Protein AF-0000000079643128 (afdb_homodimer)

Solvent-accessible surface area (backbone atoms only — not comparable to full-atom values): 81045 Å² total; per-residue (Å²): 112,62,60,78,62,48,50,49,50,50,53,48,43,52,49,51,68,73,63,56,48,73,62,35,45,60,62,35,53,89,37,44,66,61,50,49,52,46,50,51,53,48,51,60,51,52,48,28,31,54,37,44,65,66,43,30,83,62,28,54,51,56,37,52,51,49,52,53,48,39,53,51,50,51,51,50,42,51,52,56,49,49,39,51,45,52,39,49,52,51,50,51,52,64,74,59,63,65,79,84,70,49,73,68,50,52,60,54,56,57,55,48,52,52,53,49,39,50,53,50,42,50,52,51,50,49,51,47,51,54,48,54,60,47,47,60,58,56,65,70,50,93,63,49,76,50,91,66,72,58,68,79,49,90,56,83,61,60,59,78,60,60,67,88,76,57,76,75,50,63,68,60,40,52,53,53,50,54,59,67,66,49,80,60,89,38,46,57,54,51,37,50,30,36,30,37,51,69,46,51,43,57,68,58,47,53,19,50,44,65,67,31,68,66,50,48,67,70,23,83,38,72,42,79,42,56,49,42,43,80,86,42,67,66,60,52,51,45,52,53,46,32,60,72,41,84,73,59,83,58,86,86,58,51,65,67,57,47,53,54,50,45,56,67,66,62,75,60,50,32,36,40,36,41,37,48,48,79,62,78,54,56,67,62,51,51,56,54,50,60,67,66,34,45,92,68,61,56,19,84,30,43,32,42,34,27,26,42,27,54,57,39,34,54,66,69,21,91,51,80,60,46,72,58,66,60,42,55,69,69,45,44,49,53,50,25,48,62,40,26,31,60,93,77,52,56,77,79,36,62,68,58,49,57,53,45,52,58,41,48,59,73,37,68,28,26,52,36,42,30,44,44,56,14,49,73,40,40,88,56,83,54,64,68,62,53,50,42,58,53,74,43,58,75,65,78,50,91,72,59,76,88,25,43,66,52,45,42,44,51,62,52,42,58,41,56,65,58,53,42,51,55,52,26,57,57,37,66,52,66,80,80,44,81,41,50,49,60,60,54,37,50,52,36,54,42,69,58,58,62,68,82,53,57,90,96,46,47,64,68,52,50,40,50,49,53,52,50,52,39,41,35,44,49,56,35,41,79,74,47,79,68,85,86,42,36,31,32,34,48,50,61,67,53,42,35,50,17,37,36,35,21,53,50,37,42,46,75,43,44,77,79,60,80,78,75,65,88,62,36,28,34,38,22,42,53,39,64,68,53,80,60,79,62,71,65,61,74,74,48,54,67,33,30,34,43,38,46,44,68,58,46,81,88,38,41,68,51,49,54,53,44,51,51,46,45,54,70,45,24,59,55,26,12,32,44,36,41,45,53,32,78,40,56,61,64,65,58,60,54,28,70,31,45,50,26,16,30,43,34,36,31,46,14,48,52,24,42,61,79,44,88,36,54,43,49,31,44,48,24,26,36,41,34,31,35,53,26,44,21,45,63,82,60,72,46,64,48,62,21,48,48,24,27,35,42,32,42,17,36,59,33,48,63,56,72,67,46,52,83,81,30,32,51,47,23,30,36,44,32,43,37,56,20,55,47,23,36,47,73,45,52,49,57,49,45,32,55,46,26,28,35,42,36,41,29,37,25,43,47,23,38,49,72,66,76,48,60,75,57,30,43,49,26,27,36,42,36,42,30,40,30,40,51,35,43,41,71,35,75,71,82,50,83,70,51,76,72,40,73,35,44,31,31,40,78,46,82,41,67,51,77,50,70,80,52,64,41,46,43,64,54,71,19,17,88,51,60,107,114,60,58,79,62,48,52,48,50,48,53,46,42,50,50,52,64,73,60,54,48,73,64,38,43,61,62,34,55,89,37,42,68,60,50,49,51,46,51,52,52,48,48,47,50,49,33,27,30,56,38,43,65,66,44,30,83,81,30,66,69,56,36,52,50,50,53,53,49,40,52,52,51,52,51,50,41,50,53,55,48,48,42,52,47,51,43,50,50,50,51,50,48,63,73,60,62,59,81,84,66,48,73,66,46,54,58,52,55,55,53,47,55,50,55,51,38,49,52,50,43,49,53,51,50,49,51,47,51,56,49,55,58,48,46,61,58,54,66,69,50,92,64,49,60,54,90,64,76,58,67,78,51,88,57,84,76,74,63,80,60,62,68,87,74,56,76,74,50,63,68,60,39,50,52,54,51,53,59,68,67,49,80,59,90,37,44,56,52,50,36,50,29,35,30,36,52,69,45,53,45,58,70,56,47,52,18,49,46,64,66,32,66,69,48,48,68,72,24,81,38,73,41,79,43,56,50,41,44,80,83,43,68,66,59,52,50,48,52,53,47,33,60,73,42,78,78,62,82,59,87,83,58,51,61,39,56,46,52,55,51,46,54,68,64,61,76,61,51,34,36,40,33,41,36,47,48,80,61,76,55,55,67,61,49,51,56,54,49,62,66,64,34,45,91,68,60,56,20,82,31,42,32,40,34,26,25,44,26,53,58,38,34,52,66,68,20,92,49,80,59,45,70,59,67,60,43,54,69,70,44,44,50,53,51,24,47,60,42,26,33,62,95,76,52,60,77,80,38,62,69,59,50,57,52,46,53,57,41,49,59,71,38,68,30,27,52,36,43,32,44,44,55,14,50,73,39,40,89,55,84,53,64,68,60,53,52,48,58,55,74,42,58,74,66,78,51,90,72,58,78,89,23,42,67,50,45,42,44,51,63,52,43,57,38,56,64,57,53,43,53,56,50,26,57,55,38,66,51,65,81,80,42,81,42,51,48,60,62,52,37,48,51,36,54,41,68,59,58,62,69,82,55,56,89,96,46,47,62,67,56,52,40,50,50,52,51,50,51,38,40,36,45,51,57,33,42,80,74,46,80,67,84,89,40,36,29,31,36,47,50,62,68,54,42,34,49,18,37,36,36,22,53,52,36,42,45,76,41,42,79,80,60,76,77,74,66,88,63,36,27,35,39,23,40,54,38,62,69,52,78,61,75,63,70,64,60,75,72,45,54,65,33,29,34,41,37,45,43,67,56,46,81,87,38,41,69,44,51,53,52,43,51,51,45,46,52,70,45,23,60,56,26,13,33,44,36,41,43,51,32,73,41,56,61,65,65,56,63,54,26,68,29,45,50,26,16,29,42,33,36,31,48,15,50,50,25,42,61,77,44,87,37,53,41,49,30,42,48,25,27,36,41,34,31,35,54,26,41,21,46,63,82,60,71,44,64,48,62,20,50,47,25,30,36,42,32,40,17,36,61,33,48,63,56,72,68,45,52,82,82,29,31,53,47,22,29,36,42,31,42,38,58,20,56,47,23,36,46,72,46,52,47,57,47,45,32,55,44,26,27,34,43,36,41,29,37,25,43,46,23,38,47,72,66,75,47,60,78,58,28,44,47,27,26,36,41,36,41,30,39,30,40,52,35,42,39,70,37,75,71,81,52,80,71,51,74,73,41,73,35,42,33,31,42,78,45,80,41,66,51,76,51,70,81,50,63,44,48,43,63,55,71,18,17,89,52,61,107

pLDDT: mean 86.14, std 10.05, range [38.22, 97.62]

Organism: Gossypium tomentosum (NCBI:txid34277)

Foldseek 3Di:
DAALLLLLLLVLLLVLLVPDDPQLCVLCVVVVVLSVLVNVLSVVLSQQVLQLRVCCVVDVVSVVLSNLSSVLSVLSSLLSVVSVLVSLVVVLCVVDVPPPPPPVVVVVVVVVSVVSNVVSNVSSVVSSVSSVVSVVVVVVDPTDGDDDSQDQDDDDDDLADDPVLDFQCVVVLVVVVVVLPDFFPDQFAAEAEEAAFFQQCLSVSNSNNQPDPVSCVLFVAEAEDEPSGDLDPQVVLVRRLCRQPVDDDCPPPDPVVSLVSSLVRLPGAYEAEYEADDDLDLVSLVVNRVSNGDPDDGHSHHYYYYYLFLSVVVSNHPDRYHYRDAGDLVRLLVLLCVLQEPPPCVVVQVPLSVLLSLLSVLVVRRNLQSNFLSNQNHPPRDVVSSVCSSPDDSLPDDGDCSGDLNRNVSLLSNDDSLLNVLLLVCLLDDAPDKDKLQVSLLVCVLVSSFDDDDPPDDSSVRSVVSVVRCVRSNQKAWDADPPVITIIHGHSSSSSSSCNHNVLAEDEDEPPDQEHHQNHAEYEDEYCPPPADHPRLLPHARHAYYAYPDPDPVPLVRVQVNQVSCLVRHQNHAEYAQALHCYLAHDLSNLSNSSHAYYHHAQNQNHADHHPSLLSNQNHAEYHCHNYAHAADDVSQQSNQNHAEYEDAHQYQAHEARDANTNQNHAYYEYEQNQNHAEYHHPVLNNQNHAEYEYYNNQNHAEYDPSVLNNQNHAYYYYEQNARYALDADDDDPVLQARQHAHAEYYYYNHNPHDDHNCSRVNNHPRYD/DAALLLLLLLVLLLVLLVPDDPQLCVLCVVVVVLSVLVSVLSVVVSQQVLQLRVCCVVDVVSVVLSNLSSVLSLLSSVLSVVSVLVSLVVVLCVVCVDPPPNVVCVVVVVVVSVVNNVVSNVSSVVSSVSSVVSVVVVVVDPTDGDDDLFDQDDDDDDLADDPVLDFQCVVVLVVVVVVLPDFFPDQFAAEAEEAAFFQQCLSVSNSNNQPDPVNCVLFVAEAEDEPSGDLDQQVVLVRRLCRQPPPDDCPPPDPVVSLVSSLVRLPGAYEAEYEADDDLDLVSLVVNRVSNGDPDPGHSHHYYYYYLFLSVVVSNHPDHYHYRDAGDLVRLLVLLCVQQEPPPCVVVQVPLSVLLSLLSVLVVRRNLQSNFLSNQNHPPRDVVSSVCSSPDDPLPDDDDCSGDLNRNVSLLSNDDSLLNVLLLVCLLDDAPDKDKQQVSLQVCVLVSSFDDDDPPDDSVVRSVVSVVRCVRSVQKAWDADPPVITIIHGDSSSSSSSCNHNVLAEDEDEPPDQEHHQNHAEYEDEYCPPPADHPNLLVHQRHAYYAYPPPHPPPLVRVQVNQVSCLVRHQNHAEYAQALHQYQAHDLSNLSNSSHAYYAHAQNQNHADHHPSLLSNLNHAEYHCHNYAHAADDVSQQSNQNHAEDEDAHQYQAHEARDANTNQNHAYYEYEQNQNHAEYHHPVLNNQNYAEYEYYNNQNHAEYDPSVLNNQNHAYYYYEQNARYDLDADDDDPVLQQRQHAHAEYHYYNHNPHDDHNCSRVNNHPRYD

Sequence (1538 aa):
MAETFLFNIAKRVLAKIGNLSVDEVRLAFNVKTDLKKLEDTMISIKAVLLDAERQQHQNEKLRLCMWKLRDIFYDAENVIDDFKCEALRKQDAINHRDNNNLKVRVLGSCCLPLSFSLKMSHKIKDINGRLGELATEWKSFDLRQCSDNRHVFRRETISFVDSSDVIGRDEDKENIISMLMKPSEARNVPVIPIVGIGGLGKTTLAQLVYNDDRVTSLFPLKIWICVSEEFDLSRLLRLIIQSVNKGERCDDSTLDALQARLRSLLTEKFLLVLDDVWNENKAKWVELRNLLRSTDGFSPSKIIVTTRSLNVASIMSSIPPYILKGLPLEDCLTLFTKWAFNDGDERHYSNLIRIGEEIVKKCKGVPLAVRTLGSLLFQKTDESDWIYIRESEIWRLEQHENDILPVLKLSYNHLPSHLQRCLAFLSLYKKDEIYYSDRVIYLWMANGLLEHPRQNQEWEDVGKRYLNELLSRCLIQMEQDYWLYFTFKMHDLVHDLALDVSQKECKTMNSETETVDENVRHLLLCDEKFVEVPRVLGEMKNVKTVIIQDASEASKTIHESLINLCVSNFKYLRALELRDSPLSALPNSIGTLKHLRDLDLAKCEGIRELPRSFYKLRSLQFLNLEGTGLKQLPDSVQRLIELRHLVITIKATHLKEIRAGCWTSLQYLELRYCMELECLPEGMQYLKSLRTLVLGGCVKLVSLPRSLKFLTKLEHLEIVMCHRINLKMEPEEEEDKDLQLSLKTLSLIGLLALGDLPRLLLQGSSTLQMAETFLFNIAKRVLAKIGNLSVDEVRLAFNVKTDLKKLEDTMISIKAVLLDAERQQHQNEKLRLCMWKLRDIFYDAENVIDDFKCEALRKQDAINHRDNNNLKVRVLGSCCLPLSFSLKMSHKIKDINGRLGELATEWKSFDLRQCSDNRHVFRRETISFVDSSDVIGRDEDKENIISMLMKPSEARNVPVIPIVGIGGLGKTTLAQLVYNDDRVTSLFPLKIWICVSEEFDLSRLLRLIIQSVNKGERCDDSTLDALQARLRSLLTEKFLLVLDDVWNENKAKWVELRNLLRSTDGFSPSKIIVTTRSLNVASIMSSIPPYILKGLPLEDCLTLFTKWAFNDGDERHYSNLIRIGEEIVKKCKGVPLAVRTLGSLLFQKTDESDWIYIRESEIWRLEQHENDILPVLKLSYNHLPSHLQRCLAFLSLYKKDEIYYSDRVIYLWMANGLLEHPRQNQEWEDVGKRYLNELLSRCLIQMEQDYWLYFTFKMHDLVHDLALDVSQKECKTMNSETETVDENVRHLLLCDEKFVEVPRVLGEMKNVKTVIIQDASEASKTIHESLINLCVSNFKYLRALELRDSPLSALPNSIGTLKHLRDLDLAKCEGIRELPRSFYKLRSLQFLNLEGTGLKQLPDSVQRLIELRHLVITIKATHLKEIRAGCWTSLQYLELRYCMELECLPEGMQYLKSLRTLVLGGCVKLVSLPRSLKFLTKLEHLEIVMCHRINLKMEPEEEEDKDLQLSLKTLSLIGLLALGDLPRLLLQGSSTLQ

Nearest PDB structures (foldseek):
  7xc2-assembly1_C  TM=7.252E-01  e=1.520E-27  Triticum monococcum
  7xx2-assembly1_I  TM=7.326E-01  e=1.744E-27  Triticum monococcum
  8xuq-assembly1_G  TM=4.736E-01  e=1.949E-30  Solanum lycopersicum
  8bv0-assembly2_C  TM=6.213E-01  e=5.187E-18  Solanum lycopersicum
  8rfh-assembly1_B  TM=4.152E-01  e=2.438E-22  Nicotiana benthamiana

InterPro domains:
  IPR002182 NB-ARC [PF00931] (170-343)
  IPR027417 P-loop containing nucleoside triphosphate hydrolase [G3DSA:3.40.50.300] (152-320)
  IPR027417 P-loop containing nucleoside triphosphate hydrolase [SSF52540] (150-426)
  IPR032675 Leucine-rich repeat domain superfamily [G3DSA:3.80.10.10] (498-740)
  IPR036388 Winged helix-like DNA-binding domain superfamily [G3DSA:1.10.10.10] (412-497)
  IPR038005 Virus X resistance protein-like, coiled-coil domain [cd14798] (13-131)
  IPR041118 Disease resistance, N-terminal [PF18052] (11-96)
  IPR042197 Apoptotic protease-activating factors, helical domain [G3DSA:1.10.8.430] (327-411)
  IPR055414 Disease resistance R13L4/SHOC-2-like, LRR domain [PF23598] (561-670)
  IPR058922 Disease resistance protein, winged helix domain [PF23559] (428-498)

Structure (mmCIF, N/CA/C/O backbone):
data_AF-0000000079643128-model_v1
#
loop_
_entity.id
_entity.type
_entity.pdbx_description
1 polymer 'NB-ARC domain-containing protein'
#
loop_
_atom_site.group_PDB
_atom_site.id
_atom_site.type_symbol
_atom_site.label_atom_id
_atom_site.label_alt_id
_atom_site.label_comp_id
_atom_site.label_asym_id
_atom_site.label_entity_id
_atom_site.label_seq_id
_atom_site.pdbx_PDB_ins_code
_atom_site.Cartn_x
_atom_site.Cartn_y
_atom_site.Cartn_z
_atom_site.occupancy
_atom_site.B_iso_or_equiv
_atom_site.auth_seq_id
_atom_site.auth_comp_id
_atom_site.auth_asym_id
_atom_site.auth_atom_id
_atom_site.pdbx_PDB_model_num
ATOM 1 N N . MET A 1 1 ? -2.598 6.418 -1.698 1 67.44 1 MET A N 1
ATOM 2 C CA . MET A 1 1 ? -2.059 7.016 -2.916 1 67.44 1 MET A CA 1
ATOM 3 C C . MET A 1 1 ? -1.806 8.508 -2.725 1 67.44 1 MET A C 1
ATOM 5 O O . MET A 1 1 ? -2.648 9.219 -2.178 1 67.44 1 MET A O 1
ATOM 9 N N . ALA A 1 2 ? -0.696 8.984 -3.045 1 76.44 2 ALA A N 1
ATOM 10 C CA . ALA A 1 2 ? -0.22 10.352 -2.85 1 76.44 2 ALA A CA 1
ATOM 11 C C . ALA A 1 2 ? -1.132 11.359 -3.549 1 76.44 2 ALA A C 1
ATOM 13 O O . ALA A 1 2 ? -1.577 11.117 -4.676 1 76.44 2 ALA A O 1
ATOM 14 N N . GLU A 1 3 ? -1.569 12.32 -2.783 1 84.12 3 GLU A N 1
ATOM 15 C CA . GLU A 1 3 ? -2.412 13.383 -3.328 1 84.12 3 GLU A CA 1
ATOM 16 C C . GLU A 1 3 ? -1.568 14.531 -3.873 1 84.12 3 GLU A C 1
ATOM 18 O O . GLU A 1 3 ? -0.51 14.844 -3.326 1 84.12 3 GLU A O 1
ATOM 23 N N . THR A 1 4 ? -1.986 15.156 -4.984 1 83.56 4 THR A N 1
ATOM 24 C CA . THR A 1 4 ? -1.247 16.25 -5.609 1 83.56 4 THR A CA 1
ATOM 25 C C . THR A 1 4 ? -1.613 17.594 -4.973 1 83.56 4 THR A C 1
ATOM 27 O O . THR A 1 4 ? -0.838 18.547 -5.039 1 83.56 4 THR A O 1
ATOM 30 N N . PHE A 1 5 ? -2.848 17.766 -4.422 1 86.56 5 PHE A N 1
ATOM 31 C CA . PHE A 1 5 ? -3.355 19 -3.83 1 86.56 5 PHE A CA 1
ATOM 32 C C . PHE A 1 5 ? -3.395 20.125 -4.863 1 86.56 5 PHE A C 1
ATOM 34 O O . PHE A 1 5 ? -3.121 21.281 -4.543 1 86.56 5 PHE A O 1
ATOM 41 N N . LEU A 1 6 ? -3.604 19.797 -6.094 1 88.25 6 LEU A N 1
ATOM 42 C CA . LEU A 1 6 ? -3.461 20.734 -7.207 1 88.25 6 LEU A CA 1
ATOM 43 C C . LEU A 1 6 ? -4.512 21.828 -7.129 1 88.25 6 LEU A C 1
ATOM 45 O O . LEU A 1 6 ? -4.23 22.984 -7.453 1 88.25 6 LEU A O 1
ATOM 49 N N . PHE A 1 7 ? -5.688 21.516 -6.766 1 85.81 7 PHE A N 1
ATOM 50 C CA . PHE A 1 7 ? -6.746 22.516 -6.688 1 85.81 7 PHE A CA 1
ATOM 51 C C . PHE A 1 7 ? -6.379 23.625 -5.699 1 85.81 7 PHE A C 1
ATOM 53 O O . PHE A 1 7 ? -6.508 24.797 -6.008 1 85.81 7 PHE A O 1
ATOM 60 N N . ASN A 1 8 ? -5.98 23.219 -4.59 1 85.88 8 ASN A N 1
ATOM 61 C CA . ASN A 1 8 ? -5.598 24.188 -3.566 1 85.88 8 ASN A CA 1
ATOM 62 C C . ASN A 1 8 ? -4.406 25.031 -4.008 1 85.88 8 ASN A C 1
ATOM 64 O O . ASN A 1 8 ? -4.348 26.234 -3.729 1 85.88 8 ASN A O 1
ATOM 68 N N . ILE A 1 9 ? -3.471 24.453 -4.645 1 89.69 9 ILE A N 1
ATOM 69 C CA . ILE A 1 9 ? -2.291 25.172 -5.117 1 89.69 9 ILE A CA 1
ATOM 70 C C . ILE A 1 9 ? -2.699 26.188 -6.176 1 89.69 9 ILE A C 1
ATOM 72 O O . ILE A 1 9 ? -2.254 27.344 -6.141 1 89.69 9 ILE A O 1
ATOM 76 N N . ALA A 1 10 ? -3.527 25.703 -7.039 1 90.31 10 ALA A N 1
ATOM 77 C CA . ALA A 1 10 ? -4 26.609 -8.078 1 90.31 10 ALA A CA 1
ATOM 78 C C . ALA A 1 10 ? -4.758 27.797 -7.477 1 90.31 10 ALA A C 1
ATOM 80 O O . ALA A 1 10 ? -4.574 28.938 -7.895 1 90.31 10 ALA A O 1
ATOM 81 N N . LYS A 1 11 ? -5.59 27.516 -6.566 1 87.38 11 LYS A N 1
ATOM 82 C CA . LYS A 1 11 ? -6.363 28.547 -5.902 1 87.38 11 LYS A CA 1
ATOM 83 C C . LYS A 1 11 ? -5.445 29.562 -5.223 1 87.38 11 LYS A C 1
ATOM 85 O O . LYS A 1 11 ? -5.688 30.766 -5.289 1 87.38 11 LYS A O 1
ATOM 90 N N . ARG A 1 12 ? -4.395 29.109 -4.684 1 88.88 12 ARG A N 1
ATOM 91 C CA . ARG A 1 12 ? -3.463 29.969 -3.961 1 88.88 12 ARG A CA 1
ATOM 92 C C . ARG A 1 12 ? -2.643 30.812 -4.926 1 88.88 12 ARG A C 1
ATOM 94 O O . ARG A 1 12 ? -2.422 32 -4.684 1 88.88 12 ARG A O 1
ATOM 101 N N . VAL A 1 13 ? -2.205 30.234 -5.961 1 90.5 13 VAL A N 1
ATOM 102 C CA . VAL A 1 13 ? -1.409 30.969 -6.941 1 90.5 13 VAL A CA 1
ATOM 103 C C . VAL A 1 13 ? -2.264 32.031 -7.602 1 90.5 13 VAL A C 1
ATOM 105 O O . VAL A 1 13 ? -1.812 33.188 -7.789 1 90.5 13 VAL A O 1
ATOM 108 N N . LEU A 1 14 ? -3.521 31.719 -7.852 1 89.75 14 LEU A N 1
ATOM 109 C CA . LEU A 1 14 ? -4.426 32.688 -8.469 1 89.75 14 LEU A CA 1
ATOM 110 C C . LEU A 1 14 ? -4.746 33.812 -7.504 1 89.75 14 LEU A C 1
ATOM 112 O O . LEU A 1 14 ? -4.867 34.969 -7.918 1 89.75 14 LEU A O 1
ATOM 116 N N . ALA A 1 15 ? -4.844 33.469 -6.273 1 87.25 15 ALA A N 1
ATOM 117 C CA . ALA A 1 15 ? -5.07 34.5 -5.266 1 87.25 15 ALA A CA 1
ATOM 118 C C . ALA A 1 15 ? -3.867 35.438 -5.164 1 87.25 15 ALA A C 1
ATOM 120 O O . ALA A 1 15 ? -4.027 36.625 -4.977 1 87.25 15 ALA A O 1
ATOM 121 N N . LYS A 1 16 ? -2.66 34.938 -5.293 1 86.94 16 LYS A N 1
ATOM 122 C CA . LYS A 1 16 ? -1.446 35.75 -5.238 1 86.94 16 LYS A CA 1
ATOM 123 C C . LYS A 1 16 ? -1.344 36.656 -6.453 1 86.94 16 LYS A C 1
ATOM 125 O O . LYS A 1 16 ? -0.908 37.812 -6.332 1 86.94 16 LYS A O 1
ATOM 130 N N . ILE A 1 17 ? -1.747 36.094 -7.551 1 85.5 17 ILE A N 1
ATOM 131 C CA . ILE A 1 17 ? -1.697 36.906 -8.781 1 85.5 17 ILE A CA 1
ATOM 132 C C . ILE A 1 17 ? -2.727 38.031 -8.711 1 85.5 17 ILE A C 1
ATOM 134 O O . ILE A 1 17 ? -2.463 39.125 -9.156 1 85.5 17 ILE A O 1
ATOM 138 N N . GLY A 1 18 ? -3.828 37.75 -8.109 1 80.31 18 GLY A N 1
ATOM 139 C CA . GLY A 1 18 ? -4.895 38.75 -8.031 1 80.31 18 GLY A CA 1
ATOM 140 C C . GLY A 1 18 ? -4.645 39.812 -6.977 1 80.31 18 GLY A C 1
ATOM 141 O O . GLY A 1 18 ? -5.191 40.906 -7.062 1 80.31 18 GLY A O 1
ATOM 142 N N . ASN A 1 19 ? -3.766 39.5 -6.02 1 79.62 19 ASN A N 1
ATOM 143 C CA . ASN A 1 19 ? -3.529 40.438 -4.922 1 79.62 19 ASN A CA 1
ATOM 144 C C . ASN A 1 19 ? -2.119 41 -4.973 1 79.62 19 ASN A C 1
ATOM 146 O O . ASN A 1 19 ? -1.453 41.125 -3.941 1 79.62 19 ASN A O 1
ATOM 150 N N . LEU A 1 20 ? -1.683 41.25 -6.18 1 79.81 20 LEU A N 1
ATOM 151 C CA . LEU A 1 20 ? -0.376 41.875 -6.301 1 79.81 20 LEU A CA 1
ATOM 152 C C . LEU A 1 20 ? -0.429 43.344 -5.828 1 79.81 20 LEU A C 1
ATOM 154 O O . LEU A 1 20 ? -1.391 44.031 -6.117 1 79.81 20 LEU A O 1
ATOM 158 N N . SER A 1 21 ? 0.482 43.688 -5.02 1 74.12 21 SER A N 1
ATOM 159 C CA . SER A 1 21 ? 0.579 45.062 -4.57 1 74.12 21 SER A CA 1
ATOM 160 C C . SER A 1 21 ? 0.946 46 -5.727 1 74.12 21 SER A C 1
ATOM 162 O O . SER A 1 21 ? 1.348 45.531 -6.797 1 74.12 21 SER A O 1
ATOM 164 N N . VAL A 1 22 ? 0.775 47.219 -5.508 1 69.62 22 VAL A N 1
ATOM 165 C CA . VAL A 1 22 ? 1.052 48.219 -6.516 1 69.62 22 VAL A CA 1
ATOM 166 C C . VAL A 1 22 ? 2.514 48.156 -6.949 1 69.62 22 VAL A C 1
ATOM 168 O O . VAL A 1 22 ? 2.818 48.25 -8.141 1 69.62 22 VAL A O 1
ATOM 171 N N . ASP A 1 23 ? 3.363 47.906 -6 1 70.12 23 ASP A N 1
ATOM 172 C CA . ASP A 1 23 ? 4.789 47.844 -6.305 1 70.12 23 ASP A CA 1
ATOM 173 C C . ASP A 1 23 ? 5.109 46.594 -7.125 1 70.12 23 ASP A C 1
ATOM 175 O O . ASP A 1 23 ? 5.957 46.625 -8.016 1 70.12 23 ASP A O 1
ATOM 179 N N . GLU A 1 24 ? 4.461 45.625 -6.832 1 74.62 24 GLU A N 1
ATOM 180 C CA . GLU A 1 24 ? 4.668 44.375 -7.562 1 74.62 24 GLU A CA 1
ATOM 181 C C . GLU A 1 24 ? 4.16 44.5 -8.992 1 74.62 24 GLU A C 1
ATOM 183 O O . GLU A 1 24 ? 4.793 43.969 -9.922 1 74.62 24 GLU A O 1
ATOM 188 N N . VAL A 1 25 ? 3.094 45.156 -9.117 1 70.5 25 VAL A N 1
ATOM 189 C CA . VAL A 1 25 ? 2.512 45.344 -10.445 1 70.5 25 VAL A CA 1
ATOM 190 C C . VAL A 1 25 ? 3.455 46.188 -11.305 1 70.5 25 VAL A C 1
ATOM 192 O O . VAL A 1 25 ? 3.605 45.938 -12.5 1 70.5 25 VAL A O 1
ATOM 195 N N . ARG A 1 26 ? 4.004 47.125 -10.664 1 67.69 26 ARG A N 1
ATOM 196 C CA . ARG A 1 26 ? 4.941 47.969 -11.391 1 67.69 26 ARG A CA 1
ATOM 197 C C . ARG A 1 26 ? 6.137 47.156 -11.891 1 67.69 26 ARG A C 1
ATOM 199 O O . ARG A 1 26 ? 6.617 47.375 -13.008 1 67.69 26 ARG A O 1
ATOM 206 N N . LEU A 1 27 ? 6.543 46.344 -11.078 1 73.88 27 LEU A N 1
ATOM 207 C CA . LEU A 1 27 ? 7.664 45.5 -11.461 1 73.88 27 LEU A CA 1
ATOM 208 C C . LEU A 1 27 ? 7.258 44.531 -12.57 1 73.88 27 LEU A C 1
ATOM 210 O O . LEU A 1 27 ? 8.094 44.125 -13.391 1 73.88 27 LEU A O 1
ATOM 214 N N . ALA A 1 28 ? 6.047 44.25 -12.516 1 68.75 28 ALA A N 1
ATOM 215 C CA . ALA A 1 28 ? 5.547 43.25 -13.461 1 68.75 28 ALA A CA 1
ATOM 216 C C . ALA A 1 28 ? 4.98 43.906 -14.711 1 68.75 28 ALA A C 1
ATOM 218 O O . ALA A 1 28 ? 4.383 43.25 -15.555 1 68.75 28 ALA A O 1
ATOM 219 N N . PHE A 1 29 ? 5.207 45.125 -14.82 1 72.19 29 PHE A N 1
ATOM 220 C CA . PHE A 1 29 ? 4.57 45.906 -15.875 1 72.19 29 PHE A CA 1
ATOM 221 C C . PHE A 1 29 ? 4.91 45.344 -17.25 1 72.19 29 PHE A C 1
ATOM 223 O O . PHE A 1 29 ? 4.039 45.219 -18.109 1 72.19 29 PHE A O 1
ATOM 230 N N . ASN A 1 30 ? 6.094 44.938 -17.453 1 73.06 30 ASN A N 1
ATOM 231 C CA . ASN A 1 30 ? 6.527 44.469 -18.766 1 73.06 30 ASN A CA 1
ATOM 232 C C . ASN A 1 30 ? 6 43.062 -19.047 1 73.06 30 ASN A C 1
ATOM 234 O O . ASN A 1 30 ? 6.059 42.594 -20.188 1 73.06 30 ASN A O 1
ATOM 238 N N . VAL A 1 31 ? 5.617 42.5 -17.984 1 80.81 31 VAL A N 1
ATOM 239 C CA . VAL A 1 31 ? 5.188 41.125 -18.156 1 80.81 31 VAL A CA 1
ATOM 240 C C . VAL A 1 31 ? 3.691 41 -17.875 1 80.81 31 VAL A C 1
ATOM 242 O O . VAL A 1 31 ? 3.189 39.906 -17.594 1 80.81 31 VAL A O 1
ATOM 245 N N . LYS A 1 32 ? 2.996 42.031 -17.938 1 82.25 32 LYS A N 1
ATOM 246 C CA . LYS A 1 32 ? 1.584 42.062 -17.562 1 82.25 32 LYS A CA 1
ATOM 247 C C . LYS A 1 32 ? 0.746 41.188 -18.5 1 82.25 32 LYS A C 1
ATOM 249 O O . LYS A 1 32 ? -0.169 40.5 -18.047 1 82.25 32 LYS A O 1
ATOM 254 N N . THR A 1 33 ? 1.049 41.219 -19.688 1 82.94 33 THR A N 1
ATOM 255 C CA . THR A 1 33 ? 0.289 40.438 -20.656 1 82.94 33 THR A CA 1
ATOM 256 C C . THR A 1 33 ? 0.523 38.938 -20.438 1 82.94 33 THR A C 1
ATOM 258 O O . THR A 1 33 ? -0.415 38.156 -20.5 1 82.94 33 THR A O 1
ATOM 261 N N . ASP A 1 34 ? 1.742 38.656 -20.25 1 86.62 34 ASP A N 1
ATOM 262 C CA . ASP A 1 34 ? 2.07 37.25 -20 1 86.62 34 ASP A CA 1
ATOM 263 C C . ASP A 1 34 ? 1.44 36.75 -18.703 1 86.62 34 ASP A C 1
ATOM 265 O O . ASP A 1 34 ? 1.028 35.594 -18.609 1 86.62 34 ASP A O 1
ATOM 269 N N . LEU A 1 35 ? 1.444 37.562 -17.75 1 86.88 35 LEU A N 1
ATOM 270 C CA . LEU A 1 35 ? 0.842 37.219 -16.469 1 86.88 35 LEU A CA 1
ATOM 271 C C . LEU A 1 35 ? -0.667 37.031 -16.609 1 86.88 35 LEU A C 1
ATOM 273 O O . LEU A 1 35 ? -1.256 36.156 -15.953 1 86.88 35 LEU A O 1
ATOM 277 N N . LYS A 1 36 ? -1.241 37.812 -17.391 1 87.38 36 LYS A N 1
ATOM 278 C CA . LYS A 1 36 ? -2.676 37.688 -17.641 1 87.38 36 LYS A CA 1
ATOM 279 C C . LYS A 1 36 ? -2.994 36.375 -18.375 1 87.38 36 LYS A C 1
ATOM 281 O O . LYS A 1 36 ? -3.998 35.719 -18.078 1 87.38 36 LYS A O 1
ATOM 286 N N . LYS A 1 37 ? -2.213 36.094 -19.266 1 88.44 37 LYS A N 1
ATOM 287 C CA . LYS A 1 37 ? -2.377 34.812 -19.969 1 88.44 37 LYS A CA 1
ATOM 288 C C . LYS A 1 37 ? -2.252 33.625 -19.016 1 88.44 37 LYS A C 1
ATOM 290 O O . LYS A 1 37 ? -3.014 32.656 -19.109 1 88.44 37 LYS A O 1
ATOM 295 N N . LEU A 1 38 ? -1.264 33.75 -18.203 1 89.12 38 LEU A N 1
ATOM 296 C CA . LEU A 1 38 ? -1.077 32.719 -17.188 1 89.12 38 LEU A CA 1
ATOM 297 C C . LEU A 1 38 ? -2.303 32.594 -16.297 1 89.12 38 LEU A C 1
ATOM 299 O O . LEU A 1 38 ? -2.781 31.484 -16.016 1 89.12 38 LEU A O 1
ATOM 303 N N . GLU A 1 39 ? -2.803 33.688 -15.867 1 90.19 39 GLU A N 1
ATOM 304 C CA . GLU A 1 39 ? -3.977 33.75 -15 1 90.19 39 GLU A CA 1
ATOM 305 C C . GLU A 1 39 ? -5.191 33.125 -15.68 1 90.19 39 GLU A C 1
ATOM 307 O O . GLU A 1 39 ? -5.898 32.312 -15.078 1 90.19 39 GLU A O 1
ATOM 312 N N . ASP A 1 40 ? -5.367 33.406 -16.891 1 89 40 ASP A N 1
ATOM 313 C CA . ASP A 1 40 ? -6.52 32.906 -17.625 1 89 40 ASP A CA 1
ATOM 314 C C . ASP A 1 40 ? -6.441 31.391 -17.812 1 89 40 ASP A C 1
ATOM 316 O O . ASP A 1 40 ? -7.438 30.688 -17.641 1 89 40 ASP A O 1
ATOM 320 N N . THR A 1 41 ? -5.336 30.984 -18.203 1 89.19 41 THR A N 1
ATOM 321 C CA . THR A 1 41 ? -5.156 29.547 -18.391 1 89.19 41 THR A CA 1
ATOM 322 C C . THR A 1 41 ? -5.344 28.797 -17.078 1 89.19 41 THR A C 1
ATOM 324 O O . THR A 1 41 ? -5.934 27.719 -17.062 1 89.19 41 THR A O 1
ATOM 327 N N . MET A 1 42 ? -4.828 29.312 -16.047 1 89.69 42 MET A N 1
ATOM 328 C CA . MET A 1 42 ? -4.934 28.656 -14.734 1 89.69 42 MET A CA 1
ATOM 329 C C . MET A 1 42 ? -6.383 28.609 -14.266 1 89.69 42 MET A C 1
ATOM 331 O O . MET A 1 42 ? -6.805 27.656 -13.625 1 89.69 42 MET A O 1
ATOM 335 N N . ILE A 1 43 ? -7.117 29.641 -14.602 1 88.62 43 ILE A N 1
ATOM 336 C CA . ILE A 1 43 ? -8.523 29.672 -14.219 1 88.62 43 ILE A CA 1
ATOM 337 C C . ILE A 1 43 ? -9.289 28.594 -14.961 1 88.62 43 ILE A C 1
ATOM 339 O O . ILE A 1 43 ? -10.141 27.906 -14.383 1 88.62 43 ILE A O 1
ATOM 343 N N . SER A 1 44 ? -8.914 28.422 -16.141 1 86.31 44 SER A N 1
ATOM 344 C CA . SER A 1 44 ? -9.562 27.391 -16.938 1 86.31 44 SER A CA 1
ATOM 345 C C . SER A 1 44 ? -9.242 26 -16.422 1 86.31 44 SER A C 1
ATOM 347 O O . SER A 1 44 ? -10.117 25.125 -16.375 1 86.31 44 SER A O 1
ATOM 349 N N . ILE A 1 45 ? -8.094 25.812 -16.031 1 87.44 45 ILE A N 1
ATOM 350 C CA . ILE A 1 45 ? -7.676 24.516 -15.523 1 87.44 45 ILE A CA 1
ATOM 351 C C . ILE A 1 45 ? -8.305 24.266 -14.148 1 87.44 45 ILE A C 1
ATOM 353 O O . ILE A 1 45 ? -8.727 23.156 -13.844 1 87.44 45 ILE A O 1
ATOM 357 N N . LYS A 1 46 ? -8.328 25.297 -13.32 1 87.06 46 LYS A N 1
ATOM 358 C CA . LYS A 1 46 ? -8.859 25.188 -11.961 1 87.06 46 LYS A CA 1
ATOM 359 C C . LYS A 1 46 ? -10.328 24.797 -11.977 1 87.06 46 LYS A C 1
ATOM 361 O O . LYS A 1 46 ? -10.789 24.078 -11.086 1 87.06 46 LYS A O 1
ATOM 366 N N . ALA A 1 47 ? -10.992 25.078 -12.953 1 84.81 47 ALA A N 1
ATOM 367 C CA . ALA A 1 47 ? -12.43 24.844 -13.039 1 84.81 47 ALA A CA 1
ATOM 368 C C . ALA A 1 47 ? -12.727 23.344 -13.039 1 84.81 47 ALA A C 1
ATOM 370 O O . ALA A 1 47 ? -13.766 22.922 -12.531 1 84.81 47 ALA A O 1
ATOM 371 N N . VAL A 1 48 ? -11.805 22.531 -13.5 1 88.19 48 VAL A N 1
ATOM 372 C CA . VAL A 1 48 ? -12.094 21.109 -13.633 1 88.19 48 VAL A CA 1
ATOM 373 C C . VAL A 1 48 ? -11.164 20.312 -12.742 1 88.19 48 VAL A C 1
ATOM 375 O O . VAL A 1 48 ? -11.125 19.078 -12.82 1 88.19 48 VAL A O 1
ATOM 378 N N . LEU A 1 49 ? -10.469 20.938 -11.836 1 87.75 49 LEU A N 1
ATOM 379 C CA . LEU A 1 49 ? -9.438 20.25 -11.062 1 87.75 49 LEU A CA 1
ATOM 380 C C . LEU A 1 49 ? -10.07 19.359 -10 1 87.75 49 LEU A C 1
ATOM 382 O O . LEU A 1 49 ? -9.508 18.312 -9.656 1 87.75 49 LEU A O 1
ATOM 386 N N . LEU A 1 50 ? -11.195 19.734 -9.516 1 85.25 50 LEU A N 1
ATOM 387 C CA . LEU A 1 50 ? -11.836 18.906 -8.484 1 85.25 50 LEU A CA 1
ATOM 388 C C . LEU A 1 50 ? -12.258 17.562 -9.055 1 85.25 50 LEU A C 1
ATOM 390 O O . LEU A 1 50 ? -12.102 16.531 -8.398 1 85.25 50 LEU A O 1
ATOM 394 N N . ASP A 1 51 ? -12.719 17.594 -10.172 1 84.75 51 ASP A N 1
ATOM 395 C CA . ASP A 1 51 ? -13.094 16.359 -10.844 1 84.75 51 ASP A CA 1
ATOM 396 C C . ASP A 1 51 ? -11.859 15.523 -11.188 1 84.75 51 ASP A C 1
ATOM 398 O O . ASP A 1 51 ? -11.891 14.297 -11.109 1 84.75 51 ASP A O 1
ATOM 402 N N . ALA A 1 52 ? -10.875 16.203 -11.594 1 86.81 52 ALA A N 1
ATOM 403 C CA . ALA A 1 52 ? -9.625 15.516 -11.914 1 86.81 52 ALA A CA 1
ATOM 404 C C . ALA A 1 52 ? -9.062 14.812 -10.688 1 86.81 52 ALA A C 1
ATOM 406 O O . ALA A 1 52 ? -8.523 13.703 -10.797 1 86.81 52 ALA A O 1
ATOM 407 N N . GLU A 1 53 ? -9.156 15.438 -9.547 1 85.56 53 GLU A N 1
ATOM 408 C CA . GLU A 1 53 ? -8.641 14.852 -8.312 1 85.56 53 GLU A CA 1
ATOM 409 C C . GLU A 1 53 ? -9.438 13.617 -7.91 1 85.56 53 GLU A C 1
ATOM 411 O O . GLU A 1 53 ? -8.898 12.695 -7.297 1 85.56 53 GLU A O 1
ATOM 416 N N . ARG A 1 54 ? -10.625 13.578 -8.289 1 78.06 54 ARG A N 1
ATOM 417 C CA . ARG A 1 54 ? -11.445 12.406 -8 1 78.06 54 ARG A CA 1
ATOM 418 C C . ARG A 1 54 ? -11.117 11.258 -8.945 1 78.06 54 ARG A C 1
ATOM 420 O O . ARG A 1 54 ? -11.07 10.094 -8.531 1 78.06 54 ARG A O 1
ATOM 427 N N . GLN A 1 55 ? -10.789 11.602 -10.109 1 79.31 55 GLN A N 1
ATOM 428 C CA . GLN A 1 55 ? -10.586 10.594 -11.141 1 79.31 55 GLN A CA 1
ATOM 429 C C . GLN A 1 55 ? -9.133 10.133 -11.188 1 79.31 55 GLN A C 1
ATOM 431 O O . GLN A 1 55 ? -8.82 9.094 -11.773 1 79.31 55 GLN A O 1
ATOM 436 N N . GLN A 1 56 ? -8.32 10.836 -10.516 1 79.62 56 GLN A N 1
ATOM 437 C CA . GLN A 1 56 ? -6.891 10.555 -10.609 1 79.62 56 GLN A CA 1
ATOM 438 C C . GLN A 1 56 ? -6.57 9.156 -10.102 1 79.62 56 GLN A C 1
ATOM 440 O O . GLN A 1 56 ? -5.586 8.547 -10.523 1 79.62 56 GLN A O 1
ATOM 445 N N . HIS A 1 57 ? -7.355 8.633 -9.266 1 72.81 57 HIS A N 1
ATOM 446 C CA . HIS A 1 57 ? -7.07 7.332 -8.672 1 72.81 57 HIS A CA 1
ATOM 447 C C . HIS A 1 57 ? -7.371 6.203 -9.656 1 72.81 57 HIS A C 1
ATOM 449 O O . HIS A 1 57 ? -6.828 5.102 -9.523 1 72.81 57 HIS A O 1
ATOM 455 N N . GLN A 1 58 ? -8.156 6.488 -10.703 1 71.62 58 GLN A N 1
ATOM 456 C CA . GLN A 1 58 ? -8.539 5.469 -11.672 1 71.62 58 GLN A CA 1
ATOM 457 C C . GLN A 1 58 ? -7.824 5.684 -13 1 71.62 58 GLN A C 1
ATOM 459 O O . GLN A 1 58 ? -7.805 4.793 -13.852 1 71.62 58 GLN A O 1
ATOM 464 N N . ASN A 1 59 ? -7.242 6.895 -13.109 1 75.94 59 ASN A N 1
ATOM 465 C CA . ASN A 1 59 ? -6.59 7.258 -14.359 1 75.94 59 ASN A CA 1
ATOM 466 C C . ASN A 1 59 ? -5.137 7.66 -14.141 1 75.94 59 ASN A C 1
ATOM 468 O O . ASN A 1 59 ? -4.852 8.797 -13.75 1 75.94 59 ASN A O 1
ATOM 472 N N . GLU A 1 60 ? -4.234 6.84 -14.547 1 76.38 60 GLU A N 1
ATOM 473 C CA . GLU A 1 60 ? -2.814 7.09 -14.312 1 76.38 60 GLU A CA 1
ATOM 474 C C . GLU A 1 60 ? -2.297 8.211 -15.211 1 76.38 60 GLU A C 1
ATOM 476 O O . GLU A 1 60 ? -1.401 8.969 -14.82 1 76.38 60 GLU A O 1
ATOM 481 N N . LYS A 1 61 ? -2.818 8.273 -16.438 1 77.5 61 LYS A N 1
ATOM 482 C CA . LYS A 1 61 ? -2.414 9.359 -17.328 1 77.5 61 LYS A CA 1
ATOM 483 C C . LYS A 1 61 ? -2.785 10.719 -16.75 1 77.5 61 LYS A C 1
ATOM 485 O O . LYS A 1 61 ? -1.997 11.664 -16.812 1 77.5 61 LYS A O 1
ATOM 490 N N . LEU A 1 62 ? -3.988 10.719 -16.312 1 84.5 62 LEU A N 1
ATOM 491 C CA . LEU A 1 62 ? -4.434 11.945 -15.664 1 84.5 62 LEU A CA 1
ATOM 492 C C . LEU A 1 62 ? -3.564 12.266 -14.453 1 84.5 62 LEU A C 1
ATOM 494 O O . LEU A 1 62 ? -3.219 13.43 -14.227 1 84.5 62 LEU A O 1
ATOM 498 N N . ARG A 1 63 ? -3.203 11.281 -13.773 1 85.25 63 ARG A N 1
ATOM 499 C CA . ARG A 1 63 ? -2.375 11.469 -12.586 1 85.25 63 ARG A CA 1
ATOM 500 C C . ARG A 1 63 ? -1.014 12.047 -12.953 1 85.25 63 ARG A C 1
ATOM 502 O O . ARG A 1 63 ? -0.517 12.953 -12.273 1 85.25 63 ARG A O 1
ATOM 509 N N . LEU A 1 64 ? -0.437 11.633 -13.945 1 81.69 64 LEU A N 1
ATOM 510 C CA . LEU A 1 64 ? 0.853 12.148 -14.383 1 81.69 64 LEU A CA 1
ATOM 511 C C . LEU A 1 64 ? 0.734 13.609 -14.82 1 81.69 64 LEU A C 1
ATOM 513 O O . LEU A 1 64 ? 1.607 14.422 -14.516 1 81.69 64 LEU A O 1
ATOM 517 N N . CYS A 1 65 ? -0.3 13.812 -15.531 1 86.38 65 CYS A N 1
ATOM 518 C CA . CYS A 1 65 ? -0.529 15.18 -15.969 1 86.38 65 CYS A CA 1
ATOM 519 C C . CYS A 1 65 ? -0.709 16.109 -14.773 1 86.38 65 CYS A C 1
ATOM 521 O O . CYS A 1 65 ? -0.224 17.25 -14.781 1 86.38 65 CYS A O 1
ATOM 523 N N . MET A 1 66 ? -1.377 15.656 -13.812 1 90.56 66 MET A N 1
ATOM 524 C CA . MET A 1 66 ? -1.627 16.453 -12.617 1 90.56 66 MET A CA 1
ATOM 525 C C . MET A 1 66 ? -0.328 16.75 -11.875 1 90.56 66 MET A C 1
ATOM 527 O O . MET A 1 66 ? -0.126 17.844 -11.367 1 90.56 66 MET A O 1
ATOM 531 N N . TRP A 1 67 ? 0.559 15.805 -11.844 1 87.94 67 TRP A N 1
ATOM 532 C CA . TRP A 1 67 ? 1.84 16.016 -11.18 1 87.94 67 TRP A CA 1
ATOM 533 C C . TRP A 1 67 ? 2.693 17.031 -11.953 1 87.94 67 TRP A C 1
ATOM 535 O O . TRP A 1 67 ? 3.408 17.828 -11.352 1 87.94 67 TRP A O 1
ATOM 545 N N . LYS A 1 68 ? 2.633 16.969 -13.227 1 87.56 68 LYS A N 1
ATOM 546 C CA . LYS A 1 68 ? 3.346 17.938 -14.039 1 87.56 68 LYS A CA 1
ATOM 547 C C . LYS A 1 68 ? 2.781 19.344 -13.828 1 87.56 68 LYS A C 1
ATOM 549 O O . LYS A 1 68 ? 3.535 20.312 -13.719 1 87.56 68 LYS A O 1
ATOM 554 N N . LEU A 1 69 ? 1.467 19.391 -13.797 1 90.75 69 LEU A N 1
ATOM 555 C CA . LEU A 1 69 ? 0.816 20.672 -13.547 1 90.75 69 LEU A CA 1
ATOM 556 C C . LEU A 1 69 ? 1.201 21.219 -12.18 1 90.75 69 LEU A C 1
ATOM 558 O O . LEU A 1 69 ? 1.367 22.438 -12.023 1 90.75 69 LEU A O 1
ATOM 562 N N . ARG A 1 70 ? 1.282 20.391 -11.25 1 91.69 70 ARG A N 1
ATOM 563 C CA . ARG A 1 70 ? 1.668 20.797 -9.898 1 91.69 70 ARG A CA 1
ATOM 564 C C . ARG A 1 70 ? 3.037 21.469 -9.898 1 91.69 70 ARG A C 1
ATOM 566 O O . ARG A 1 70 ? 3.225 22.516 -9.273 1 91.69 70 ARG A O 1
ATOM 573 N N . ASP A 1 71 ? 3.971 20.875 -10.609 1 90.06 71 ASP A N 1
ATOM 574 C CA . ASP A 1 71 ? 5.312 21.438 -10.695 1 90.06 71 ASP A CA 1
ATOM 575 C C . ASP A 1 71 ? 5.277 22.812 -11.367 1 90.06 71 ASP A C 1
ATOM 577 O O . ASP A 1 71 ? 5.973 23.734 -10.938 1 90.06 71 ASP A O 1
ATOM 581 N N . ILE A 1 72 ? 4.5 22.938 -12.352 1 91.94 72 ILE A N 1
ATOM 582 C CA . ILE A 1 72 ? 4.379 24.188 -13.07 1 91.94 72 ILE A CA 1
ATOM 583 C C . ILE A 1 72 ? 3.777 25.25 -12.156 1 91.94 72 ILE A C 1
ATOM 585 O O . ILE A 1 72 ? 4.23 26.406 -12.148 1 91.94 72 ILE A O 1
ATOM 589 N N . PHE A 1 73 ? 2.779 24.906 -11.453 1 92.75 73 PHE A N 1
ATOM 590 C CA . PHE A 1 73 ? 2.121 25.875 -10.57 1 92.75 73 PHE A CA 1
ATOM 591 C C . PHE A 1 73 ? 3.051 26.297 -9.438 1 92.75 73 PHE A C 1
ATOM 593 O O . PHE A 1 73 ? 3.018 27.453 -9 1 92.75 73 PHE A O 1
ATOM 600 N N . TYR A 1 74 ? 3.859 25.375 -8.953 1 91.94 74 TYR A N 1
ATOM 601 C CA . TYR A 1 74 ? 4.844 25.75 -7.949 1 91.94 74 TYR A CA 1
ATOM 602 C C . TYR A 1 74 ? 5.879 26.703 -8.531 1 91.94 74 TYR A C 1
ATOM 604 O O . TYR A 1 74 ? 6.32 27.641 -7.852 1 91.94 74 TYR A O 1
ATOM 612 N N . ASP A 1 75 ? 6.254 26.469 -9.727 1 92.06 75 ASP A N 1
ATOM 613 C CA . ASP A 1 75 ? 7.176 27.391 -10.383 1 92.06 75 ASP A CA 1
ATOM 614 C C . ASP A 1 75 ? 6.543 28.766 -10.539 1 92.06 75 ASP A C 1
ATOM 616 O O . ASP A 1 75 ? 7.215 29.797 -10.359 1 92.06 75 ASP A O 1
ATOM 620 N N . ALA A 1 76 ? 5.32 28.75 -10.883 1 91.5 76 ALA A N 1
ATOM 621 C CA . ALA A 1 76 ? 4.602 30.016 -10.992 1 91.5 76 ALA A CA 1
ATOM 622 C C . ALA A 1 76 ? 4.555 30.734 -9.641 1 91.5 76 ALA A C 1
ATOM 624 O O . ALA A 1 76 ? 4.727 31.953 -9.578 1 91.5 76 ALA A O 1
ATOM 625 N N . GLU A 1 77 ? 4.277 30.031 -8.625 1 91.94 77 GLU A N 1
ATOM 626 C CA . GLU A 1 77 ? 4.258 30.609 -7.281 1 91.94 77 GLU A CA 1
ATOM 627 C C . GLU A 1 77 ? 5.605 31.219 -6.93 1 91.94 77 GLU A C 1
ATOM 629 O O . GLU A 1 77 ? 5.664 32.312 -6.344 1 91.94 77 GLU A O 1
ATOM 634 N N . ASN A 1 78 ? 6.66 30.531 -7.27 1 90.94 78 ASN A N 1
ATOM 635 C CA . ASN A 1 78 ? 8 31.031 -6.992 1 90.94 78 ASN A CA 1
ATOM 636 C C . ASN A 1 78 ? 8.273 32.344 -7.73 1 90.94 78 ASN A C 1
ATOM 638 O O . ASN A 1 78 ? 8.891 33.25 -7.176 1 90.94 78 ASN A O 1
ATOM 642 N N . VAL A 1 79 ? 7.832 32.438 -8.898 1 89.88 79 VAL A N 1
ATOM 643 C CA . VAL A 1 79 ? 8.039 33.625 -9.695 1 89.88 79 VAL A CA 1
ATOM 644 C C . VAL A 1 79 ? 7.281 34.812 -9.078 1 89.88 79 VAL A C 1
ATOM 646 O O . VAL A 1 79 ? 7.805 35.906 -8.984 1 89.88 79 VAL A O 1
ATOM 649 N N . ILE A 1 80 ? 6.09 34.562 -8.695 1 89.12 80 ILE A N 1
ATOM 650 C CA . ILE A 1 80 ? 5.289 35.594 -8.07 1 89.12 80 ILE A CA 1
ATOM 651 C C . ILE A 1 80 ? 5.938 36.031 -6.758 1 89.12 80 ILE A C 1
ATOM 653 O O . ILE A 1 80 ? 5.965 37.219 -6.438 1 89.12 80 ILE A O 1
ATOM 657 N N . ASP A 1 81 ? 6.434 35.125 -6.039 1 90.81 81 ASP A N 1
ATOM 658 C CA . ASP A 1 81 ? 7.105 35.438 -4.781 1 90.81 81 ASP A CA 1
ATOM 659 C C . ASP A 1 81 ? 8.398 36.219 -5.027 1 90.81 81 ASP A C 1
ATOM 661 O O . ASP A 1 81 ? 8.828 37 -4.191 1 90.81 81 ASP A O 1
ATOM 665 N N . ASP A 1 82 ? 9.008 35.938 -6.168 1 90 82 ASP A N 1
ATOM 666 C CA . ASP A 1 82 ? 10.195 36.719 -6.531 1 90 82 ASP A CA 1
ATOM 667 C C . ASP A 1 82 ? 9.875 38.188 -6.695 1 90 82 ASP A C 1
ATOM 669 O O . ASP A 1 82 ? 10.688 39.062 -6.363 1 90 82 ASP A O 1
ATOM 673 N N . PHE A 1 83 ? 8.703 38.531 -7.191 1 87.94 83 PHE A N 1
ATOM 674 C CA . PHE A 1 83 ? 8.273 39.906 -7.312 1 87.94 83 PHE A CA 1
ATOM 675 C C . PHE A 1 83 ? 8.125 40.562 -5.938 1 87.94 83 PHE A C 1
ATOM 677 O O . PHE A 1 83 ? 8.523 41.688 -5.738 1 87.94 83 PHE A O 1
ATOM 684 N N . LYS A 1 84 ? 7.551 39.781 -5.09 1 88.56 84 LYS A N 1
ATOM 685 C CA . LYS A 1 84 ? 7.371 40.281 -3.738 1 88.56 84 LYS A CA 1
ATOM 686 C C . LYS A 1 84 ? 8.711 40.531 -3.064 1 88.56 84 LYS A C 1
ATOM 688 O O . LYS A 1 84 ? 8.883 41.562 -2.381 1 88.56 84 LYS A O 1
ATOM 693 N N . CYS A 1 85 ? 9.633 39.594 -3.252 1 89.12 85 CYS A N 1
ATOM 694 C CA . CYS A 1 85 ? 10.953 39.781 -2.66 1 89.12 85 CYS A CA 1
ATOM 695 C C . CYS A 1 85 ? 11.648 41 -3.217 1 89.12 85 CYS A C 1
ATOM 697 O O . CYS A 1 85 ? 12.281 41.75 -2.473 1 89.12 85 CYS A O 1
ATOM 699 N N . GLU A 1 86 ? 11.492 41.219 -4.461 1 87.31 86 GLU A N 1
ATOM 700 C CA . GLU A 1 86 ? 12.117 42.375 -5.086 1 87.31 86 GLU A CA 1
ATOM 701 C C . GLU A 1 86 ? 11.445 43.688 -4.641 1 87.31 86 GLU A C 1
ATOM 703 O O . GLU A 1 86 ? 12.117 44.688 -4.48 1 87.31 86 GLU A O 1
ATOM 708 N N . ALA A 1 87 ? 10.195 43.625 -4.457 1 85.88 87 ALA A N 1
ATOM 709 C CA . ALA A 1 87 ? 9.484 44.781 -3.953 1 85.88 87 ALA A CA 1
ATOM 710 C C . ALA A 1 87 ? 9.938 45.156 -2.541 1 85.88 87 ALA A C 1
ATOM 712 O O . ALA A 1 87 ? 10.086 46.312 -2.207 1 85.88 87 ALA A O 1
ATOM 713 N N . LEU A 1 88 ? 10.117 44.156 -1.758 1 87 88 LEU A N 1
ATOM 714 C CA . LEU A 1 88 ? 10.586 44.375 -0.393 1 87 88 LEU A CA 1
ATOM 715 C C . LEU A 1 88 ? 12.008 44.938 -0.384 1 87 88 LEU A C 1
ATOM 717 O O . LEU A 1 88 ? 12.352 45.781 0.455 1 87 88 LEU A O 1
ATOM 721 N N . ARG A 1 89 ? 12.758 44.438 -1.254 1 86.25 89 ARG A N 1
ATOM 722 C CA . ARG A 1 89 ? 14.125 44.938 -1.357 1 86.25 89 ARG A CA 1
ATOM 723 C C . ARG A 1 89 ? 14.148 46.406 -1.721 1 86.25 89 ARG A C 1
ATOM 725 O O . ARG A 1 89 ? 14.914 47.188 -1.151 1 86.25 89 ARG A O 1
ATOM 732 N N . LYS A 1 90 ? 13.305 46.812 -2.598 1 83.62 90 LYS A N 1
ATOM 733 C CA . LYS A 1 90 ? 13.219 48.219 -3.008 1 83.62 90 LYS A CA 1
ATOM 734 C C . LYS A 1 90 ? 12.695 49.094 -1.871 1 83.62 90 LYS A C 1
ATOM 736 O O . LYS A 1 90 ? 13.18 50.219 -1.673 1 83.62 90 LYS A O 1
ATOM 741 N N . GLN A 1 91 ? 11.75 48.562 -1.238 1 82.75 91 GLN A N 1
ATOM 742 C CA . GLN A 1 91 ? 11.219 49.312 -0.106 1 82.75 91 GLN A CA 1
ATOM 743 C C . GLN A 1 91 ? 12.273 49.5 0.979 1 82.75 91 GLN A C 1
ATOM 745 O O . GLN A 1 91 ? 12.367 50.562 1.586 1 82.75 91 GLN A O 1
ATOM 750 N N . ASP A 1 92 ? 13 48.469 1.271 1 83.56 92 ASP A N 1
ATOM 751 C CA . ASP A 1 92 ? 14.07 48.562 2.264 1 83.56 92 ASP A CA 1
ATOM 752 C C . ASP A 1 92 ? 15.133 49.562 1.85 1 83.56 92 ASP A C 1
ATOM 754 O O . ASP A 1 92 ? 15.656 50.312 2.689 1 83.56 92 ASP A O 1
ATOM 758 N N . ALA A 1 93 ? 15.422 49.594 0.593 1 80 93 ALA A N 1
ATOM 759 C CA . ALA A 1 93 ? 16.406 50.531 0.079 1 80 93 ALA A CA 1
ATOM 760 C C . ALA A 1 93 ? 15.922 51.969 0.213 1 80 93 ALA A C 1
ATOM 762 O O . ALA A 1 93 ? 16.719 52.875 0.47 1 80 93 ALA A O 1
ATOM 763 N N . ILE A 1 94 ? 14.68 52.188 0.085 1 77.88 94 ILE A N 1
ATOM 764 C CA . ILE A 1 94 ? 14.094 53.5 0.183 1 77.88 94 ILE A CA 1
ATOM 765 C C . ILE A 1 94 ? 14.07 53.969 1.643 1 77.88 94 ILE A C 1
ATOM 767 O O . ILE A 1 94 ? 14.383 55.125 1.947 1 77.88 94 ILE A O 1
ATOM 771 N N . ASN A 1 95 ? 13.742 53.062 2.498 1 76.62 95 ASN A N 1
ATOM 772 C CA . ASN A 1 95 ? 13.609 53.375 3.912 1 76.62 95 ASN A CA 1
ATOM 773 C C . ASN A 1 95 ? 14.969 53.656 4.559 1 76.62 95 ASN A C 1
ATOM 775 O O . ASN A 1 95 ? 15.07 54.406 5.531 1 76.62 95 ASN A O 1
ATOM 779 N N . HIS A 1 96 ? 15.938 53 4.152 1 73.5 96 HIS A N 1
ATOM 780 C CA . HIS A 1 96 ? 17.234 53.125 4.797 1 73.5 96 HIS A CA 1
ATOM 781 C C . HIS A 1 96 ? 18.281 53.688 3.824 1 73.5 96 HIS A C 1
ATOM 783 O O . HIS A 1 96 ? 19.375 53.125 3.703 1 73.5 96 HIS A O 1
ATOM 789 N N . ARG A 1 97 ? 17.953 54.938 3.219 1 59.69 97 ARG A N 1
ATOM 790 C CA . ARG A 1 97 ? 18.859 55.625 2.303 1 59.69 97 ARG A CA 1
ATOM 791 C C . ARG A 1 97 ? 20.172 56 2.996 1 59.69 97 ARG A C 1
ATOM 793 O O . ARG A 1 97 ? 20.172 56.688 4.02 1 59.69 97 ARG A O 1
ATOM 800 N N . ASP A 1 98 ? 21.031 55.188 3.16 1 50.59 98 ASP A N 1
ATOM 801 C CA . ASP A 1 98 ? 22.359 55.656 3.523 1 50.59 98 ASP A CA 1
ATOM 802 C C . ASP A 1 98 ? 22.781 56.812 2.613 1 50.59 98 ASP A C 1
ATOM 804 O O . ASP A 1 98 ? 22.641 56.75 1.393 1 50.59 98 ASP A O 1
ATOM 808 N N . ASN A 1 99 ? 22.984 58.094 3.098 1 42.03 99 ASN A N 1
ATOM 809 C CA . ASN A 1 99 ? 23.359 59.375 2.496 1 42.03 99 ASN A CA 1
ATOM 810 C C . ASN A 1 99 ? 24.453 59.188 1.438 1 42.03 99 ASN A C 1
ATOM 812 O O . ASN A 1 99 ? 24.547 59.969 0.5 1 42.03 99 ASN A O 1
ATOM 816 N N . ASN A 1 100 ? 25.656 58.656 1.745 1 41.31 100 ASN A N 1
ATOM 817 C CA . ASN A 1 100 ? 26.828 58.906 0.907 1 41.31 100 ASN A CA 1
ATOM 818 C C . ASN A 1 100 ? 26.672 58.281 -0.473 1 41.31 100 ASN A C 1
ATOM 820 O O . ASN A 1 100 ? 27.266 58.75 -1.446 1 41.31 100 ASN A O 1
ATOM 824 N N . ASN A 1 101 ? 26.406 57 -0.704 1 41.62 101 ASN A N 1
ATOM 825 C CA . ASN A 1 101 ? 26.562 56.344 -2.006 1 41.62 101 ASN A CA 1
ATOM 826 C C . ASN A 1 101 ? 25.297 56.5 -2.846 1 41.62 101 ASN A C 1
ATOM 828 O O . ASN A 1 101 ? 24.656 55.5 -3.172 1 41.62 101 ASN A O 1
ATOM 832 N N . LEU A 1 102 ? 24.578 57.438 -2.83 1 40.03 102 LEU A N 1
ATOM 833 C CA . LEU A 1 102 ? 23.359 57.75 -3.564 1 40.03 102 LEU A CA 1
ATOM 834 C C . LEU A 1 102 ? 23.594 57.656 -5.07 1 40.03 102 LEU A C 1
ATOM 836 O O . LEU A 1 102 ? 22.656 57.375 -5.828 1 40.03 102 LEU A O 1
ATOM 840 N N . LYS A 1 103 ? 24.625 58.406 -5.551 1 40.19 103 LYS A N 1
ATOM 841 C CA . LYS A 1 103 ? 24.766 58.688 -6.977 1 40.19 103 LYS A CA 1
ATOM 842 C C . LYS A 1 103 ? 24.844 57.406 -7.797 1 40.19 103 LYS A C 1
ATOM 844 O O . LYS A 1 103 ? 24.25 57.312 -8.875 1 40.19 103 LYS A O 1
ATOM 849 N N . VAL A 1 104 ? 25.812 56.625 -7.559 1 41.06 104 VAL A N 1
ATOM 850 C CA . VAL A 1 104 ? 26.109 55.469 -8.422 1 41.06 104 VAL A CA 1
ATOM 851 C C . VAL A 1 104 ? 25.031 54.406 -8.25 1 41.06 104 VAL A C 1
ATOM 853 O O . VAL A 1 104 ? 24.812 53.594 -9.148 1 41.06 104 VAL A O 1
ATOM 856 N N . ARG A 1 105 ? 24.406 54.344 -7.102 1 42.5 105 ARG A N 1
ATOM 857 C CA . ARG A 1 105 ? 23.5 53.219 -6.781 1 42.5 105 ARG A CA 1
ATOM 858 C C . ARG A 1 105 ? 22.125 53.469 -7.383 1 42.5 105 ARG A C 1
ATOM 860 O O . ARG A 1 105 ? 21.328 52.531 -7.512 1 42.5 105 ARG A O 1
ATOM 867 N N . VAL A 1 106 ? 21.719 54.656 -7.625 1 40.03 106 VAL A N 1
ATOM 868 C CA . VAL A 1 106 ? 20.5 54.938 -8.367 1 40.03 106 VAL A CA 1
ATOM 869 C C . VAL A 1 106 ? 20.625 54.438 -9.797 1 40.03 106 VAL A C 1
ATOM 871 O O . VAL A 1 106 ? 19.672 53.875 -10.359 1 40.03 106 VAL A O 1
ATOM 874 N N . LEU A 1 107 ? 21.719 54.812 -10.461 1 39 107 LEU A N 1
ATOM 875 C CA . LEU A 1 107 ? 21.859 54.344 -11.844 1 39 107 LEU A CA 1
ATOM 876 C C . LEU A 1 107 ? 21.859 52.844 -11.922 1 39 107 LEU A C 1
ATOM 878 O O . LEU A 1 107 ? 21.297 52.25 -12.867 1 39 107 LEU A O 1
ATOM 882 N N . GLY A 1 108 ? 22.672 52.188 -11.125 1 39.84 108 GLY A N 1
ATOM 883 C CA . GLY A 1 108 ? 22.703 50.719 -11.125 1 39.84 108 GLY A CA 1
ATOM 884 C C . GLY A 1 108 ? 21.406 50.094 -10.68 1 39.84 108 GLY A C 1
ATOM 885 O O . GLY A 1 108 ? 21.172 48.906 -10.883 1 39.84 108 GLY A O 1
ATOM 886 N N . SER A 1 109 ? 20.719 50.688 -9.773 1 42.88 109 SER A N 1
ATOM 887 C CA . SER A 1 109 ? 19.391 50.25 -9.367 1 42.88 109 SER A CA 1
ATOM 888 C C . SER A 1 109 ? 18.406 50.281 -10.539 1 42.88 109 SER A C 1
ATOM 890 O O . SER A 1 109 ? 17.312 49.719 -10.461 1 42.88 109 SER A O 1
ATOM 892 N N . CYS A 1 110 ? 18.562 51.156 -11.453 1 39.44 110 CYS A N 1
ATOM 893 C CA . CYS A 1 110 ? 17.688 51.219 -12.625 1 39.44 110 CYS A CA 1
ATOM 894 C C . CYS A 1 110 ? 17.906 50 -13.516 1 39.44 110 CYS A C 1
ATOM 896 O O . CYS A 1 110 ? 17.047 49.688 -14.344 1 39.44 110 CYS A O 1
ATOM 898 N N . CYS A 1 111 ? 19.172 49.688 -13.773 1 42.97 111 CYS A N 1
ATOM 899 C CA . CYS A 1 111 ? 19.484 48.625 -14.711 1 42.97 111 CYS A CA 1
ATOM 900 C C . CYS A 1 111 ? 19.047 47.25 -14.156 1 42.97 111 CYS A C 1
ATOM 902 O O . CYS A 1 111 ? 18.984 46.281 -14.891 1 42.97 111 CYS A O 1
ATOM 904 N N . LEU A 1 112 ? 19.078 47.062 -12.852 1 51.34 112 LEU A N 1
ATOM 905 C CA . LEU A 1 112 ? 18.734 45.844 -12.125 1 51.34 112 LEU A CA 1
ATOM 906 C C . LEU A 1 112 ? 17.281 45.469 -12.359 1 51.34 112 LEU A C 1
ATOM 908 O O . LEU A 1 112 ? 16.953 44.281 -12.531 1 51.34 112 LEU A O 1
ATOM 912 N N . PRO A 1 113 ? 16.422 46.594 -12.477 1 59.06 113 PRO A N 1
ATOM 913 C CA . PRO A 1 113 ? 15.016 46.25 -12.734 1 59.06 113 PRO A CA 1
ATOM 914 C C . PRO A 1 113 ? 14.797 45.625 -14.117 1 59.06 113 PRO A C 1
ATOM 916 O O . PRO A 1 113 ? 13.969 44.719 -14.266 1 59.06 113 PRO A O 1
ATOM 919 N N . LEU A 1 114 ? 15.734 46.062 -15.039 1 62.56 114 LEU A N 1
ATOM 920 C CA . LEU A 1 114 ? 15.516 45.531 -16.375 1 62.56 114 LEU A CA 1
ATOM 921 C C . LEU A 1 114 ? 15.969 44.094 -16.453 1 62.56 114 LEU A C 1
ATOM 923 O O . LEU A 1 114 ? 15.312 43.25 -17.094 1 62.56 114 LEU A O 1
ATOM 927 N N . SER A 1 115 ? 17.156 43.844 -15.727 1 77.56 115 SER A N 1
ATOM 928 C CA . SER A 1 115 ? 17.625 42.469 -15.727 1 77.56 115 SER A CA 1
ATOM 929 C C . SER A 1 115 ? 16.625 41.562 -15.016 1 77.56 115 SER A C 1
ATOM 931 O O . SER A 1 115 ? 16.375 40.438 -15.469 1 77.56 115 SER A O 1
ATOM 933 N N . PHE A 1 116 ? 16.094 42.125 -13.938 1 82.44 116 PHE A N 1
ATOM 934 C CA . PHE A 1 116 ? 15.086 41.375 -13.211 1 82.44 116 PHE A CA 1
ATOM 935 C C . PHE A 1 116 ? 13.844 41.156 -14.07 1 82.44 116 PHE A C 1
ATOM 937 O O . PHE A 1 116 ? 13.305 40.062 -14.125 1 82.44 116 PHE A O 1
ATOM 944 N N . SER A 1 117 ? 13.523 42.25 -14.758 1 78.62 117 SER A N 1
ATOM 945 C CA . SER A 1 117 ? 12.32 42.156 -15.594 1 78.62 117 SER A CA 1
ATOM 946 C C . SER A 1 117 ? 12.516 41.188 -16.75 1 78.62 117 SER A C 1
ATOM 948 O O . SER A 1 117 ? 11.594 40.438 -17.094 1 78.62 117 SER A O 1
ATOM 950 N N . LEU A 1 118 ? 13.688 41.156 -17.266 1 79.06 118 LEU A N 1
ATOM 951 C CA . LEU A 1 118 ? 13.961 40.25 -18.375 1 79.06 118 LEU A CA 1
ATOM 952 C C . LEU A 1 118 ? 13.992 38.812 -17.906 1 79.06 118 LEU A C 1
ATOM 954 O O . LEU A 1 118 ? 13.469 37.906 -18.578 1 79.06 118 LEU A O 1
ATOM 958 N N . LYS A 1 119 ? 14.625 38.656 -16.781 1 83.5 119 LYS A N 1
ATOM 959 C CA . LYS A 1 119 ? 14.695 37.312 -16.219 1 83.5 119 LYS A CA 1
ATOM 960 C C . LYS A 1 119 ? 13.297 36.781 -15.906 1 83.5 119 LYS A C 1
ATOM 962 O O . LYS A 1 119 ? 12.992 35.625 -16.188 1 83.5 119 LYS A O 1
ATOM 967 N N . MET A 1 120 ? 12.523 37.594 -15.297 1 86.44 120 MET A N 1
ATOM 968 C CA . MET A 1 120 ? 11.172 37.188 -14.93 1 86.44 120 MET A CA 1
ATOM 969 C C . MET A 1 120 ? 10.312 36.969 -16.172 1 86.44 120 MET A C 1
ATOM 971 O O . MET A 1 120 ? 9.477 36.062 -16.203 1 86.44 120 MET A O 1
ATOM 975 N N . SER A 1 121 ? 10.562 37.781 -17.188 1 84.69 121 SER A N 1
ATOM 976 C CA . SER A 1 121 ? 9.828 37.625 -18.438 1 84.69 121 SER A CA 1
ATOM 977 C C . SER A 1 121 ? 10.133 36.281 -19.062 1 84.69 121 SER A C 1
ATOM 979 O O . SER A 1 121 ? 9.227 35.594 -19.562 1 84.69 121 SER A O 1
ATOM 981 N N . HIS A 1 122 ? 11.32 35.938 -18.984 1 87.38 122 HIS A N 1
ATOM 982 C CA . HIS A 1 122 ? 11.703 34.625 -19.531 1 87.38 122 HIS A CA 1
ATOM 983 C C . HIS A 1 122 ? 11.094 33.5 -18.734 1 87.38 122 HIS A C 1
ATOM 985 O O . HIS A 1 122 ? 10.641 32.5 -19.312 1 87.38 122 HIS A O 1
ATOM 991 N N . LYS A 1 123 ? 11.117 33.625 -17.469 1 89.25 123 LYS A N 1
ATOM 992 C CA . LYS A 1 123 ? 10.562 32.562 -16.609 1 89.25 123 LYS A CA 1
ATOM 993 C C . LYS A 1 123 ? 9.062 32.406 -16.844 1 89.25 123 LYS A C 1
ATOM 995 O O . LYS A 1 123 ? 8.57 31.266 -16.922 1 89.25 123 LYS A O 1
ATOM 1000 N N . ILE A 1 124 ? 8.359 33.438 -16.969 1 89.56 124 ILE A N 1
ATOM 1001 C CA . ILE A 1 124 ? 6.91 33.406 -17.156 1 89.56 124 ILE A CA 1
ATOM 1002 C C . ILE A 1 124 ? 6.586 32.812 -18.531 1 89.56 124 ILE A C 1
ATOM 1004 O O . ILE A 1 124 ? 5.633 32.062 -18.688 1 89.56 124 ILE A O 1
ATOM 1008 N N . LYS A 1 125 ? 7.371 33.188 -19.516 1 88.88 125 LYS A N 1
ATOM 1009 C CA . LYS A 1 125 ? 7.156 32.656 -20.859 1 88.88 125 LYS A CA 1
ATOM 1010 C C . LYS A 1 125 ? 7.414 31.141 -20.891 1 88.88 125 LYS A C 1
ATOM 1012 O O . LYS A 1 125 ? 6.707 30.406 -21.594 1 88.88 125 LYS A O 1
ATOM 1017 N N . ASP A 1 126 ? 8.391 30.844 -20.172 1 90.5 126 ASP A N 1
ATOM 1018 C CA . ASP A 1 126 ? 8.672 29.422 -20.078 1 90.5 126 ASP A CA 1
ATOM 1019 C C . ASP A 1 126 ? 7.512 28.672 -19.438 1 90.5 126 ASP A C 1
ATOM 1021 O O . ASP A 1 126 ? 7.125 27.594 -19.891 1 90.5 126 ASP A O 1
ATOM 1025 N N . ILE A 1 127 ? 7.016 29.141 -18.375 1 92.25 127 ILE A N 1
ATOM 1026 C CA . ILE A 1 127 ? 5.887 28.547 -17.672 1 92.25 127 ILE A CA 1
ATOM 1027 C C . ILE A 1 127 ? 4.68 28.484 -18.609 1 92.25 127 ILE A C 1
ATOM 1029 O O . ILE A 1 127 ? 4.008 27.453 -18.688 1 92.25 127 ILE A O 1
ATOM 1033 N N . ASN A 1 128 ? 4.449 29.562 -19.328 1 91 128 ASN A N 1
ATOM 1034 C CA . ASN A 1 128 ? 3.328 29.594 -20.266 1 91 128 ASN A CA 1
ATOM 1035 C C . ASN A 1 128 ? 3.508 28.594 -21.391 1 91 128 ASN A C 1
ATOM 1037 O O . ASN A 1 128 ? 2.535 27.984 -21.859 1 91 128 ASN A O 1
ATOM 1041 N N . GLY A 1 129 ? 4.684 28.469 -21.812 1 89.69 129 GLY A N 1
ATOM 1042 C CA . GLY A 1 129 ? 4.969 27.469 -22.844 1 89.69 129 GLY A CA 1
ATOM 1043 C C . GLY A 1 129 ? 4.691 26.062 -22.375 1 89.69 129 GLY A C 1
ATOM 1044 O O . GLY A 1 129 ? 4.066 25.281 -23.094 1 89.69 129 GLY A O 1
ATOM 1045 N N . ARG A 1 130 ? 5.152 25.719 -21.234 1 89.94 130 ARG A N 1
ATOM 1046 C CA . ARG A 1 130 ? 4.918 24.391 -20.672 1 89.94 130 ARG A CA 1
ATOM 1047 C C . ARG A 1 130 ? 3.428 24.141 -20.453 1 89.94 130 ARG A C 1
ATOM 1049 O O . ARG A 1 130 ? 2.93 23.047 -20.688 1 89.94 130 ARG A O 1
ATOM 1056 N N . LEU A 1 131 ? 2.75 25.141 -19.922 1 90.19 131 LEU A N 1
ATOM 1057 C CA . LEU A 1 131 ? 1.314 25.047 -19.688 1 90.19 131 LEU A CA 1
ATOM 1058 C C . LEU A 1 131 ? 0.555 24.859 -21 1 90.19 131 LEU A C 1
ATOM 1060 O O . LEU A 1 131 ? -0.455 24.156 -21.031 1 90.19 131 LEU A O 1
ATOM 1064 N N . GLY A 1 132 ? 1.004 25.484 -22.031 1 85.38 132 GLY A N 1
ATOM 1065 C CA . GLY A 1 132 ? 0.389 25.328 -23.328 1 85.38 132 GLY A CA 1
ATOM 1066 C C . GLY A 1 132 ? 0.494 23.922 -23.891 1 85.38 132 GLY A C 1
ATOM 1067 O O . GLY A 1 132 ? -0.473 23.391 -24.438 1 85.38 132 GLY A O 1
ATOM 1068 N N . GLU A 1 133 ? 1.578 23.312 -23.656 1 84.25 133 GLU A N 1
ATOM 1069 C CA . GLU A 1 133 ? 1.79 21.938 -24.094 1 84.25 133 GLU A CA 1
ATOM 1070 C C . GLU A 1 133 ? 0.895 20.969 -23.328 1 84.25 133 GLU A C 1
ATOM 1072 O O . GLU A 1 133 ? 0.349 20.031 -23.906 1 84.25 133 GLU A O 1
ATOM 1077 N N . LEU A 1 134 ? 0.798 21.188 -22.078 1 86.19 134 LEU A N 1
ATOM 1078 C CA . LEU A 1 134 ? 0.007 20.281 -21.25 1 86.19 134 LEU A CA 1
ATOM 1079 C C . LEU A 1 134 ? -1.484 20.531 -21.438 1 86.19 134 LEU A C 1
ATOM 1081 O O . LEU A 1 134 ? -2.305 19.641 -21.219 1 86.19 134 LEU A O 1
ATOM 1085 N N . ALA A 1 135 ? -1.802 21.766 -21.797 1 81.06 135 ALA A N 1
ATOM 1086 C CA . ALA A 1 135 ? -3.203 22.125 -21.969 1 81.06 135 ALA A CA 1
ATOM 1087 C C . ALA A 1 135 ? -3.855 21.312 -23.078 1 81.06 135 ALA A C 1
ATOM 1089 O O . ALA A 1 135 ? -5.035 20.969 -23 1 81.06 135 ALA A O 1
ATOM 1090 N N . THR A 1 136 ? -3.127 20.922 -24.031 1 78.31 136 THR A N 1
ATOM 1091 C CA . THR A 1 136 ? -3.656 20.109 -25.109 1 78.31 136 THR A CA 1
ATOM 1092 C C . THR A 1 136 ? -3.992 18.703 -24.609 1 78.31 136 THR A C 1
ATOM 1094 O O . THR A 1 136 ? -5.039 18.156 -24.969 1 78.31 136 THR A O 1
ATOM 1097 N N . GLU A 1 137 ? -3.146 18.266 -23.844 1 78.81 137 GLU A N 1
ATOM 1098 C CA . GLU A 1 137 ? -3.404 16.953 -23.266 1 78.81 137 GLU A CA 1
ATOM 1099 C C . GLU A 1 137 ? -4.551 17.016 -22.266 1 78.81 137 GLU A C 1
ATOM 1101 O O . GLU A 1 137 ? -5.352 16.078 -22.172 1 78.81 137 GLU A O 1
ATOM 1106 N N . TRP A 1 138 ? -4.609 18.062 -21.578 1 84 138 TRP A N 1
ATOM 1107 C CA . TRP A 1 138 ? -5.609 18.266 -20.531 1 84 138 TRP A CA 1
ATOM 1108 C C . TRP A 1 138 ? -7.016 18.297 -21.109 1 84 138 TRP A C 1
ATOM 1110 O O . TRP A 1 138 ? -7.957 17.797 -20.5 1 84 138 TRP A O 1
ATOM 1120 N N . LYS A 1 139 ? -7.141 18.719 -22.297 1 80.25 139 LYS A N 1
ATOM 1121 C CA . LYS A 1 139 ? -8.438 18.828 -22.953 1 80.25 139 LYS A CA 1
ATOM 1122 C C . LYS A 1 139 ? -8.93 17.453 -23.422 1 80.25 139 LYS A C 1
ATOM 1124 O O . LYS A 1 139 ? -10.133 17.25 -23.625 1 80.25 139 LYS A O 1
ATOM 1129 N N . SER A 1 140 ? -7.996 16.562 -23.484 1 78.19 140 SER A N 1
ATOM 1130 C CA . SER A 1 140 ? -8.367 15.227 -23.938 1 78.19 140 SER A CA 1
ATOM 1131 C C . SER A 1 140 ? -9.078 14.445 -22.844 1 78.19 140 SER A C 1
ATOM 1133 O O . SER A 1 140 ? -9.75 13.453 -23.109 1 78.19 140 SER A O 1
ATOM 1135 N N . PHE A 1 141 ? -8.906 15.031 -21.625 1 84.19 141 PHE A N 1
ATOM 1136 C CA . PHE A 1 141 ? -9.57 14.336 -20.531 1 84.19 141 PHE A CA 1
ATOM 1137 C C . PHE A 1 141 ? -11.016 14.805 -20.391 1 84.19 141 PHE A C 1
ATOM 1139 O O . PHE A 1 141 ? -11.328 15.969 -20.656 1 84.19 141 PHE A O 1
ATOM 1146 N N . ASP A 1 142 ? -11.992 13.938 -20.375 1 81.19 142 ASP A N 1
ATOM 1147 C CA . ASP A 1 142 ? -13.398 14.273 -20.203 1 81.19 142 ASP A CA 1
ATOM 1148 C C . ASP A 1 142 ? -13.695 14.648 -18.75 1 81.19 142 ASP A C 1
ATOM 1150 O O . ASP A 1 142 ? -14.375 13.898 -18.047 1 81.19 142 ASP A O 1
ATOM 1154 N N . LEU A 1 143 ? -13.188 15.867 -18.375 1 86.06 143 LEU A N 1
ATOM 1155 C CA . LEU A 1 143 ? -13.375 16.297 -17 1 86.06 143 LEU A CA 1
ATOM 1156 C C . LEU A 1 143 ? -14.57 17.25 -16.875 1 86.06 143 LEU A C 1
ATOM 1158 O O . LEU A 1 143 ? -14.82 18.047 -17.781 1 86.06 143 LEU A O 1
ATOM 1162 N N . ARG A 1 144 ? -15.336 17.062 -15.891 1 81.62 144 ARG A N 1
ATOM 1163 C CA . ARG A 1 144 ? -16.516 17.891 -15.625 1 81.62 144 ARG A CA 1
ATOM 1164 C C . ARG A 1 144 ? -16.234 18.938 -14.555 1 81.62 144 ARG A C 1
ATOM 1166 O O . ARG A 1 144 ? -15.312 18.781 -13.758 1 81.62 144 ARG A O 1
ATOM 1173 N N . GLN A 1 145 ? -17 20 -14.625 1 79 145 GLN A N 1
ATOM 1174 C CA . GLN A 1 145 ? -16.891 21.016 -13.594 1 79 145 GLN A CA 1
ATOM 1175 C C . GLN A 1 145 ? -17.703 20.641 -12.359 1 79 145 GLN A C 1
ATOM 1177 O O . GLN A 1 145 ? -18.859 20.219 -12.477 1 79 145 GLN A O 1
ATOM 1182 N N . CYS A 1 146 ? -16.969 20.453 -11.227 1 72.12 146 CYS A N 1
ATOM 1183 C CA . CYS A 1 146 ? -17.641 20.125 -9.969 1 72.12 146 CYS A CA 1
ATOM 1184 C C . CYS A 1 146 ? -17.422 21.234 -8.945 1 72.12 146 CYS A C 1
ATOM 1186 O O . CYS A 1 146 ? -16.391 21.906 -8.938 1 72.12 146 CYS A O 1
ATOM 1188 N N . SER A 1 147 ? -18.453 21.609 -8.289 1 64.56 147 SER A N 1
ATOM 1189 C CA . SER A 1 147 ? -18.344 22.688 -7.312 1 64.56 147 SER A CA 1
ATOM 1190 C C . SER A 1 147 ? -17.844 22.172 -5.965 1 64.56 147 SER A C 1
ATOM 1192 O O . SER A 1 147 ? -17.25 22.906 -5.188 1 64.56 147 SER A O 1
ATOM 1194 N N . ASP A 1 148 ? -18.359 20.938 -5.668 1 63.59 148 ASP A N 1
ATOM 1195 C CA . ASP A 1 148 ? -18.047 20.516 -4.309 1 63.59 148 ASP A CA 1
ATOM 1196 C C . ASP A 1 148 ? -17.141 19.281 -4.324 1 63.59 148 ASP A C 1
ATOM 1198 O O . ASP A 1 148 ? -17.359 18.359 -5.121 1 63.59 148 ASP A O 1
ATOM 1202 N N . ASN A 1 149 ? -16.062 19.453 -3.582 1 61.38 149 ASN A N 1
ATOM 1203 C CA . ASN A 1 149 ? -15.062 18.391 -3.586 1 61.38 149 ASN A CA 1
ATOM 1204 C C . ASN A 1 149 ? -15.477 17.234 -2.668 1 61.38 149 ASN A C 1
ATOM 1206 O O . ASN A 1 149 ? -14.812 16.203 -2.635 1 61.38 149 ASN A O 1
ATOM 1210 N N . ARG A 1 150 ? -16.594 17.453 -1.875 1 63.59 150 ARG A N 1
ATOM 1211 C CA . ARG A 1 150 ? -16.875 16.391 -0.915 1 63.59 150 ARG A CA 1
ATOM 1212 C C . ARG A 1 150 ? -17.469 15.164 -1.606 1 63.59 150 ARG A C 1
ATOM 1214 O O . ARG A 1 150 ? -18.375 15.305 -2.443 1 63.59 150 ARG A O 1
ATOM 1221 N N . HIS A 1 151 ? -16.719 13.992 -1.57 1 62.25 151 HIS A N 1
ATOM 1222 C CA . HIS A 1 151 ? -17.094 12.734 -2.199 1 62.25 151 HIS A CA 1
ATOM 1223 C C . HIS A 1 151 ? -18.109 11.977 -1.349 1 62.25 151 HIS A C 1
ATOM 1225 O O . HIS A 1 151 ? -17.922 11.812 -0.142 1 62.25 151 HIS A O 1
ATOM 1231 N N . VAL A 1 152 ? -19.312 11.781 -1.999 1 61.56 152 VAL A N 1
ATOM 1232 C CA . VAL A 1 152 ? -20.375 11.023 -1.33 1 61.56 152 VAL A CA 1
ATOM 1233 C C . VAL A 1 152 ? -20.094 9.531 -1.441 1 61.56 152 VAL A C 1
ATOM 1235 O O . VAL A 1 152 ? -19.734 9.039 -2.516 1 61.56 152 VAL A O 1
ATOM 1238 N N . PHE A 1 153 ? -19.766 8.984 -0.334 1 65.38 153 PHE A N 1
ATOM 1239 C CA . PHE A 1 153 ? -19.562 7.539 -0.306 1 65.38 153 PHE A CA 1
ATOM 1240 C C . PHE A 1 153 ? -20.844 6.824 0.113 1 65.38 153 PHE A C 1
ATOM 1242 O O . PHE A 1 153 ? -21.547 7.273 1.023 1 65.38 153 PHE A O 1
ATOM 1249 N N . ARG A 1 154 ? -21.172 5.898 -0.717 1 69.75 154 ARG A N 1
ATOM 1250 C CA . ARG A 1 154 ? -22.359 5.129 -0.374 1 69.75 154 ARG A CA 1
ATOM 1251 C C . ARG A 1 154 ? -22.016 3.916 0.478 1 69.75 154 ARG A C 1
ATOM 1253 O O . ARG A 1 154 ? -21.328 3.006 0.013 1 69.75 154 ARG A O 1
ATOM 1260 N N . ARG A 1 155 ? -22.219 4.035 1.7 1 78.88 155 ARG A N 1
ATOM 1261 C CA . ARG A 1 155 ? -22.047 2.922 2.625 1 78.88 155 ARG A CA 1
ATOM 1262 C C . ARG A 1 155 ? -23.391 2.469 3.201 1 78.88 155 ARG A C 1
ATOM 1264 O O . ARG A 1 155 ? -24.281 3.287 3.432 1 78.88 155 ARG A O 1
ATOM 1271 N N . GLU A 1 156 ? -23.594 1.192 3.252 1 85.5 156 GLU A N 1
ATOM 1272 C CA . GLU A 1 156 ? -24.781 0.648 3.891 1 85.5 156 GLU A CA 1
ATOM 1273 C C . GLU A 1 156 ? -24.422 -0.212 5.098 1 85.5 156 GLU A C 1
ATOM 1275 O O . GLU A 1 156 ? -23.422 -0.937 5.07 1 85.5 156 GLU A O 1
ATOM 1280 N N . THR A 1 157 ? -25.094 0.034 6.164 1 88.31 157 THR A N 1
ATOM 1281 C CA . THR A 1 157 ? -24.875 -0.749 7.375 1 88.31 157 THR A CA 1
ATOM 1282 C C . THR A 1 157 ? -26.125 -1.541 7.746 1 88.31 157 THR A C 1
ATOM 1284 O O . THR A 1 157 ? -27.203 -1.291 7.211 1 88.31 157 THR A O 1
ATOM 1287 N N . ILE A 1 158 ? -25.938 -2.527 8.602 1 89.38 158 ILE A N 1
ATOM 1288 C CA . ILE A 1 158 ? -27.031 -3.375 9.062 1 89.38 158 ILE A CA 1
ATOM 1289 C C . ILE A 1 158 ? -27.234 -3.193 10.57 1 89.38 158 ILE A C 1
ATOM 1291 O O . ILE A 1 158 ? -26.281 -2.859 11.289 1 89.38 158 ILE A O 1
ATOM 1295 N N . SER A 1 159 ? -28.438 -3.391 11.016 1 90.62 159 SER A N 1
ATOM 1296 C CA . SER A 1 159 ? -28.766 -3.205 12.422 1 90.62 159 SER A CA 1
ATOM 1297 C C . SER A 1 159 ? -28.375 -4.426 13.25 1 90.62 159 SER A C 1
ATOM 1299 O O . SER A 1 159 ? -28.125 -4.312 14.453 1 90.62 159 SER A O 1
ATOM 1301 N N . PHE A 1 160 ? -28.234 -5.484 12.609 1 87.94 160 PHE A N 1
ATOM 1302 C CA . PHE A 1 160 ? -28.047 -6.734 13.336 1 87.94 160 PHE A CA 1
ATOM 1303 C C . PHE A 1 160 ? -26.578 -6.949 13.695 1 87.94 160 PHE A C 1
ATOM 1305 O O . PHE A 1 160 ? -25.688 -6.645 12.891 1 87.94 160 PHE A O 1
ATOM 1312 N N . VAL A 1 161 ? -26.328 -7.348 14.93 1 88 161 VAL A N 1
ATOM 1313 C CA . VAL A 1 161 ? -25.016 -7.766 15.375 1 88 161 VAL A CA 1
ATOM 1314 C C . VAL A 1 161 ? -25.141 -8.82 16.469 1 88 161 VAL A C 1
ATOM 1316 O O . VAL A 1 161 ? -26.062 -8.758 17.297 1 88 161 VAL A O 1
ATOM 1319 N N . ASP A 1 162 ? -24.391 -9.812 16.344 1 84.69 162 ASP A N 1
ATOM 1320 C CA . ASP A 1 162 ? -24.344 -10.789 17.422 1 84.69 162 ASP A CA 1
ATOM 1321 C C . ASP A 1 162 ? -23.469 -10.297 18.578 1 84.69 162 ASP A C 1
ATOM 1323 O O . ASP A 1 162 ? -22.281 -10 18.391 1 84.69 162 ASP A O 1
ATOM 1327 N N . SER A 1 163 ? -24.031 -10.266 19.688 1 83.06 163 SER A N 1
ATOM 1328 C CA . SER A 1 163 ? -23.344 -9.711 20.859 1 83.06 163 SER A CA 1
ATOM 1329 C C . SER A 1 163 ? -22.062 -10.477 21.156 1 83.06 163 SER A C 1
ATOM 1331 O O . SER A 1 163 ? -21.109 -9.898 21.688 1 83.06 163 SER A O 1
ATOM 1333 N N . SER A 1 164 ? -21.984 -11.742 20.781 1 81.88 164 SER A N 1
ATOM 1334 C CA . SER A 1 164 ? -20.812 -12.555 21.078 1 81.88 164 SER A CA 1
ATOM 1335 C C . SER A 1 164 ? -19.641 -12.156 20.188 1 81.88 164 SER A C 1
ATOM 1337 O O . SER A 1 164 ? -18.484 -12.461 20.516 1 81.88 164 SER A O 1
ATOM 1339 N N . ASP A 1 165 ? -20 -11.438 19.172 1 85.12 165 ASP A N 1
ATOM 1340 C CA . ASP A 1 165 ? -18.938 -11.07 18.234 1 85.12 165 ASP A CA 1
ATOM 1341 C C . ASP A 1 165 ? -18.328 -9.727 18.609 1 85.12 165 ASP A C 1
ATOM 1343 O O . ASP A 1 165 ? -17.297 -9.336 18.047 1 85.12 165 ASP A O 1
ATOM 1347 N N . VAL A 1 166 ? -18.984 -9.07 19.484 1 91.62 166 VAL A N 1
ATOM 1348 C CA . VAL A 1 166 ? -18.5 -7.758 19.875 1 91.62 166 VAL A CA 1
ATOM 1349 C C . VAL A 1 166 ? -17.672 -7.871 21.156 1 91.62 166 VAL A C 1
ATOM 1351 O O . VAL A 1 166 ? -18.141 -8.398 22.172 1 91.62 166 VAL A O 1
ATOM 1354 N N . ILE A 1 167 ? -16.5 -7.41 21.078 1 92.69 167 ILE A N 1
ATOM 1355 C CA . ILE A 1 167 ? -15.586 -7.555 22.203 1 92.69 167 ILE A CA 1
ATOM 1356 C C . ILE A 1 167 ? -15.289 -6.188 22.812 1 92.69 167 ILE A C 1
ATOM 1358 O O . ILE A 1 167 ? -14.961 -5.238 22.094 1 92.69 167 ILE A O 1
ATOM 1362 N N . GLY A 1 168 ? -15.367 -6.027 24.125 1 91.88 168 GLY A N 1
ATOM 1363 C CA . GLY A 1 168 ? -14.82 -4.922 24.891 1 91.88 168 GLY A CA 1
ATOM 1364 C C . GLY A 1 168 ? -15.742 -3.715 24.938 1 91.88 168 GLY A C 1
ATOM 1365 O O . GLY A 1 168 ? -15.289 -2.596 25.203 1 91.88 168 GLY A O 1
ATOM 1366 N N . ARG A 1 169 ? -17.016 -3.783 24.609 1 94.5 169 ARG A N 1
ATOM 1367 C CA . ARG A 1 169 ? -17.875 -2.605 24.562 1 94.5 169 ARG A CA 1
ATOM 1368 C C . ARG A 1 169 ? -19.016 -2.721 25.578 1 94.5 169 ARG A C 1
ATOM 1370 O O . ARG A 1 169 ? -20.016 -1.997 25.469 1 94.5 169 ARG A O 1
ATOM 1377 N N . ASP A 1 170 ? -18.859 -3.5 26.594 1 94.19 170 ASP A N 1
ATOM 1378 C CA . ASP A 1 170 ? -19.938 -3.732 27.547 1 94.19 170 ASP A CA 1
ATOM 1379 C C . ASP A 1 170 ? -20.188 -2.492 28.406 1 94.19 170 ASP A C 1
ATOM 1381 O O . ASP A 1 170 ? -21.344 -2.115 28.641 1 94.19 170 ASP A O 1
ATOM 1385 N N . GLU A 1 171 ? -19.125 -1.899 28.812 1 94.81 171 GLU A N 1
ATOM 1386 C CA . GLU A 1 171 ? -19.281 -0.689 29.609 1 94.81 171 GLU A CA 1
ATOM 1387 C C . GLU A 1 171 ? -19.922 0.434 28.797 1 94.81 171 GLU A C 1
ATOM 1389 O O . GLU A 1 171 ? -20.766 1.169 29.297 1 94.81 171 GLU A O 1
ATOM 1394 N N . ASP A 1 172 ? -19.484 0.614 27.641 1 96.25 172 ASP A N 1
ATOM 1395 C CA . ASP A 1 172 ? -20.047 1.625 26.75 1 96.25 172 ASP A CA 1
ATOM 1396 C C . ASP A 1 172 ? -21.531 1.369 26.5 1 96.25 172 ASP A C 1
ATOM 1398 O O . ASP A 1 172 ? -22.328 2.307 26.484 1 96.25 172 ASP A O 1
ATOM 1402 N N . LYS A 1 173 ? -21.828 0.132 26.328 1 96.56 173 LYS A N 1
ATOM 1403 C CA . LYS A 1 173 ? -23.219 -0.26 26.125 1 96.56 173 LYS A CA 1
ATOM 1404 C C . LYS A 1 173 ? -24.094 0.135 27.328 1 96.56 173 LYS A C 1
ATOM 1406 O O . LYS A 1 173 ? -25.172 0.698 27.156 1 96.56 173 LYS A O 1
ATOM 1411 N N . GLU A 1 174 ? -23.578 -0.101 28.484 1 96.56 174 GLU A N 1
ATOM 1412 C CA . GLU A 1 174 ? -24.328 0.213 29.688 1 96.56 174 GLU A CA 1
ATOM 1413 C C . GLU A 1 174 ? -24.531 1.719 29.844 1 96.56 174 GLU A C 1
ATOM 1415 O O . GLU A 1 174 ? -25.594 2.166 30.281 1 96.56 174 GLU A O 1
ATOM 1420 N N . ASN A 1 175 ? -23.609 2.484 29.438 1 96.25 175 ASN A N 1
ATOM 1421 C CA . ASN A 1 175 ? -23.703 3.938 29.531 1 96.25 175 ASN A CA 1
ATOM 1422 C C . ASN A 1 175 ? -24.766 4.484 28.562 1 96.25 175 ASN A C 1
ATOM 1424 O O . ASN A 1 175 ? -25.547 5.355 28.938 1 96.25 175 ASN A O 1
ATOM 1428 N N . ILE A 1 176 ? -24.781 3.988 27.375 1 96.88 176 ILE A N 1
ATOM 1429 C CA . ILE A 1 176 ? -25.734 4.469 26.391 1 96.88 176 ILE A CA 1
ATOM 1430 C C . ILE A 1 176 ? -27.156 4.039 26.797 1 96.88 176 ILE A C 1
ATOM 1432 O O . ILE A 1 176 ? -28.109 4.809 26.656 1 96.88 176 ILE A O 1
ATOM 1436 N N . ILE A 1 177 ? -27.266 2.789 27.328 1 96.5 177 ILE A N 1
ATOM 1437 C CA . ILE A 1 177 ? -28.578 2.295 27.75 1 96.5 177 ILE A CA 1
ATOM 1438 C C . ILE A 1 177 ? -29.094 3.139 28.906 1 96.5 177 ILE A C 1
ATOM 1440 O O . ILE A 1 177 ? -30.281 3.463 28.984 1 96.5 177 ILE A O 1
ATOM 1444 N N . SER A 1 178 ? -28.156 3.48 29.766 1 95.38 178 SER A N 1
ATOM 1445 C CA . SER A 1 178 ? -28.531 4.344 30.875 1 95.38 178 SER A CA 1
ATOM 1446 C C . SER A 1 178 ? -29.031 5.691 30.375 1 95.38 178 SER A C 1
ATOM 1448 O O . SER A 1 178 ? -29.984 6.254 30.938 1 95.38 178 SER A O 1
ATOM 1450 N N . MET A 1 179 ? -28.453 6.207 29.375 1 94.62 179 MET A N 1
ATOM 1451 C CA . MET A 1 179 ? -28.891 7.477 28.781 1 94.62 179 MET A CA 1
ATOM 1452 C C . MET A 1 179 ? -30.25 7.332 28.109 1 94.62 179 MET A C 1
ATOM 1454 O O . MET A 1 179 ? -31.062 8.258 28.156 1 94.62 179 MET A O 1
ATOM 1458 N N . LEU A 1 180 ? -30.484 6.184 27.531 1 94.5 180 LEU A N 1
ATOM 1459 C CA . LEU A 1 180 ? -31.75 5.922 26.844 1 94.5 180 LEU A CA 1
ATOM 1460 C C . LEU A 1 180 ? -32.875 5.793 27.859 1 94.5 180 LEU A C 1
ATOM 1462 O O . LEU A 1 180 ? -34.031 6.113 27.547 1 94.5 180 LEU A O 1
ATOM 1466 N N . MET A 1 181 ? -32.531 5.367 29.047 1 93 181 MET A N 1
ATOM 1467 C CA . MET A 1 181 ? -33.562 5.105 30.062 1 93 181 MET A CA 1
ATOM 1468 C C . MET A 1 181 ? -33.938 6.387 30.812 1 93 181 MET A C 1
ATOM 1470 O O . MET A 1 181 ? -34.969 6.449 31.453 1 93 181 MET A O 1
ATOM 1474 N N . LYS A 1 182 ? -33.156 7.375 30.609 1 90.25 182 LYS A N 1
ATOM 1475 C CA . LYS A 1 182 ? -33.469 8.641 31.266 1 90.25 182 LYS A CA 1
ATOM 1476 C C . LYS A 1 182 ? -34.688 9.297 30.641 1 90.25 182 LYS A C 1
ATOM 1478 O O . LYS A 1 182 ? -34.812 9.359 29.406 1 90.25 182 LYS A O 1
ATOM 1483 N N . PRO A 1 183 ? -35.594 9.703 31.453 1 87.12 183 PRO A N 1
ATOM 1484 C CA . PRO A 1 183 ? -36.812 10.336 30.906 1 87.12 183 PRO A CA 1
ATOM 1485 C C . PRO A 1 183 ? -36.5 11.656 30.203 1 87.12 183 PRO A C 1
ATOM 1487 O O . PRO A 1 183 ? -35.594 12.375 30.578 1 87.12 183 PRO A O 1
ATOM 1490 N N . SER A 1 184 ? -37.312 11.859 29.172 1 83.75 184 SER A N 1
ATOM 1491 C CA . SER A 1 184 ? -37.125 13.078 28.375 1 83.75 184 SER A CA 1
ATOM 1492 C C . SER A 1 184 ? -37.781 14.273 29.062 1 83.75 184 SER A C 1
ATOM 1494 O O . SER A 1 184 ? -38.844 14.148 29.703 1 83.75 184 SER A O 1
ATOM 1496 N N . GLU A 1 185 ? -37.094 15.383 29.078 1 78.81 185 GLU A N 1
ATOM 1497 C CA . GLU A 1 185 ? -37.594 16.594 29.703 1 78.81 185 GLU A CA 1
ATOM 1498 C C . GLU A 1 185 ? -37.938 17.656 28.656 1 78.81 185 GLU A C 1
ATOM 1500 O O . GLU A 1 185 ? -38.156 18.828 29 1 78.81 185 GLU A O 1
ATOM 1505 N N . ALA A 1 186 ? -37.969 17.266 27.469 1 79.88 186 ALA A N 1
ATOM 1506 C CA . ALA A 1 186 ? -38.188 18.234 26.406 1 79.88 186 ALA A CA 1
ATOM 1507 C C . ALA A 1 186 ? -39.188 17.703 25.375 1 79.88 186 ALA A C 1
ATOM 1509 O O . ALA A 1 186 ? -39.5 16.516 25.359 1 79.88 186 ALA A O 1
ATOM 1510 N N . ARG A 1 187 ? -39.75 18.609 24.594 1 81.94 187 ARG A N 1
ATOM 1511 C CA . ARG A 1 187 ? -40.719 18.266 23.531 1 81.94 187 ARG A CA 1
ATOM 1512 C C . ARG A 1 187 ? -40 17.609 22.359 1 81.94 187 ARG A C 1
ATOM 1514 O O . ARG A 1 187 ? -40.562 16.75 21.672 1 81.94 187 ARG A O 1
ATOM 1521 N N . ASN A 1 188 ? -38.812 18.125 22.203 1 87.81 188 ASN A N 1
ATOM 1522 C CA . ASN A 1 188 ? -38.031 17.547 21.125 1 87.81 188 ASN A CA 1
ATOM 1523 C C . ASN A 1 188 ? -37.469 16.172 21.516 1 87.81 188 ASN A C 1
ATOM 1525 O O . ASN A 1 188 ? -37.188 15.93 22.672 1 87.81 188 ASN A O 1
ATOM 1529 N N . VAL A 1 189 ? -37.438 15.297 20.562 1 92 189 VAL A N 1
ATOM 1530 C CA . VAL A 1 189 ? -36.875 13.977 20.812 1 92 189 VAL A CA 1
ATOM 1531 C C . VAL A 1 189 ? -35.375 14.102 21.188 1 92 189 VAL A C 1
ATOM 1533 O O . VAL A 1 189 ? -34.594 14.703 20.453 1 92 189 VAL A O 1
ATOM 1536 N N . PRO A 1 190 ? -35.031 13.609 22.344 1 93.12 190 PRO A N 1
ATOM 1537 C CA . PRO A 1 190 ? -33.625 13.672 22.719 1 93.12 190 PRO A CA 1
ATOM 1538 C C . PRO A 1 190 ? -32.719 12.859 21.797 1 93.12 190 PRO A C 1
ATOM 1540 O O . PRO A 1 190 ? -33.094 11.766 21.359 1 93.12 190 PRO A O 1
ATOM 1543 N N . VAL A 1 191 ? -31.594 13.422 21.484 1 95.56 191 VAL A N 1
ATOM 1544 C CA . VAL A 1 191 ? -30.609 12.781 20.609 1 95.56 191 VAL A CA 1
ATOM 1545 C C . VAL A 1 191 ? -29.359 12.422 21.406 1 95.56 191 VAL A C 1
ATOM 1547 O O . VAL A 1 191 ? -28.812 13.258 22.125 1 95.56 191 VAL A O 1
ATOM 1550 N N . ILE A 1 192 ? -28.922 11.25 21.375 1 96.69 192 ILE A N 1
ATOM 1551 C CA . ILE A 1 192 ? -27.703 10.781 22 1 96.69 192 ILE A CA 1
ATOM 1552 C C . ILE A 1 192 ? -26.625 10.578 20.938 1 96.69 192 ILE A C 1
ATOM 1554 O O . ILE A 1 192 ? -26.578 9.539 20.266 1 96.69 192 ILE A O 1
ATOM 1558 N N . PRO A 1 193 ? -25.672 11.5 20.828 1 97.31 193 PRO A N 1
ATOM 1559 C CA . PRO A 1 193 ? -24.625 11.367 19.812 1 97.31 193 PRO A CA 1
ATOM 1560 C C . PRO A 1 193 ? -23.438 10.539 20.297 1 97.31 193 PRO A C 1
ATOM 1562 O O . PRO A 1 193 ? -22.969 10.711 21.438 1 97.31 193 PRO A O 1
ATOM 1565 N N . ILE A 1 194 ? -23.031 9.617 19.562 1 97 194 ILE A N 1
ATOM 1566 C CA . ILE A 1 194 ? -21.797 8.859 19.75 1 97 194 ILE A CA 1
ATOM 1567 C C . ILE A 1 194 ? -20.734 9.352 18.766 1 97 194 ILE A C 1
ATOM 1569 O O . ILE A 1 194 ? -20.938 9.266 17.547 1 97 194 ILE A O 1
ATOM 1573 N N . VAL A 1 195 ? -19.625 9.828 19.312 1 96.06 195 VAL A N 1
ATOM 1574 C CA . VAL A 1 195 ? -18.656 10.477 18.438 1 96.06 195 VAL A CA 1
ATOM 1575 C C . VAL A 1 195 ? -17.297 9.781 18.578 1 96.06 195 VAL A C 1
ATOM 1577 O O . VAL A 1 195 ? -16.969 9.266 19.656 1 96.06 195 VAL A O 1
ATOM 1580 N N . GLY A 1 196 ? -16.547 9.758 17.516 1 92.44 196 GLY A N 1
ATOM 1581 C CA . GLY A 1 196 ? -15.195 9.211 17.484 1 92.44 196 GLY A CA 1
ATOM 1582 C C . GLY A 1 196 ? -14.641 9.094 16.078 1 92.44 196 GLY A C 1
ATOM 1583 O O . GLY A 1 196 ? -15.367 9.281 15.094 1 92.44 196 GLY A O 1
ATOM 1584 N N . ILE A 1 197 ? -13.359 8.719 15.953 1 91.38 197 ILE A N 1
ATOM 1585 C CA . ILE A 1 197 ? -12.727 8.555 14.648 1 91.38 197 ILE A CA 1
ATOM 1586 C C . ILE A 1 197 ? -13.281 7.316 13.953 1 91.38 197 ILE A C 1
ATOM 1588 O O . ILE A 1 197 ? -13.938 6.484 14.586 1 91.38 197 ILE A O 1
ATOM 1592 N N . GLY A 1 198 ? -13.031 7.27 12.695 1 88.94 198 GLY A N 1
ATOM 1593 C CA . GLY A 1 198 ? -13.477 6.105 11.945 1 88.94 198 GLY A CA 1
ATOM 1594 C C . GLY A 1 198 ? -12.797 4.824 12.375 1 88.94 198 GLY A C 1
ATOM 1595 O O . GLY A 1 198 ? -11.586 4.809 12.617 1 88.94 198 GLY A O 1
ATOM 1596 N N . GLY A 1 199 ? -13.602 3.781 12.555 1 90.94 199 GLY A N 1
ATOM 1597 C CA . GLY A 1 199 ? -13.062 2.467 12.859 1 90.94 199 GLY A CA 1
ATOM 1598 C C . GLY A 1 199 ? -13.078 2.15 14.344 1 90.94 199 GLY A C 1
ATOM 1599 O O . GLY A 1 199 ? -12.781 1.023 14.75 1 90.94 199 GLY A O 1
ATOM 1600 N N . LEU A 1 200 ? -13.5 3.1 15.141 1 93.69 200 LEU A N 1
ATOM 1601 C CA . LEU A 1 200 ? -13.484 2.922 16.578 1 93.69 200 LEU A CA 1
ATOM 1602 C C . LEU A 1 200 ? -14.609 1.997 17.031 1 93.69 200 LEU A C 1
ATOM 1604 O O . LEU A 1 200 ? -14.609 1.512 18.172 1 93.69 200 LEU A O 1
ATOM 1608 N N . GLY A 1 201 ? -15.602 1.776 16.172 1 93.62 201 GLY A N 1
ATOM 1609 C CA . GLY A 1 201 ? -16.703 0.879 16.516 1 93.62 201 GLY A CA 1
ATOM 1610 C C . GLY A 1 201 ? -17.953 1.608 16.938 1 93.62 201 GLY A C 1
ATOM 1611 O O . GLY A 1 201 ? -18.703 1.113 17.781 1 93.62 201 GLY A O 1
ATOM 1612 N N . LYS A 1 202 ? -18.125 2.834 16.516 1 94.69 202 LYS A N 1
ATOM 1613 C CA . LYS A 1 202 ? -19.344 3.58 16.844 1 94.69 202 LYS A CA 1
ATOM 1614 C C . LYS A 1 202 ? -20.578 2.85 16.344 1 94.69 202 LYS A C 1
ATOM 1616 O O . LYS A 1 202 ? -21.562 2.699 17.094 1 94.69 202 LYS A O 1
ATOM 1621 N N . THR A 1 203 ? -20.547 2.412 15.055 1 93.19 203 THR A N 1
ATOM 1622 C CA . THR A 1 203 ? -21.656 1.673 14.469 1 93.19 203 THR A CA 1
ATOM 1623 C C . THR A 1 203 ? -21.906 0.376 15.234 1 93.19 203 THR A C 1
ATOM 1625 O O . THR A 1 203 ? -23.047 0.029 15.523 1 93.19 203 THR A O 1
ATOM 1628 N N . THR A 1 204 ? -20.844 -0.281 15.602 1 94.56 204 THR A N 1
ATOM 1629 C CA . THR A 1 204 ? -20.953 -1.542 16.328 1 94.56 204 THR A CA 1
ATOM 1630 C C . THR A 1 204 ? -21.594 -1.323 17.703 1 94.56 204 THR A C 1
ATOM 1632 O O . THR A 1 204 ? -22.406 -2.135 18.156 1 94.56 204 THR A O 1
ATOM 1635 N N . LEU A 1 205 ? -21.188 -0.265 18.328 1 95.56 205 LEU A N 1
ATOM 1636 C CA . LEU A 1 205 ? -21.766 0.048 19.641 1 95.56 205 LEU A CA 1
ATOM 1637 C C . LEU A 1 205 ? -23.266 0.318 19.516 1 95.56 205 LEU A C 1
ATOM 1639 O O . LEU A 1 205 ? -24.047 -0.165 20.328 1 95.56 205 LEU A O 1
ATOM 1643 N N . ALA A 1 206 ? -23.641 1.099 18.562 1 96.31 206 ALA A N 1
ATOM 1644 C CA . ALA A 1 206 ? -25.047 1.382 18.328 1 96.31 206 ALA A CA 1
ATOM 1645 C C . ALA A 1 206 ? -25.828 0.099 18.047 1 96.31 206 ALA A C 1
ATOM 1647 O O . ALA A 1 206 ? -26.969 -0.057 18.484 1 96.31 206 ALA A O 1
ATOM 1648 N N . GLN A 1 207 ? -25.219 -0.827 17.297 1 95 207 GLN A N 1
ATOM 1649 C CA . GLN A 1 207 ? -25.844 -2.115 17 1 95 207 GLN A CA 1
ATOM 1650 C C . GLN A 1 207 ? -26.047 -2.93 18.281 1 95 207 GLN A C 1
ATOM 1652 O O . GLN A 1 207 ? -27.094 -3.559 18.469 1 95 207 GLN A O 1
ATOM 1657 N N . LEU A 1 208 ? -25.062 -2.928 19.078 1 95.5 208 LEU A N 1
ATOM 1658 C CA . LEU A 1 208 ? -25.109 -3.67 20.344 1 95.5 208 LEU A CA 1
ATOM 1659 C C . LEU A 1 208 ? -26.266 -3.176 21.219 1 95.5 208 LEU A C 1
ATOM 1661 O O . LEU A 1 208 ? -26.969 -3.979 21.828 1 95.5 208 LEU A O 1
ATOM 1665 N N . VAL A 1 209 ? -26.406 -1.885 21.266 1 96.06 209 VAL A N 1
ATOM 1666 C CA . VAL A 1 209 ? -27.469 -1.271 22.062 1 96.06 209 VAL A CA 1
ATOM 1667 C C . VAL A 1 209 ? -28.828 -1.572 21.422 1 96.06 209 VAL A C 1
ATOM 1669 O O . VAL A 1 209 ? -29.781 -1.914 22.109 1 96.06 209 VAL A O 1
ATOM 1672 N N . TYR A 1 210 ? -28.875 -1.467 20.125 1 95.69 210 TYR A N 1
ATOM 1673 C CA . TYR A 1 210 ? -30.094 -1.67 19.344 1 95.69 210 TYR A CA 1
ATOM 1674 C C . TYR A 1 210 ? -30.656 -3.068 19.562 1 95.69 210 TYR A C 1
ATOM 1676 O O . TYR A 1 210 ? -31.875 -3.262 19.562 1 95.69 210 TYR A O 1
ATOM 1684 N N . ASN A 1 211 ? -29.797 -4.066 19.781 1 92.88 211 ASN A N 1
ATOM 1685 C CA . ASN A 1 211 ? -30.203 -5.461 19.891 1 92.88 211 ASN A CA 1
ATOM 1686 C C . ASN A 1 211 ? -30.297 -5.926 21.328 1 92.88 211 ASN A C 1
ATOM 1688 O O . ASN A 1 211 ? -30.531 -7.105 21.609 1 92.88 211 ASN A O 1
ATOM 1692 N N . ASP A 1 212 ? -30.094 -5.07 22.203 1 94.25 212 ASP A N 1
ATOM 1693 C CA . ASP A 1 212 ? -30.188 -5.406 23.625 1 94.25 212 ASP A CA 1
ATOM 1694 C C . ASP A 1 212 ? -31.656 -5.645 24.016 1 94.25 212 ASP A C 1
ATOM 1696 O O . ASP A 1 212 ? -32.531 -4.922 23.578 1 94.25 212 ASP A O 1
ATOM 1700 N N . ASP A 1 213 ? -31.906 -6.562 24.891 1 93.31 213 ASP A N 1
ATOM 1701 C CA . ASP A 1 213 ? -33.25 -6.961 25.297 1 93.31 213 ASP A CA 1
ATOM 1702 C C . ASP A 1 213 ? -33.969 -5.828 26.031 1 93.31 213 ASP A C 1
ATOM 1704 O O . ASP A 1 213 ? -35.188 -5.648 25.891 1 93.31 213 ASP A O 1
ATOM 1708 N N . ARG A 1 214 ? -33.469 -5.125 26.781 1 93.94 214 ARG A N 1
ATOM 1709 C CA . ARG A 1 214 ? -34.062 -4.023 27.531 1 93.94 214 ARG A CA 1
ATOM 1710 C C . ARG A 1 214 ? -34.531 -2.928 26.594 1 93.94 214 ARG A C 1
ATOM 1712 O O . ARG A 1 214 ? -35.625 -2.354 26.812 1 93.94 214 ARG A O 1
ATOM 1719 N N . VAL A 1 215 ? -33.625 -2.637 25.641 1 94.81 215 VAL A N 1
ATOM 1720 C CA . VAL A 1 215 ? -33.969 -1.609 24.656 1 94.81 215 VAL A CA 1
ATOM 1721 C C . VAL A 1 215 ? -35.156 -2.082 23.812 1 94.81 215 VAL A C 1
ATOM 1723 O O . VAL A 1 215 ? -36.062 -1.3 23.5 1 94.81 215 VAL A O 1
ATOM 1726 N N . THR A 1 216 ? -35.188 -3.367 23.516 1 93.38 216 THR A N 1
ATOM 1727 C CA . THR A 1 216 ? -36.281 -3.926 22.734 1 93.38 216 THR A CA 1
ATOM 1728 C C . THR A 1 216 ? -37.594 -3.857 23.516 1 93.38 216 THR A C 1
ATOM 1730 O O . THR A 1 216 ? -38.656 -3.66 22.922 1 93.38 216 THR A O 1
ATOM 1733 N N . SER A 1 217 ? -37.438 -4.016 24.734 1 93.44 217 SER A N 1
ATOM 1734 C CA . SER A 1 217 ? -38.625 -3.943 25.578 1 93.44 217 SER A CA 1
ATOM 1735 C C . SER A 1 217 ? -39.094 -2.5 25.766 1 93.44 217 SER A C 1
ATOM 1737 O O . SER A 1 217 ? -40.281 -2.223 25.828 1 93.44 217 SER A O 1
ATOM 1739 N N . LEU A 1 218 ? -38.219 -1.623 25.828 1 92.81 218 LEU A N 1
ATOM 1740 C CA . LEU A 1 218 ? -38.5 -0.217 26.094 1 92.81 218 LEU A CA 1
ATOM 1741 C C . LEU A 1 218 ? -39.094 0.458 24.859 1 92.81 218 LEU A C 1
ATOM 1743 O O . LEU A 1 218 ? -39.938 1.364 24.984 1 92.81 218 LEU A O 1
ATOM 1747 N N . PHE A 1 219 ? -38.656 0.057 23.734 1 94.69 219 PHE A N 1
ATOM 1748 C CA . PHE A 1 219 ? -39.094 0.673 22.484 1 94.69 219 PHE A CA 1
ATOM 1749 C C . PHE A 1 219 ? -39.75 -0.359 21.562 1 94.69 219 PHE A C 1
ATOM 1751 O O . PHE A 1 219 ? -39.031 -1.075 20.844 1 94.69 219 PHE A O 1
ATOM 1758 N N . PRO A 1 220 ? -40.969 -0.316 21.438 1 91.19 220 PRO A N 1
ATOM 1759 C CA . PRO A 1 220 ? -41.656 -1.302 20.594 1 91.19 220 PRO A CA 1
ATOM 1760 C C . PRO A 1 220 ? -41.312 -1.15 19.109 1 91.19 220 PRO A C 1
ATOM 1762 O O . PRO A 1 220 ? -41.312 -2.139 18.375 1 91.19 220 PRO A O 1
ATOM 1765 N N . LEU A 1 221 ? -41.062 0.097 18.734 1 92.62 221 LEU A N 1
ATOM 1766 C CA . LEU A 1 221 ? -40.688 0.353 17.359 1 92.62 221 LEU A CA 1
ATOM 1767 C C . LEU A 1 221 ? -39.219 0.776 17.266 1 92.62 221 LEU A C 1
ATOM 1769 O O . LEU A 1 221 ? -38.812 1.763 17.891 1 92.62 221 LEU A O 1
ATOM 1773 N N . LYS A 1 222 ? -38.469 -0.004 16.578 1 94.06 222 LYS A N 1
ATOM 1774 C CA . LYS A 1 222 ? -37.031 0.302 16.375 1 94.06 222 LYS A CA 1
ATOM 1775 C C . LYS A 1 222 ? -36.75 0.496 14.891 1 94.06 222 LYS A C 1
ATOM 1777 O O . LYS A 1 222 ? -37.156 -0.319 14.055 1 94.06 222 LYS A O 1
ATOM 1782 N N . ILE A 1 223 ? -36.062 1.606 14.57 1 93.94 223 ILE A N 1
ATOM 1783 C CA . ILE A 1 223 ? -35.781 1.979 13.188 1 93.94 223 ILE A CA 1
ATOM 1784 C C . ILE A 1 223 ? -34.281 2.199 13.023 1 93.94 223 ILE A C 1
ATOM 1786 O O . ILE A 1 223 ? -33.656 2.912 13.812 1 93.94 223 ILE A O 1
ATOM 1790 N N . TRP A 1 224 ? -33.594 1.608 12 1 94.06 224 TRP A N 1
ATOM 1791 C CA . TRP A 1 224 ? -32.188 1.769 11.703 1 94.06 224 TRP A CA 1
ATOM 1792 C C . TRP A 1 224 ? -31.984 2.365 10.312 1 94.06 224 TRP A C 1
ATOM 1794 O O . TRP A 1 224 ? -32.375 1.774 9.312 1 94.06 224 TRP A O 1
ATOM 1804 N N . ILE A 1 225 ? -31.359 3.525 10.273 1 92.19 225 ILE A N 1
ATOM 1805 C CA . ILE A 1 225 ? -31.109 4.188 8.992 1 92.19 225 ILE A CA 1
ATOM 1806 C C . ILE A 1 225 ? -29.625 4.508 8.859 1 92.19 225 ILE A C 1
ATOM 1808 O O . ILE A 1 225 ? -29.031 5.109 9.758 1 92.19 225 ILE A O 1
ATOM 1812 N N . CYS A 1 226 ? -29.016 4.07 7.77 1 91.5 226 CYS A N 1
ATOM 1813 C CA . CYS A 1 226 ? -27.672 4.508 7.422 1 91.5 226 CYS A CA 1
ATOM 1814 C C . CYS A 1 226 ? -27.719 5.762 6.555 1 91.5 226 CYS A C 1
ATOM 1816 O O . CYS A 1 226 ? -28.109 5.707 5.391 1 91.5 226 CYS A O 1
ATOM 1818 N N . VAL A 1 227 ? -27.312 6.844 7.039 1 88.38 227 VAL A N 1
ATOM 1819 C CA . VAL A 1 227 ? -27.422 8.117 6.344 1 88.38 227 VAL A CA 1
ATOM 1820 C C . VAL A 1 227 ? -26.266 8.273 5.355 1 88.38 227 VAL A C 1
ATOM 1822 O O . VAL A 1 227 ? -26.484 8.461 4.156 1 88.38 227 VAL A O 1
ATOM 1825 N N . SER A 1 228 ? -24.953 7.914 5.645 1 74.5 228 SER A N 1
ATOM 1826 C CA . SER A 1 228 ? -23.641 7.934 5 1 74.5 228 SER A CA 1
ATOM 1827 C C . SER A 1 228 ? -23.656 8.805 3.748 1 74.5 228 SER A C 1
ATOM 1829 O O . SER A 1 228 ? -22.609 9.102 3.178 1 74.5 228 SER A O 1
ATOM 1831 N N . GLU A 1 229 ? -24.797 9.281 3.221 1 70.75 229 GLU A N 1
ATOM 1832 C CA . GLU A 1 229 ? -24.906 10.117 2.025 1 70.75 229 GLU A CA 1
ATOM 1833 C C . GLU A 1 229 ? -25.422 11.508 2.363 1 70.75 229 GLU A C 1
ATOM 1835 O O . GLU A 1 229 ? -25.344 11.945 3.514 1 70.75 229 GLU A O 1
ATOM 1840 N N . GLU A 1 230 ? -25.922 12.086 1.315 1 75.75 230 GLU A N 1
ATOM 1841 C CA . GLU A 1 230 ? -26.5 13.422 1.44 1 75.75 230 GLU A CA 1
ATOM 1842 C C . GLU A 1 230 ? -27.688 13.422 2.387 1 75.75 230 GLU A C 1
ATOM 1844 O O . GLU A 1 230 ? -28.516 12.492 2.367 1 75.75 230 GLU A O 1
ATOM 1849 N N . PHE A 1 231 ? -27.578 14.289 3.363 1 86.75 231 PHE A N 1
ATOM 1850 C CA . PHE A 1 231 ? -28.672 14.484 4.312 1 86.75 231 PHE A CA 1
ATOM 1851 C C . PHE A 1 231 ? -29.875 15.141 3.637 1 86.75 231 PHE A C 1
ATOM 1853 O O . PHE A 1 231 ? -30.094 16.344 3.793 1 86.75 231 PHE A O 1
ATOM 1860 N N . ASP A 1 232 ? -30.562 14.344 2.869 1 87.56 232 ASP A N 1
ATOM 1861 C CA . ASP A 1 232 ? -31.75 14.797 2.145 1 87.56 232 ASP A CA 1
ATOM 1862 C C . ASP A 1 232 ? -33.031 14.359 2.861 1 87.56 232 ASP A C 1
ATOM 1864 O O . ASP A 1 232 ? -33.219 13.18 3.154 1 87.56 232 ASP A O 1
ATOM 1868 N N . LEU A 1 233 ? -33.875 15.289 3.029 1 90.06 233 LEU A N 1
ATOM 1869 C CA . LEU A 1 233 ? -35.062 15.055 3.828 1 90.06 233 LEU A CA 1
ATOM 1870 C C . LEU A 1 233 ? -35.969 14.023 3.16 1 90.06 233 LEU A C 1
ATOM 1872 O O . LEU A 1 233 ? -36.438 13.102 3.818 1 90.06 233 LEU A O 1
ATOM 1876 N N . SER A 1 234 ? -36.219 14.18 1.871 1 88.5 234 SER A N 1
ATOM 1877 C CA . SER A 1 234 ? -37.094 13.258 1.164 1 88.5 234 SER A CA 1
ATOM 1878 C C . SER A 1 234 ? -36.562 11.828 1.221 1 88.5 234 SER A C 1
ATOM 1880 O O . SER A 1 234 ? -37.312 10.883 1.429 1 88.5 234 SER A O 1
ATOM 1882 N N . ARG A 1 235 ? -35.344 11.734 1.07 1 88.38 235 ARG A N 1
ATOM 1883 C CA . ARG A 1 235 ? -34.688 10.43 1.099 1 88.38 235 ARG A CA 1
ATOM 1884 C C . ARG A 1 235 ? -34.812 9.797 2.482 1 88.38 235 ARG A C 1
ATOM 1886 O O . ARG A 1 235 ? -35.125 8.609 2.609 1 88.38 235 ARG A O 1
ATOM 1893 N N . LEU A 1 236 ? -34.531 10.57 3.506 1 91.06 236 LEU A N 1
ATOM 1894 C CA . LEU A 1 236 ? -34.531 10.055 4.871 1 91.06 236 LEU A CA 1
ATOM 1895 C C . LEU A 1 236 ? -35.938 9.641 5.277 1 91.06 236 LEU A C 1
ATOM 1897 O O . LEU A 1 236 ? -36.125 8.617 5.938 1 91.06 236 LEU A O 1
ATOM 1901 N N . LEU A 1 237 ? -36.969 10.422 4.824 1 91.75 237 LEU A N 1
ATOM 1902 C CA . LEU A 1 237 ? -38.344 10.07 5.133 1 91.75 237 LEU A CA 1
ATOM 1903 C C . LEU A 1 237 ? -38.719 8.758 4.473 1 91.75 237 LEU A C 1
ATOM 1905 O O . LEU A 1 237 ? -39.375 7.914 5.09 1 91.75 237 LEU A O 1
ATOM 1909 N N . ARG A 1 238 ? -38.344 8.602 3.287 1 89.25 238 ARG A N 1
ATOM 1910 C CA . ARG A 1 238 ? -38.625 7.355 2.576 1 89.25 238 ARG A CA 1
ATOM 1911 C C . ARG A 1 238 ? -38 6.164 3.297 1 89.25 238 ARG A C 1
ATOM 1913 O O . ARG A 1 238 ? -38.625 5.117 3.443 1 89.25 238 ARG A O 1
ATOM 1920 N N . LEU A 1 239 ? -36.781 6.336 3.73 1 88.31 239 LEU A N 1
ATOM 1921 C CA . LEU A 1 239 ? -36.062 5.25 4.398 1 88.31 239 LEU A CA 1
ATOM 1922 C C . LEU A 1 239 ? -36.719 4.895 5.723 1 88.31 239 LEU A C 1
ATOM 1924 O O . LEU A 1 239 ? -36.844 3.715 6.066 1 88.31 239 LEU A O 1
ATOM 1928 N N . ILE A 1 240 ? -37.156 5.918 6.445 1 91.12 240 ILE A N 1
ATOM 1929 C CA . ILE A 1 240 ? -37.781 5.691 7.734 1 91.12 240 ILE A CA 1
ATOM 1930 C C . ILE A 1 240 ? -39.125 4.969 7.531 1 91.12 240 ILE A C 1
ATOM 1932 O O . ILE A 1 240 ? -39.406 3.994 8.227 1 91.12 240 ILE A O 1
ATOM 1936 N N . ILE A 1 241 ? -39.844 5.395 6.555 1 89.56 241 ILE A N 1
ATOM 1937 C CA . ILE A 1 241 ? -41.156 4.812 6.285 1 89.56 241 ILE A CA 1
ATOM 1938 C C . ILE A 1 241 ? -41 3.365 5.824 1 89.56 241 ILE A C 1
ATOM 1940 O O . ILE A 1 241 ? -41.75 2.48 6.27 1 89.56 241 ILE A O 1
ATOM 1944 N N . GLN A 1 242 ? -40.031 3.143 5.004 1 85.88 242 GLN A N 1
ATOM 1945 C CA . GLN A 1 242 ? -39.781 1.801 4.484 1 85.88 242 GLN A CA 1
ATOM 1946 C C . GLN A 1 242 ? -39.281 0.865 5.586 1 85.88 242 GLN A C 1
ATOM 1948 O O . GLN A 1 242 ? -39.531 -0.345 5.527 1 85.88 242 GLN A O 1
ATOM 1953 N N . SER A 1 243 ? -38.594 1.389 6.535 1 87.25 243 SER A N 1
ATOM 1954 C CA . SER A 1 243 ? -38.094 0.577 7.641 1 87.25 243 SER A CA 1
ATOM 1955 C C . SER A 1 243 ? -39.219 0.141 8.562 1 87.25 243 SER A C 1
ATOM 1957 O O . SER A 1 243 ? -39.156 -0.911 9.195 1 87.25 243 SER A O 1
ATOM 1959 N N . VAL A 1 244 ? -40.219 0.984 8.672 1 85.88 244 VAL A N 1
ATOM 1960 C CA . VAL A 1 244 ? -41.344 0.681 9.539 1 85.88 244 VAL A CA 1
ATOM 1961 C C . VAL A 1 244 ? -42.312 -0.271 8.82 1 85.88 244 VAL A C 1
ATOM 1963 O O . VAL A 1 244 ? -42.719 -1.292 9.383 1 85.88 244 VAL A O 1
ATOM 1966 N N . ASN A 1 245 ? -42.594 0.101 7.625 1 80.94 245 ASN A N 1
ATOM 1967 C CA . ASN A 1 245 ? -43.469 -0.743 6.816 1 80.94 245 ASN A CA 1
ATOM 1968 C C . ASN A 1 245 ? -42.719 -1.389 5.66 1 80.94 245 ASN A C 1
ATOM 1970 O O . ASN A 1 245 ? -42.594 -0.795 4.59 1 80.94 245 ASN A O 1
ATOM 1974 N N . LYS A 1 246 ? -42.25 -2.713 5.914 1 70.12 246 LYS A N 1
ATOM 1975 C CA . LYS A 1 246 ? -41.375 -3.477 5.039 1 70.12 246 LYS A CA 1
ATOM 1976 C C . LYS A 1 246 ? -42.062 -3.865 3.744 1 70.12 246 LYS A C 1
ATOM 1978 O O . LYS A 1 246 ? -43.125 -4.52 3.771 1 70.12 246 LYS A O 1
ATOM 1983 N N . GLY A 1 247 ? -42.375 -2.83 2.807 1 62.94 247 GLY A N 1
ATOM 1984 C CA . GLY A 1 247 ? -43 -3.143 1.522 1 62.94 247 GLY A CA 1
ATOM 1985 C C . GLY A 1 247 ? -43.625 -1.942 0.859 1 62.94 247 GLY A C 1
ATOM 1986 O O . GLY A 1 247 ? -44.094 -2.031 -0.28 1 62.94 247 GLY A O 1
ATOM 1987 N N . GLU A 1 248 ? -43.5 -1.048 1.679 1 72.5 248 GLU A N 1
ATOM 1988 C CA . GLU A 1 248 ? -44.156 0.123 1.112 1 72.5 248 GLU A CA 1
ATOM 1989 C C . GLU A 1 248 ? -43.281 0.805 0.069 1 72.5 248 GLU A C 1
ATOM 1991 O O . GLU A 1 248 ? -42.094 1.011 0.295 1 72.5 248 GLU A O 1
ATOM 1996 N N . ARG A 1 249 ? -43.781 0.955 -1.13 1 71.19 249 ARG A N 1
ATOM 1997 C CA . ARG A 1 249 ? -43.062 1.627 -2.213 1 71.19 249 ARG A CA 1
ATOM 1998 C C . ARG A 1 249 ? -43.344 3.121 -2.223 1 71.19 249 ARG A C 1
ATOM 2000 O O . ARG A 1 249 ? -44.5 3.525 -2.363 1 71.19 249 ARG A O 1
ATOM 2007 N N . CYS A 1 250 ? -42.375 3.928 -1.758 1 71.69 250 CYS A N 1
ATOM 2008 C CA . CYS A 1 250 ? -42.562 5.371 -1.669 1 71.69 250 CYS A CA 1
ATOM 2009 C C . CYS A 1 250 ? -41.812 6.094 -2.775 1 71.69 250 CYS A C 1
ATOM 2011 O O . CYS A 1 250 ? -41.531 7.297 -2.676 1 71.69 250 CYS A O 1
ATOM 2013 N N . ASP A 1 251 ? -41.375 5.551 -3.822 1 70.25 251 ASP A N 1
ATOM 2014 C CA . ASP A 1 251 ? -40.469 6.141 -4.781 1 70.25 251 ASP A CA 1
ATOM 2015 C C . ASP A 1 251 ? -41.062 7.379 -5.438 1 70.25 251 ASP A C 1
ATOM 2017 O O . ASP A 1 251 ? -40.375 8.375 -5.66 1 70.25 251 ASP A O 1
ATOM 2021 N N . ASP A 1 252 ? -42.375 7.371 -5.594 1 74.06 252 ASP A N 1
ATOM 2022 C CA . ASP A 1 252 ? -42.938 8.484 -6.367 1 74.06 252 ASP A CA 1
ATOM 2023 C C . ASP A 1 252 ? -43.812 9.375 -5.492 1 74.06 252 ASP A C 1
ATOM 2025 O O . ASP A 1 252 ? -44.594 10.18 -6.004 1 74.06 252 ASP A O 1
ATOM 2029 N N . SER A 1 253 ? -43.5 9.398 -4.242 1 83.12 253 SER A N 1
ATOM 2030 C CA . SER A 1 253 ? -44.375 10.195 -3.365 1 83.12 253 SER A CA 1
ATOM 2031 C C . SER A 1 253 ? -43.781 11.594 -3.158 1 83.12 253 SER A C 1
ATOM 2033 O O . SER A 1 253 ? -42.562 11.781 -3.182 1 83.12 253 SER A O 1
ATOM 2035 N N . THR A 1 254 ? -44.625 12.539 -3.088 1 86.19 254 THR A N 1
ATOM 2036 C CA . THR A 1 254 ? -44.219 13.906 -2.809 1 86.19 254 THR A CA 1
ATOM 2037 C C . THR A 1 254 ? -43.812 14.055 -1.352 1 86.19 254 THR A C 1
ATOM 2039 O O . THR A 1 254 ? -44.125 13.211 -0.516 1 86.19 254 THR A O 1
ATOM 2042 N N . LEU A 1 255 ? -43.156 15.117 -1.048 1 90.06 255 LEU A N 1
ATOM 2043 C CA . LEU A 1 255 ? -42.656 15.359 0.299 1 90.06 255 LEU A CA 1
ATOM 2044 C C . LEU A 1 255 ? -43.812 15.492 1.293 1 90.06 255 LEU A C 1
ATOM 2046 O O . LEU A 1 255 ? -43.688 15.031 2.434 1 90.06 255 LEU A O 1
ATOM 2050 N N . ASP A 1 256 ? -44.875 16.062 0.807 1 89.62 256 ASP A N 1
ATOM 2051 C CA . ASP A 1 256 ? -46 16.25 1.688 1 89.62 256 ASP A CA 1
ATOM 2052 C C . ASP A 1 256 ? -46.719 14.914 1.981 1 89.62 256 ASP A C 1
ATOM 2054 O O . ASP A 1 256 ? -47.188 14.688 3.094 1 89.62 256 ASP A O 1
ATOM 2058 N N . ALA A 1 257 ? -46.781 14.125 1.052 1 90 257 ALA A N 1
ATOM 2059 C CA . ALA A 1 257 ? -47.344 12.797 1.257 1 90 257 ALA A CA 1
ATOM 2060 C C . ALA A 1 257 ? -46.469 11.961 2.197 1 90 257 ALA A C 1
ATOM 2062 O O . ALA A 1 257 ? -47 11.211 3.025 1 90 257 ALA A O 1
ATOM 2063 N N . LEU A 1 258 ? -45.25 12.18 2.09 1 91.06 258 LEU A N 1
ATOM 2064 C CA . LEU A 1 258 ? -44.312 11.43 2.924 1 91.06 258 LEU A CA 1
ATOM 2065 C C . LEU A 1 258 ? -44.438 11.852 4.383 1 91.06 258 LEU A C 1
ATOM 2067 O O . LEU A 1 258 ? -44.438 11.008 5.281 1 91.06 258 LEU A O 1
ATOM 2071 N N . GLN A 1 259 ? -44.469 13.148 4.594 1 89.62 259 GLN A N 1
ATOM 2072 C CA . GLN A 1 259 ? -44.562 13.625 5.973 1 89.62 259 GLN A CA 1
ATOM 2073 C C . GLN A 1 259 ? -45.875 13.188 6.613 1 89.62 259 GLN A C 1
ATOM 2075 O O . GLN A 1 259 ? -45.906 12.82 7.789 1 89.62 259 GLN A O 1
ATOM 2080 N N . ALA A 1 260 ? -46.969 13.164 5.828 1 88.88 260 ALA A N 1
ATOM 2081 C CA . ALA A 1 260 ? -48.25 12.727 6.355 1 88.88 260 ALA A CA 1
ATOM 2082 C C . ALA A 1 260 ? -48.219 11.25 6.73 1 88.88 260 ALA A C 1
ATOM 2084 O O . ALA A 1 260 ? -48.75 10.859 7.773 1 88.88 260 ALA A O 1
ATOM 2085 N N . ARG A 1 261 ? -47.656 10.602 5.898 1 89.69 261 ARG A N 1
ATOM 2086 C CA . ARG A 1 261 ? -47.531 9.164 6.141 1 89.69 261 ARG A CA 1
ATOM 2087 C C . ARG A 1 261 ? -46.656 8.883 7.363 1 89.69 261 ARG A C 1
ATOM 2089 O O . ARG A 1 261 ? -46.969 8.008 8.164 1 89.69 261 ARG A O 1
ATOM 2096 N N . LEU A 1 262 ? -45.562 9.562 7.508 1 90.06 262 LEU A N 1
ATOM 2097 C CA . LEU A 1 262 ? -44.656 9.391 8.633 1 90.06 262 LEU A CA 1
ATOM 2098 C C . LEU A 1 262 ? -45.375 9.695 9.953 1 90.06 262 LEU A C 1
ATOM 2100 O O . LEU A 1 262 ? -45.219 8.945 10.922 1 90.06 262 LEU A O 1
ATOM 2104 N N . ARG A 1 263 ? -46.125 10.688 9.938 1 86.56 263 ARG A N 1
ATOM 2105 C CA . ARG A 1 263 ? -46.812 11.102 11.156 1 86.56 263 ARG A CA 1
ATOM 2106 C C . ARG A 1 263 ? -47.875 10.086 11.562 1 86.56 263 ARG A C 1
ATOM 2108 O O . ARG A 1 263 ? -48.125 9.883 12.758 1 86.56 263 ARG A O 1
ATOM 2115 N N . SER A 1 264 ? -48.375 9.492 10.562 1 85.5 264 SER A N 1
ATOM 2116 C CA . SER A 1 264 ? -49.375 8.484 10.852 1 85.5 264 SER A CA 1
ATOM 2117 C C . SER A 1 264 ? -48.75 7.207 11.398 1 85.5 264 SER A C 1
ATOM 2119 O O . SER A 1 264 ? -49.406 6.473 12.156 1 85.5 264 SER A O 1
ATOM 2121 N N . LEU A 1 265 ? -47.562 7.004 11.094 1 86.19 265 LEU A N 1
ATOM 2122 C CA . LEU A 1 265 ? -46.906 5.762 11.469 1 86.19 265 LEU A CA 1
ATOM 2123 C C . LEU A 1 265 ? -46.25 5.895 12.844 1 86.19 265 LEU A C 1
ATOM 2125 O O . LEU A 1 265 ? -46.125 4.91 13.57 1 86.19 265 LEU A O 1
ATOM 2129 N N . LEU A 1 266 ? -45.844 7.102 13.18 1 84.06 266 LEU A N 1
ATOM 2130 C CA . LEU A 1 266 ? -45.062 7.293 14.406 1 84.06 266 LEU A CA 1
ATOM 2131 C C . LEU A 1 266 ? -45.969 7.637 15.578 1 84.06 266 LEU A C 1
ATOM 2133 O O . LEU A 1 266 ? -45.812 8.695 16.203 1 84.06 266 LEU A O 1
ATOM 2137 N N . THR A 1 267 ? -46.906 6.836 15.797 1 78.75 267 THR A N 1
ATOM 2138 C CA . THR A 1 267 ? -47.812 7.051 16.922 1 78.75 267 THR A CA 1
ATOM 2139 C C . THR A 1 267 ? -47.312 6.34 18.172 1 78.75 267 THR A C 1
ATOM 2141 O O . THR A 1 267 ? -47.688 6.707 19.281 1 78.75 267 THR A O 1
ATOM 2144 N N . GLU A 1 268 ? -46.375 5.391 18 1 83.5 268 GLU A N 1
ATOM 2145 C CA . GLU A 1 268 ? -45.844 4.629 19.125 1 83.5 268 GLU A CA 1
ATOM 2146 C C . GLU A 1 268 ? -44.438 5.078 19.484 1 83.5 268 GLU A C 1
ATOM 2148 O O . GLU A 1 268 ? -43.781 5.801 18.719 1 83.5 268 GLU A O 1
ATOM 2153 N N . LYS A 1 269 ? -44.094 4.715 20.703 1 90.12 269 LYS A N 1
ATOM 2154 C CA . LYS A 1 269 ? -42.719 4.953 21.172 1 90.12 269 LYS A CA 1
ATOM 2155 C C . LYS A 1 269 ? -41.719 4.254 20.281 1 90.12 269 LYS A C 1
ATOM 2157 O O . LYS A 1 269 ? -41.844 3.061 20 1 90.12 269 LYS A O 1
ATOM 2162 N N . PHE A 1 270 ? -40.719 5.129 19.797 1 93.31 270 PHE A N 1
ATOM 2163 C CA . PHE A 1 270 ? -39.781 4.523 18.859 1 93.31 270 PHE A CA 1
ATOM 2164 C C . PHE A 1 270 ? -38.344 4.887 19.203 1 93.31 270 PHE A C 1
ATOM 2166 O O . PHE A 1 270 ? -38.094 5.848 19.938 1 93.31 270 PHE A O 1
ATOM 2173 N N . LEU A 1 271 ? -37.406 4.07 18.781 1 96 271 LEU A N 1
ATOM 2174 C CA . LEU A 1 271 ? -35.969 4.336 18.766 1 96 271 LEU A CA 1
ATOM 2175 C C . LEU A 1 271 ? -35.438 4.461 17.344 1 96 271 LEU A C 1
ATOM 2177 O O . LEU A 1 271 ? -35.562 3.527 16.547 1 96 271 LEU A O 1
ATOM 2181 N N . LEU A 1 272 ? -34.969 5.641 17.016 1 96.06 272 LEU A N 1
ATOM 2182 C CA . LEU A 1 272 ? -34.406 5.891 15.695 1 96.06 272 LEU A CA 1
ATOM 2183 C C . LEU A 1 272 ? -32.906 5.996 15.75 1 96.06 272 LEU A C 1
ATOM 2185 O O . LEU A 1 272 ? -32.344 6.793 16.516 1 96.06 272 LEU A O 1
ATOM 2189 N N . VAL A 1 273 ? -32.219 5.145 15.023 1 96.62 273 VAL A N 1
ATOM 2190 C CA . VAL A 1 273 ? -30.781 5.215 14.93 1 96.62 273 VAL A CA 1
ATOM 2191 C C . VAL A 1 273 ? -30.375 5.801 13.578 1 96.62 273 VAL A C 1
ATOM 2193 O O . VAL A 1 273 ? -30.734 5.262 12.531 1 96.62 273 VAL A O 1
ATOM 2196 N N . LEU A 1 274 ? -29.766 6.895 13.609 1 95.81 274 LEU A N 1
ATOM 2197 C CA . LEU A 1 274 ? -29.156 7.492 12.43 1 95.81 274 LEU A CA 1
ATOM 2198 C C . LEU A 1 274 ? -27.641 7.234 12.414 1 95.81 274 LEU A C 1
ATOM 2200 O O . LEU A 1 274 ? -26.891 7.918 13.102 1 95.81 274 LEU A O 1
ATOM 2204 N N . ASP A 1 275 ? -27.219 6.34 11.578 1 93.94 275 ASP A N 1
ATOM 2205 C CA . ASP A 1 275 ? -25.828 5.887 11.57 1 93.94 275 ASP A CA 1
ATOM 2206 C C . ASP A 1 275 ? -25 6.688 10.578 1 93.94 275 ASP A C 1
ATOM 2208 O O . ASP A 1 275 ? -25.438 6.918 9.445 1 93.94 275 ASP A O 1
ATOM 2212 N N . ASP A 1 276 ? -23.812 7.176 10.977 1 91.62 276 ASP A N 1
ATOM 2213 C CA . ASP A 1 276 ? -22.766 7.793 10.148 1 91.62 276 ASP A CA 1
ATOM 2214 C C . ASP A 1 276 ? -23.25 9.117 9.555 1 91.62 276 ASP A C 1
ATOM 2216 O O . ASP A 1 276 ? -23.219 9.305 8.344 1 91.62 276 ASP A O 1
ATOM 2220 N N . VAL A 1 277 ? -23.688 10.031 10.344 1 92.81 277 VAL A N 1
ATOM 2221 C CA . VAL A 1 277 ? -24.219 11.32 9.922 1 92.81 277 VAL A CA 1
ATOM 2222 C C . VAL A 1 277 ? -23.078 12.312 9.719 1 92.81 277 VAL A C 1
ATOM 2224 O O . VAL A 1 277 ? -22.203 12.438 10.57 1 92.81 277 VAL A O 1
ATOM 2227 N N . TRP A 1 278 ? -23.125 13.086 8.609 1 88.44 278 TRP A N 1
ATOM 2228 C CA . TRP A 1 278 ? -22.078 14.047 8.281 1 88.44 278 TRP A CA 1
ATOM 2229 C C . TRP A 1 278 ? -22.672 15.445 8.094 1 88.44 278 TRP A C 1
ATOM 2231 O O . TRP A 1 278 ? -21.938 16.406 7.812 1 88.44 278 TRP A O 1
ATOM 2241 N N . ASN A 1 279 ? -23.938 15.609 8.336 1 88.56 279 ASN A N 1
ATOM 2242 C CA . ASN A 1 279 ? -24.625 16.875 8.039 1 88.56 279 ASN A CA 1
ATOM 2243 C C . ASN A 1 279 ? -24.266 17.953 9.055 1 88.56 279 ASN A C 1
ATOM 2245 O O . ASN A 1 279 ? -24.5 17.781 10.25 1 88.56 279 ASN A O 1
ATOM 2249 N N . GLU A 1 280 ? -23.812 19.109 8.516 1 88.38 280 GLU A N 1
ATOM 2250 C CA . GLU A 1 280 ? -23.484 20.234 9.391 1 88.38 280 GLU A CA 1
ATOM 2251 C C . GLU A 1 280 ? -24.5 21.359 9.227 1 88.38 280 GLU A C 1
ATOM 2253 O O . GLU A 1 280 ? -24.328 22.438 9.82 1 88.38 280 GLU A O 1
ATOM 2258 N N . ASN A 1 281 ? -25.469 21.109 8.453 1 88.56 281 ASN A N 1
ATOM 2259 C CA . ASN A 1 281 ? -26.531 22.094 8.266 1 88.56 281 ASN A CA 1
ATOM 2260 C C . ASN A 1 281 ? -27.609 21.969 9.336 1 88.56 281 ASN A C 1
ATOM 2262 O O . ASN A 1 281 ? -28.438 21.062 9.289 1 88.56 281 ASN A O 1
ATOM 2266 N N . LYS A 1 282 ? -27.656 22.969 10.141 1 92.56 282 LYS A N 1
ATOM 2267 C CA . LYS A 1 282 ? -28.594 22.953 11.258 1 92.56 282 LYS A CA 1
ATOM 2268 C C . LYS A 1 282 ? -30.031 23.031 10.766 1 92.56 282 LYS A C 1
ATOM 2270 O O . LYS A 1 282 ? -30.922 22.375 11.312 1 92.56 282 LYS A O 1
ATOM 2275 N N . ALA A 1 283 ? -30.25 23.734 9.711 1 91.69 283 ALA A N 1
ATOM 2276 C CA . ALA A 1 283 ? -31.594 23.906 9.18 1 91.69 283 ALA A CA 1
ATOM 2277 C C . ALA A 1 283 ? -32.188 22.578 8.711 1 91.69 283 ALA A C 1
ATOM 2279 O O . ALA A 1 283 ? -33.344 22.297 8.961 1 91.69 283 ALA A O 1
ATOM 2280 N N . LYS A 1 284 ? -31.422 21.844 8.062 1 91.5 284 LYS A N 1
ATOM 2281 C CA . LYS A 1 284 ? -31.891 20.547 7.574 1 91.5 284 LYS A CA 1
ATOM 2282 C C . LYS A 1 284 ? -32.219 19.609 8.734 1 91.5 284 LYS A C 1
ATOM 2284 O O . LYS A 1 284 ? -33.219 18.875 8.672 1 91.5 284 LYS A O 1
ATOM 2289 N N . TRP A 1 285 ? -31.422 19.641 9.742 1 93.62 285 TRP A N 1
ATOM 2290 C CA . TRP A 1 285 ? -31.688 18.812 10.914 1 93.62 285 TRP A CA 1
ATOM 2291 C C . TRP A 1 285 ? -32.969 19.25 11.617 1 93.62 285 TRP A C 1
ATOM 2293 O O . TRP A 1 285 ? -33.781 18.406 12.008 1 93.62 285 TRP A O 1
ATOM 2303 N N . VAL A 1 286 ? -33.125 20.547 11.734 1 92.81 286 VAL A N 1
ATOM 2304 C CA . VAL A 1 286 ? -34.312 21.062 12.43 1 92.81 286 VAL A CA 1
ATOM 2305 C C . VAL A 1 286 ? -35.594 20.672 11.68 1 92.81 286 VAL A C 1
ATOM 2307 O O . VAL A 1 286 ? -36.594 20.391 12.297 1 92.81 286 VAL A O 1
ATOM 2310 N N . GLU A 1 287 ? -35.5 20.656 10.383 1 91.88 287 GLU A N 1
ATOM 2311 C CA . GLU A 1 287 ? -36.656 20.234 9.578 1 91.88 287 GLU A CA 1
ATOM 2312 C C . GLU A 1 287 ? -37.031 18.781 9.891 1 91.88 287 GLU A C 1
ATOM 2314 O O . GLU A 1 287 ? -38.219 18.469 10.07 1 91.88 287 GLU A O 1
ATOM 2319 N N . LEU A 1 288 ? -36.094 17.922 9.922 1 93.38 288 LEU A N 1
ATOM 2320 C CA . LEU A 1 288 ? -36.344 16.531 10.227 1 93.38 288 LEU A CA 1
ATOM 2321 C C . LEU A 1 288 ? -36.812 16.359 11.672 1 93.38 288 LEU A C 1
ATOM 2323 O O . LEU A 1 288 ? -37.75 15.617 11.953 1 93.38 288 LEU A O 1
ATOM 2327 N N . ARG A 1 289 ? -36.156 17.062 12.57 1 91.69 289 ARG A N 1
ATOM 2328 C CA . ARG A 1 289 ? -36.469 16.984 13.992 1 91.69 289 ARG A CA 1
ATOM 2329 C C . ARG A 1 289 ? -37.906 17.375 14.273 1 91.69 289 ARG A C 1
ATOM 2331 O O . ARG A 1 289 ? -38.594 16.734 15.078 1 91.69 289 ARG A O 1
ATOM 2338 N N . ASN A 1 290 ? -38.375 18.344 13.57 1 89.81 290 ASN A N 1
ATOM 2339 C CA . ASN A 1 290 ? -39.75 18.828 13.773 1 89.81 290 ASN A CA 1
ATOM 2340 C C . ASN A 1 290 ? -40.781 17.812 13.32 1 89.81 290 ASN A C 1
ATOM 2342 O O . ASN A 1 290 ? -41.875 17.75 13.875 1 89.81 290 ASN A O 1
ATOM 2346 N N . LEU A 1 291 ? -40.438 17.094 12.383 1 89.62 291 LEU A N 1
ATOM 2347 C CA . LEU A 1 291 ? -41.375 16.078 11.883 1 89.62 291 LEU A CA 1
ATOM 2348 C C . LEU A 1 291 ? -41.438 14.891 12.836 1 89.62 291 LEU A C 1
ATOM 2350 O O . LEU A 1 291 ? -42.406 14.141 12.828 1 89.62 291 LEU A O 1
ATOM 2354 N N . LEU A 1 292 ? -40.406 14.727 13.656 1 90.38 292 LEU A N 1
ATOM 2355 C CA . LEU A 1 292 ? -40.344 13.594 14.562 1 90.38 292 LEU A CA 1
ATOM 2356 C C . LEU A 1 292 ? -40.875 13.961 15.938 1 90.38 292 LEU A C 1
ATOM 2358 O O . LEU A 1 292 ? -41.031 13.102 16.812 1 90.38 292 LEU A O 1
ATOM 2362 N N . ARG A 1 293 ? -41.188 15.18 16.062 1 85.62 293 ARG A N 1
ATOM 2363 C CA . ARG A 1 293 ? -41.625 15.688 17.344 1 85.62 293 ARG A CA 1
ATOM 2364 C C . ARG A 1 293 ? -43 15.117 17.703 1 85.62 293 ARG A C 1
ATOM 2366 O O . ARG A 1 293 ? -43.812 14.844 16.828 1 85.62 293 ARG A O 1
ATOM 2373 N N . SER A 1 294 ? -43.031 14.875 19.031 1 78 294 SER A N 1
ATOM 2374 C CA . SER A 1 294 ? -44.312 14.383 19.5 1 78 294 SER A CA 1
ATOM 2375 C C . SER A 1 294 ? -45.375 15.484 19.516 1 78 294 SER A C 1
ATOM 2377 O O . SER A 1 294 ? -45.062 16.656 19.766 1 78 294 SER A O 1
ATOM 2379 N N . THR A 1 295 ? -46.562 15.164 19.125 1 69.31 295 THR A N 1
ATOM 2380 C CA . THR A 1 295 ? -47.688 16.109 19.125 1 69.31 295 THR A CA 1
ATOM 2381 C C . THR A 1 295 ? -48.125 16.422 20.547 1 69.31 295 THR A C 1
ATOM 2383 O O . THR A 1 295 ? -48.625 17.516 20.828 1 69.31 295 THR A O 1
ATOM 2386 N N . ASP A 1 296 ? -47.969 15.398 21.312 1 69.06 296 ASP A N 1
ATOM 2387 C CA . ASP A 1 296 ? -48.5 15.594 22.641 1 69.06 296 ASP A CA 1
ATOM 2388 C C . ASP A 1 296 ? -47.406 15.453 23.703 1 69.06 296 ASP A C 1
ATOM 2390 O O . ASP A 1 296 ? -46.875 14.367 23.906 1 69.06 296 ASP A O 1
ATOM 2394 N N . GLY A 1 297 ? -46.969 16.438 24.422 1 71 297 GLY A N 1
ATOM 2395 C CA . GLY A 1 297 ? -46.156 16.406 25.609 1 71 297 GLY A CA 1
ATOM 2396 C C . GLY A 1 297 ? -44.688 16.031 25.344 1 71 297 GLY A C 1
ATOM 2397 O O . GLY A 1 297 ? -44.156 16.391 24.297 1 71 297 GLY A O 1
ATOM 2398 N N . PHE A 1 298 ? -44.094 15.398 26.406 1 77.06 298 PHE A N 1
ATOM 2399 C CA . PHE A 1 298 ? -42.719 14.953 26.344 1 77.06 298 PHE A CA 1
ATOM 2400 C C . PHE A 1 298 ? -42.594 13.727 25.453 1 77.06 298 PHE A C 1
ATOM 2402 O O . PHE A 1 298 ? -43.438 12.844 25.469 1 77.06 298 PHE A O 1
ATOM 2409 N N . SER A 1 299 ? -41.625 13.766 24.672 1 82.75 299 SER A N 1
ATOM 2410 C CA . SER A 1 299 ? -41.469 12.664 23.734 1 82.75 299 SER A CA 1
ATOM 2411 C C . SER A 1 299 ? -40.875 11.438 24.422 1 82.75 299 SER A C 1
ATOM 2413 O O . SER A 1 299 ? -39.844 11.523 25.078 1 82.75 299 SER A O 1
ATOM 2415 N N . PRO A 1 300 ? -41.5 10.344 24.422 1 85.5 300 PRO A N 1
ATOM 2416 C CA . PRO A 1 300 ? -40.969 9.102 24.969 1 85.5 300 PRO A CA 1
ATOM 2417 C C . PRO A 1 300 ? -39.969 8.438 24.031 1 85.5 300 PRO A C 1
ATOM 2419 O O . PRO A 1 300 ? -39.281 7.473 24.422 1 85.5 300 PRO A O 1
ATOM 2422 N N . SER A 1 301 ? -39.812 9.008 22.844 1 92.69 301 SER A N 1
ATOM 2423 C CA . SER A 1 301 ? -38.906 8.422 21.844 1 92.69 301 SER A CA 1
ATOM 2424 C C . SER A 1 301 ? -37.5 8.969 21.969 1 92.69 301 SER A C 1
ATOM 2426 O O . SER A 1 301 ? -37.25 9.945 22.688 1 92.69 301 SER A O 1
ATOM 2428 N N . LYS A 1 302 ? -36.531 8.234 21.5 1 95.06 302 LYS A N 1
ATOM 2429 C CA . LYS A 1 302 ? -35.125 8.617 21.531 1 95.06 302 LYS A CA 1
ATOM 2430 C C . LYS A 1 302 ? -34.469 8.422 20.172 1 95.06 302 LYS A C 1
ATOM 2432 O O . LYS A 1 302 ? -34.938 7.625 19.359 1 95.06 302 LYS A O 1
ATOM 2437 N N . ILE A 1 303 ? -33.375 9.18 19.906 1 95.94 303 ILE A N 1
ATOM 2438 C CA . ILE A 1 303 ? -32.594 9.047 18.688 1 95.94 303 ILE A CA 1
ATOM 2439 C C . ILE A 1 303 ? -31.109 8.82 19.031 1 95.94 303 ILE A C 1
ATOM 2441 O O . ILE A 1 303 ? -30.562 9.5 19.906 1 95.94 303 ILE A O 1
ATOM 2445 N N . ILE A 1 304 ? -30.5 7.871 18.469 1 97.12 304 ILE A N 1
ATOM 2446 C CA . ILE A 1 304 ? -29.062 7.664 18.562 1 97.12 304 ILE A CA 1
ATOM 2447 C C . ILE A 1 304 ? -28.391 8.086 17.266 1 97.12 304 ILE A C 1
ATOM 2449 O O . ILE A 1 304 ? -28.844 7.707 16.172 1 97.12 304 ILE A O 1
ATOM 2453 N N . VAL A 1 305 ? -27.391 8.875 17.391 1 97.06 305 VAL A N 1
ATOM 2454 C CA . VAL A 1 305 ? -26.672 9.336 16.219 1 97.06 305 VAL A CA 1
ATOM 2455 C C . VAL A 1 305 ? -25.203 8.945 16.328 1 97.06 305 VAL A C 1
ATOM 2457 O O . VAL A 1 305 ? -24.594 9.109 17.391 1 97.06 305 VAL A O 1
ATOM 2460 N N . THR A 1 306 ? -24.625 8.297 15.289 1 96.19 306 THR A N 1
ATOM 2461 C CA . THR A 1 306 ? -23.188 8.047 15.227 1 96.19 306 THR A CA 1
ATOM 2462 C C . THR A 1 306 ? -22.531 8.984 14.219 1 96.19 306 THR A C 1
ATOM 2464 O O . THR A 1 306 ? -23.031 9.156 13.102 1 96.19 306 THR A O 1
ATOM 2467 N N . THR A 1 307 ? -21.5 9.641 14.594 1 94.38 307 THR A N 1
ATOM 2468 C CA . THR A 1 307 ? -20.828 10.594 13.719 1 94.38 307 THR A CA 1
ATOM 2469 C C . THR A 1 307 ? -19.344 10.68 14.047 1 94.38 307 THR A C 1
ATOM 2471 O O . THR A 1 307 ? -18.906 10.211 15.102 1 94.38 307 THR A O 1
ATOM 2474 N N . ARG A 1 308 ? -18.594 11.242 13.148 1 91.75 308 ARG A N 1
ATOM 2475 C CA . ARG A 1 308 ? -17.156 11.422 13.312 1 91.75 308 ARG A CA 1
ATOM 2476 C C . ARG A 1 308 ? -16.828 12.867 13.695 1 91.75 308 ARG A C 1
ATOM 2478 O O . ARG A 1 308 ? -15.664 13.203 13.906 1 91.75 308 ARG A O 1
ATOM 2485 N N . SER A 1 309 ? -17.875 13.656 13.867 1 92.19 309 SER A N 1
ATOM 2486 C CA . SER A 1 309 ? -17.656 15.086 14.062 1 92.19 309 SER A CA 1
ATOM 2487 C C . SER A 1 309 ? -18.328 15.586 15.328 1 92.19 309 SER A C 1
ATOM 2489 O O . SER A 1 309 ? -19.531 15.336 15.539 1 92.19 309 SER A O 1
ATOM 2491 N N . LEU A 1 310 ? -17.594 16.359 16.094 1 93.06 310 LEU A N 1
ATOM 2492 C CA . LEU A 1 310 ? -18.156 16.984 17.297 1 93.06 310 LEU A CA 1
ATOM 2493 C C . LEU A 1 310 ? -19.125 18.094 16.922 1 93.06 310 LEU A C 1
ATOM 2495 O O . LEU A 1 310 ? -20.109 18.328 17.625 1 93.06 310 LEU A O 1
ATOM 2499 N N . ASN A 1 311 ? -18.828 18.688 15.828 1 91.69 311 ASN A N 1
ATOM 2500 C CA . ASN A 1 311 ? -19.703 19.75 15.344 1 91.69 311 ASN A CA 1
ATOM 2501 C C . ASN A 1 311 ? -21.094 19.219 14.992 1 91.69 311 ASN A C 1
ATOM 2503 O O . ASN A 1 311 ? -22.109 19.828 15.328 1 91.69 311 ASN A O 1
ATOM 2507 N N . VAL A 1 312 ? -21.094 18.078 14.328 1 93.06 312 VAL A N 1
ATOM 2508 C CA . VAL A 1 312 ? -22.359 17.453 13.969 1 93.06 312 VAL A CA 1
ATOM 2509 C C . VAL A 1 312 ? -23.109 17.062 15.234 1 93.06 312 VAL A C 1
ATOM 2511 O O . VAL A 1 312 ? -24.328 17.266 15.328 1 93.06 312 VAL A O 1
ATOM 2514 N N . ALA A 1 313 ? -22.422 16.562 16.188 1 95.25 313 ALA A N 1
ATOM 2515 C CA . ALA A 1 313 ? -23.031 16.172 17.469 1 95.25 313 ALA A CA 1
ATOM 2516 C C . ALA A 1 313 ? -23.641 17.375 18.172 1 95.25 313 ALA A C 1
ATOM 2518 O O . ALA A 1 313 ? -24.75 17.281 18.703 1 95.25 313 ALA A O 1
ATOM 2519 N N . SER A 1 314 ? -22.938 18.484 18.094 1 93.69 314 SER A N 1
ATOM 2520 C CA . SER A 1 314 ? -23.406 19.688 18.766 1 93.69 314 SER A CA 1
ATOM 2521 C C . SER A 1 314 ? -24.625 20.281 18.062 1 93.69 314 SER A C 1
ATOM 2523 O O . SER A 1 314 ? -25.5 20.844 18.703 1 93.69 314 SER A O 1
ATOM 2525 N N . ILE A 1 315 ? -24.656 20.141 16.828 1 93.88 315 ILE A N 1
ATOM 2526 C CA . ILE A 1 315 ? -25.766 20.656 16.047 1 93.88 315 ILE A CA 1
ATOM 2527 C C . ILE A 1 315 ? -27.016 19.812 16.312 1 93.88 315 ILE A C 1
ATOM 2529 O O . ILE A 1 315 ? -28.125 20.359 16.438 1 93.88 315 ILE A O 1
ATOM 2533 N N . MET A 1 316 ? -26.875 18.578 16.484 1 94.5 316 MET A N 1
ATOM 2534 C CA . MET A 1 316 ? -28.016 17.688 16.547 1 94.5 316 MET A CA 1
ATOM 2535 C C . MET A 1 316 ? -28.5 17.484 17.984 1 94.5 316 MET A C 1
ATOM 2537 O O . MET A 1 316 ? -29.625 17.047 18.203 1 94.5 316 MET A O 1
ATOM 2541 N N . SER A 1 317 ? -27.625 17.781 18.922 1 92.94 317 SER A N 1
ATOM 2542 C CA . SER A 1 317 ? -28.031 17.438 20.281 1 92.94 317 SER A CA 1
ATOM 2543 C C . SER A 1 317 ? -27.609 18.531 21.266 1 92.94 317 SER A C 1
ATOM 2545 O O . SER A 1 317 ? -26.625 19.234 21.031 1 92.94 317 SER A O 1
ATOM 2547 N N . SER A 1 318 ? -28.328 18.609 22.297 1 87.81 318 SER A N 1
ATOM 2548 C CA . SER A 1 318 ? -27.969 19.484 23.422 1 87.81 318 SER A CA 1
ATOM 2549 C C . SER A 1 318 ? -27.25 18.703 24.516 1 87.81 318 SER A C 1
ATOM 2551 O O . SER A 1 318 ? -26.625 19.297 25.406 1 87.81 318 SER A O 1
ATOM 2553 N N . ILE A 1 319 ? -27.328 17.391 24.406 1 89.19 319 ILE A N 1
ATOM 2554 C CA . ILE A 1 319 ? -26.625 16.516 25.328 1 89.19 319 ILE A CA 1
ATOM 2555 C C . ILE A 1 319 ? -25.172 16.391 24.906 1 89.19 319 ILE A C 1
ATOM 2557 O O . ILE A 1 319 ? -24.859 16.312 23.719 1 89.19 319 ILE A O 1
ATOM 2561 N N . PRO A 1 320 ? -24.281 16.438 25.906 1 92.19 320 PRO A N 1
ATOM 2562 C CA . PRO A 1 320 ? -22.875 16.234 25.547 1 92.19 320 PRO A CA 1
ATOM 2563 C C . PRO A 1 320 ? -22.641 14.898 24.828 1 92.19 320 PRO A C 1
ATOM 2565 O O . PRO A 1 320 ? -23.219 13.883 25.219 1 92.19 320 PRO A O 1
ATOM 2568 N N . PRO A 1 321 ? -21.922 15.008 23.844 1 95.31 321 PRO A N 1
ATOM 2569 C CA . PRO A 1 321 ? -21.688 13.789 23.062 1 95.31 321 PRO A CA 1
ATOM 2570 C C . PRO A 1 321 ? -20.922 12.727 23.844 1 95.31 321 PRO A C 1
ATOM 2572 O O . PRO A 1 321 ? -20.125 13.055 24.719 1 95.31 321 PRO A O 1
ATOM 2575 N N . TYR A 1 322 ? -21.281 11.547 23.641 1 96.25 322 TYR A N 1
ATOM 2576 C CA . TYR A 1 322 ? -20.516 10.422 24.156 1 96.25 322 TYR A CA 1
ATOM 2577 C C . TYR A 1 322 ? -19.266 10.164 23.312 1 96.25 322 TYR A C 1
ATOM 2579 O O . TYR A 1 322 ? -19.359 9.555 22.234 1 96.25 322 TYR A O 1
ATOM 2587 N N . ILE A 1 323 ? -18.109 10.555 23.781 1 94.69 323 ILE A N 1
ATOM 2588 C CA . ILE A 1 323 ? -16.875 10.391 23.031 1 94.69 323 ILE A CA 1
ATOM 2589 C C . ILE A 1 323 ? -16.344 8.969 23.234 1 94.69 323 ILE A C 1
ATOM 2591 O O . ILE A 1 323 ? -15.898 8.617 24.328 1 94.69 323 ILE A O 1
ATOM 2595 N N . LEU A 1 324 ? -16.406 8.211 22.188 1 95.31 324 LEU A N 1
ATOM 2596 C CA . LEU A 1 324 ? -15.984 6.812 22.266 1 95.31 324 LEU A CA 1
ATOM 2597 C C . LEU A 1 324 ? -14.461 6.703 22.297 1 95.31 324 LEU A C 1
ATOM 2599 O O . LEU A 1 324 ? -13.773 7.289 21.453 1 95.31 324 LEU A O 1
ATOM 2603 N N . LYS A 1 325 ? -13.945 5.98 23.234 1 92.75 325 LYS A N 1
ATOM 2604 C CA . LYS A 1 325 ? -12.508 5.781 23.375 1 92.75 325 LYS A CA 1
ATOM 2605 C C . LYS A 1 325 ? -12.078 4.441 22.781 1 92.75 325 LYS A C 1
ATOM 2607 O O . LYS A 1 325 ? -12.922 3.621 22.406 1 92.75 325 LYS A O 1
ATOM 2612 N N . GLY A 1 326 ? -10.781 4.262 22.609 1 93.44 326 GLY A N 1
ATOM 2613 C CA . GLY A 1 326 ? -10.25 3.012 22.078 1 93.44 326 GLY A CA 1
ATOM 2614 C C . GLY A 1 326 ? -10.43 1.845 23.031 1 93.44 326 GLY A C 1
ATOM 2615 O O . GLY A 1 326 ? -10.695 2.041 24.219 1 93.44 326 GLY A O 1
ATOM 2616 N N . LEU A 1 327 ? -10.352 0.643 22.453 1 95.62 327 LEU A N 1
ATOM 2617 C CA . LEU A 1 327 ? -10.461 -0.571 23.266 1 95.62 327 LEU A CA 1
ATOM 2618 C C . LEU A 1 327 ? -9.203 -0.772 24.109 1 95.62 327 LEU A C 1
ATOM 2620 O O . LEU A 1 327 ? -8.102 -0.411 23.688 1 95.62 327 LEU A O 1
ATOM 2624 N N . PRO A 1 328 ? -9.406 -1.259 25.312 1 94.94 328 PRO A N 1
ATOM 2625 C CA . PRO A 1 328 ? -8.227 -1.623 26.094 1 94.94 328 PRO A CA 1
ATOM 2626 C C . PRO A 1 328 ? -7.359 -2.68 25.406 1 94.94 328 PRO A C 1
ATOM 2628 O O . PRO A 1 328 ? -7.848 -3.412 24.547 1 94.94 328 PRO A O 1
ATOM 2631 N N . LEU A 1 329 ? -6.129 -2.812 25.797 1 94.94 329 LEU A N 1
ATOM 2632 C CA . LEU A 1 329 ? -5.148 -3.674 25.141 1 94.94 329 LEU A CA 1
ATOM 2633 C C . LEU A 1 329 ? -5.559 -5.137 25.234 1 94.94 329 LEU A C 1
ATOM 2635 O O . LEU A 1 329 ? -5.398 -5.898 24.281 1 94.94 329 LEU A O 1
ATOM 2639 N N . GLU A 1 330 ? -6.098 -5.516 26.328 1 94.81 330 GLU A N 1
ATOM 2640 C CA . GLU A 1 330 ? -6.488 -6.906 26.531 1 94.81 330 GLU A CA 1
ATOM 2641 C C . GLU A 1 330 ? -7.605 -7.309 25.578 1 94.81 330 GLU A C 1
ATOM 2643 O O . GLU A 1 330 ? -7.59 -8.406 25.016 1 94.81 330 GLU A O 1
ATOM 2648 N N . ASP A 1 331 ? -8.523 -6.406 25.438 1 95.81 331 ASP A N 1
ATOM 2649 C CA . ASP A 1 331 ? -9.625 -6.676 24.516 1 95.81 331 ASP A CA 1
ATOM 2650 C C . ASP A 1 331 ? -9.156 -6.668 23.062 1 95.81 331 ASP A C 1
ATOM 2652 O O . ASP A 1 331 ? -9.648 -7.434 22.234 1 95.81 331 ASP A O 1
ATOM 2656 N N . CYS A 1 332 ? -8.211 -5.789 22.766 1 96.25 332 CYS A N 1
ATOM 2657 C CA . CYS A 1 332 ? -7.656 -5.75 21.422 1 96.25 332 CYS A CA 1
ATOM 2658 C C . CYS A 1 332 ? -6.934 -7.055 21.094 1 96.25 332 CYS A C 1
ATOM 2660 O O . CYS A 1 332 ? -7.004 -7.535 19.953 1 96.25 332 CYS A O 1
ATOM 2662 N N . LEU A 1 333 ? -6.254 -7.625 22.109 1 95.5 333 LEU A N 1
ATOM 2663 C CA . LEU A 1 333 ? -5.547 -8.883 21.906 1 95.5 333 LEU A CA 1
ATOM 2664 C C . LEU A 1 333 ? -6.527 -10.023 21.641 1 95.5 333 LEU A C 1
ATOM 2666 O O . LEU A 1 333 ? -6.281 -10.875 20.797 1 95.5 333 LEU A O 1
ATOM 2670 N N . THR A 1 334 ? -7.613 -10.008 22.391 1 94.62 334 THR A N 1
ATOM 2671 C CA . THR A 1 334 ? -8.648 -11.016 22.188 1 94.62 334 THR A CA 1
ATOM 2672 C C . THR A 1 334 ? -9.25 -10.906 20.797 1 94.62 334 THR A C 1
ATOM 2674 O O . THR A 1 334 ? -9.453 -11.914 20.109 1 94.62 334 THR A O 1
ATOM 2677 N N . LEU A 1 335 ? -9.516 -9.711 20.422 1 94.75 335 LEU A N 1
ATOM 2678 C CA . LEU A 1 335 ? -10.062 -9.477 19.094 1 94.75 335 LEU A CA 1
ATOM 2679 C C . LEU A 1 335 ? -9.078 -9.914 18.016 1 94.75 335 LEU A C 1
ATOM 2681 O O . LEU A 1 335 ? -9.477 -10.516 17.016 1 94.75 335 LEU A O 1
ATOM 2685 N N . PHE A 1 336 ? -7.805 -9.617 18.25 1 95.25 336 PHE A N 1
ATOM 2686 C CA . PHE A 1 336 ? -6.754 -9.969 17.297 1 95.25 336 PHE A CA 1
ATOM 2687 C C . PHE A 1 336 ? -6.656 -11.477 17.125 1 95.25 336 PHE A C 1
ATOM 2689 O O . PHE A 1 336 ? -6.578 -11.977 16 1 95.25 336 PHE A O 1
ATOM 2696 N N . THR A 1 337 ? -6.68 -12.156 18.188 1 94.12 337 THR A N 1
ATOM 2697 C CA . THR A 1 337 ? -6.566 -13.609 18.156 1 94.12 337 THR A CA 1
ATOM 2698 C C . THR A 1 337 ? -7.77 -14.234 17.438 1 94.12 337 THR A C 1
ATOM 2700 O O . THR A 1 337 ? -7.629 -15.227 16.719 1 94.12 337 THR A O 1
ATOM 2703 N N . LYS A 1 338 ? -8.891 -13.664 17.625 1 91.31 338 LYS A N 1
ATOM 2704 C CA . LYS A 1 338 ? -10.109 -14.156 17 1 91.31 338 LYS A CA 1
ATOM 2705 C C . LYS A 1 338 ? -10.031 -14.055 15.484 1 91.31 338 LYS A C 1
ATOM 2707 O O . LYS A 1 338 ? -10.57 -14.906 14.766 1 91.31 338 LYS A O 1
ATOM 2712 N N . TRP A 1 339 ? -9.359 -13.062 15.008 1 91.81 339 TRP A N 1
ATOM 2713 C CA . TRP A 1 339 ? -9.32 -12.82 13.57 1 91.81 339 TRP A CA 1
ATOM 2714 C C . TRP A 1 339 ? -8.078 -13.445 12.945 1 91.81 339 TRP A C 1
ATOM 2716 O O . TRP A 1 339 ? -8.07 -13.766 11.75 1 91.81 339 TRP A O 1
ATOM 2726 N N . ALA A 1 340 ? -6.984 -13.625 13.703 1 91.88 340 ALA A N 1
ATOM 2727 C CA . ALA A 1 340 ? -5.723 -14.141 13.164 1 91.88 340 ALA A CA 1
ATOM 2728 C C . ALA A 1 340 ? -5.703 -15.664 13.18 1 91.88 340 ALA A C 1
ATOM 2730 O O . ALA A 1 340 ? -4.98 -16.281 12.391 1 91.88 340 ALA A O 1
ATOM 2731 N N . PHE A 1 341 ? -6.531 -16.297 14.094 1 90.19 341 PHE A N 1
ATOM 2732 C CA . PHE A 1 341 ? -6.496 -17.75 14.234 1 90.19 341 PHE A CA 1
ATOM 2733 C C . PHE A 1 341 ? -7.902 -18.328 14.18 1 90.19 341 PHE A C 1
ATOM 2735 O O . PHE A 1 341 ? -8.891 -17.609 14.344 1 90.19 341 PHE A O 1
ATOM 2742 N N . ASN A 1 342 ? -7.918 -19.625 13.781 1 85.31 342 ASN A N 1
ATOM 2743 C CA . ASN A 1 342 ? -9.156 -20.359 14.031 1 85.31 342 ASN A CA 1
ATOM 2744 C C . ASN A 1 342 ? -9.375 -20.609 15.523 1 85.31 342 ASN A C 1
ATOM 2746 O O . ASN A 1 342 ? -8.422 -20.562 16.312 1 85.31 342 ASN A O 1
ATOM 2750 N N . ASP A 1 343 ? -10.586 -20.797 15.82 1 79.81 343 ASP A N 1
ATOM 2751 C CA . ASP A 1 343 ? -10.914 -20.953 17.234 1 79.81 343 ASP A CA 1
ATOM 2752 C C . ASP A 1 343 ? -10.047 -22.016 17.891 1 79.81 343 ASP A C 1
ATOM 2754 O O . ASP A 1 343 ? -10.039 -23.172 17.469 1 79.81 343 ASP A O 1
ATOM 2758 N N . GLY A 1 344 ? -9.148 -21.562 18.875 1 78.12 344 GLY A N 1
ATOM 2759 C CA . GLY A 1 344 ? -8.383 -22.484 19.672 1 78.12 344 GLY A CA 1
ATOM 2760 C C . GLY A 1 344 ? -6.98 -22.734 19.141 1 78.12 344 GLY A C 1
ATOM 2761 O O . GLY A 1 344 ? -6.125 -23.266 19.859 1 78.12 344 GLY A O 1
ATOM 2762 N N . ASP A 1 345 ? -6.664 -22.344 17.953 1 83.25 345 ASP A N 1
ATOM 2763 C CA . ASP A 1 345 ? -5.375 -22.625 17.344 1 83.25 345 ASP A CA 1
ATOM 2764 C C . ASP A 1 345 ? -4.277 -21.734 17.906 1 83.25 345 ASP A C 1
ATOM 2766 O O . ASP A 1 345 ? -3.088 -22.031 17.75 1 83.25 345 ASP A O 1
ATOM 2770 N N . GLU A 1 346 ? -4.629 -20.641 18.547 1 85.94 346 GLU A N 1
ATOM 2771 C CA . GLU A 1 346 ? -3.648 -19.703 19.062 1 85.94 346 GLU A CA 1
ATOM 2772 C C . GLU A 1 346 ? -2.752 -20.359 20.109 1 85.94 346 GLU A C 1
ATOM 2774 O O . GLU A 1 346 ? -1.604 -19.938 20.297 1 85.94 346 GLU A O 1
ATOM 2779 N N . ARG A 1 347 ? -3.229 -21.422 20.719 1 85.44 347 ARG A N 1
ATOM 2780 C CA . ARG A 1 347 ? -2.486 -22.078 21.781 1 85.44 347 ARG A CA 1
ATOM 2781 C C . ARG A 1 347 ? -1.256 -22.797 21.234 1 85.44 347 ARG A C 1
ATOM 2783 O O . ARG A 1 347 ? -0.266 -22.984 21.953 1 85.44 347 ARG A O 1
ATOM 2790 N N . HIS A 1 348 ? -1.311 -23.078 19.953 1 86.69 348 HIS A N 1
ATOM 2791 C CA . HIS A 1 348 ? -0.225 -23.828 19.344 1 86.69 348 HIS A CA 1
ATOM 2792 C C . HIS A 1 348 ? 0.888 -22.891 18.859 1 86.69 348 HIS A C 1
ATOM 2794 O O . HIS A 1 348 ? 1.968 -23.359 18.484 1 86.69 348 HIS A O 1
ATOM 2800 N N . TYR A 1 349 ? 0.671 -21.625 18.938 1 88.25 349 TYR A N 1
ATOM 2801 C CA . TYR A 1 349 ? 1.641 -20.688 18.359 1 88.25 349 TYR A CA 1
ATOM 2802 C C . TYR A 1 349 ? 1.968 -19.578 19.359 1 88.25 349 TYR A C 1
ATOM 2804 O O . TYR A 1 349 ? 1.687 -18.406 19.094 1 88.25 349 TYR A O 1
ATOM 2812 N N . SER A 1 350 ? 2.623 -19.891 20.391 1 86.75 350 SER A N 1
ATOM 2813 C CA . SER A 1 350 ? 2.938 -18.938 21.453 1 86.75 350 SER A CA 1
ATOM 2814 C C . SER A 1 350 ? 3.861 -17.828 20.938 1 86.75 350 SER A C 1
ATOM 2816 O O . SER A 1 350 ? 3.736 -16.672 21.344 1 86.75 350 SER A O 1
ATOM 2818 N N . ASN A 1 351 ? 4.762 -18.172 20.031 1 85.69 351 ASN A N 1
ATOM 2819 C CA . ASN A 1 351 ? 5.676 -17.172 19.484 1 85.69 351 ASN A CA 1
ATOM 2820 C C . ASN A 1 351 ? 4.945 -16.156 18.625 1 85.69 351 ASN A C 1
ATOM 2822 O O . ASN A 1 351 ? 5.266 -14.961 18.656 1 85.69 351 ASN A O 1
ATOM 2826 N N . LEU A 1 352 ? 4.066 -16.641 17.859 1 90.5 352 LEU A N 1
ATOM 2827 C CA . LEU A 1 352 ? 3.297 -15.734 17.016 1 90.5 352 LEU A CA 1
ATOM 2828 C C . LEU A 1 352 ? 2.451 -14.789 17.844 1 90.5 352 LEU A C 1
ATOM 2830 O O . LEU A 1 352 ? 2.273 -13.625 17.484 1 90.5 352 LEU A O 1
ATOM 2834 N N . ILE A 1 353 ? 2.035 -15.227 19.031 1 92.06 353 ILE A N 1
ATOM 2835 C CA . ILE A 1 353 ? 1.213 -14.406 19.906 1 92.06 353 ILE A CA 1
ATOM 2836 C C . ILE A 1 353 ? 2.057 -13.273 20.5 1 92.06 353 ILE A C 1
ATOM 2838 O O . ILE A 1 353 ? 1.57 -12.156 20.672 1 92.06 353 ILE A O 1
ATOM 2842 N N . ARG A 1 354 ? 3.207 -13.57 20.781 1 90.88 354 ARG A N 1
ATOM 2843 C CA . ARG A 1 354 ? 4.102 -12.531 21.297 1 90.88 354 ARG A CA 1
ATOM 2844 C C . ARG A 1 354 ? 4.305 -11.43 20.266 1 90.88 354 ARG A C 1
ATOM 2846 O O . ARG A 1 354 ? 4.246 -10.242 20.609 1 90.88 354 ARG A O 1
ATOM 2853 N N . ILE A 1 355 ? 4.531 -11.836 19.062 1 92.38 355 ILE A N 1
ATOM 2854 C CA . ILE A 1 355 ? 4.668 -10.852 18 1 92.38 355 ILE A CA 1
ATOM 2855 C C . ILE A 1 355 ? 3.344 -10.117 17.797 1 92.38 355 ILE A C 1
ATOM 2857 O O . ILE A 1 355 ? 3.33 -8.906 17.547 1 92.38 355 ILE A O 1
ATOM 2861 N N . GLY A 1 356 ? 2.277 -10.898 17.984 1 94.31 356 GLY A N 1
ATOM 2862 C CA . GLY A 1 356 ? 0.952 -10.32 17.859 1 94.31 356 GLY A CA 1
ATOM 2863 C C . GLY A 1 356 ? 0.681 -9.211 18.859 1 94.31 356 GLY A C 1
ATOM 2864 O O . GLY A 1 356 ? 0.001 -8.234 18.547 1 94.31 356 GLY A O 1
ATOM 2865 N N . GLU A 1 357 ? 1.236 -9.312 19.984 1 94.75 357 GLU A N 1
ATOM 2866 C CA . GLU A 1 357 ? 1.064 -8.289 21 1 94.75 357 GLU A CA 1
ATOM 2867 C C . GLU A 1 357 ? 1.688 -6.965 20.562 1 94.75 357 GLU A C 1
ATOM 2869 O O . GLU A 1 357 ? 1.122 -5.898 20.812 1 94.75 357 GLU A O 1
ATOM 2874 N N . GLU A 1 358 ? 2.734 -7.07 19.922 1 93.5 358 GLU A N 1
ATOM 2875 C CA . GLU A 1 358 ? 3.387 -5.863 19.422 1 93.5 358 GLU A CA 1
ATOM 2876 C C . GLU A 1 358 ? 2.607 -5.254 18.266 1 93.5 358 GLU A C 1
ATOM 2878 O O . GLU A 1 358 ? 2.549 -4.031 18.125 1 93.5 358 GLU A O 1
ATOM 2883 N N . ILE A 1 359 ? 2.072 -6.082 17.484 1 94.38 359 ILE A N 1
ATOM 2884 C CA . ILE A 1 359 ? 1.278 -5.621 16.359 1 94.38 359 ILE A CA 1
ATOM 2885 C C . ILE A 1 359 ? 0.042 -4.879 16.859 1 94.38 359 ILE A C 1
ATOM 2887 O O . ILE A 1 359 ? -0.322 -3.832 16.312 1 94.38 359 ILE A O 1
ATOM 2891 N N . VAL A 1 360 ? -0.541 -5.41 17.906 1 95.5 360 VAL A N 1
ATOM 2892 C CA . VAL A 1 360 ? -1.768 -4.84 18.453 1 95.5 360 VAL A CA 1
ATOM 2893 C C . VAL A 1 360 ? -1.473 -3.471 19.062 1 95.5 360 VAL A C 1
ATOM 2895 O O . VAL A 1 360 ? -2.305 -2.562 19 1 95.5 360 VAL A O 1
ATOM 2898 N N . LYS A 1 361 ? -0.34 -3.275 19.562 1 92.88 361 LYS A N 1
ATOM 2899 C CA . LYS A 1 361 ? 0.037 -1.987 20.141 1 92.88 361 LYS A CA 1
ATOM 2900 C C . LYS A 1 361 ? 0.086 -0.899 19.078 1 92.88 361 LYS A C 1
ATOM 2902 O O . LYS A 1 361 ? -0.24 0.259 19.344 1 92.88 361 LYS A O 1
ATOM 2907 N N . LYS A 1 362 ? 0.382 -1.267 17.922 1 90.25 362 LYS A N 1
ATOM 2908 C CA . LYS A 1 362 ? 0.443 -0.32 16.812 1 90.25 362 LYS A CA 1
ATOM 2909 C C . LYS A 1 362 ? -0.949 0.185 16.438 1 90.25 362 LYS A C 1
ATOM 2911 O O . LYS A 1 362 ? -1.089 1.25 15.836 1 90.25 362 LYS A O 1
ATOM 2916 N N . CYS A 1 363 ? -1.96 -0.542 16.797 1 93 363 CYS A N 1
ATOM 2917 C CA . CYS A 1 363 ? -3.324 -0.194 16.422 1 93 363 CYS A CA 1
ATOM 2918 C C . CYS A 1 363 ? -3.912 0.833 17.375 1 93 363 CYS A C 1
ATOM 2920 O O . CYS A 1 363 ? -4.926 1.467 17.078 1 93 363 CYS A O 1
ATOM 2922 N N . LYS A 1 364 ? -3.301 1.122 18.516 1 91.06 364 LYS A N 1
ATOM 2923 C CA . LYS A 1 364 ? -3.66 2.127 19.516 1 91.06 364 LYS A CA 1
ATOM 2924 C C . LYS A 1 364 ? -5.137 2.025 19.891 1 91.06 364 LYS A C 1
ATOM 2926 O O . LYS A 1 364 ? -5.844 3.035 19.922 1 91.06 364 LYS A O 1
ATOM 2931 N N . GLY A 1 365 ? -5.668 0.842 19.953 1 93.25 365 GLY A N 1
ATOM 2932 C CA . GLY A 1 365 ? -6.98 0.585 20.531 1 93.25 365 GLY A CA 1
ATOM 2933 C C . GLY A 1 365 ? -8.102 0.692 19.516 1 93.25 365 GLY A C 1
ATOM 2934 O O . GLY A 1 365 ? -9.281 0.685 19.875 1 93.25 365 GLY A O 1
ATOM 2935 N N . VAL A 1 366 ? -7.871 0.808 18.281 1 94.44 366 VAL A N 1
ATOM 2936 C CA . VAL A 1 366 ? -8.906 0.912 17.25 1 94.44 366 VAL A CA 1
ATOM 2937 C C . VAL A 1 366 ? -9.273 -0.482 16.75 1 94.44 366 VAL A C 1
ATOM 2939 O O . VAL A 1 366 ? -8.469 -1.148 16.094 1 94.44 366 VAL A O 1
ATOM 2942 N N . PRO A 1 367 ? -10.461 -0.934 16.938 1 94.25 367 PRO A N 1
ATOM 2943 C CA . PRO A 1 367 ? -10.875 -2.305 16.609 1 94.25 367 PRO A CA 1
ATOM 2944 C C . PRO A 1 367 ? -10.75 -2.625 15.125 1 94.25 367 PRO A C 1
ATOM 2946 O O . PRO A 1 367 ? -10.328 -3.723 14.758 1 94.25 367 PRO A O 1
ATOM 2949 N N . LEU A 1 368 ? -11.172 -1.732 14.281 1 91.5 368 LEU A N 1
ATOM 2950 C CA . LEU A 1 368 ? -11.117 -1.995 12.844 1 91.5 368 LEU A CA 1
ATOM 2951 C C . LEU A 1 368 ? -9.68 -2.24 12.391 1 91.5 368 LEU A C 1
ATOM 2953 O O . LEU A 1 368 ? -9.43 -3.064 11.508 1 91.5 368 LEU A O 1
ATOM 2957 N N . ALA A 1 369 ? -8.719 -1.499 12.977 1 94.06 369 ALA A N 1
ATOM 2958 C CA . ALA A 1 369 ? -7.312 -1.717 12.656 1 94.06 369 ALA A CA 1
ATOM 2959 C C . ALA A 1 369 ? -6.859 -3.107 13.094 1 94.06 369 ALA A C 1
ATOM 2961 O O . ALA A 1 369 ? -6.148 -3.797 12.359 1 94.06 369 ALA A O 1
ATOM 2962 N N . VAL A 1 370 ? -7.297 -3.48 14.297 1 94.5 370 VAL A N 1
ATOM 2963 C CA . VAL A 1 370 ? -6.953 -4.793 14.836 1 94.5 370 VAL A CA 1
ATOM 2964 C C . VAL A 1 370 ? -7.516 -5.887 13.938 1 94.5 370 VAL A C 1
ATOM 2966 O O . VAL A 1 370 ? -6.812 -6.848 13.602 1 94.5 370 VAL A O 1
ATOM 2969 N N . ARG A 1 371 ? -8.734 -5.734 13.57 1 92.88 371 ARG A N 1
ATOM 2970 C CA . ARG A 1 371 ? -9.383 -6.695 12.688 1 92.88 371 ARG A CA 1
ATOM 2971 C C . ARG A 1 371 ? -8.664 -6.781 11.344 1 92.88 371 ARG A C 1
ATOM 2973 O O . ARG A 1 371 ? -8.5 -7.867 10.789 1 92.88 371 ARG A O 1
ATOM 2980 N N . THR A 1 372 ? -8.312 -5.676 10.766 1 92.25 372 THR A N 1
ATOM 2981 C CA . THR A 1 372 ? -7.641 -5.625 9.469 1 92.25 372 THR A CA 1
ATOM 2982 C C . THR A 1 372 ? -6.309 -6.367 9.523 1 92.25 372 THR A C 1
ATOM 2984 O O . THR A 1 372 ? -6.031 -7.215 8.672 1 92.25 372 THR A O 1
ATOM 2987 N N . LEU A 1 373 ? -5.492 -6.094 10.531 1 92.44 373 LEU A N 1
ATOM 2988 C CA . LEU A 1 373 ? -4.18 -6.723 10.641 1 92.44 373 LEU A CA 1
ATOM 2989 C C . LEU A 1 373 ? -4.316 -8.203 10.992 1 92.44 373 LEU A C 1
ATOM 2991 O O . LEU A 1 373 ? -3.543 -9.031 10.508 1 92.44 373 LEU A O 1
ATOM 2995 N N . GLY A 1 374 ? -5.27 -8.508 11.883 1 92.25 374 GLY A N 1
ATOM 2996 C CA . GLY A 1 374 ? -5.531 -9.906 12.18 1 92.25 374 GLY A CA 1
ATOM 2997 C C . GLY A 1 374 ? -5.953 -10.703 10.961 1 92.25 374 GLY A C 1
ATOM 2998 O O . GLY A 1 374 ? -5.508 -11.836 10.766 1 92.25 374 GLY A O 1
ATOM 2999 N N . SER A 1 375 ? -6.75 -10.102 10.109 1 90.56 375 SER A N 1
ATOM 3000 C CA . SER A 1 375 ? -7.23 -10.766 8.906 1 90.56 375 SER A CA 1
ATOM 3001 C C . SER A 1 375 ? -6.098 -11 7.914 1 90.56 375 SER A C 1
ATOM 3003 O O . SER A 1 375 ? -6.109 -11.992 7.176 1 90.56 375 SER A O 1
ATOM 3005 N N . LEU A 1 376 ? -5.168 -10.148 7.816 1 87.94 376 LEU A N 1
ATOM 3006 C CA . LEU A 1 376 ? -4.027 -10.289 6.922 1 87.94 376 LEU A CA 1
ATOM 3007 C C . LEU A 1 376 ? -3.16 -11.477 7.332 1 87.94 376 LEU A C 1
ATOM 3009 O O . LEU A 1 376 ? -2.504 -12.094 6.488 1 87.94 376 LEU A O 1
ATOM 3013 N N . LEU A 1 377 ? -3.129 -11.75 8.633 1 89.94 377 LEU A N 1
ATOM 3014 C CA . LEU A 1 377 ? -2.252 -12.789 9.156 1 89.94 377 LEU A CA 1
ATOM 3015 C C . LEU A 1 377 ? -3.008 -14.109 9.312 1 89.94 377 LEU A C 1
ATOM 3017 O O . LEU A 1 377 ? -2.449 -15.094 9.797 1 89.94 377 LEU A O 1
ATOM 3021 N N . PHE A 1 378 ? -4.23 -14.125 8.875 1 89.94 378 PHE A N 1
ATOM 3022 C CA . PHE A 1 378 ? -5.043 -15.32 9.055 1 89.94 378 PHE A CA 1
ATOM 3023 C C . PHE A 1 378 ? -4.434 -16.5 8.312 1 89.94 378 PHE A C 1
ATOM 3025 O O . PHE A 1 378 ? -4.102 -16.406 7.133 1 89.94 378 PHE A O 1
ATOM 3032 N N . GLN A 1 379 ? -4.211 -17.609 8.961 1 79.69 379 GLN A N 1
ATOM 3033 C CA . GLN A 1 379 ? -3.711 -18.891 8.477 1 79.69 379 GLN A CA 1
ATOM 3034 C C . GLN A 1 379 ? -2.266 -18.766 7.996 1 79.69 379 GLN A C 1
ATOM 3036 O O . GLN A 1 379 ? -1.831 -19.531 7.125 1 79.69 379 GLN A O 1
ATOM 3041 N N . LYS A 1 380 ? -1.622 -17.703 8.305 1 83.88 380 LYS A N 1
ATOM 3042 C CA . LYS A 1 380 ? -0.183 -17.578 8.086 1 83.88 380 LYS A CA 1
ATOM 3043 C C . LYS A 1 380 ? 0.593 -17.938 9.352 1 83.88 380 LYS A C 1
ATOM 3045 O O . LYS A 1 380 ? 0.552 -17.203 10.336 1 83.88 380 LYS A O 1
ATOM 3050 N N . THR A 1 381 ? 1.21 -18.984 9.266 1 82.81 381 THR A N 1
ATOM 3051 C CA . THR A 1 381 ? 1.855 -19.453 10.484 1 82.81 381 THR A CA 1
ATOM 3052 C C . THR A 1 381 ? 3.363 -19.234 10.422 1 82.81 381 THR A C 1
ATOM 3054 O O . THR A 1 381 ? 4.082 -19.516 11.375 1 82.81 381 THR A O 1
ATOM 3057 N N . ASP A 1 382 ? 3.832 -18.656 9.305 1 78.5 382 ASP A N 1
ATOM 3058 C CA . ASP A 1 382 ? 5.254 -18.359 9.195 1 78.5 382 ASP A CA 1
ATOM 3059 C C . ASP A 1 382 ? 5.605 -17.078 9.961 1 78.5 382 ASP A C 1
ATOM 3061 O O . ASP A 1 382 ? 4.953 -16.047 9.789 1 78.5 382 ASP A O 1
ATOM 3065 N N . GLU A 1 383 ? 6.574 -17.156 10.695 1 81.81 383 GLU A N 1
ATOM 3066 C CA . GLU A 1 383 ? 6.992 -16.047 11.539 1 81.81 383 GLU A CA 1
ATOM 3067 C C . GLU A 1 383 ? 7.414 -14.844 10.695 1 81.81 383 GLU A C 1
ATOM 3069 O O . GLU A 1 383 ? 7.273 -13.695 11.125 1 81.81 383 GLU A O 1
ATOM 3074 N N . SER A 1 384 ? 7.953 -15.07 9.531 1 77.94 384 SER A N 1
ATOM 3075 C CA . SER A 1 384 ? 8.43 -13.984 8.688 1 77.94 384 SER A CA 1
ATOM 3076 C C . SER A 1 384 ? 7.281 -13.07 8.266 1 77.94 384 SER A C 1
ATOM 3078 O O . SER A 1 384 ? 7.457 -11.852 8.164 1 77.94 384 SER A O 1
ATOM 3080 N N . ASP A 1 385 ? 6.148 -13.68 8.102 1 83.94 385 ASP A N 1
ATOM 3081 C CA . ASP A 1 385 ? 4.988 -12.875 7.73 1 83.94 385 ASP A CA 1
ATOM 3082 C C . ASP A 1 385 ? 4.562 -11.961 8.883 1 83.94 385 ASP A C 1
ATOM 3084 O O . ASP A 1 385 ? 4.141 -10.828 8.656 1 83.94 385 ASP A O 1
ATOM 3088 N N . TRP A 1 386 ? 4.688 -12.484 10.07 1 88.38 386 TRP A N 1
ATOM 3089 C CA . TRP A 1 386 ? 4.281 -11.727 11.242 1 88.38 386 TRP A CA 1
ATOM 3090 C C . TRP A 1 386 ? 5.266 -10.602 11.531 1 88.38 386 TRP A C 1
ATOM 3092 O O . TRP A 1 386 ? 4.863 -9.492 11.891 1 88.38 386 TRP A O 1
ATOM 3102 N N . ILE A 1 387 ? 6.52 -10.922 11.297 1 85.38 387 ILE A N 1
ATOM 3103 C CA . ILE A 1 387 ? 7.547 -9.906 11.5 1 85.38 387 ILE A CA 1
ATOM 3104 C C . ILE A 1 387 ? 7.398 -8.805 10.453 1 85.38 387 ILE A C 1
ATOM 3106 O O . ILE A 1 387 ? 7.582 -7.621 10.758 1 85.38 387 ILE A O 1
ATOM 3110 N N . TYR A 1 388 ? 7.043 -9.195 9.352 1 85.25 388 TYR A N 1
ATOM 3111 C CA . TYR A 1 388 ? 6.816 -8.227 8.289 1 85.25 388 TYR A CA 1
ATOM 3112 C C . TYR A 1 388 ? 5.715 -7.246 8.672 1 85.25 388 TYR A C 1
ATOM 3114 O O . TYR A 1 388 ? 5.871 -6.035 8.5 1 85.25 388 TYR A O 1
ATOM 3122 N N . ILE A 1 389 ? 4.609 -7.75 9.164 1 87.94 389 ILE A N 1
ATOM 3123 C CA . ILE A 1 389 ? 3.482 -6.898 9.531 1 87.94 389 ILE A CA 1
ATOM 3124 C C . ILE A 1 389 ? 3.859 -6.031 10.727 1 87.94 389 ILE A C 1
ATOM 3126 O O . ILE A 1 389 ? 3.459 -4.867 10.812 1 87.94 389 ILE A O 1
ATOM 3130 N N . ARG A 1 390 ? 4.59 -6.605 11.625 1 90.19 390 ARG A N 1
ATOM 3131 C CA . ARG A 1 390 ? 5.02 -5.859 12.805 1 90.19 390 ARG A CA 1
ATOM 3132 C C . ARG A 1 390 ? 5.895 -4.676 12.422 1 90.19 390 ARG A C 1
ATOM 3134 O O . ARG A 1 390 ? 5.742 -3.578 12.961 1 90.19 390 ARG A O 1
ATOM 3141 N N . GLU A 1 391 ? 6.75 -4.848 11.445 1 85.69 391 GLU A N 1
ATOM 3142 C CA . GLU A 1 391 ? 7.734 -3.83 11.094 1 85.69 391 GLU A CA 1
ATOM 3143 C C . GLU A 1 391 ? 7.195 -2.893 10.016 1 85.69 391 GLU A C 1
ATOM 3145 O O . GLU A 1 391 ? 7.727 -1.797 9.82 1 85.69 391 GLU A O 1
ATOM 3150 N N . SER A 1 392 ? 6.188 -3.293 9.391 1 84 392 SER A N 1
ATOM 3151 C CA . SER A 1 392 ? 5.621 -2.457 8.336 1 84 392 SER A CA 1
ATOM 3152 C C . SER A 1 392 ? 4.652 -1.428 8.906 1 84 392 SER A C 1
ATOM 3154 O O . SER A 1 392 ? 3.961 -1.699 9.891 1 84 392 SER A O 1
ATOM 3156 N N . GLU A 1 393 ? 4.727 -0.254 8.266 1 85.69 393 GLU A N 1
ATOM 3157 C CA . GLU A 1 393 ? 3.707 0.73 8.609 1 85.69 393 GLU A CA 1
ATOM 3158 C C . GLU A 1 393 ? 2.35 0.35 8.023 1 85.69 393 GLU A C 1
ATOM 3160 O O . GLU A 1 393 ? 2.273 -0.193 6.922 1 85.69 393 GLU A O 1
ATOM 3165 N N . ILE A 1 394 ? 1.277 0.642 8.688 1 84.31 394 ILE A N 1
ATOM 3166 C CA . ILE A 1 394 ? -0.068 0.205 8.336 1 84.31 394 ILE A CA 1
ATOM 3167 C C . ILE A 1 394 ? -0.462 0.788 6.98 1 84.31 394 ILE A C 1
ATOM 3169 O O . ILE A 1 394 ? -1.136 0.128 6.188 1 84.31 394 ILE A O 1
ATOM 3173 N N . TRP A 1 395 ? 0.019 1.976 6.746 1 82.81 395 TRP A N 1
ATOM 3174 C CA . TRP A 1 395 ? -0.397 2.633 5.512 1 82.81 395 TRP A CA 1
ATOM 3175 C C . TRP A 1 395 ? 0.294 2.008 4.305 1 82.81 395 TRP A C 1
ATOM 3177 O O . TRP A 1 395 ? -0.134 2.207 3.164 1 82.81 395 TRP A O 1
ATOM 3187 N N . ARG A 1 396 ? 1.338 1.193 4.457 1 82.56 396 ARG A N 1
ATOM 3188 C CA . ARG A 1 396 ? 2.055 0.54 3.369 1 82.56 396 ARG A CA 1
ATOM 3189 C C . ARG A 1 396 ? 1.456 -0.828 3.061 1 82.56 396 ARG A C 1
ATOM 3191 O O . ARG A 1 396 ? 1.775 -1.436 2.037 1 82.56 396 ARG A O 1
ATOM 3198 N N . LEU A 1 397 ? 0.585 -1.28 3.922 1 83.56 397 LEU A N 1
ATOM 3199 C CA . LEU A 1 397 ? -0.012 -2.602 3.766 1 83.56 397 LEU A CA 1
ATOM 3200 C C . LEU A 1 397 ? -1.175 -2.559 2.779 1 83.56 397 LEU A C 1
ATOM 3202 O O . LEU A 1 397 ? -1.854 -1.536 2.656 1 83.56 397 LEU A O 1
ATOM 3206 N N . GLU A 1 398 ? -1.302 -3.605 2.006 1 81.81 398 GLU A N 1
ATOM 3207 C CA . GLU A 1 398 ? -2.441 -3.711 1.1 1 81.81 398 GLU A CA 1
ATOM 3208 C C . GLU A 1 398 ? -3.752 -3.818 1.872 1 81.81 398 GLU A C 1
ATOM 3210 O O . GLU A 1 398 ? -3.869 -4.621 2.799 1 81.81 398 GLU A O 1
ATOM 3215 N N . GLN A 1 399 ? -4.691 -2.973 1.551 1 82.88 399 GLN A N 1
ATOM 3216 C CA . GLN A 1 399 ? -5.961 -2.951 2.268 1 82.88 399 GLN A CA 1
ATOM 3217 C C . GLN A 1 399 ? -7.141 -2.934 1.297 1 82.88 399 GLN A C 1
ATOM 3219 O O . GLN A 1 399 ? -7.035 -2.385 0.197 1 82.88 399 GLN A O 1
ATOM 3224 N N . HIS A 1 400 ? -8.219 -3.58 1.729 1 81.5 400 HIS A N 1
ATOM 3225 C CA . HIS A 1 400 ? -9.477 -3.57 0.988 1 81.5 400 HIS A CA 1
ATOM 3226 C C . HIS A 1 400 ? -10.336 -2.373 1.38 1 81.5 400 HIS A C 1
ATOM 3228 O O . HIS A 1 400 ? -9.945 -1.57 2.229 1 81.5 400 HIS A O 1
ATOM 3234 N N . GLU A 1 401 ? -11.461 -2.186 0.789 1 77.81 401 GLU A N 1
ATOM 3235 C CA . GLU A 1 401 ? -12.336 -1.027 0.945 1 77.81 401 GLU A CA 1
ATOM 3236 C C . GLU A 1 401 ? -12.82 -0.892 2.385 1 77.81 401 GLU A C 1
ATOM 3238 O O . GLU A 1 401 ? -12.953 0.221 2.898 1 77.81 401 GLU A O 1
ATOM 3243 N N . ASN A 1 402 ? -13.039 -1.888 3.08 1 81.88 402 ASN A N 1
ATOM 3244 C CA . ASN A 1 402 ? -13.586 -1.8 4.43 1 81.88 402 ASN A CA 1
ATOM 3245 C C . ASN A 1 402 ? -12.5 -1.999 5.488 1 81.88 402 ASN A C 1
ATOM 3247 O O . ASN A 1 402 ? -12.805 -2.295 6.645 1 81.88 402 ASN A O 1
ATOM 3251 N N . ASP A 1 403 ? -11.281 -1.776 5.09 1 89.31 403 ASP A N 1
ATOM 3252 C CA . ASP A 1 403 ? -10.172 -1.828 6.039 1 89.31 403 ASP A CA 1
ATOM 3253 C C . ASP A 1 403 ? -9.922 -0.459 6.668 1 89.31 403 ASP A C 1
ATOM 3255 O O . ASP A 1 403 ? -10.648 0.498 6.391 1 89.31 403 ASP A O 1
ATOM 3259 N N . ILE A 1 404 ? -9.039 -0.358 7.508 1 91 404 ILE A N 1
ATOM 3260 C CA . ILE A 1 404 ? -8.906 0.791 8.398 1 91 404 ILE A CA 1
ATOM 3261 C C . ILE A 1 404 ? -8.539 2.031 7.59 1 91 404 ILE A C 1
ATOM 3263 O O . ILE A 1 404 ? -9.156 3.088 7.746 1 91 404 ILE A O 1
ATOM 3267 N N . LEU A 1 405 ? -7.594 2.008 6.68 1 90.06 405 LEU A N 1
ATOM 3268 C CA . LEU A 1 405 ? -7.113 3.207 6.004 1 90.06 405 LEU A CA 1
ATOM 3269 C C . LEU A 1 405 ? -8.188 3.781 5.086 1 90.06 405 LEU A C 1
ATOM 3271 O O . LEU A 1 405 ? -8.445 4.988 5.102 1 90.06 405 LEU A O 1
ATOM 3275 N N . PRO A 1 406 ? -8.867 2.941 4.32 1 86.81 406 PRO A N 1
ATOM 3276 C CA . PRO A 1 406 ? -9.953 3.492 3.506 1 86.81 406 PRO A CA 1
ATOM 3277 C C . PRO A 1 406 ? -11.07 4.098 4.348 1 86.81 406 PRO A C 1
ATOM 3279 O O . PRO A 1 406 ? -11.695 5.082 3.941 1 86.81 406 PRO A O 1
ATOM 3282 N N . VAL A 1 407 ? -11.352 3.531 5.441 1 87.44 407 VAL A N 1
ATOM 3283 C CA . VAL A 1 407 ? -12.391 4.051 6.324 1 87.44 407 VAL A CA 1
ATOM 3284 C C . VAL A 1 407 ? -11.953 5.402 6.895 1 87.44 407 VAL A C 1
ATOM 3286 O O . VAL A 1 407 ? -12.766 6.328 6.996 1 87.44 407 VAL A O 1
ATOM 3289 N N . LEU A 1 408 ? -10.711 5.543 7.266 1 88.75 408 LEU A N 1
ATOM 3290 C CA . LEU A 1 408 ? -10.188 6.812 7.758 1 88.75 408 LEU A CA 1
ATOM 3291 C C . LEU A 1 408 ? -10.148 7.852 6.641 1 88.75 408 LEU A C 1
ATOM 3293 O O . LEU A 1 408 ? -10.328 9.047 6.887 1 88.75 408 LEU A O 1
ATOM 3297 N N . LYS A 1 409 ? -9.891 7.379 5.461 1 88.88 409 LYS A N 1
ATOM 3298 C CA . LYS A 1 409 ? -9.766 8.273 4.312 1 88.88 409 LYS A CA 1
ATOM 3299 C C . LYS A 1 409 ? -11.102 8.945 4 1 88.88 409 LYS A C 1
ATOM 3301 O O . LYS A 1 409 ? -11.133 10.008 3.375 1 88.88 409 LYS A O 1
ATOM 3306 N N . LEU A 1 410 ? -12.219 8.375 4.469 1 85.75 410 LEU A N 1
ATOM 3307 C CA . LEU A 1 410 ? -13.523 9.008 4.285 1 85.75 410 LEU A CA 1
ATOM 3308 C C . LEU A 1 410 ? -13.578 10.359 4.988 1 85.75 410 LEU A C 1
ATOM 3310 O O . LEU A 1 410 ? -14.133 11.32 4.453 1 85.75 410 LEU A O 1
ATOM 3314 N N . SER A 1 411 ? -13.086 10.406 6.184 1 87.25 411 SER A N 1
ATOM 3315 C CA . SER A 1 411 ? -13.047 11.672 6.922 1 87.25 411 SER A CA 1
ATOM 3316 C C . SER A 1 411 ? -12.156 12.688 6.227 1 87.25 411 SER A C 1
ATOM 3318 O O . SER A 1 411 ? -12.469 13.883 6.215 1 87.25 411 SER A O 1
ATOM 3320 N N . TYR A 1 412 ? -11.078 12.266 5.617 1 89.94 412 TYR A N 1
ATOM 3321 C CA . TYR A 1 412 ? -10.172 13.133 4.871 1 89.94 412 TYR A CA 1
ATOM 3322 C C . TYR A 1 412 ? -10.852 13.688 3.625 1 89.94 412 TYR A C 1
ATOM 3324 O O . TYR A 1 412 ? -10.734 14.875 3.32 1 89.94 412 TYR A O 1
ATOM 3332 N N . ASN A 1 413 ? -11.555 12.852 2.973 1 84.88 413 ASN A N 1
ATOM 3333 C CA . ASN A 1 413 ? -12.211 13.258 1.737 1 84.88 413 ASN A CA 1
ATOM 3334 C C . ASN A 1 413 ? -13.336 14.25 2.006 1 84.88 413 ASN A C 1
ATOM 3336 O O . ASN A 1 413 ? -13.719 15.016 1.116 1 84.88 413 ASN A O 1
ATOM 3340 N N . HIS A 1 414 ? -13.797 14.258 3.207 1 85 414 HIS A N 1
ATOM 3341 C CA . HIS A 1 414 ? -14.883 15.164 3.559 1 85 414 HIS A CA 1
ATOM 3342 C C . HIS A 1 414 ? -14.352 16.531 3.986 1 85 414 HIS A C 1
ATOM 3344 O O . HIS A 1 414 ? -15.117 17.484 4.125 1 85 414 HIS A O 1
ATOM 3350 N N . LEU A 1 415 ? -13.023 16.625 4.086 1 88.25 415 LEU A N 1
ATOM 3351 C CA . LEU A 1 415 ? -12.422 17.906 4.41 1 88.25 415 LEU A CA 1
ATOM 3352 C C . LEU A 1 415 ? -12.398 18.828 3.191 1 88.25 415 LEU A C 1
ATOM 3354 O O . LEU A 1 415 ? -12.242 18.359 2.062 1 88.25 415 LEU A O 1
ATOM 3358 N N . PRO A 1 416 ? -12.602 20.078 3.518 1 87.06 416 PRO A N 1
ATOM 3359 C CA . PRO A 1 416 ? -12.352 21.016 2.41 1 87.06 416 PRO A CA 1
ATOM 3360 C C . PRO A 1 416 ? -10.922 20.938 1.894 1 87.06 416 PRO A C 1
ATOM 3362 O O . PRO A 1 416 ? -10.016 20.531 2.625 1 87.06 416 PRO A O 1
ATOM 3365 N N . SER A 1 417 ? -10.68 21.375 0.693 1 86.75 417 SER A N 1
ATOM 3366 C CA . SER A 1 417 ? -9.398 21.219 0.012 1 86.75 417 SER A CA 1
ATOM 3367 C C . SER A 1 417 ? -8.273 21.891 0.791 1 86.75 417 SER A C 1
ATOM 3369 O O . SER A 1 417 ? -7.156 21.359 0.854 1 86.75 417 SER A O 1
ATOM 3371 N N . HIS A 1 418 ? -8.555 23.016 1.424 1 89.12 418 HIS A N 1
ATOM 3372 C CA . HIS A 1 418 ? -7.504 23.734 2.143 1 89.12 418 HIS A CA 1
ATOM 3373 C C . HIS A 1 418 ? -7.09 22.984 3.406 1 89.12 418 HIS A C 1
ATOM 3375 O O . HIS A 1 418 ? -5.918 23 3.785 1 89.12 418 HIS A O 1
ATOM 3381 N N . LEU A 1 419 ? -8.016 22.312 3.998 1 92.31 419 LEU A N 1
ATOM 3382 C CA . LEU A 1 419 ? -7.707 21.594 5.227 1 92.31 419 LEU A CA 1
ATOM 3383 C C . LEU A 1 419 ? -7.035 20.25 4.91 1 92.31 419 LEU A C 1
ATOM 3385 O O . LEU A 1 419 ? -6.285 19.719 5.734 1 92.31 419 LEU A O 1
ATOM 3389 N N . GLN A 1 420 ? -7.316 19.734 3.703 1 91.12 420 GLN A N 1
ATOM 3390 C CA . GLN A 1 420 ? -6.672 18.484 3.299 1 91.12 420 GLN A CA 1
ATOM 3391 C C . GLN A 1 420 ? -5.156 18.656 3.234 1 91.12 420 GLN A C 1
ATOM 3393 O O . GLN A 1 420 ? -4.414 17.797 3.727 1 91.12 420 GLN A O 1
ATOM 3398 N N . ARG A 1 421 ? -4.777 19.703 2.721 1 92.44 421 ARG A N 1
ATOM 3399 C CA . ARG A 1 421 ? -3.35 19.969 2.578 1 92.44 421 ARG A CA 1
ATOM 3400 C C . ARG A 1 421 ? -2.703 20.219 3.934 1 92.44 421 ARG A C 1
ATOM 3402 O O . ARG A 1 421 ? -1.571 19.797 4.18 1 92.44 421 ARG A O 1
ATOM 3409 N N . CYS A 1 422 ? -3.396 20.953 4.758 1 95.19 422 CYS A N 1
ATOM 3410 C CA . CYS A 1 422 ? -2.869 21.25 6.086 1 95.19 422 CYS A CA 1
ATOM 3411 C C . CYS A 1 422 ? -2.697 19.969 6.898 1 95.19 422 CYS A C 1
ATOM 3413 O O . CYS A 1 422 ? -1.699 19.812 7.605 1 95.19 422 CYS A O 1
ATOM 3415 N N . LEU A 1 423 ? -3.699 19.094 6.781 1 95 423 LEU A N 1
ATOM 3416 C CA . LEU A 1 423 ? -3.594 17.828 7.488 1 95 423 LEU A CA 1
ATOM 3417 C C . LEU A 1 423 ? -2.424 17 6.957 1 95 423 LEU A C 1
ATOM 3419 O O . LEU A 1 423 ? -1.698 16.375 7.73 1 95 423 LEU A O 1
ATOM 3423 N N . ALA A 1 424 ? -2.287 16.984 5.641 1 94.25 424 ALA A N 1
ATOM 3424 C CA . ALA A 1 424 ? -1.186 16.25 5.02 1 94.25 424 ALA A CA 1
ATOM 3425 C C . ALA A 1 424 ? 0.163 16.781 5.496 1 94.25 424 ALA A C 1
ATOM 3427 O O . ALA A 1 424 ? 1.105 16.016 5.695 1 94.25 424 ALA A O 1
ATOM 3428 N N . PHE A 1 425 ? 0.21 18.062 5.711 1 95.19 425 PHE A N 1
ATOM 3429 C CA . PHE A 1 425 ? 1.44 18.719 6.133 1 95.19 425 PHE A CA 1
ATOM 3430 C C . PHE A 1 425 ? 1.854 18.25 7.523 1 95.19 425 PHE A C 1
ATOM 3432 O O . PHE A 1 425 ? 3.043 18.234 7.848 1 95.19 425 PHE A O 1
ATOM 3439 N N . LEU A 1 426 ? 0.928 17.875 8.328 1 94.88 426 LEU A N 1
ATOM 3440 C CA . LEU A 1 426 ? 1.212 17.469 9.695 1 94.88 426 LEU A CA 1
ATOM 3441 C C . LEU A 1 426 ? 1.928 16.109 9.719 1 94.88 426 LEU A C 1
ATOM 3443 O O . LEU A 1 426 ? 2.418 15.688 10.766 1 94.88 426 LEU A O 1
ATOM 3447 N N . SER A 1 427 ? 2.057 15.469 8.586 1 93.06 427 SER A N 1
ATOM 3448 C CA . SER A 1 427 ? 2.781 14.211 8.508 1 93.06 427 SER A CA 1
ATOM 3449 C C . SER A 1 427 ? 4.262 14.398 8.82 1 93.06 427 SER A C 1
ATOM 3451 O O . SER A 1 427 ? 4.969 13.43 9.117 1 93.06 427 SER A O 1
ATOM 3453 N N . LEU A 1 428 ? 4.738 15.594 8.75 1 91.94 428 LEU A N 1
ATOM 3454 C CA . LEU A 1 428 ? 6.145 15.898 8.984 1 91.94 428 LEU A CA 1
ATOM 3455 C C . LEU A 1 428 ? 6.504 15.703 10.453 1 91.94 428 LEU A C 1
ATOM 3457 O O . LEU A 1 428 ? 7.68 15.547 10.789 1 91.94 428 LEU A O 1
ATOM 3461 N N . TYR A 1 429 ? 5.59 15.625 11.258 1 86.94 429 TYR A N 1
ATOM 3462 C CA . TYR A 1 429 ? 5.875 15.445 12.68 1 86.94 429 TYR A CA 1
ATOM 3463 C C . TYR A 1 429 ? 5.93 13.969 13.047 1 86.94 429 TYR A C 1
ATOM 3465 O O . TYR A 1 429 ? 5.332 13.133 12.367 1 86.94 429 TYR A O 1
ATOM 3473 N N . LYS A 1 430 ? 6.629 13.68 14.023 1 86.44 430 LYS A N 1
ATOM 3474 C CA . LYS A 1 430 ? 6.785 12.289 14.461 1 86.44 430 LYS A CA 1
ATOM 3475 C C . LYS A 1 430 ? 5.488 11.758 15.062 1 86.44 430 LYS A C 1
ATOM 3477 O O . LYS A 1 430 ? 4.664 12.523 15.562 1 86.44 430 LYS A O 1
ATOM 3482 N N . LYS A 1 431 ? 5.453 10.492 15.023 1 85.5 431 LYS A N 1
ATOM 3483 C CA . LYS A 1 431 ? 4.285 9.828 15.586 1 85.5 431 LYS A CA 1
ATOM 3484 C C . LYS A 1 431 ? 4.262 9.945 17.109 1 85.5 431 LYS A C 1
ATOM 3486 O O . LYS A 1 431 ? 5.301 9.852 17.766 1 85.5 431 LYS A O 1
ATOM 3491 N N . ASP A 1 432 ? 3.168 10.266 17.719 1 80.94 432 ASP A N 1
ATOM 3492 C CA . ASP A 1 432 ? 2.9 10.305 19.156 1 80.94 432 ASP A CA 1
ATOM 3493 C C . ASP A 1 432 ? 3.635 11.461 19.812 1 80.94 432 ASP A C 1
ATOM 3495 O O . ASP A 1 432 ? 3.967 11.398 21 1 80.94 432 ASP A O 1
ATOM 3499 N N . GLU A 1 433 ? 3.957 12.43 19.078 1 86.75 433 GLU A N 1
ATOM 3500 C CA . GLU A 1 433 ? 4.562 13.625 19.641 1 86.75 433 GLU A CA 1
ATOM 3501 C C . GLU A 1 433 ? 3.525 14.734 19.828 1 86.75 433 GLU A C 1
ATOM 3503 O O . GLU A 1 433 ? 2.502 14.758 19.141 1 86.75 433 GLU A O 1
ATOM 3508 N N . ILE A 1 434 ? 3.877 15.57 20.75 1 92.06 434 ILE A N 1
ATOM 3509 C CA . ILE A 1 434 ? 3.014 16.719 21.016 1 92.06 434 ILE A CA 1
ATOM 3510 C C . ILE A 1 434 ? 3.393 17.875 20.109 1 92.06 434 ILE A C 1
ATOM 3512 O O . ILE A 1 434 ? 4.574 18.203 19.969 1 92.06 434 ILE A O 1
ATOM 3516 N N . TYR A 1 435 ? 2.402 18.453 19.547 1 92.56 435 TYR A N 1
ATOM 3517 C CA . TYR A 1 435 ? 2.584 19.594 18.656 1 92.56 435 TYR A CA 1
ATOM 3518 C C . TYR A 1 435 ? 2.094 20.875 19.297 1 92.56 435 TYR A C 1
ATOM 3520 O O . TYR A 1 435 ? 1.162 20.859 20.094 1 92.56 435 TYR A O 1
ATOM 3528 N N . TYR A 1 436 ? 2.703 21.938 18.922 1 93.75 436 TYR A N 1
ATOM 3529 C CA . TYR A 1 436 ? 2.273 23.266 19.375 1 93.75 436 TYR A CA 1
ATOM 3530 C C . TYR A 1 436 ? 1.483 23.969 18.281 1 93.75 436 TYR A C 1
ATOM 3532 O O . TYR A 1 436 ? 1.958 24.109 17.156 1 93.75 436 TYR A O 1
ATOM 3540 N N . SER A 1 437 ? 0.317 24.406 18.641 1 95.75 437 SER A N 1
ATOM 3541 C CA . SER A 1 437 ? -0.594 24.984 17.656 1 95.75 437 SER A CA 1
ATOM 3542 C C . SER A 1 437 ? 0.022 26.219 16.969 1 95.75 437 SER A C 1
ATOM 3544 O O . SER A 1 437 ? -0.121 26.391 15.766 1 95.75 437 SER A O 1
ATOM 3546 N N . ASP A 1 438 ? 0.685 27.078 17.688 1 94.12 438 ASP A N 1
ATOM 3547 C CA . ASP A 1 438 ? 1.26 28.297 17.125 1 94.12 438 ASP A CA 1
ATOM 3548 C C . ASP A 1 438 ? 2.359 27.969 16.125 1 94.12 438 ASP A C 1
ATOM 3550 O O . ASP A 1 438 ? 2.414 28.562 15.039 1 94.12 438 ASP A O 1
ATOM 3554 N N . ARG A 1 439 ? 3.197 27 16.438 1 93.44 439 ARG A N 1
ATOM 3555 C CA . ARG A 1 439 ? 4.281 26.625 15.547 1 93.44 439 ARG A CA 1
ATOM 3556 C C . ARG A 1 439 ? 3.732 26.078 14.227 1 93.44 439 ARG A C 1
ATOM 3558 O O . ARG A 1 439 ? 4.293 26.344 13.164 1 93.44 439 ARG A O 1
ATOM 3565 N N . VAL A 1 440 ? 2.734 25.25 14.352 1 95.75 440 VAL A N 1
ATOM 3566 C CA . VAL A 1 440 ? 2.135 24.656 13.164 1 95.75 440 VAL A CA 1
ATOM 3567 C C . VAL A 1 440 ? 1.545 25.766 12.281 1 95.75 440 VAL A C 1
ATOM 3569 O O . VAL A 1 440 ? 1.678 25.719 11.062 1 95.75 440 VAL A O 1
ATOM 3572 N N . ILE A 1 441 ? 0.916 26.766 12.906 1 96.31 441 ILE A N 1
ATOM 3573 C CA . ILE A 1 441 ? 0.304 27.859 12.156 1 96.31 441 ILE A CA 1
ATOM 3574 C C . ILE A 1 441 ? 1.386 28.672 11.445 1 96.31 441 ILE A C 1
ATOM 3576 O O . ILE A 1 441 ? 1.2 29.094 10.297 1 96.31 441 ILE A O 1
ATOM 3580 N N . TYR A 1 442 ? 2.514 28.875 12.125 1 96.06 442 TYR A N 1
ATOM 3581 C CA . TYR A 1 442 ? 3.615 29.594 11.5 1 96.06 442 TYR A CA 1
ATOM 3582 C C . TYR A 1 442 ? 4.109 28.875 10.258 1 96.06 442 TYR A C 1
ATOM 3584 O O . TYR A 1 442 ? 4.375 29.5 9.227 1 96.06 442 TYR A O 1
ATOM 3592 N N . LEU A 1 443 ? 4.199 27.609 10.375 1 95.88 443 LEU A N 1
ATOM 3593 C CA . LEU A 1 443 ? 4.668 26.812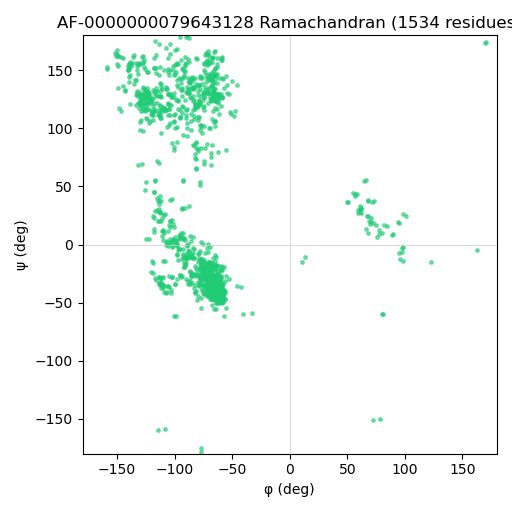 9.242 1 95.88 443 LEU A CA 1
ATOM 3594 C C . LEU A 1 443 ? 3.664 26.859 8.094 1 95.88 443 LEU A C 1
ATOM 3596 O O . LEU A 1 443 ? 4.055 26.938 6.926 1 95.88 443 LEU A O 1
ATOM 3600 N N . TRP A 1 444 ? 2.377 26.797 8.484 1 96.44 444 TRP A N 1
ATOM 3601 C CA . TRP A 1 444 ? 1.349 26.906 7.457 1 96.44 444 TRP A CA 1
ATOM 3602 C C . TRP A 1 444 ? 1.412 28.25 6.758 1 96.44 444 TRP A C 1
ATOM 3604 O O . TRP A 1 444 ? 1.258 28.344 5.539 1 96.44 444 TRP A O 1
ATOM 3614 N N . MET A 1 445 ? 1.646 29.297 7.512 1 95.19 445 MET A N 1
ATOM 3615 C CA . MET A 1 445 ? 1.743 30.641 6.965 1 95.19 445 MET A CA 1
ATOM 3616 C C . MET A 1 445 ? 2.969 30.781 6.07 1 95.19 445 MET A C 1
ATOM 3618 O O . MET A 1 445 ? 2.883 31.344 4.98 1 95.19 445 MET A O 1
ATOM 3622 N N . ALA A 1 446 ? 4.023 30.234 6.547 1 95.56 446 ALA A N 1
ATOM 3623 C CA . ALA A 1 446 ? 5.273 30.328 5.797 1 95.56 446 ALA A CA 1
ATOM 3624 C C . ALA A 1 446 ? 5.152 29.656 4.438 1 95.56 446 ALA A C 1
ATOM 3626 O O . ALA A 1 446 ? 5.73 30.109 3.451 1 95.56 446 ALA A O 1
ATOM 3627 N N . ASN A 1 447 ? 4.391 28.578 4.383 1 94.38 447 ASN A N 1
ATOM 3628 C CA . ASN A 1 447 ? 4.258 27.828 3.141 1 94.38 447 ASN A CA 1
ATOM 3629 C C . ASN A 1 447 ? 3.02 28.25 2.357 1 94.38 447 ASN A C 1
ATOM 3631 O O . ASN A 1 447 ? 2.682 27.641 1.342 1 94.38 447 ASN A O 1
ATOM 3635 N N . GLY A 1 448 ? 2.371 29.234 2.824 1 90.62 448 GLY A N 1
ATOM 3636 C CA . GLY A 1 448 ? 1.24 29.797 2.098 1 90.62 448 GLY A CA 1
ATOM 3637 C C . GLY A 1 448 ? 0.052 28.859 2.035 1 90.62 448 GLY A C 1
ATOM 3638 O O . GLY A 1 448 ? -0.614 28.75 1.002 1 90.62 448 GLY A O 1
ATOM 3639 N N . LEU A 1 449 ? -0.248 28.141 3.031 1 93.12 449 LEU A N 1
ATOM 3640 C CA . LEU A 1 449 ? -1.332 27.156 3.02 1 93.12 449 LEU A CA 1
ATOM 3641 C C . LEU A 1 449 ? -2.643 27.797 3.473 1 93.12 449 LEU A C 1
ATOM 3643 O O . LEU A 1 449 ? -3.715 27.219 3.281 1 93.12 449 LEU A O 1
ATOM 3647 N N . LEU A 1 450 ? -2.539 29.031 4.023 1 93.44 450 LEU A N 1
ATOM 3648 C CA . LEU A 1 450 ? -3.732 29.672 4.57 1 93.44 450 LEU A CA 1
ATOM 3649 C C . LEU A 1 450 ? -4.398 30.562 3.525 1 93.44 450 LEU A C 1
ATOM 3651 O O . LEU A 1 450 ? -3.717 31.188 2.715 1 93.44 450 LEU A O 1
ATOM 3655 N N . GLU A 1 451 ? -5.672 30.562 3.578 1 89.25 451 GLU A N 1
ATOM 3656 C CA . GLU A 1 451 ? -6.434 31.453 2.713 1 89.25 451 GLU A CA 1
ATOM 3657 C C . GLU A 1 451 ? -6.301 32.906 3.172 1 89.25 451 GLU A C 1
ATOM 3659 O O . GLU A 1 451 ? -5.98 33.156 4.336 1 89.25 451 GLU A O 1
ATOM 3664 N N . HIS A 1 452 ? -6.52 33.719 2.279 1 87.19 452 HIS A N 1
ATOM 3665 C CA . HIS A 1 452 ? -6.449 35.156 2.604 1 87.19 452 HIS A CA 1
ATOM 3666 C C . HIS A 1 452 ? -7.48 35.531 3.664 1 87.19 452 HIS A C 1
ATOM 3668 O O . HIS A 1 452 ? -8.641 35.094 3.578 1 87.19 452 HIS A O 1
ATOM 3674 N N . PRO A 1 453 ? -6.973 36.188 4.621 1 88.38 453 PRO A N 1
ATOM 3675 C CA . PRO A 1 453 ? -7.887 36.562 5.703 1 88.38 453 PRO A CA 1
ATOM 3676 C C . PRO A 1 453 ? -8.992 37.5 5.246 1 88.38 453 PRO A C 1
ATOM 3678 O O . PRO A 1 453 ? -8.758 38.344 4.371 1 88.38 453 PRO A O 1
ATOM 3681 N N . ARG A 1 454 ? -10.148 37.375 5.828 1 85.69 454 ARG A N 1
ATOM 3682 C CA . ARG A 1 454 ? -11.266 38.281 5.598 1 85.69 454 ARG A CA 1
ATOM 3683 C C . ARG A 1 454 ? -11.07 39.594 6.363 1 85.69 454 ARG A C 1
ATOM 3685 O O . ARG A 1 454 ? -10.023 39.812 6.988 1 85.69 454 ARG A O 1
ATOM 3692 N N . GLN A 1 455 ? -12.078 40.375 6.273 1 85.5 455 GLN A N 1
ATOM 3693 C CA . GLN A 1 455 ? -11.984 41.688 6.914 1 85.5 455 GLN A CA 1
ATOM 3694 C C . GLN A 1 455 ? -11.844 41.531 8.43 1 85.5 455 GLN A C 1
ATOM 3696 O O . GLN A 1 455 ? -12.578 40.781 9.055 1 85.5 455 GLN A O 1
ATOM 3701 N N . ASN A 1 456 ? -10.906 42.125 9.078 1 82.88 456 ASN A N 1
ATOM 3702 C CA . ASN A 1 456 ? -10.656 42.188 10.516 1 82.88 456 ASN A CA 1
ATOM 3703 C C . ASN A 1 456 ? -10.031 40.906 11.031 1 82.88 456 ASN A C 1
ATOM 3705 O O . ASN A 1 456 ? -10.18 40.562 12.211 1 82.88 456 ASN A O 1
ATOM 3709 N N . GLN A 1 457 ? -9.609 40.125 10.125 1 89 457 GLN A N 1
ATOM 3710 C CA . GLN A 1 457 ? -8.914 38.906 10.523 1 89 457 GLN A CA 1
ATOM 3711 C C . GLN A 1 457 ? -7.461 38.906 10.062 1 89 457 GLN A C 1
ATOM 3713 O O . GLN A 1 457 ? -7.137 39.531 9.047 1 89 457 GLN A O 1
ATOM 3718 N N . GLU A 1 458 ? -6.672 38.281 10.875 1 90.75 458 GLU A N 1
ATOM 3719 C CA . GLU A 1 458 ? -5.273 38.094 10.5 1 90.75 458 GLU A CA 1
ATOM 3720 C C . GLU A 1 458 ? -5 36.656 10.125 1 90.75 458 GLU A C 1
ATOM 3722 O O . GLU A 1 458 ? -5.852 35.781 10.328 1 90.75 458 GLU A O 1
ATOM 3727 N N . TRP A 1 459 ? -3.883 36.438 9.578 1 91.06 459 TRP A N 1
ATOM 3728 C CA . TRP A 1 459 ? -3.504 35.094 9.133 1 91.06 459 TRP A CA 1
ATOM 3729 C C . TRP A 1 459 ? -3.527 34.094 10.305 1 91.06 459 TRP A C 1
ATOM 3731 O O . TRP A 1 459 ? -3.916 32.938 10.133 1 91.06 459 TRP A O 1
ATOM 3741 N N . GLU A 1 460 ? -3.145 34.562 11.469 1 91.94 460 GLU A N 1
ATOM 3742 C CA . GLU A 1 460 ? -3.111 33.719 12.664 1 91.94 460 GLU A CA 1
ATOM 3743 C C . GLU A 1 460 ? -4.512 33.25 13.047 1 91.94 460 GLU A C 1
ATOM 3745 O O . GLU A 1 460 ? -4.688 32.125 13.516 1 91.94 460 GLU A O 1
ATOM 3750 N N . ASP A 1 461 ? -5.473 34.094 12.789 1 92.75 461 ASP A N 1
ATOM 3751 C CA . ASP A 1 461 ? -6.855 33.719 13.086 1 92.75 461 ASP A CA 1
ATOM 3752 C C . ASP A 1 461 ? -7.348 32.625 12.141 1 92.75 461 ASP A C 1
ATOM 3754 O O . ASP A 1 461 ? -8.086 31.734 12.555 1 92.75 461 ASP A O 1
ATOM 3758 N N . VAL A 1 462 ? -6.945 32.781 10.93 1 94.88 462 VAL A N 1
ATOM 3759 C CA . VAL A 1 462 ? -7.32 31.766 9.953 1 94.88 462 VAL A CA 1
ATOM 3760 C C . VAL A 1 462 ? -6.688 30.422 10.32 1 94.88 462 VAL A C 1
ATOM 3762 O O . VAL A 1 462 ? -7.332 29.375 10.234 1 94.88 462 VAL A O 1
ATOM 3765 N N . GLY A 1 463 ? -5.441 30.484 10.719 1 95.88 463 GLY A N 1
ATOM 3766 C CA . GLY A 1 463 ? -4.777 29.281 11.164 1 95.88 463 GLY A CA 1
ATOM 3767 C C . GLY A 1 463 ? -5.465 28.625 12.344 1 95.88 463 GLY A C 1
ATOM 3768 O O . GLY A 1 463 ? -5.602 27.391 12.391 1 95.88 463 GLY A O 1
ATOM 3769 N N . LYS A 1 464 ? -5.898 29.438 13.281 1 94.31 464 LYS A N 1
ATOM 3770 C CA . LYS A 1 464 ? -6.602 28.922 14.453 1 94.31 464 LYS A CA 1
ATOM 3771 C C . LYS A 1 464 ? -7.934 28.297 14.062 1 94.31 464 LYS A C 1
ATOM 3773 O O . LYS A 1 464 ? -8.32 27.266 14.609 1 94.31 464 LYS A O 1
ATOM 3778 N N . ARG A 1 465 ? -8.555 28.922 13.18 1 93.81 465 ARG A N 1
ATOM 3779 C CA . ARG A 1 465 ? -9.812 28.375 12.688 1 93.81 465 ARG A CA 1
ATOM 3780 C C . ARG A 1 465 ? -9.602 27 12.039 1 93.81 465 ARG A C 1
ATOM 3782 O O . ARG A 1 465 ? -10.398 26.078 12.234 1 93.81 465 ARG A O 1
ATOM 3789 N N . TYR A 1 466 ? -8.578 26.891 11.203 1 95.81 466 TYR A N 1
ATOM 3790 C CA . TYR A 1 466 ? -8.266 25.625 10.555 1 95.81 466 TYR A CA 1
ATOM 3791 C C . TYR A 1 466 ? -8.008 24.531 11.578 1 95.81 466 TYR A C 1
ATOM 3793 O O . TYR A 1 466 ? -8.516 23.422 11.445 1 95.81 466 TYR A O 1
ATOM 3801 N N . LEU A 1 467 ? -7.254 24.859 12.633 1 95.81 467 LEU A N 1
ATOM 3802 C CA . LEU A 1 467 ? -6.938 23.891 13.664 1 95.81 467 LEU A CA 1
ATOM 3803 C C . LEU A 1 467 ? -8.188 23.484 14.438 1 95.81 467 LEU A C 1
ATOM 3805 O O . LEU A 1 467 ? -8.367 22.312 14.773 1 95.81 467 LEU A O 1
ATOM 3809 N N . ASN A 1 468 ? -9.023 24.453 14.688 1 93 468 ASN A N 1
ATOM 3810 C CA . ASN A 1 468 ? -10.266 24.172 15.398 1 93 468 ASN A CA 1
ATOM 3811 C C . ASN A 1 468 ? -11.18 23.266 14.578 1 93 468 ASN A C 1
ATOM 3813 O O . ASN A 1 468 ? -11.898 22.422 15.125 1 93 468 ASN A O 1
ATOM 3817 N N . GLU A 1 469 ? -11.164 23.469 13.336 1 93.62 469 GLU A N 1
ATOM 3818 C CA . GLU A 1 469 ? -11.953 22.609 12.469 1 93.62 469 GLU A CA 1
ATOM 3819 C C . GLU A 1 469 ? -11.422 21.172 12.484 1 93.62 469 GLU A C 1
ATOM 3821 O O . GLU A 1 469 ? -12.203 20.219 12.492 1 93.62 469 GLU A O 1
ATOM 3826 N N . LEU A 1 470 ? -10.156 20.984 12.461 1 94.25 470 LEU A N 1
ATOM 3827 C CA . LEU A 1 470 ? -9.562 19.656 12.531 1 94.25 470 LEU A CA 1
ATOM 3828 C C . LEU A 1 470 ? -9.859 19 13.875 1 94.25 470 LEU A C 1
ATOM 3830 O O . LEU A 1 470 ? -10.055 17.797 13.953 1 94.25 470 LEU A O 1
ATOM 3834 N N . LEU A 1 471 ? -9.898 19.875 14.906 1 92.31 471 LEU A N 1
ATOM 3835 C CA . LEU A 1 471 ? -10.234 19.391 16.25 1 92.31 471 LEU A CA 1
ATOM 3836 C C . LEU A 1 471 ? -11.68 18.922 16.297 1 92.31 471 LEU A C 1
ATOM 3838 O O . LEU A 1 471 ? -11.969 17.859 16.859 1 92.31 471 LEU A O 1
ATOM 3842 N N . SER A 1 472 ? -12.523 19.672 15.695 1 89.75 472 SER A N 1
ATOM 3843 C CA . SER A 1 472 ? -13.945 19.359 15.711 1 89.75 472 SER A CA 1
ATOM 3844 C C . SER A 1 472 ? -14.234 18.062 14.969 1 89.75 472 SER A C 1
ATOM 3846 O O . SER A 1 472 ? -15.195 17.359 15.281 1 89.75 472 SER A O 1
ATOM 3848 N N . ARG A 1 473 ? -13.422 17.719 14.039 1 90.19 473 ARG A N 1
ATOM 3849 C CA . ARG A 1 473 ? -13.625 16.516 13.242 1 90.19 473 ARG A CA 1
ATOM 3850 C C . ARG A 1 473 ? -12.836 15.336 13.812 1 90.19 473 ARG A C 1
ATOM 3852 O O . ARG A 1 473 ? -12.758 14.273 13.195 1 90.19 473 ARG A O 1
ATOM 3859 N N . CYS A 1 474 ? -12.227 15.492 14.922 1 89.75 474 CYS A N 1
ATOM 3860 C CA . CYS A 1 474 ? -11.555 14.461 15.703 1 89.75 474 CYS A CA 1
ATOM 3861 C C . CYS A 1 474 ? -10.312 13.953 14.984 1 89.75 474 CYS A C 1
ATOM 3863 O O . CYS A 1 474 ? -9.945 12.781 15.125 1 89.75 474 CYS A O 1
ATOM 3865 N N . LEU A 1 475 ? -9.758 14.742 14.133 1 92.88 475 LEU A N 1
ATOM 3866 C CA . LEU A 1 475 ? -8.539 14.328 13.445 1 92.88 475 LEU A CA 1
ATOM 3867 C C . LEU A 1 475 ? -7.309 14.641 14.297 1 92.88 475 LEU A C 1
ATOM 3869 O O . LEU A 1 475 ? -6.25 14.039 14.102 1 92.88 475 LEU A O 1
ATOM 3873 N N . ILE A 1 476 ? -7.508 15.648 15.125 1 93.38 476 ILE A N 1
ATOM 3874 C CA . ILE A 1 476 ? -6.5 15.953 16.141 1 93.38 476 ILE A CA 1
ATOM 3875 C C . ILE A 1 476 ? -7.148 16 17.516 1 93.38 476 ILE A C 1
ATOM 3877 O O . ILE A 1 476 ? -8.367 16.125 17.625 1 93.38 476 ILE A O 1
ATOM 3881 N N . GLN A 1 477 ? -6.336 15.828 18.531 1 90.38 477 GLN A N 1
ATOM 3882 C CA . GLN A 1 477 ? -6.824 15.836 19.906 1 90.38 477 GLN A CA 1
ATOM 3883 C C . GLN A 1 477 ? -6.059 16.844 20.766 1 90.38 477 GLN A C 1
ATOM 3885 O O . GLN A 1 477 ? -4.828 16.828 20.812 1 90.38 477 GLN A O 1
ATOM 3890 N N . MET A 1 478 ? -6.777 17.672 21.391 1 91.75 478 MET A N 1
ATOM 3891 C CA . MET A 1 478 ? -6.168 18.672 22.25 1 91.75 478 MET A CA 1
ATOM 3892 C C . MET A 1 478 ? -5.645 18.062 23.547 1 91.75 478 MET A C 1
ATOM 3894 O O . MET A 1 478 ? -6.297 17.203 24.141 1 91.75 478 MET A O 1
ATOM 3898 N N . GLU A 1 479 ? -4.48 18.359 23.938 1 91.81 479 GLU A N 1
ATOM 3899 C CA . GLU A 1 479 ? -3.885 17.875 25.188 1 91.81 479 GLU A CA 1
ATOM 3900 C C . GLU A 1 479 ? -3.98 18.906 26.297 1 91.81 479 GLU A C 1
ATOM 3902 O O . GLU A 1 479 ? -4.609 18.656 27.328 1 91.81 479 GLU A O 1
ATOM 3907 N N . GLN A 1 480 ? -3.289 20.078 25.984 1 91.56 480 GLN A N 1
ATOM 3908 C CA . GLN A 1 480 ? -3.287 21.172 26.953 1 91.56 480 GLN A CA 1
ATOM 3909 C C . GLN A 1 480 ? -3.578 22.5 26.281 1 91.56 480 GLN A C 1
ATOM 3911 O O . GLN A 1 480 ? -3.102 22.766 25.172 1 91.56 480 GLN A O 1
ATOM 3916 N N . ASP A 1 481 ? -4.371 23.312 27.031 1 90.62 481 ASP A N 1
ATOM 3917 C CA . ASP A 1 481 ? -4.719 24.641 26.547 1 90.62 481 ASP A CA 1
ATOM 3918 C C . ASP A 1 481 ? -4.012 25.719 27.359 1 90.62 481 ASP A C 1
ATOM 3920 O O . ASP A 1 481 ? -4.215 25.828 28.578 1 90.62 481 ASP A O 1
ATOM 3924 N N . TYR A 1 482 ? -3.162 26.516 26.734 1 82.69 482 TYR A N 1
ATOM 3925 C CA . TYR A 1 482 ? -2.416 27.578 27.391 1 82.69 482 TYR A CA 1
ATOM 3926 C C . TYR A 1 482 ? -3.014 28.938 27.062 1 82.69 482 TYR A C 1
ATOM 3928 O O . TYR A 1 482 ? -2.344 29.969 27.188 1 82.69 482 TYR A O 1
ATOM 3936 N N . TRP A 1 483 ? -4.176 29 26.547 1 78.88 483 TRP A N 1
ATOM 3937 C CA . TRP A 1 483 ? -4.941 30.203 26.234 1 78.88 483 TRP A CA 1
ATOM 3938 C C . TRP A 1 483 ? -4.477 30.812 24.906 1 78.88 483 TRP A C 1
ATOM 3940 O O . TRP A 1 483 ? -5.266 30.953 23.969 1 78.88 483 TRP A O 1
ATOM 3950 N N . LEU A 1 484 ? -3.115 31.188 24.875 1 85.5 484 LEU A N 1
ATOM 3951 C CA . LEU A 1 484 ? -2.613 31.781 23.641 1 85.5 484 LEU A CA 1
ATOM 3952 C C . LEU A 1 484 ? -2.381 30.703 22.578 1 85.5 484 LEU A C 1
ATOM 3954 O O . LEU A 1 484 ? -2.465 30.984 21.391 1 85.5 484 LEU A O 1
ATOM 3958 N N . TYR A 1 485 ? -2.061 29.594 22.984 1 90.5 485 TYR A N 1
ATOM 3959 C CA . TYR A 1 485 ? -1.859 28.438 22.125 1 90.5 485 TYR A CA 1
ATOM 3960 C C . TYR A 1 485 ? -2.217 27.141 22.859 1 90.5 485 TYR A C 1
ATOM 3962 O O . TYR A 1 485 ? -2.496 27.156 24.047 1 90.5 485 TYR A O 1
ATOM 3970 N N . PHE A 1 486 ? -2.424 26.094 22.141 1 94 486 PHE A N 1
ATOM 3971 C CA . PHE A 1 486 ? -2.695 24.812 22.75 1 94 486 PHE A CA 1
ATOM 3972 C C . PHE A 1 486 ? -1.816 23.719 22.141 1 94 486 PHE A C 1
ATOM 3974 O O . PHE A 1 486 ? -1.215 23.922 21.078 1 94 486 PHE A O 1
ATOM 3981 N N . THR A 1 487 ? -1.617 22.719 22.859 1 95.44 487 THR A N 1
ATOM 3982 C CA . THR A 1 487 ? -0.89 21.562 22.344 1 95.44 487 THR A CA 1
ATOM 3983 C C . THR A 1 487 ? -1.855 20.469 21.938 1 95.44 487 THR A C 1
ATOM 3985 O O . THR A 1 487 ? -2.967 20.375 22.453 1 95.44 487 THR A O 1
ATOM 3988 N N . PHE A 1 488 ? -1.522 19.75 20.938 1 94.81 488 PHE A N 1
ATOM 3989 C CA . PHE A 1 488 ? -2.406 18.688 20.469 1 94.81 488 PHE A CA 1
ATOM 3990 C C . PHE A 1 488 ? -1.602 17.5 19.953 1 94.81 488 PHE A C 1
ATOM 3992 O O . PHE A 1 488 ? -0.385 17.594 19.781 1 94.81 488 PHE A O 1
ATOM 3999 N N . LYS A 1 489 ? -2.271 16.406 19.891 1 93.25 489 LYS A N 1
ATOM 4000 C CA . LYS A 1 489 ? -1.699 15.164 19.375 1 93.25 489 LYS A CA 1
ATOM 4001 C C . LYS A 1 489 ? -2.562 14.586 18.266 1 93.25 489 LYS A C 1
ATOM 4003 O O . LYS A 1 489 ? -3.752 14.898 18.172 1 93.25 489 LYS A O 1
ATOM 4008 N N . MET A 1 490 ? -1.935 13.891 17.391 1 92.5 490 MET A N 1
ATOM 4009 C CA . MET A 1 490 ? -2.635 13.164 16.344 1 92.5 490 MET A CA 1
ATOM 4010 C C . MET A 1 490 ? -2.625 11.664 16.625 1 92.5 490 MET A C 1
ATOM 4012 O O . MET A 1 490 ? -1.603 11.109 17.031 1 92.5 490 MET A O 1
ATOM 4016 N N . HIS A 1 491 ? -3.787 11.078 16.469 1 90.06 491 HIS A N 1
ATOM 4017 C CA . HIS A 1 491 ? -3.832 9.625 16.594 1 90.06 491 HIS A CA 1
ATOM 4018 C C . HIS A 1 491 ? -2.898 8.953 15.594 1 90.06 491 HIS A C 1
ATOM 4020 O O . HIS A 1 491 ? -2.789 9.398 14.445 1 90.06 491 HIS A O 1
ATOM 4026 N N . ASP A 1 492 ? -2.24 7.887 15.945 1 90.12 492 ASP A N 1
ATOM 4027 C CA . ASP A 1 492 ? -1.232 7.227 15.117 1 90.12 492 ASP A CA 1
ATOM 4028 C C . ASP A 1 492 ? -1.809 6.832 13.758 1 90.12 492 ASP A C 1
ATOM 4030 O O . ASP A 1 492 ? -1.137 6.961 12.734 1 90.12 492 ASP A O 1
ATOM 4034 N N . LEU A 1 493 ? -2.982 6.371 13.781 1 91.31 493 LEU A N 1
ATOM 4035 C CA . LEU A 1 493 ? -3.59 5.922 12.531 1 91.31 493 LEU A CA 1
ATOM 4036 C C . LEU A 1 493 ? -3.916 7.105 11.633 1 91.31 493 LEU A C 1
ATOM 4038 O O . LEU A 1 493 ? -3.877 6.984 10.406 1 91.31 493 LEU A O 1
ATOM 4042 N N . VAL A 1 494 ? -4.316 8.188 12.219 1 93.38 494 VAL A N 1
ATOM 4043 C CA . VAL A 1 494 ? -4.543 9.406 11.438 1 93.38 494 VAL A CA 1
ATOM 4044 C C . VAL A 1 494 ? -3.221 9.906 10.867 1 93.38 494 VAL A C 1
ATOM 4046 O O . VAL A 1 494 ? -3.176 10.414 9.742 1 93.38 494 VAL A O 1
ATOM 4049 N N . HIS A 1 495 ? -2.23 9.766 11.688 1 93.75 495 HIS A N 1
ATOM 4050 C CA . HIS A 1 495 ? -0.897 10.109 11.203 1 93.75 495 HIS A CA 1
ATOM 4051 C C . HIS A 1 495 ? -0.506 9.242 10.008 1 93.75 495 HIS A C 1
ATOM 4053 O O . HIS A 1 495 ? 0.083 9.742 9.047 1 93.75 495 HIS A O 1
ATOM 4059 N N . ASP A 1 496 ? -0.778 7.98 10.094 1 91.81 496 ASP A N 1
ATOM 4060 C CA . ASP A 1 496 ? -0.526 7.082 8.977 1 91.81 496 ASP A CA 1
ATOM 4061 C C . ASP A 1 496 ? -1.282 7.539 7.727 1 91.81 496 ASP A C 1
ATOM 4063 O O . ASP A 1 496 ? -0.766 7.441 6.613 1 91.81 496 ASP A O 1
ATOM 4067 N N . LEU A 1 497 ? -2.484 7.941 7.93 1 93.12 497 LEU A N 1
ATOM 4068 C CA . LEU A 1 497 ? -3.268 8.477 6.82 1 93.12 497 LEU A CA 1
ATOM 4069 C C . LEU A 1 497 ? -2.59 9.703 6.215 1 93.12 497 LEU A C 1
ATOM 4071 O O . LEU A 1 497 ? -2.516 9.828 4.988 1 93.12 497 LEU A O 1
ATOM 4075 N N . ALA A 1 498 ? -2.162 10.562 7.043 1 94.25 498 ALA A N 1
ATOM 4076 C CA . ALA A 1 498 ? -1.469 11.758 6.574 1 94.25 498 ALA A CA 1
ATOM 4077 C C . ALA A 1 498 ? -0.21 11.391 5.793 1 94.25 498 ALA A C 1
ATOM 4079 O O . ALA A 1 498 ? 0.109 12.031 4.785 1 94.25 498 ALA A O 1
ATOM 4080 N N . LEU A 1 499 ? 0.482 10.414 6.262 1 93.06 499 LEU A N 1
ATOM 4081 C CA . LEU A 1 499 ? 1.672 9.938 5.566 1 93.06 499 LEU A CA 1
ATOM 4082 C C . LEU A 1 499 ? 1.308 9.352 4.203 1 93.06 499 LEU A C 1
ATOM 4084 O O . LEU A 1 499 ? 2.023 9.57 3.223 1 93.06 499 LEU A O 1
ATOM 4088 N N . ASP A 1 500 ? 0.27 8.617 4.16 1 92.12 500 ASP A N 1
ATOM 4089 C CA . ASP A 1 500 ? -0.184 7.996 2.92 1 92.12 500 ASP A CA 1
ATOM 4090 C C . ASP A 1 500 ? -0.494 9.047 1.856 1 92.12 500 ASP A C 1
ATOM 4092 O O . ASP A 1 500 ? -0.091 8.906 0.7 1 92.12 500 ASP A O 1
ATOM 4096 N N . VAL A 1 501 ? -1.188 10.094 2.254 1 91.75 501 VAL A N 1
ATOM 4097 C CA . VAL A 1 501 ? -1.651 11.102 1.31 1 91.75 501 VAL A CA 1
ATOM 4098 C C . VAL A 1 501 ? -0.493 12.023 0.923 1 91.75 501 VAL A C 1
ATOM 4100 O O . VAL A 1 501 ? -0.46 12.555 -0.188 1 91.75 501 VAL A O 1
ATOM 4103 N N . SER A 1 502 ? 0.506 12.25 1.799 1 92.25 502 SER A N 1
ATOM 4104 C CA . SER A 1 502 ? 1.567 13.219 1.57 1 92.25 502 SER A CA 1
ATOM 4105 C C . SER A 1 502 ? 2.854 12.539 1.113 1 92.25 502 SER A C 1
ATOM 4107 O O . SER A 1 502 ? 3.889 13.195 0.97 1 92.25 502 SER A O 1
ATOM 4109 N N . GLN A 1 503 ? 2.949 11.312 0.875 1 82.25 503 GLN A N 1
ATOM 4110 C CA . GLN A 1 503 ? 4.172 10.531 0.736 1 82.25 503 GLN A CA 1
ATOM 4111 C C . GLN A 1 503 ? 5.043 11.07 -0.393 1 82.25 503 GLN A C 1
ATOM 4113 O O . GLN A 1 503 ? 6.27 10.945 -0.349 1 82.25 503 GLN A O 1
ATOM 4118 N N . LYS A 1 504 ? 4.559 11.766 -1.332 1 85.5 504 LYS A N 1
ATOM 4119 C CA . LYS A 1 504 ? 5.387 12.281 -2.418 1 85.5 504 LYS A CA 1
ATOM 4120 C C . LYS A 1 504 ? 5.789 13.734 -2.158 1 85.5 504 LYS A C 1
ATOM 4122 O O . LYS A 1 504 ? 6.652 14.273 -2.855 1 85.5 504 LYS A O 1
ATOM 4127 N N . GLU A 1 505 ? 5.238 14.344 -1.182 1 91.06 505 GLU A N 1
ATOM 4128 C CA . GLU A 1 505 ? 5.539 15.742 -0.905 1 91.06 505 GLU A CA 1
ATOM 4129 C C . GLU A 1 505 ? 6.352 15.891 0.379 1 91.06 505 GLU A C 1
ATOM 4131 O O . GLU A 1 505 ? 7.191 16.781 0.487 1 91.06 505 GLU A O 1
ATOM 4136 N N . CYS A 1 506 ? 6.035 15.109 1.297 1 92.38 506 CYS A N 1
ATOM 4137 C CA . CYS A 1 506 ? 6.715 15.141 2.586 1 92.38 506 CYS A CA 1
ATOM 4138 C C . CYS A 1 506 ? 7.535 13.875 2.805 1 92.38 506 CYS A C 1
ATOM 4140 O O . CYS A 1 506 ? 7.117 12.781 2.416 1 92.38 506 CYS A O 1
ATOM 4142 N N . LYS A 1 507 ? 8.75 14.047 3.367 1 90.75 507 LYS A N 1
ATOM 4143 C CA . LYS A 1 507 ? 9.586 12.875 3.627 1 90.75 507 LYS A CA 1
ATOM 4144 C C . LYS A 1 507 ? 10.367 13.039 4.93 1 90.75 507 LYS A C 1
ATOM 4146 O O . LYS A 1 507 ? 10.852 14.133 5.238 1 90.75 507 LYS A O 1
ATOM 4151 N N . THR A 1 508 ? 10.328 12.07 5.652 1 87.5 508 THR A N 1
ATOM 4152 C CA . THR A 1 508 ? 11.195 11.969 6.82 1 87.5 508 THR A CA 1
ATOM 4153 C C . THR A 1 508 ? 12.477 11.219 6.48 1 87.5 508 THR A C 1
ATOM 4155 O O . THR A 1 508 ? 12.43 10.07 6.031 1 87.5 508 THR A O 1
ATOM 4158 N N . MET A 1 509 ? 13.578 11.766 6.594 1 83.19 509 MET A N 1
ATOM 4159 C CA . MET A 1 509 ? 14.852 11.172 6.203 1 83.19 509 MET A CA 1
ATOM 4160 C C . MET A 1 509 ? 15.594 10.625 7.422 1 83.19 509 MET A C 1
ATOM 4162 O O . MET A 1 509 ? 15.648 11.281 8.461 1 83.19 509 MET A O 1
ATOM 4166 N N . ASN A 1 510 ? 15.891 9.461 7.203 1 77.44 510 ASN A N 1
ATOM 4167 C CA . ASN A 1 510 ? 16.766 8.812 8.172 1 77.44 510 ASN A CA 1
ATOM 4168 C C . ASN A 1 510 ? 18.094 8.398 7.539 1 77.44 510 ASN A C 1
ATOM 4170 O O . ASN A 1 510 ? 18.328 8.633 6.352 1 77.44 510 ASN A O 1
ATOM 4174 N N . SER A 1 511 ? 19.031 7.891 8.273 1 70.94 511 SER A N 1
ATOM 4175 C CA . SER A 1 511 ? 20.344 7.5 7.789 1 70.94 511 SER A CA 1
ATOM 4176 C C . SER A 1 511 ? 20.25 6.395 6.746 1 70.94 511 SER A C 1
ATOM 4178 O O . SER A 1 511 ? 21.141 6.258 5.895 1 70.94 511 SER A O 1
ATOM 4180 N N . GLU A 1 512 ? 19.156 5.742 6.727 1 69.5 512 GLU A N 1
ATOM 4181 C CA . GLU A 1 512 ? 19.016 4.594 5.84 1 69.5 512 GLU A CA 1
ATOM 4182 C C . GLU A 1 512 ? 18.281 4.973 4.559 1 69.5 512 GLU A C 1
ATOM 4184 O O . GLU A 1 512 ? 18.141 4.148 3.648 1 69.5 512 GLU A O 1
ATOM 4189 N N . THR A 1 513 ? 17.922 6.234 4.457 1 74.31 513 THR A N 1
ATOM 4190 C CA . THR A 1 513 ? 17.172 6.633 3.275 1 74.31 513 THR A CA 1
ATOM 4191 C C . THR A 1 513 ? 18.094 6.723 2.057 1 74.31 513 THR A C 1
ATOM 4193 O O . THR A 1 513 ? 19.062 7.484 2.053 1 74.31 513 THR A O 1
ATOM 4196 N N . GLU A 1 514 ? 17.797 5.91 1.087 1 69.06 514 GLU A N 1
ATOM 4197 C CA . GLU A 1 514 ? 18.688 5.832 -0.074 1 69.06 514 GLU A CA 1
ATOM 4198 C C . GLU A 1 514 ? 18.156 6.688 -1.223 1 69.06 514 GLU A C 1
ATOM 4200 O O . GLU A 1 514 ? 18.938 7.184 -2.039 1 69.06 514 GLU A O 1
ATOM 4205 N N . THR A 1 515 ? 16.844 6.84 -1.3 1 73.31 515 THR A N 1
ATOM 4206 C CA . THR A 1 515 ? 16.281 7.582 -2.432 1 73.31 515 THR A CA 1
ATOM 4207 C C . THR A 1 515 ? 15.141 8.484 -1.98 1 73.31 515 THR A C 1
ATOM 4209 O O . THR A 1 515 ? 14.453 8.188 -1.004 1 73.31 515 THR A O 1
ATOM 4212 N N . VAL A 1 516 ? 15.148 9.648 -2.566 1 78.62 516 VAL A N 1
ATOM 4213 C CA . VAL A 1 516 ? 14.07 10.594 -2.293 1 78.62 516 VAL A CA 1
ATOM 4214 C C . VAL A 1 516 ? 13.398 11 -3.602 1 78.62 516 VAL A C 1
ATOM 4216 O O . VAL A 1 516 ? 14.07 11.172 -4.625 1 78.62 516 VAL A O 1
ATOM 4219 N N . ASP A 1 517 ? 12.141 11 -3.566 1 79.38 517 ASP A N 1
ATOM 4220 C CA . ASP A 1 517 ? 11.367 11.422 -4.727 1 79.38 517 ASP A CA 1
ATOM 4221 C C . ASP A 1 517 ? 11.664 12.875 -5.09 1 79.38 517 ASP A C 1
ATOM 4223 O O . ASP A 1 517 ? 11.859 13.711 -4.207 1 79.38 517 ASP A O 1
ATOM 4227 N N . GLU A 1 518 ? 11.688 13.164 -6.297 1 77.62 518 GLU A N 1
ATOM 4228 C CA . GLU A 1 518 ? 12.023 14.5 -6.781 1 77.62 518 GLU A CA 1
ATOM 4229 C C . GLU A 1 518 ? 10.93 15.508 -6.41 1 77.62 518 GLU A C 1
ATOM 4231 O O . GLU A 1 518 ? 11.18 16.719 -6.363 1 77.62 518 GLU A O 1
ATOM 4236 N N . ASN A 1 519 ? 9.766 15.016 -6.035 1 84.88 519 ASN A N 1
ATOM 4237 C CA . ASN A 1 519 ? 8.641 15.898 -5.762 1 84.88 519 ASN A CA 1
ATOM 4238 C C . ASN A 1 519 ? 8.578 16.297 -4.289 1 84.88 519 ASN A C 1
ATOM 4240 O O . ASN A 1 519 ? 7.734 17.094 -3.893 1 84.88 519 ASN A O 1
ATOM 4244 N N . VAL A 1 520 ? 9.57 15.891 -3.57 1 90.19 520 VAL A N 1
ATOM 4245 C CA . VAL A 1 520 ? 9.562 16.188 -2.141 1 90.19 520 VAL A CA 1
ATOM 4246 C C . VAL A 1 520 ? 9.883 17.656 -1.914 1 90.19 520 VAL A C 1
ATOM 4248 O O . VAL A 1 520 ? 10.836 18.188 -2.496 1 90.19 520 VAL A O 1
ATOM 4251 N N . ARG A 1 521 ? 9.07 18.312 -1.126 1 93.5 521 ARG A N 1
ATOM 4252 C CA . ARG A 1 521 ? 9.258 19.734 -0.858 1 93.5 521 ARG A CA 1
ATOM 4253 C C . ARG A 1 521 ? 9.508 19.984 0.625 1 93.5 521 ARG A C 1
ATOM 4255 O O . ARG A 1 521 ? 10.039 21.031 1.003 1 93.5 521 ARG A O 1
ATOM 4262 N N . HIS A 1 522 ? 9.07 19.125 1.463 1 95.06 522 HIS A N 1
ATOM 4263 C CA . HIS A 1 522 ? 9.188 19.281 2.906 1 95.06 522 HIS A CA 1
ATOM 4264 C C . HIS A 1 522 ? 9.953 18.125 3.535 1 95.06 522 HIS A C 1
ATOM 4266 O O . HIS A 1 522 ? 9.602 16.953 3.32 1 95.06 522 HIS A O 1
ATOM 4272 N N . LEU A 1 523 ? 10.992 18.438 4.309 1 92.5 523 LEU A N 1
ATOM 4273 C CA . LEU A 1 523 ? 11.883 17.422 4.832 1 92.5 523 LEU A CA 1
ATOM 4274 C C . LEU A 1 523 ? 11.984 17.5 6.352 1 92.5 523 LEU A C 1
ATOM 4276 O O . LEU A 1 523 ? 12.023 18.609 6.914 1 92.5 523 LEU A O 1
ATOM 4280 N N . LEU A 1 524 ? 11.812 16.438 6.945 1 90.94 524 LEU A N 1
ATOM 4281 C CA . LEU A 1 524 ? 12.141 16.297 8.359 1 90.94 524 LEU A CA 1
ATOM 4282 C C . LEU A 1 524 ? 13.391 15.438 8.547 1 90.94 524 LEU A C 1
ATOM 4284 O O . LEU A 1 524 ? 13.438 14.297 8.07 1 90.94 524 LEU A O 1
ATOM 4288 N N . LEU A 1 525 ? 14.422 15.914 9.031 1 84.31 525 LEU A N 1
ATOM 4289 C CA . LEU A 1 525 ? 15.648 15.18 9.289 1 84.31 525 LEU A CA 1
ATOM 4290 C C . LEU A 1 525 ? 15.727 14.742 10.75 1 84.31 525 LEU A C 1
ATOM 4292 O O . LEU A 1 525 ? 15.773 15.578 11.648 1 84.31 525 LEU A O 1
ATOM 4296 N N . CYS A 1 526 ? 15.375 13.391 10.883 1 70.19 526 CYS A N 1
ATOM 4297 C CA . CYS A 1 526 ? 15.281 12.867 12.242 1 70.19 526 CYS A CA 1
ATOM 4298 C C . CYS A 1 526 ? 16.344 11.805 12.492 1 70.19 526 CYS A C 1
ATOM 4300 O O . CYS A 1 526 ? 16.219 10.672 12.023 1 70.19 526 CYS A O 1
ATOM 4302 N N . ASP A 1 527 ? 17.594 11.984 12.625 1 65.75 527 ASP A N 1
ATOM 4303 C CA . ASP A 1 527 ? 18.406 10.812 12.938 1 65.75 527 ASP A CA 1
ATOM 4304 C C . ASP A 1 527 ? 19.609 11.195 13.789 1 65.75 527 ASP A C 1
ATOM 4306 O O . ASP A 1 527 ? 20.391 12.078 13.422 1 65.75 527 ASP A O 1
ATOM 4310 N N . GLU A 1 528 ? 19.516 10.625 14.875 1 62.09 528 GLU A N 1
ATOM 4311 C CA . GLU A 1 528 ? 20.656 10.758 15.773 1 62.09 528 GLU A CA 1
ATOM 4312 C C . GLU A 1 528 ? 21.922 10.203 15.141 1 62.09 528 GLU A C 1
ATOM 4314 O O . GLU A 1 528 ? 23.031 10.633 15.469 1 62.09 528 GLU A O 1
ATOM 4319 N N . LYS A 1 529 ? 21.688 9.352 14.078 1 63.16 529 LYS A N 1
ATOM 4320 C CA . LYS A 1 529 ? 22.844 8.602 13.594 1 63.16 529 LYS A CA 1
ATOM 4321 C C . LYS A 1 529 ? 23.375 9.195 12.297 1 63.16 529 LYS A C 1
ATOM 4323 O O . LYS A 1 529 ? 24.125 8.539 11.562 1 63.16 529 LYS A O 1
ATOM 4328 N N . PHE A 1 530 ? 23.016 10.414 12.078 1 65.25 530 PHE A N 1
ATOM 4329 C CA . PHE A 1 530 ? 23.562 10.984 10.852 1 65.25 530 PHE A CA 1
ATOM 4330 C C . PHE A 1 530 ? 25.078 11.125 10.945 1 65.25 530 PHE A C 1
ATOM 4332 O O . PHE A 1 530 ? 25.578 11.859 11.789 1 65.25 530 PHE A O 1
ATOM 4339 N N . VAL A 1 531 ? 25.734 10.227 10.25 1 61.66 531 VAL A N 1
ATOM 4340 C CA . VAL A 1 531 ? 27.188 10.305 10.227 1 61.66 531 VAL A CA 1
ATOM 4341 C C . VAL A 1 531 ? 27.641 11.219 9.094 1 61.66 531 VAL A C 1
ATOM 4343 O O . VAL A 1 531 ? 28.688 11.867 9.188 1 61.66 531 VAL A O 1
ATOM 4346 N N . GLU A 1 532 ? 26.953 11.211 8.055 1 70.19 532 GLU A N 1
ATOM 4347 C CA . GLU A 1 532 ? 27.281 12.047 6.906 1 70.19 532 GLU A CA 1
ATOM 4348 C C . GLU A 1 532 ? 26.031 12.633 6.266 1 70.19 532 GLU A C 1
ATOM 4350 O O . GLU A 1 532 ? 24.922 12.125 6.477 1 70.19 532 GLU A O 1
ATOM 4355 N N . VAL A 1 533 ? 26.312 13.836 5.699 1 75.75 533 VAL A N 1
ATOM 4356 C CA . VAL A 1 533 ? 25.219 14.453 4.961 1 75.75 533 VAL A CA 1
ATOM 4357 C C . VAL A 1 533 ? 24.781 13.523 3.826 1 75.75 533 VAL A C 1
ATOM 4359 O O . VAL A 1 533 ? 25.594 13.094 3.016 1 75.75 533 VAL A O 1
ATOM 4362 N N . PRO A 1 534 ? 23.594 13.125 3.883 1 74.12 534 PRO A N 1
ATOM 4363 C CA . PRO A 1 534 ? 23.125 12.258 2.801 1 74.12 534 PRO A CA 1
ATOM 4364 C C . PRO A 1 534 ? 23.328 12.883 1.419 1 74.12 534 PRO A C 1
ATOM 4366 O O . PRO A 1 534 ? 22.953 14.031 1.196 1 74.12 534 PRO A O 1
ATOM 4369 N N . ARG A 1 535 ? 23.875 12.211 0.525 1 74.25 535 ARG A N 1
ATOM 4370 C CA . ARG A 1 535 ? 24.188 12.68 -0.82 1 74.25 535 ARG A CA 1
ATOM 4371 C C . ARG A 1 535 ? 22.922 13.023 -1.594 1 74.25 535 ARG A C 1
ATOM 4373 O O . ARG A 1 535 ? 22.953 13.859 -2.504 1 74.25 535 ARG A O 1
ATOM 4380 N N . VAL A 1 536 ? 21.875 12.5 -1.168 1 77.88 536 VAL A N 1
ATOM 4381 C CA . VAL A 1 536 ? 20.609 12.672 -1.875 1 77.88 536 VAL A CA 1
ATOM 4382 C C . VAL A 1 536 ? 20.125 14.117 -1.744 1 77.88 536 VAL A C 1
ATOM 4384 O O . VAL A 1 536 ? 19.453 14.633 -2.629 1 77.88 536 VAL A O 1
ATOM 4387 N N . LEU A 1 537 ? 20.531 14.781 -0.694 1 80.88 537 LEU A N 1
ATOM 4388 C CA . LEU A 1 537 ? 20.109 16.156 -0.438 1 80.88 537 LEU A CA 1
ATOM 4389 C C . LEU A 1 537 ? 20.719 17.109 -1.456 1 80.88 537 LEU A C 1
ATOM 4391 O O . LEU A 1 537 ? 20.141 18.156 -1.747 1 80.88 537 LEU A O 1
ATOM 4395 N N . GLY A 1 538 ? 21.812 16.672 -1.935 1 77.19 538 GLY A N 1
ATOM 4396 C CA . GLY A 1 538 ? 22.484 17.531 -2.896 1 77.19 538 GLY A CA 1
ATOM 4397 C C . GLY A 1 538 ? 21.766 17.609 -4.227 1 77.19 538 GLY A C 1
ATOM 4398 O O . GLY A 1 538 ? 21.922 18.594 -4.957 1 77.19 538 GLY A O 1
ATOM 4399 N N . GLU A 1 539 ? 20.922 16.688 -4.449 1 77 539 GLU A N 1
ATOM 4400 C CA . GLU A 1 539 ? 20.25 16.641 -5.742 1 77 539 GLU A CA 1
ATOM 4401 C C . GLU A 1 539 ? 18.875 17.297 -5.684 1 77 539 GLU A C 1
ATOM 4403 O O . GLU A 1 539 ? 18.281 17.578 -6.719 1 77 539 GLU A O 1
ATOM 4408 N N . MET A 1 540 ? 18.516 17.672 -4.512 1 84.31 540 MET A N 1
ATOM 4409 C CA . MET A 1 540 ? 17.188 18.266 -4.363 1 84.31 540 MET A CA 1
ATOM 4410 C C . MET A 1 540 ? 17.234 19.781 -4.547 1 84.31 540 MET A C 1
ATOM 4412 O O . MET A 1 540 ? 18.109 20.438 -3.996 1 84.31 540 MET A O 1
ATOM 4416 N N . LYS A 1 541 ? 16.375 20.312 -5.344 1 81.81 541 LYS A N 1
ATOM 4417 C CA . LYS A 1 541 ? 16.453 21.75 -5.582 1 81.81 541 LYS A CA 1
ATOM 4418 C C . LYS A 1 541 ? 15.172 22.453 -5.16 1 81.81 541 LYS A C 1
ATOM 4420 O O . LYS A 1 541 ? 15.164 23.656 -4.914 1 81.81 541 LYS A O 1
ATOM 4425 N N . ASN A 1 542 ? 14.125 21.734 -4.941 1 88.75 542 ASN A N 1
ATOM 4426 C CA . ASN A 1 542 ? 12.836 22.391 -4.742 1 88.75 542 ASN A CA 1
ATOM 4427 C C . ASN A 1 542 ? 12.312 22.172 -3.324 1 88.75 542 ASN A C 1
ATOM 4429 O O . ASN A 1 542 ? 11.102 22.062 -3.115 1 88.75 542 ASN A O 1
ATOM 4433 N N . VAL A 1 543 ? 13.258 22.188 -2.357 1 93.75 543 VAL A N 1
ATOM 4434 C CA . VAL A 1 543 ? 12.852 21.984 -0.972 1 93.75 543 VAL A CA 1
ATOM 4435 C C . VAL A 1 543 ? 12.383 23.312 -0.367 1 93.75 543 VAL A C 1
ATOM 4437 O O . VAL A 1 543 ? 13.023 24.344 -0.564 1 93.75 543 VAL A O 1
ATOM 4440 N N . LYS A 1 544 ? 11.266 23.344 0.338 1 95.62 544 LYS A N 1
ATOM 4441 C CA . LYS A 1 544 ? 10.688 24.562 0.886 1 95.62 544 LYS A CA 1
ATOM 4442 C C . LYS A 1 544 ? 10.742 24.562 2.41 1 95.62 544 LYS A C 1
ATOM 4444 O O . LYS A 1 544 ? 10.719 25.625 3.039 1 95.62 544 LYS A O 1
ATOM 4449 N N . THR A 1 545 ? 10.703 23.422 2.998 1 96.25 545 THR A N 1
ATOM 4450 C CA . THR A 1 545 ? 10.719 23.312 4.453 1 96.25 545 THR A CA 1
ATOM 4451 C C . THR A 1 545 ? 11.75 22.297 4.91 1 96.25 545 THR A C 1
ATOM 4453 O O . THR A 1 545 ? 11.859 21.219 4.328 1 96.25 545 THR A O 1
ATOM 4456 N N . VAL A 1 546 ? 12.578 22.672 5.875 1 93.75 546 VAL A N 1
ATOM 4457 C CA . VAL A 1 546 ? 13.508 21.75 6.508 1 93.75 546 VAL A CA 1
ATOM 4458 C C . VAL A 1 546 ? 13.375 21.828 8.023 1 93.75 546 VAL A C 1
ATOM 4460 O O . VAL A 1 546 ? 13.5 22.906 8.609 1 93.75 546 VAL A O 1
ATOM 4463 N N . ILE A 1 547 ? 13.031 20.781 8.609 1 91.88 547 ILE A N 1
ATOM 4464 C CA . ILE A 1 547 ? 12.93 20.703 10.062 1 91.88 547 ILE A CA 1
ATOM 4465 C C . ILE A 1 547 ? 13.977 19.719 10.594 1 91.88 547 ILE A C 1
ATOM 4467 O O . ILE A 1 547 ? 14.031 18.562 10.164 1 91.88 547 ILE A O 1
ATOM 4471 N N . ILE A 1 548 ? 14.82 20.125 11.414 1 86.81 548 ILE A N 1
ATOM 4472 C CA . ILE A 1 548 ? 15.836 19.266 12.016 1 86.81 548 ILE A CA 1
ATOM 4473 C C . ILE A 1 548 ? 15.484 19 13.477 1 86.81 548 ILE A C 1
ATOM 4475 O O . ILE A 1 548 ? 15.305 19.938 14.258 1 86.81 548 ILE A O 1
ATOM 4479 N N . GLN A 1 549 ? 15.219 17.672 13.734 1 77.12 549 GLN A N 1
ATOM 4480 C CA . GLN A 1 549 ? 14.875 17.297 15.102 1 77.12 549 GLN A CA 1
ATOM 4481 C C . GLN A 1 549 ? 15.906 16.328 15.68 1 77.12 549 GLN A C 1
ATOM 4483 O O . GLN A 1 549 ? 16.453 15.5 14.953 1 77.12 549 GLN A O 1
ATOM 4488 N N . ASP A 1 550 ? 16.172 16.234 16.984 1 65.19 550 ASP A N 1
ATOM 4489 C CA . ASP A 1 550 ? 16.969 15.305 17.781 1 65.19 550 ASP A CA 1
ATOM 4490 C C . ASP A 1 550 ? 18.422 15.25 17.297 1 65.19 550 ASP A C 1
ATOM 4492 O O . ASP A 1 550 ? 18.953 14.172 17.062 1 65.19 550 ASP A O 1
ATOM 4496 N N . ALA A 1 551 ? 18.953 16.344 17 1 60.66 551 ALA A N 1
ATOM 4497 C CA . ALA A 1 551 ? 20.359 16.344 16.594 1 60.66 551 ALA A CA 1
ATOM 4498 C C . ALA A 1 551 ? 21.266 16.016 17.781 1 60.66 551 ALA A C 1
ATOM 4500 O O . ALA A 1 551 ? 21.141 16.594 18.859 1 60.66 551 ALA A O 1
ATOM 4501 N N . SER A 1 552 ? 21.703 14.719 17.812 1 58.44 552 SER A N 1
ATOM 4502 C CA . SER A 1 552 ? 22.641 14.352 18.875 1 58.44 552 SER A CA 1
ATOM 4503 C C . SER A 1 552 ? 23.797 15.336 18.953 1 58.44 552 SER A C 1
ATOM 4505 O O . SER A 1 552 ? 24.156 15.961 17.969 1 58.44 552 SER A O 1
ATOM 4507 N N . GLU A 1 553 ? 24.219 15.664 20.203 1 55.78 553 GLU A N 1
ATOM 4508 C CA . GLU A 1 553 ? 25.344 16.531 20.562 1 55.78 553 GLU A CA 1
ATOM 4509 C C . GLU A 1 553 ? 26.578 16.203 19.734 1 55.78 553 GLU A C 1
ATOM 4511 O O . GLU A 1 553 ? 27.391 17.078 19.422 1 55.78 553 GLU A O 1
ATOM 4516 N N . ALA A 1 554 ? 26.703 14.883 19.469 1 52.53 554 ALA A N 1
ATOM 4517 C CA . ALA A 1 554 ? 28 14.438 18.938 1 52.53 554 ALA A CA 1
ATOM 4518 C C . ALA A 1 554 ? 28.203 14.922 17.5 1 52.53 554 ALA A C 1
ATOM 4520 O O . ALA A 1 554 ? 29.312 14.867 16.984 1 52.53 554 ALA A O 1
ATOM 4521 N N . SER A 1 555 ? 27.219 15.695 16.891 1 61.09 555 SER A N 1
ATOM 4522 C CA . SER A 1 555 ? 27.391 15.797 15.438 1 61.09 555 SER A CA 1
ATOM 4523 C C . SER A 1 555 ? 27.422 17.25 14.992 1 61.09 555 SER A C 1
ATOM 4525 O O . SER A 1 555 ? 26.828 17.609 13.969 1 61.09 555 SER A O 1
ATOM 4527 N N . LYS A 1 556 ? 28.234 18.047 15.734 1 63.66 556 LYS A N 1
ATOM 4528 C CA . LYS A 1 556 ? 28.281 19.469 15.406 1 63.66 556 LYS A CA 1
ATOM 4529 C C . LYS A 1 556 ? 28.656 19.688 13.945 1 63.66 556 LYS A C 1
ATOM 4531 O O . LYS A 1 556 ? 28.031 20.484 13.242 1 63.66 556 LYS A O 1
ATOM 4536 N N . THR A 1 557 ? 29.672 18.969 13.578 1 62.12 557 THR A N 1
ATOM 4537 C CA . THR A 1 557 ? 30.203 19.172 12.234 1 62.12 557 THR A CA 1
ATOM 4538 C C . THR A 1 557 ? 29.172 18.781 11.188 1 62.12 557 THR A C 1
ATOM 4540 O O . THR A 1 557 ? 29.047 19.438 10.148 1 62.12 557 THR A O 1
ATOM 4543 N N . ILE A 1 558 ? 28.453 17.938 11.555 1 66.5 558 ILE A N 1
ATOM 4544 C CA . ILE A 1 558 ? 27.484 17.453 10.57 1 66.5 558 ILE A CA 1
ATOM 4545 C C . ILE A 1 558 ? 26.328 18.453 10.453 1 66.5 558 ILE A C 1
ATOM 4547 O O . ILE A 1 558 ? 25.844 18.719 9.352 1 66.5 558 ILE A O 1
ATOM 4551 N N . HIS A 1 559 ? 26.188 19.156 11.516 1 74.19 559 HIS A N 1
ATOM 4552 C CA . HIS A 1 559 ? 25.078 20.109 11.508 1 74.19 559 HIS A CA 1
ATOM 4553 C C . HIS A 1 559 ? 25.453 21.359 10.719 1 74.19 559 HIS A C 1
ATOM 4555 O O . HIS A 1 559 ? 24.625 21.891 9.969 1 74.19 559 HIS A O 1
ATOM 4561 N N . GLU A 1 560 ? 26.688 21.688 10.844 1 79.12 560 GLU A N 1
ATOM 4562 C CA . GLU A 1 560 ? 27.125 22.875 10.109 1 79.12 560 GLU A CA 1
ATOM 4563 C C . GLU A 1 560 ? 27.172 22.609 8.609 1 79.12 560 GLU A C 1
ATOM 4565 O O . GLU A 1 560 ? 26.781 23.469 7.809 1 79.12 560 GLU A O 1
ATOM 4570 N N . SER A 1 561 ? 27.562 21.438 8.352 1 81.88 561 SER A N 1
ATOM 4571 C CA . SER A 1 561 ? 27.625 21.062 6.941 1 81.88 561 SER A CA 1
ATOM 4572 C C . SER A 1 561 ? 26.219 20.938 6.352 1 81.88 561 SER A C 1
ATOM 4574 O O . SER A 1 561 ? 26 21.266 5.188 1 81.88 561 SER A O 1
ATOM 4576 N N . LEU A 1 562 ? 25.391 20.531 7.133 1 82.69 562 LEU A N 1
ATOM 4577 C CA . LEU A 1 562 ? 24.016 20.359 6.691 1 82.69 562 LEU A CA 1
ATOM 4578 C C . LEU A 1 562 ? 23.359 21.703 6.438 1 82.69 562 LEU A C 1
ATOM 4580 O O . LEU A 1 562 ? 22.656 21.891 5.434 1 82.69 562 LEU A O 1
ATOM 4584 N N . ILE A 1 563 ? 23.609 22.625 7.281 1 86 563 ILE A N 1
ATOM 4585 C CA . ILE A 1 563 ? 23 23.953 7.152 1 86 563 ILE A CA 1
ATOM 4586 C C . ILE A 1 563 ? 23.594 24.672 5.949 1 86 563 ILE A C 1
ATOM 4588 O O . ILE A 1 563 ? 22.875 25.359 5.207 1 86 563 ILE A O 1
ATOM 4592 N N . ASN A 1 564 ? 24.859 24.422 5.758 1 86.19 564 ASN A N 1
ATOM 4593 C CA . ASN A 1 564 ? 25.5 25.031 4.598 1 86.19 564 ASN A CA 1
ATOM 4594 C C . ASN A 1 564 ? 24.938 24.484 3.291 1 86.19 564 ASN A C 1
ATOM 4596 O O . ASN A 1 564 ? 24.75 25.219 2.326 1 86.19 564 ASN A O 1
ATOM 4600 N N . LEU A 1 565 ? 24.703 23.266 3.383 1 86.25 565 LEU A N 1
ATOM 4601 C CA . LEU A 1 565 ? 24.125 22.641 2.201 1 86.25 565 LEU A CA 1
ATOM 4602 C C . LEU A 1 565 ? 22.719 23.156 1.95 1 86.25 565 LEU A C 1
ATOM 4604 O O . LEU A 1 565 ? 22.344 23.422 0.807 1 86.25 565 LEU A O 1
ATOM 4608 N N . CYS A 1 566 ? 21.969 23.328 2.961 1 85.75 566 CYS A N 1
ATOM 4609 C CA . CYS A 1 566 ? 20.594 23.797 2.834 1 85.75 566 CYS A CA 1
ATOM 4610 C C . CYS A 1 566 ? 20.562 25.219 2.27 1 85.75 566 CYS A C 1
ATOM 4612 O O . CYS A 1 566 ? 19.766 25.516 1.376 1 85.75 566 CYS A O 1
ATOM 4614 N N . VAL A 1 567 ? 21.484 25.984 2.748 1 88.81 567 VAL A N 1
ATOM 4615 C CA . VAL A 1 567 ? 21.516 27.391 2.363 1 88.81 567 VAL A CA 1
ATOM 4616 C C . VAL A 1 567 ? 22 27.516 0.918 1 88.81 567 VAL A C 1
ATOM 4618 O O . VAL A 1 567 ? 21.484 28.359 0.167 1 88.81 567 VAL A O 1
ATOM 4621 N N . SER A 1 568 ? 22.812 26.578 0.564 1 87.5 568 SER A N 1
ATOM 4622 C CA . SER A 1 568 ? 23.391 26.688 -0.771 1 87.5 568 SER A CA 1
ATOM 4623 C C . SER A 1 568 ? 22.484 26.062 -1.821 1 87.5 568 SER A C 1
ATOM 4625 O O . SER A 1 568 ? 22.375 26.562 -2.939 1 87.5 568 SER A O 1
ATOM 4627 N N . ASN A 1 569 ? 21.797 25.094 -1.451 1 88.69 569 ASN A N 1
ATOM 4628 C CA . ASN A 1 569 ? 21.109 24.297 -2.447 1 88.69 569 ASN A CA 1
ATOM 4629 C C . ASN A 1 569 ? 19.625 24.641 -2.52 1 88.69 569 ASN A C 1
ATOM 4631 O O . ASN A 1 569 ? 18.984 24.469 -3.562 1 88.69 569 ASN A O 1
ATOM 4635 N N . PHE A 1 570 ? 19.109 25.078 -1.464 1 92.88 570 PHE A N 1
ATOM 4636 C CA . PHE A 1 570 ? 17.656 25.266 -1.43 1 92.88 570 PHE A CA 1
ATOM 4637 C C . PHE A 1 570 ? 17.297 26.734 -1.599 1 92.88 570 PHE A C 1
ATOM 4639 O O . PHE A 1 570 ? 16.938 27.406 -0.632 1 92.88 570 PHE A O 1
ATOM 4646 N N . LYS A 1 571 ? 17.172 27.141 -2.754 1 90.12 571 LYS A N 1
ATOM 4647 C CA . LYS A 1 571 ? 16.969 28.547 -3.086 1 90.12 571 LYS A CA 1
ATOM 4648 C C . LYS A 1 571 ? 15.57 29 -2.695 1 90.12 571 LYS A C 1
ATOM 4650 O O . LYS A 1 571 ? 15.352 30.188 -2.426 1 90.12 571 LYS A O 1
ATOM 4655 N N . TYR A 1 572 ? 14.664 28.125 -2.637 1 93.06 572 TYR A N 1
ATOM 4656 C CA . TYR A 1 572 ? 13.273 28.5 -2.395 1 93.06 572 TYR A CA 1
ATOM 4657 C C . TYR A 1 572 ? 12.828 28.078 -0.998 1 93.06 572 TYR A C 1
ATOM 4659 O O . TYR A 1 572 ? 11.641 27.891 -0.749 1 93.06 572 TYR A O 1
ATOM 4667 N N . LEU A 1 573 ? 13.773 27.953 -0.08 1 95.31 573 LEU A N 1
ATOM 4668 C CA . LEU A 1 573 ? 13.469 27.562 1.295 1 95.31 573 LEU A CA 1
ATOM 4669 C C . LEU A 1 573 ? 12.602 28.609 1.976 1 95.31 573 LEU A C 1
ATOM 4671 O O . LEU A 1 573 ? 12.898 29.812 1.925 1 95.31 573 LEU A O 1
ATOM 4675 N N . ARG A 1 574 ? 11.516 28.203 2.592 1 96.88 574 ARG A N 1
ATOM 4676 C CA . ARG A 1 574 ? 10.57 29.109 3.25 1 96.88 574 ARG A CA 1
ATOM 4677 C C . ARG A 1 574 ? 10.641 28.953 4.766 1 96.88 574 ARG A C 1
ATOM 4679 O O . ARG A 1 574 ? 10.359 29.906 5.5 1 96.88 574 ARG A O 1
ATOM 4686 N N . ALA A 1 575 ? 10.852 27.797 5.195 1 97.06 575 ALA A N 1
ATOM 4687 C CA . ALA A 1 575 ? 10.906 27.547 6.633 1 97.06 575 ALA A CA 1
ATOM 4688 C C . ALA A 1 575 ? 12.125 26.703 6.996 1 97.06 575 ALA A C 1
ATOM 4690 O O . ALA A 1 575 ? 12.43 25.719 6.32 1 97.06 575 ALA A O 1
ATOM 4691 N N . LEU A 1 576 ? 12.867 27.141 7.961 1 95.5 576 LEU A N 1
ATOM 4692 C CA . LEU A 1 576 ? 14.047 26.453 8.469 1 95.5 576 LEU A CA 1
ATOM 4693 C C . LEU A 1 576 ? 14 26.344 9.992 1 95.5 576 LEU A C 1
ATOM 4695 O O . LEU A 1 576 ? 14.219 27.344 10.695 1 95.5 576 LEU A O 1
ATOM 4699 N N . GLU A 1 577 ? 13.734 25.25 10.508 1 93.25 577 GLU A N 1
ATOM 4700 C CA . GLU A 1 577 ? 13.656 25.016 11.945 1 93.25 577 GLU A CA 1
ATOM 4701 C C . GLU A 1 577 ? 14.883 24.281 12.453 1 93.25 577 GLU A C 1
ATOM 4703 O O . GLU A 1 577 ? 15.055 23.094 12.172 1 93.25 577 GLU A O 1
ATOM 4708 N N . LEU A 1 578 ? 15.695 24.969 13.242 1 90.75 578 LEU A N 1
ATOM 4709 C CA . LEU A 1 578 ? 16.938 24.406 13.773 1 90.75 578 LEU A CA 1
ATOM 4710 C C . LEU A 1 578 ? 16.906 24.344 15.297 1 90.75 578 LEU A C 1
ATOM 4712 O O . LEU A 1 578 ? 17.859 24.75 15.961 1 90.75 578 LEU A O 1
ATOM 4716 N N . ARG A 1 579 ? 15.898 23.922 15.859 1 86.62 579 ARG A N 1
ATOM 4717 C CA . ARG A 1 579 ? 15.727 23.922 17.312 1 86.62 579 ARG A CA 1
ATOM 4718 C C . ARG A 1 579 ? 16.719 22.969 17.969 1 86.62 579 ARG A C 1
ATOM 4720 O O . ARG A 1 579 ? 16.938 21.859 17.484 1 86.62 579 ARG A O 1
ATOM 4727 N N . ASP A 1 580 ? 17.281 23.375 19.062 1 83.19 580 ASP A N 1
ATOM 4728 C CA . ASP A 1 580 ? 18.141 22.562 19.922 1 83.19 580 ASP A CA 1
ATOM 4729 C C . ASP A 1 580 ? 19.359 22.062 19.156 1 83.19 580 ASP A C 1
ATOM 4731 O O . ASP A 1 580 ? 19.844 20.953 19.406 1 83.19 580 ASP A O 1
ATOM 4735 N N . SER A 1 581 ? 19.766 22.797 18.141 1 83 581 SER A N 1
ATOM 4736 C CA . SER A 1 581 ? 20.938 22.422 17.359 1 83 581 SER A CA 1
ATOM 4737 C C . SER A 1 581 ? 22.219 22.953 17.984 1 83 581 SER A C 1
ATOM 4739 O O . SER A 1 581 ? 22.234 24.062 18.547 1 83 581 SER A O 1
ATOM 4741 N N . PRO A 1 582 ? 23.297 22.094 17.969 1 82.75 582 PRO A N 1
ATOM 4742 C CA . PRO A 1 582 ? 24.562 22.562 18.531 1 82.75 582 PRO A CA 1
ATOM 4743 C C . PRO A 1 582 ? 25.312 23.5 17.594 1 82.75 582 PRO A C 1
ATOM 4745 O O . PRO A 1 582 ? 26.5 23.312 17.328 1 82.75 582 PRO A O 1
ATOM 4748 N N . LEU A 1 583 ? 24.625 24.531 17.109 1 84.56 583 LEU A N 1
ATOM 4749 C CA . LEU A 1 583 ? 25.219 25.5 16.188 1 84.56 583 LEU A CA 1
ATOM 4750 C C . LEU A 1 583 ? 25.922 26.609 16.953 1 84.56 583 LEU A C 1
ATOM 4752 O O . LEU A 1 583 ? 25.422 27.094 17.984 1 84.56 583 LEU A O 1
ATOM 4756 N N . SER A 1 584 ? 27.141 26.922 16.5 1 84.62 584 SER A N 1
ATOM 4757 C CA . SER A 1 584 ? 27.875 28.031 17.125 1 84.62 584 SER A CA 1
ATOM 4758 C C . SER A 1 584 ? 27.641 29.344 16.359 1 84.62 584 SER A C 1
ATOM 4760 O O . SER A 1 584 ? 27.781 30.422 16.938 1 84.62 584 SER A O 1
ATOM 4762 N N . ALA A 1 585 ? 27.359 29.188 15.102 1 88 585 ALA A N 1
ATOM 4763 C CA . ALA A 1 585 ? 27.094 30.375 14.289 1 88 585 ALA A CA 1
ATOM 4764 C C . ALA A 1 585 ? 26.297 30.016 13.047 1 88 585 ALA A C 1
ATOM 4766 O O . ALA A 1 585 ? 26.328 28.875 12.578 1 88 585 ALA A O 1
ATOM 4767 N N . LEU A 1 586 ? 25.562 30.953 12.555 1 90.38 586 LEU A N 1
ATOM 4768 C CA . LEU A 1 586 ? 24.891 30.812 11.266 1 90.38 586 LEU A CA 1
ATOM 4769 C C . LEU A 1 586 ? 25.812 31.234 10.133 1 90.38 586 LEU A C 1
ATOM 4771 O O . LEU A 1 586 ? 26.594 32.188 10.273 1 90.38 586 LEU A O 1
ATOM 4775 N N . PRO A 1 587 ? 25.688 30.484 9.07 1 89.69 587 PRO A N 1
ATOM 4776 C CA . PRO A 1 587 ? 26.516 30.891 7.934 1 89.69 587 PRO A CA 1
ATOM 4777 C C . PRO A 1 587 ? 26.125 32.25 7.383 1 89.69 587 PRO A C 1
ATOM 4779 O O . PRO A 1 587 ? 24.938 32.594 7.363 1 89.69 587 PRO A O 1
ATOM 4782 N N . ASN A 1 588 ? 27.062 33.031 6.926 1 89.25 588 ASN A N 1
ATOM 4783 C CA . ASN A 1 588 ? 26.812 34.375 6.379 1 89.25 588 ASN A CA 1
ATOM 4784 C C . ASN A 1 588 ? 25.984 34.312 5.098 1 89.25 588 ASN A C 1
ATOM 4786 O O . ASN A 1 588 ? 25.328 35.281 4.715 1 89.25 588 ASN A O 1
ATOM 4790 N N . SER A 1 589 ? 26.016 33.156 4.508 1 91 589 SER A N 1
ATOM 4791 C CA . SER A 1 589 ? 25.281 32.969 3.262 1 91 589 SER A CA 1
ATOM 4792 C C . SER A 1 589 ? 23.781 32.812 3.52 1 91 589 SER A C 1
ATOM 4794 O O . SER A 1 589 ? 22.984 32.719 2.58 1 91 589 SER A O 1
ATOM 4796 N N . ILE A 1 590 ? 23.328 32.906 4.746 1 91.88 590 ILE A N 1
ATOM 4797 C CA . ILE A 1 590 ? 21.922 32.75 5.082 1 91.88 590 ILE A CA 1
ATOM 4798 C C . ILE A 1 590 ? 21.109 33.844 4.43 1 91.88 590 ILE A C 1
ATOM 4800 O O . ILE A 1 590 ? 19.922 33.688 4.137 1 91.88 590 ILE A O 1
ATOM 4804 N N . GLY A 1 591 ? 21.734 35 4.191 1 91.25 591 GLY A N 1
ATOM 4805 C CA . GLY A 1 591 ? 21.094 36.156 3.594 1 91.25 591 GLY A CA 1
ATOM 4806 C C . GLY A 1 591 ? 20.641 35.906 2.164 1 91.25 591 GLY A C 1
ATOM 4807 O O . GLY A 1 591 ? 19.828 36.656 1.625 1 91.25 591 GLY A O 1
ATOM 4808 N N . THR A 1 592 ? 21.125 34.812 1.563 1 91.75 592 THR A N 1
ATOM 4809 C CA . THR A 1 592 ? 20.766 34.5 0.182 1 91.75 592 THR A CA 1
ATOM 4810 C C . THR A 1 592 ? 19.375 33.875 0.104 1 91.75 592 THR A C 1
ATOM 4812 O O . THR A 1 592 ? 18.797 33.812 -0.975 1 91.75 592 THR A O 1
ATOM 4815 N N . LEU A 1 593 ? 18.906 33.5 1.258 1 94.12 593 LEU A N 1
ATOM 4816 C CA . LEU A 1 593 ? 17.578 32.875 1.291 1 94.12 593 LEU A CA 1
ATOM 4817 C C . LEU A 1 593 ? 16.484 33.938 1.285 1 94.12 593 LEU A C 1
ATOM 4819 O O . LEU A 1 593 ? 15.82 34.156 2.301 1 94.12 593 LEU A O 1
ATOM 4823 N N . LYS A 1 594 ? 16.219 34.469 0.196 1 92 594 LYS A N 1
ATOM 4824 C CA . LYS A 1 594 ? 15.305 35.625 0.069 1 92 594 LYS A CA 1
ATOM 4825 C C . LYS A 1 594 ? 13.867 35.219 0.344 1 92 594 LYS A C 1
ATOM 4827 O O . LYS A 1 594 ? 13.023 36.031 0.678 1 92 594 LYS A O 1
ATOM 4832 N N . HIS A 1 595 ? 13.562 33.875 0.254 1 94.81 595 HIS A N 1
ATOM 4833 C CA . HIS A 1 595 ? 12.188 33.406 0.405 1 94.81 595 HIS A CA 1
ATOM 4834 C C . HIS A 1 595 ? 11.922 32.938 1.824 1 94.81 595 HIS A C 1
ATOM 4836 O O . HIS A 1 595 ? 10.797 32.531 2.148 1 94.81 595 HIS A O 1
ATOM 4842 N N . LEU A 1 596 ? 12.938 32.938 2.707 1 96.38 596 LEU A N 1
ATOM 4843 C CA . LEU A 1 596 ? 12.805 32.406 4.059 1 96.38 596 LEU A CA 1
ATOM 4844 C C . LEU A 1 596 ? 11.82 33.219 4.871 1 96.38 596 LEU A C 1
ATOM 4846 O O . LEU A 1 596 ? 11.969 34.438 4.992 1 96.38 596 LEU A O 1
ATOM 4850 N N . ARG A 1 597 ? 10.844 32.656 5.391 1 97.38 597 ARG A N 1
ATOM 4851 C CA . ARG A 1 597 ? 9.797 33.344 6.137 1 97.38 597 ARG A CA 1
ATOM 4852 C C . ARG A 1 597 ? 9.781 32.906 7.598 1 97.38 597 ARG A C 1
ATOM 4854 O O . ARG A 1 597 ? 9.312 33.656 8.469 1 97.38 597 ARG A O 1
ATOM 4861 N N . ASP A 1 598 ? 10.148 31.734 7.836 1 97.56 598 ASP A N 1
ATOM 4862 C CA . ASP A 1 598 ? 10.172 31.188 9.195 1 97.56 598 ASP A CA 1
ATOM 4863 C C . ASP A 1 598 ? 11.562 30.672 9.555 1 97.56 598 ASP A C 1
ATOM 4865 O O . ASP A 1 598 ? 12.125 29.828 8.859 1 97.56 598 ASP A O 1
ATOM 4869 N N . LEU A 1 599 ? 12.195 31.203 10.594 1 96.56 599 LEU A N 1
ATOM 4870 C CA . LEU A 1 599 ? 13.492 30.766 11.109 1 96.56 599 LEU A CA 1
ATOM 4871 C C . LEU A 1 599 ? 13.422 30.516 12.617 1 96.56 599 LEU A C 1
ATOM 4873 O O . LEU A 1 599 ? 13.164 31.438 13.391 1 96.56 599 LEU A O 1
ATOM 4877 N N . ASP A 1 600 ? 13.586 29.359 13.016 1 95.38 600 ASP A N 1
ATOM 4878 C CA . ASP A 1 600 ? 13.508 28.984 14.422 1 95.38 600 ASP A CA 1
ATOM 4879 C C . ASP A 1 600 ? 14.875 28.547 14.953 1 95.38 600 ASP A C 1
ATOM 4881 O O . ASP A 1 600 ? 15.398 27.5 14.539 1 95.38 600 ASP A O 1
ATOM 4885 N N . LEU A 1 601 ? 15.453 29.281 15.828 1 93.88 601 LEU A N 1
ATOM 4886 C CA . LEU A 1 601 ? 16.75 29 16.422 1 93.88 601 LEU A CA 1
ATOM 4887 C C . LEU A 1 601 ? 16.609 28.781 17.922 1 93.88 601 LEU A C 1
ATOM 4889 O O . LEU A 1 601 ? 17.547 29.047 18.688 1 93.88 601 LEU A O 1
ATOM 4893 N N . ALA A 1 602 ? 15.477 28.312 18.359 1 92.56 602 ALA A N 1
ATOM 4894 C CA . ALA A 1 602 ? 15.211 28.141 19.781 1 92.56 602 ALA A CA 1
ATOM 4895 C C . ALA A 1 602 ? 16.219 27.188 20.422 1 92.56 602 ALA A C 1
ATOM 4897 O O . ALA A 1 602 ? 16.516 26.125 19.859 1 92.56 602 ALA A O 1
ATOM 4898 N N . LYS A 1 603 ? 16.828 27.578 21.516 1 89.31 603 LYS A N 1
ATOM 4899 C CA . LYS A 1 603 ? 17.719 26.797 22.359 1 89.31 603 LYS A CA 1
ATOM 4900 C C . LYS A 1 603 ? 19.047 26.516 21.656 1 89.31 603 LYS A C 1
ATOM 4902 O O . LYS A 1 603 ? 19.688 25.5 21.906 1 89.31 603 LYS A O 1
ATOM 4907 N N . CYS A 1 604 ? 19.344 27.297 20.594 1 89.62 604 CYS A N 1
ATOM 4908 C CA . CYS A 1 604 ? 20.688 27.281 20.047 1 89.62 604 CYS A CA 1
ATOM 4909 C C . CYS A 1 604 ? 21.625 28.141 20.891 1 89.62 604 CYS A C 1
ATOM 4911 O O . CYS A 1 604 ? 22 29.234 20.484 1 89.62 604 CYS A O 1
ATOM 4913 N N . GLU A 1 605 ? 22.094 27.656 21.891 1 89 605 GLU A N 1
ATOM 4914 C CA . GLU A 1 605 ? 22.828 28.391 22.922 1 89 605 GLU A CA 1
ATOM 4915 C C . GLU A 1 605 ? 24.188 28.844 22.406 1 89 605 GLU A C 1
ATOM 4917 O O . GLU A 1 605 ? 24.766 29.812 22.922 1 89 605 GLU A O 1
ATOM 4922 N N . GLY A 1 606 ? 24.641 28.172 21.438 1 88 606 GLY A N 1
ATOM 4923 C CA . GLY A 1 606 ? 25.984 28.484 20.938 1 88 606 GLY A CA 1
ATOM 4924 C C . GLY A 1 606 ? 26.016 29.734 20.094 1 88 606 GLY A C 1
ATOM 4925 O O . GLY A 1 606 ? 27.094 30.297 19.875 1 88 606 GLY A O 1
ATOM 4926 N N . ILE A 1 607 ? 24.906 30.266 19.672 1 92 607 ILE A N 1
ATOM 4927 C CA . ILE A 1 607 ? 24.859 31.438 18.797 1 92 607 ILE A CA 1
ATOM 4928 C C . ILE A 1 607 ? 25.016 32.688 19.641 1 92 607 ILE A C 1
ATOM 4930 O O . ILE A 1 607 ? 24.156 33 20.453 1 92 607 ILE A O 1
ATOM 4934 N N . ARG A 1 608 ? 26 33.469 19.391 1 92.75 608 ARG A N 1
ATOM 4935 C CA . ARG A 1 608 ? 26.266 34.688 20.172 1 92.75 608 ARG A CA 1
ATOM 4936 C C . ARG A 1 608 ? 26 35.938 19.375 1 92.75 608 ARG A C 1
ATOM 4938 O O . ARG A 1 608 ? 25.734 37 19.938 1 92.75 608 ARG A O 1
ATOM 4945 N N . GLU A 1 609 ? 26.172 35.75 18.078 1 92.81 609 GLU A N 1
ATOM 4946 C CA . GLU A 1 609 ? 25.906 36.875 17.172 1 92.81 609 GLU A CA 1
ATOM 4947 C C . GLU A 1 609 ? 25.203 36.406 15.906 1 92.81 609 GLU A C 1
ATOM 4949 O O . GLU A 1 609 ? 25.359 35.25 15.492 1 92.81 609 GLU A O 1
ATOM 4954 N N . LEU A 1 610 ? 24.438 37.281 15.328 1 93.38 610 LEU A N 1
ATOM 4955 C CA . LEU A 1 610 ? 23.828 37 14.039 1 93.38 610 LEU A CA 1
ATOM 4956 C C . LEU A 1 610 ? 24.703 37.5 12.898 1 93.38 610 LEU A C 1
ATOM 4958 O O . LEU A 1 610 ? 25.438 38.5 13.062 1 93.38 610 LEU A O 1
ATOM 4962 N N . PRO A 1 611 ? 24.625 36.812 11.797 1 91.88 611 PRO A N 1
ATOM 4963 C CA . PRO A 1 611 ? 25.469 37.219 10.68 1 91.88 611 PRO A CA 1
ATOM 4964 C C . PRO A 1 611 ? 25.141 38.625 10.156 1 91.88 611 PRO A C 1
ATOM 4966 O O . PRO A 1 611 ? 24.016 39.125 10.359 1 91.88 611 PRO A O 1
ATOM 4969 N N . ARG A 1 612 ? 26.062 39.281 9.43 1 88.56 612 ARG A N 1
ATOM 4970 C CA . ARG A 1 612 ? 25.922 40.625 8.906 1 88.56 612 ARG A CA 1
ATOM 4971 C C . ARG A 1 612 ? 24.891 40.688 7.789 1 88.56 612 ARG A C 1
ATOM 4973 O O . ARG A 1 612 ? 24.25 41.719 7.566 1 88.56 612 ARG A O 1
ATOM 4980 N N . SER A 1 613 ? 24.719 39.594 7.168 1 91 613 SER A N 1
ATOM 4981 C CA . SER A 1 613 ? 23.812 39.562 6.035 1 91 613 SER A CA 1
ATOM 4982 C C . SER A 1 613 ? 22.375 39.312 6.496 1 91 613 SER A C 1
ATOM 4984 O O . SER A 1 613 ? 21.469 39.156 5.672 1 91 613 SER A O 1
ATOM 4986 N N . PHE A 1 614 ? 22.109 39.312 7.805 1 93 614 PHE A N 1
ATOM 4987 C CA . PHE A 1 614 ? 20.812 38.938 8.359 1 93 614 PHE A CA 1
ATOM 4988 C C . PHE A 1 614 ? 19.719 39.906 7.898 1 93 614 PHE A C 1
ATOM 4990 O O . PHE A 1 614 ? 18.562 39.5 7.773 1 93 614 PHE A O 1
ATOM 4997 N N . TYR A 1 615 ? 20.078 41.156 7.582 1 89.19 615 TYR A N 1
ATOM 4998 C CA . TYR A 1 615 ? 19.125 42.156 7.176 1 89.19 615 TYR A CA 1
ATOM 4999 C C . TYR A 1 615 ? 18.547 41.844 5.801 1 89.19 615 TYR A C 1
ATOM 5001 O O . TYR A 1 615 ? 17.5 42.375 5.422 1 89.19 615 TYR A O 1
ATOM 5009 N N . LYS A 1 616 ? 19.188 40.969 5.105 1 91.44 616 LYS A N 1
ATOM 5010 C CA . LYS A 1 616 ? 18.75 40.594 3.758 1 91.44 616 LYS A CA 1
ATOM 5011 C C . LYS A 1 616 ? 17.547 39.656 3.797 1 91.44 616 LYS A C 1
ATOM 5013 O O . LYS A 1 616 ? 16.906 39.438 2.775 1 91.44 616 LYS A O 1
ATOM 5018 N N . LEU A 1 617 ? 17.25 39.125 5.008 1 94 617 LEU A N 1
ATOM 5019 C CA . LEU A 1 617 ? 16.094 38.25 5.141 1 94 617 LEU A CA 1
ATOM 5020 C C . LEU A 1 617 ? 14.805 39.062 5.277 1 94 617 LEU A C 1
ATOM 5022 O O . LEU A 1 617 ? 14.094 38.969 6.277 1 94 617 LEU A O 1
ATOM 5026 N N . ARG A 1 618 ? 14.469 39.75 4.289 1 92.12 618 ARG A N 1
ATOM 5027 C CA . ARG A 1 618 ? 13.406 40.75 4.324 1 92.12 618 ARG A CA 1
ATOM 5028 C C . ARG A 1 618 ? 12.031 40.094 4.328 1 92.12 618 ARG A C 1
ATOM 5030 O O . ARG A 1 618 ? 11.039 40.719 4.742 1 92.12 618 ARG A O 1
ATOM 5037 N N . SER A 1 619 ? 11.961 38.812 3.891 1 93.88 619 SER A N 1
ATOM 5038 C CA . SER A 1 619 ? 10.688 38.125 3.818 1 93.88 619 SER A CA 1
ATOM 5039 C C . SER A 1 619 ? 10.367 37.406 5.133 1 93.88 619 SER A C 1
ATOM 5041 O O . SER A 1 619 ? 9.297 36.812 5.285 1 93.88 619 SER A O 1
ATOM 5043 N N . LEU A 1 620 ? 11.25 37.469 6.129 1 96.12 620 LEU A N 1
ATOM 5044 C CA . LEU A 1 620 ? 11.094 36.75 7.391 1 96.12 620 LEU A CA 1
ATOM 5045 C C . LEU A 1 620 ? 9.875 37.25 8.156 1 96.12 620 LEU A C 1
ATOM 5047 O O . LEU A 1 620 ? 9.711 38.469 8.352 1 96.12 620 LEU A O 1
ATOM 5051 N N . GLN A 1 621 ? 9.055 36.406 8.539 1 96.38 621 GLN A N 1
ATOM 5052 C CA . GLN A 1 621 ? 7.84 36.719 9.281 1 96.38 621 GLN A CA 1
ATOM 5053 C C . GLN A 1 621 ? 7.926 36.25 10.719 1 96.38 621 GLN A C 1
ATOM 5055 O O . GLN A 1 621 ? 7.363 36.875 11.625 1 96.38 621 GLN A O 1
ATOM 5060 N N . PHE A 1 622 ? 8.578 35.156 10.914 1 97.44 622 PHE A N 1
ATOM 5061 C CA . PHE A 1 622 ? 8.695 34.531 12.242 1 97.44 622 PHE A CA 1
ATOM 5062 C C . PHE A 1 622 ? 10.156 34.312 12.602 1 97.44 622 PHE A C 1
ATOM 5064 O O . PHE A 1 622 ? 10.883 33.625 11.859 1 97.44 622 PHE A O 1
ATOM 5071 N N . LEU A 1 623 ? 10.602 34.844 13.664 1 97.06 623 LEU A N 1
ATOM 5072 C CA . LEU A 1 623 ? 11.961 34.656 14.172 1 97.06 623 LEU A CA 1
ATOM 5073 C C . LEU A 1 623 ? 11.945 34.281 15.641 1 97.06 623 LEU A C 1
ATOM 5075 O O . LEU A 1 623 ? 11.43 35.031 16.484 1 97.06 623 LEU A O 1
ATOM 5079 N N . ASN A 1 624 ? 12.414 33.156 15.938 1 96.69 624 ASN A N 1
ATOM 5080 C CA . ASN A 1 624 ? 12.469 32.656 17.312 1 96.69 624 ASN A CA 1
ATOM 5081 C C . ASN A 1 624 ? 13.906 32.531 17.812 1 96.69 624 ASN A C 1
ATOM 5083 O O . ASN A 1 624 ? 14.68 31.703 17.328 1 96.69 624 ASN A O 1
ATOM 5087 N N . LEU A 1 625 ? 14.281 33.375 18.703 1 95.94 625 LEU A N 1
ATOM 5088 C CA . LEU A 1 625 ? 15.617 33.375 19.281 1 95.94 625 LEU A CA 1
ATOM 5089 C C . LEU A 1 625 ? 15.578 33 20.75 1 95.94 625 LEU A C 1
ATOM 5091 O O . LEU A 1 625 ? 16.406 33.469 21.547 1 95.94 625 LEU A O 1
ATOM 5095 N N . GLU A 1 626 ? 14.625 32.25 21.125 1 94.38 626 GLU A N 1
ATOM 5096 C CA . GLU A 1 626 ? 14.453 31.859 22.516 1 94.38 626 GLU A CA 1
ATOM 5097 C C . GLU A 1 626 ? 15.641 31.031 23 1 94.38 626 GLU A C 1
ATOM 5099 O O . GLU A 1 626 ? 16 30.031 22.359 1 94.38 626 GLU A O 1
ATOM 5104 N N . GLY A 1 627 ? 16.203 31.406 24.031 1 91.56 627 GLY A N 1
ATOM 5105 C CA . GLY A 1 627 ? 17.266 30.625 24.656 1 91.56 627 GLY A CA 1
ATOM 5106 C C . GLY A 1 627 ? 18.594 30.719 23.938 1 91.56 627 GLY A C 1
ATOM 5107 O O . GLY A 1 627 ? 19.484 29.906 24.156 1 91.56 627 GLY A O 1
ATOM 5108 N N . THR A 1 628 ? 18.734 31.547 22.938 1 92.75 628 THR A N 1
ATOM 5109 C CA . THR A 1 628 ? 20.016 31.734 22.266 1 92.75 628 THR A CA 1
ATOM 5110 C C . THR A 1 628 ? 20.984 32.5 23.172 1 92.75 628 THR A C 1
ATOM 5112 O O . THR A 1 628 ? 20.578 33.062 24.203 1 92.75 628 THR A O 1
ATOM 5115 N N . GLY A 1 629 ? 22.312 32.469 22.859 1 90.31 629 GLY A N 1
ATOM 5116 C CA . GLY A 1 629 ? 23.328 33.156 23.641 1 90.31 629 GLY A CA 1
ATOM 5117 C C . GLY A 1 629 ? 23.641 34.531 23.109 1 90.31 629 GLY A C 1
ATOM 5118 O O . GLY A 1 629 ? 24.75 35.062 23.297 1 90.31 629 GLY A O 1
ATOM 5119 N N . LEU A 1 630 ? 22.672 35.156 22.516 1 93.5 630 LEU A N 1
ATOM 5120 C CA . LEU A 1 630 ? 22.891 36.438 21.875 1 93.5 630 LEU A CA 1
ATOM 5121 C C . LEU A 1 630 ? 23.25 37.5 22.906 1 93.5 630 LEU A C 1
ATOM 5123 O O . LEU A 1 630 ? 22.578 37.656 23.922 1 93.5 630 LEU A O 1
ATOM 5127 N N . LYS A 1 631 ? 24.25 38.312 22.641 1 91.44 631 LYS A N 1
ATOM 5128 C CA . LYS A 1 631 ? 24.672 39.406 23.516 1 91.44 631 LYS A CA 1
ATOM 5129 C C . LYS A 1 631 ? 23.734 40.594 23.391 1 91.44 631 LYS A C 1
ATOM 5131 O O . LYS A 1 631 ? 23.328 41.188 24.391 1 91.44 631 LYS A O 1
ATOM 5136 N N . GLN A 1 632 ? 23.438 40.906 22.203 1 90.56 632 GLN A N 1
ATOM 5137 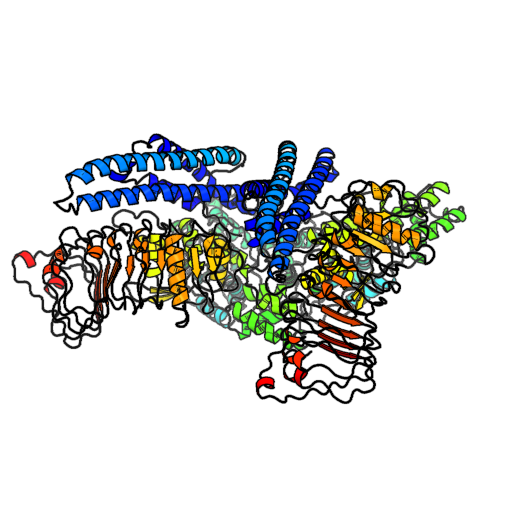C CA . GLN A 1 632 ? 22.562 42.031 21.859 1 90.56 632 GLN A CA 1
ATOM 5138 C C . GLN A 1 632 ? 21.812 41.75 20.562 1 90.56 632 GLN A C 1
ATOM 5140 O O . GLN A 1 632 ? 22.219 40.906 19.766 1 90.56 632 GLN A O 1
ATOM 5145 N N . LEU A 1 633 ? 20.703 42.375 20.422 1 91.06 633 LEU A N 1
ATOM 5146 C CA . LEU A 1 633 ? 19.969 42.281 19.156 1 91.06 633 LEU A CA 1
ATOM 5147 C C . LEU A 1 633 ? 20.516 43.25 18.141 1 91.06 633 LEU A C 1
ATOM 5149 O O . LEU A 1 633 ? 20.516 44.469 18.359 1 91.06 633 LEU A O 1
ATOM 5153 N N . PRO A 1 634 ? 20.984 42.75 17.109 1 88.69 634 PRO A N 1
ATOM 5154 C CA . PRO A 1 634 ? 21.578 43.656 16.109 1 88.69 634 PRO A CA 1
ATOM 5155 C C . PRO A 1 634 ? 20.547 44.562 15.438 1 88.69 634 PRO A C 1
ATOM 5157 O O . PRO A 1 634 ? 19.359 44.219 15.398 1 88.69 634 PRO A O 1
ATOM 5160 N N . ASP A 1 635 ? 20.984 45.656 14.828 1 87.25 635 ASP A N 1
ATOM 5161 C CA . ASP A 1 635 ? 20.125 46.594 14.133 1 87.25 635 ASP A CA 1
ATOM 5162 C C . ASP A 1 635 ? 19.516 45.969 12.875 1 87.25 635 ASP A C 1
ATOM 5164 O O . ASP A 1 635 ? 18.453 46.406 12.422 1 87.25 635 ASP A O 1
ATOM 5168 N N . SER A 1 636 ? 20.203 45 12.43 1 86.81 636 SER A N 1
ATOM 5169 C CA . SER A 1 636 ? 19.766 44.312 11.219 1 86.81 636 SER A CA 1
ATOM 5170 C C . SER A 1 636 ? 18.375 43.719 11.398 1 86.81 636 SER A C 1
ATOM 5172 O O . SER A 1 636 ? 17.594 43.625 10.445 1 86.81 636 SER A O 1
ATOM 5174 N N . VAL A 1 637 ? 18.047 43.344 12.672 1 91.12 637 VAL A N 1
ATOM 5175 C CA . VAL A 1 637 ? 16.766 42.719 12.938 1 91.12 637 VAL A CA 1
ATOM 5176 C C . VAL A 1 637 ? 15.648 43.75 12.898 1 91.12 637 VAL A C 1
ATOM 5178 O O . VAL A 1 637 ? 14.5 43.438 12.586 1 91.12 637 VAL A O 1
ATOM 5181 N N . GLN A 1 638 ? 15.938 44.969 13.172 1 87.75 638 GLN A N 1
ATOM 5182 C CA . GLN A 1 638 ? 14.938 46.031 13.188 1 87.75 638 GLN A CA 1
ATOM 5183 C C . GLN A 1 638 ? 14.516 46.406 11.766 1 87.75 638 GLN A C 1
ATOM 5185 O O . GLN A 1 638 ? 13.445 47 11.57 1 87.75 638 GLN A O 1
ATOM 5190 N N . ARG A 1 639 ? 15.328 46 10.812 1 85.5 639 ARG A N 1
ATOM 5191 C CA . ARG A 1 639 ? 15.055 46.344 9.422 1 85.5 639 ARG A CA 1
ATOM 5192 C C . ARG A 1 639 ? 14.086 45.375 8.789 1 85.5 639 ARG A C 1
ATOM 5194 O O . ARG A 1 639 ? 13.617 45.562 7.664 1 85.5 639 ARG A O 1
ATOM 5201 N N . LEU A 1 640 ? 13.805 44.375 9.516 1 91.31 640 LEU A N 1
ATOM 5202 C CA . LEU A 1 640 ? 12.922 43.344 8.961 1 91.31 640 LEU A CA 1
ATOM 5203 C C . LEU A 1 640 ? 11.469 43.812 8.992 1 91.31 640 LEU A C 1
ATOM 5205 O O . LEU A 1 640 ? 10.789 43.688 10.008 1 91.31 640 LEU A O 1
ATOM 5209 N N . ILE A 1 641 ? 10.938 44.25 7.906 1 84.31 641 ILE A N 1
ATOM 5210 C CA . ILE A 1 641 ? 9.656 44.938 7.824 1 84.31 641 ILE A CA 1
ATOM 5211 C C . ILE A 1 641 ? 8.516 43.938 7.906 1 84.31 641 ILE A C 1
ATOM 5213 O O . ILE A 1 641 ? 7.422 44.25 8.375 1 84.31 641 ILE A O 1
ATOM 5217 N N . GLU A 1 642 ? 8.727 42.688 7.449 1 92.06 642 GLU A N 1
ATOM 5218 C CA . GLU A 1 642 ? 7.629 41.719 7.363 1 92.06 642 GLU A CA 1
ATOM 5219 C C . GLU A 1 642 ? 7.547 40.875 8.625 1 92.06 642 GLU A C 1
ATOM 5221 O O . GLU A 1 642 ? 6.727 39.938 8.703 1 92.06 642 GLU A O 1
ATOM 5226 N N . LEU A 1 643 ? 8.344 41.156 9.641 1 94.94 643 LEU A N 1
ATOM 5227 C CA . LEU A 1 643 ? 8.391 40.344 10.859 1 94.94 643 LEU A CA 1
ATOM 5228 C C . LEU A 1 643 ? 7.09 40.469 11.641 1 94.94 643 LEU A C 1
ATOM 5230 O O . LEU A 1 643 ? 6.672 41.594 11.977 1 94.94 643 LEU A O 1
ATOM 5234 N N . ARG A 1 644 ? 6.48 39.406 11.922 1 95.75 644 ARG A N 1
ATOM 5235 C CA . ARG A 1 644 ? 5.195 39.406 12.617 1 95.75 644 ARG A CA 1
ATOM 5236 C C . ARG A 1 644 ? 5.34 38.844 14.023 1 95.75 644 ARG A C 1
ATOM 5238 O O . ARG A 1 644 ? 4.59 39.219 14.93 1 95.75 644 ARG A O 1
ATOM 5245 N N . HIS A 1 645 ? 6.191 37.906 14.195 1 96.62 645 HIS A N 1
ATOM 5246 C CA . HIS A 1 645 ? 6.426 37.25 15.477 1 96.62 645 HIS A CA 1
ATOM 5247 C C . HIS A 1 645 ? 7.906 37.25 15.836 1 96.62 645 HIS A C 1
ATOM 5249 O O . HIS A 1 645 ? 8.742 36.812 15.031 1 96.62 645 HIS A O 1
ATOM 5255 N N . LEU A 1 646 ? 8.211 37.719 17.031 1 96.62 646 LEU A N 1
ATOM 5256 C CA . LEU A 1 646 ? 9.602 37.812 17.469 1 96.62 646 LEU A CA 1
ATOM 5257 C C . LEU A 1 646 ? 9.75 37.375 18.922 1 96.62 646 LEU A C 1
ATOM 5259 O O . LEU A 1 646 ? 9.055 37.875 19.797 1 96.62 646 LEU A O 1
ATOM 5263 N N . VAL A 1 647 ? 10.516 36.406 19.141 1 96.38 647 VAL A N 1
ATOM 5264 C CA . VAL A 1 647 ? 10.891 35.969 20.469 1 96.38 647 VAL A CA 1
ATOM 5265 C C . VAL A 1 647 ? 12.375 36.219 20.703 1 96.38 647 VAL A C 1
ATOM 5267 O O . VAL A 1 647 ? 13.211 35.812 19.891 1 96.38 647 VAL A O 1
ATOM 5270 N N . ILE A 1 648 ? 12.703 36.875 21.781 1 94.75 648 ILE A N 1
ATOM 5271 C CA . ILE A 1 648 ? 14.078 37.312 21.984 1 94.75 648 ILE A CA 1
ATOM 5272 C C . ILE A 1 648 ? 14.586 36.844 23.344 1 94.75 648 ILE A C 1
ATOM 5274 O O . ILE A 1 648 ? 13.844 36.875 24.328 1 94.75 648 ILE A O 1
ATOM 5278 N N . THR A 1 649 ? 15.703 36.344 23.328 1 94.94 649 THR A N 1
ATOM 5279 C CA . THR A 1 649 ? 16.516 36.156 24.531 1 94.94 649 THR A CA 1
ATOM 5280 C C . THR A 1 649 ? 17.875 36.812 24.375 1 94.94 649 THR A C 1
ATOM 5282 O O . THR A 1 649 ? 18.641 36.5 23.453 1 94.94 649 THR A O 1
ATOM 5285 N N . ILE A 1 650 ? 18.172 37.781 25.141 1 91.94 650 ILE A N 1
ATOM 5286 C CA . ILE A 1 650 ? 19.453 38.5 25.062 1 91.94 650 ILE A CA 1
ATOM 5287 C C . ILE A 1 650 ? 20.109 38.531 26.438 1 91.94 650 ILE A C 1
ATOM 5289 O O . ILE A 1 650 ? 19.422 38.438 27.453 1 91.94 650 ILE A O 1
ATOM 5293 N N . LYS A 1 651 ? 21.406 38.812 26.484 1 91.06 651 LYS A N 1
ATOM 5294 C CA . LYS A 1 651 ? 22.156 38.906 27.734 1 91.06 651 LYS A CA 1
ATOM 5295 C C . LYS A 1 651 ? 22.453 40.344 28.078 1 91.06 651 LYS A C 1
ATOM 5297 O O . LYS A 1 651 ? 22.953 40.625 29.172 1 91.06 651 LYS A O 1
ATOM 5302 N N . ALA A 1 652 ? 22.031 41.25 27.328 1 91.25 652 ALA A N 1
ATOM 5303 C CA . ALA A 1 652 ? 22.297 42.656 27.562 1 91.25 652 ALA A CA 1
ATOM 5304 C C . ALA A 1 652 ? 21.359 43.25 28.609 1 91.25 652 ALA A C 1
ATOM 5306 O O . ALA A 1 652 ? 20.297 42.688 28.859 1 91.25 652 ALA A O 1
ATOM 5307 N N . THR A 1 653 ? 21.734 44.375 29.219 1 90.94 653 THR A N 1
ATOM 5308 C CA . THR A 1 653 ? 20.938 45.031 30.266 1 90.94 653 THR A CA 1
ATOM 5309 C C . THR A 1 653 ? 19.891 45.938 29.641 1 90.94 653 THR A C 1
ATOM 5311 O O . THR A 1 653 ? 18.891 46.281 30.297 1 90.94 653 THR A O 1
ATOM 5314 N N . HIS A 1 654 ? 20.203 46.344 28.453 1 90.25 654 HIS A N 1
ATOM 5315 C CA . HIS A 1 654 ? 19.25 47.188 27.734 1 90.25 654 HIS A CA 1
ATOM 5316 C C . HIS A 1 654 ? 19.172 46.781 26.266 1 90.25 654 HIS A C 1
ATOM 5318 O O . HIS A 1 654 ? 20.141 46.312 25.688 1 90.25 654 HIS A O 1
ATOM 5324 N N . LEU A 1 655 ? 17.938 46.938 25.766 1 89.75 655 LEU A N 1
ATOM 5325 C CA . LEU A 1 655 ? 17.734 46.719 24.328 1 89.75 655 LEU A CA 1
ATOM 5326 C C . LEU A 1 655 ? 17.844 48.031 23.562 1 89.75 655 LEU A C 1
ATOM 5328 O O . LEU A 1 655 ? 17.578 49.125 24.109 1 89.75 655 LEU A O 1
ATOM 5332 N N . LYS A 1 656 ? 18.25 47.938 22.391 1 87.81 656 LYS A N 1
ATOM 5333 C CA . LYS A 1 656 ? 18.328 49.156 21.547 1 87.81 656 LYS A CA 1
ATOM 5334 C C . LYS A 1 656 ? 16.953 49.75 21.344 1 87.81 656 LYS A C 1
ATOM 5336 O O . LYS A 1 656 ? 15.945 49.031 21.359 1 87.81 656 LYS A O 1
ATOM 5341 N N . GLU A 1 657 ? 17 51.031 21.125 1 89 657 GLU A N 1
ATOM 5342 C CA . GLU A 1 657 ? 15.75 51.75 20.922 1 89 657 GLU A CA 1
ATOM 5343 C C . GLU A 1 657 ? 15.094 51.344 19.609 1 89 657 GLU A C 1
ATOM 5345 O O . GLU A 1 657 ? 15.781 51.094 18.609 1 89 657 GLU A O 1
ATOM 5350 N N . ILE A 1 658 ? 13.828 51.25 19.656 1 89.19 658 ILE A N 1
ATOM 5351 C CA . ILE A 1 658 ? 13.062 50.969 18.438 1 89.19 658 ILE A CA 1
ATOM 5352 C C . ILE A 1 658 ? 12.812 52.25 17.656 1 89.19 658 ILE A C 1
ATOM 5354 O O . ILE A 1 658 ? 12.242 53.188 18.188 1 89.19 658 ILE A O 1
ATOM 5358 N N . ARG A 1 659 ? 13.18 52.25 16.5 1 86.06 659 ARG A N 1
ATOM 5359 C CA . ARG A 1 659 ? 13.047 53.438 15.648 1 86.06 659 ARG A CA 1
ATOM 5360 C C . ARG A 1 659 ? 11.688 53.469 14.953 1 86.06 659 ARG A C 1
ATOM 5362 O O . ARG A 1 659 ? 11.039 52.438 14.805 1 86.06 659 ARG A O 1
ATOM 5369 N N . ALA A 1 660 ? 11.383 54.656 14.555 1 84.19 660 ALA A N 1
ATOM 5370 C CA . ALA A 1 660 ? 10.133 54.812 13.812 1 84.19 660 ALA A CA 1
ATOM 5371 C C . ALA A 1 660 ? 10.203 54.094 12.469 1 84.19 660 ALA A C 1
ATOM 5373 O O . ALA A 1 660 ? 11.227 54.125 11.789 1 84.19 660 ALA A O 1
ATOM 5374 N N . GLY A 1 661 ? 9.25 53.375 12.227 1 80.69 661 GLY A N 1
ATOM 5375 C CA . GLY A 1 661 ? 9.188 52.688 10.953 1 80.69 661 GLY A CA 1
ATOM 5376 C C . GLY A 1 661 ? 9.688 51.25 11.023 1 80.69 661 GLY A C 1
ATOM 5377 O O . GLY A 1 661 ? 9.578 50.5 10.047 1 80.69 661 GLY A O 1
ATOM 5378 N N . CYS A 1 662 ? 10.195 50.906 12.148 1 85.94 662 CYS A N 1
ATOM 5379 C CA . CYS A 1 662 ? 10.688 49.562 12.32 1 85.94 662 CYS A CA 1
ATOM 5380 C C . CYS A 1 662 ? 9.609 48.656 12.938 1 85.94 662 CYS A C 1
ATOM 5382 O O . CYS A 1 662 ? 8.773 49.125 13.711 1 85.94 662 CYS A O 1
ATOM 5384 N N . TRP A 1 663 ? 9.562 47.438 12.5 1 89.88 663 TRP A N 1
ATOM 5385 C CA . TRP A 1 663 ? 8.664 46.438 13.039 1 89.88 663 TRP A CA 1
ATOM 5386 C C . TRP A 1 663 ? 7.207 46.875 12.922 1 89.88 663 TRP A C 1
ATOM 5388 O O . TRP A 1 663 ? 6.445 46.781 13.891 1 89.88 663 TRP A O 1
ATOM 5398 N N . THR A 1 664 ? 6.898 47.406 11.797 1 86.38 664 THR A N 1
ATOM 5399 C CA . THR A 1 664 ? 5.555 47.938 11.578 1 86.38 664 THR A CA 1
ATOM 5400 C C . THR A 1 664 ? 4.531 46.781 11.5 1 86.38 664 THR A C 1
ATOM 5402 O O . THR A 1 664 ? 3.342 47 11.734 1 86.38 664 THR A O 1
ATOM 5405 N N . SER A 1 665 ? 4.988 45.594 11.18 1 91.31 665 SER A N 1
ATOM 5406 C CA . SER A 1 665 ? 4.066 44.469 11 1 91.31 665 SER A CA 1
ATOM 5407 C C . SER A 1 665 ? 4.082 43.531 12.203 1 91.31 665 SER A C 1
ATOM 5409 O O . SER A 1 665 ? 3.383 42.531 12.227 1 91.31 665 SER A O 1
ATOM 5411 N N . LEU A 1 666 ? 4.82 43.781 13.266 1 94.75 666 LEU A N 1
ATOM 5412 C CA . LEU A 1 666 ? 5.008 42.906 14.414 1 94.75 666 LEU A CA 1
ATOM 5413 C C . LEU A 1 666 ? 3.719 42.781 15.219 1 94.75 666 LEU A C 1
ATOM 5415 O O . LEU A 1 666 ? 3.166 43.812 15.664 1 94.75 666 LEU A O 1
ATOM 5419 N N . GLN A 1 667 ? 3.279 41.656 15.422 1 94.62 667 GLN A N 1
ATOM 5420 C CA . GLN A 1 667 ? 2.031 41.406 16.141 1 94.62 667 GLN A CA 1
ATOM 5421 C C . GLN A 1 667 ? 2.287 40.719 17.469 1 94.62 667 GLN A C 1
ATOM 5423 O O . GLN A 1 667 ? 1.49 40.812 18.406 1 94.62 667 GLN A O 1
ATOM 5428 N N . TYR A 1 668 ? 3.312 40 17.5 1 95.94 668 TYR A N 1
ATOM 5429 C CA . TYR A 1 668 ? 3.648 39.219 18.688 1 95.94 668 TYR A CA 1
ATOM 5430 C C . TYR A 1 668 ? 5.094 39.438 19.109 1 95.94 668 TYR A C 1
ATOM 5432 O O . TYR A 1 668 ? 6.016 39.281 18.297 1 95.94 668 TYR A O 1
ATOM 5440 N N . LEU A 1 669 ? 5.344 39.875 20.344 1 96 669 LEU A N 1
ATOM 5441 C CA . LEU A 1 669 ? 6.68 40.094 20.906 1 96 669 LEU A CA 1
ATOM 5442 C C . LEU A 1 669 ? 6.816 39.406 22.25 1 96 669 LEU A C 1
ATOM 5444 O O . LEU A 1 669 ? 5.988 39.594 23.141 1 96 669 LEU A O 1
ATOM 5448 N N . GLU A 1 670 ? 7.777 38.625 22.328 1 96 670 GLU A N 1
ATOM 5449 C CA . GLU A 1 670 ? 8.016 37.906 23.578 1 96 670 GLU A CA 1
ATOM 5450 C C . GLU A 1 670 ? 9.469 38.031 24.016 1 96 670 GLU A C 1
ATOM 5452 O O . GLU A 1 670 ? 10.383 37.75 23.25 1 96 670 GLU A O 1
ATOM 5457 N N . LEU A 1 671 ? 9.711 38.531 25.141 1 95.19 671 LEU A N 1
ATOM 5458 C CA . LEU A 1 671 ? 11.016 38.5 25.797 1 95.19 671 LEU A CA 1
ATOM 5459 C C . LEU A 1 671 ? 11.094 37.406 26.844 1 95.19 671 LEU A C 1
ATOM 5461 O O . LEU A 1 671 ? 10.406 37.438 27.859 1 95.19 671 LEU A O 1
ATOM 5465 N N . ARG A 1 672 ? 11.898 36.469 26.516 1 93.88 672 ARG A N 1
ATOM 5466 C CA . ARG A 1 672 ? 11.953 35.281 27.375 1 93.88 672 ARG A CA 1
ATOM 5467 C C . ARG A 1 672 ? 13.359 35.094 27.953 1 93.88 672 ARG A C 1
ATOM 5469 O O . ARG A 1 672 ? 14.344 35.125 27.219 1 93.88 672 ARG A O 1
ATOM 5476 N N . TYR A 1 673 ? 13.484 35 29.266 1 91.88 673 TYR A N 1
ATOM 5477 C CA . TYR A 1 673 ? 14.703 34.688 30 1 91.88 673 TYR A CA 1
ATOM 5478 C C . TYR A 1 673 ? 15.781 35.719 29.766 1 91.88 673 TYR A C 1
ATOM 5480 O O . TYR A 1 673 ? 16.938 35.375 29.516 1 91.88 673 TYR A O 1
ATOM 5488 N N . CYS A 1 674 ? 15.383 36.875 29.5 1 93.44 674 CYS A N 1
ATOM 5489 C CA . CYS A 1 674 ? 16.328 38 29.516 1 93.44 674 CYS A CA 1
ATOM 5490 C C . CYS A 1 674 ? 16.703 38.375 30.953 1 93.44 674 CYS A C 1
ATOM 5492 O O . CYS A 1 674 ? 16.203 39.375 31.484 1 93.44 674 CYS A O 1
ATOM 5494 N N . MET A 1 675 ? 17.625 37.719 31.562 1 89.94 675 MET A N 1
ATOM 5495 C CA . MET A 1 675 ? 17.922 37.75 33 1 89.94 675 MET A CA 1
ATOM 5496 C C . MET A 1 675 ? 18.516 39.094 33.406 1 89.94 675 MET A C 1
ATOM 5498 O O . MET A 1 675 ? 18.391 39.5 34.562 1 89.94 675 MET A O 1
ATOM 5502 N N . GLU A 1 676 ? 19.188 39.75 32.5 1 91.69 676 GLU A N 1
ATOM 5503 C CA . GLU A 1 676 ? 19.906 40.969 32.844 1 91.69 676 GLU A CA 1
ATOM 5504 C C . GLU A 1 676 ? 19.156 42.219 32.406 1 91.69 676 GLU A C 1
ATOM 5506 O O . GLU A 1 676 ? 19.578 43.344 32.688 1 91.69 676 GLU A O 1
ATOM 5511 N N . LEU A 1 677 ? 18.047 42.031 31.766 1 92.19 677 LEU A N 1
ATOM 5512 C CA . LEU A 1 677 ? 17.312 43.156 31.234 1 92.19 677 LEU A CA 1
ATOM 5513 C C . LEU A 1 677 ? 16.672 43.969 32.344 1 92.19 677 LEU A C 1
ATOM 5515 O O . LEU A 1 677 ? 15.914 43.438 33.156 1 92.19 677 LEU A O 1
ATOM 5519 N N . GLU A 1 678 ? 16.828 45.281 32.375 1 90.5 678 GLU A N 1
ATOM 5520 C CA . GLU A 1 678 ? 16.328 46.125 33.438 1 90.5 678 GLU A CA 1
ATOM 5521 C C . GLU A 1 678 ? 15.109 46.938 33 1 90.5 678 GLU A C 1
ATOM 5523 O O . GLU A 1 678 ? 14.234 47.25 33.812 1 90.5 678 GLU A O 1
ATOM 5528 N N . CYS A 1 679 ? 15.156 47.344 31.75 1 88.62 679 CYS A N 1
ATOM 5529 C CA . CYS A 1 679 ? 14.031 48.094 31.234 1 88.62 679 CYS A CA 1
ATOM 5530 C C . CYS A 1 679 ? 13.695 47.688 29.812 1 88.62 679 CYS A C 1
ATOM 5532 O O . CYS A 1 679 ? 14.547 47.156 29.094 1 88.62 679 CYS A O 1
ATOM 5534 N N . LEU A 1 680 ? 12.438 47.906 29.422 1 90.94 680 LEU A N 1
ATOM 5535 C CA . LEU A 1 680 ? 12.023 47.656 28.047 1 90.94 680 LEU A CA 1
ATOM 5536 C C . LEU A 1 680 ? 12.562 48.75 27.109 1 90.94 680 LEU A C 1
ATOM 5538 O O . LEU A 1 680 ? 12.906 49.844 27.562 1 90.94 680 LEU A O 1
ATOM 5542 N N . PRO A 1 681 ? 12.672 48.406 25.891 1 88.19 681 PRO A N 1
ATOM 5543 C CA . PRO A 1 681 ? 13.25 49.375 24.969 1 88.19 681 PRO A CA 1
ATOM 5544 C C . PRO A 1 681 ? 12.383 50.625 24.812 1 88.19 681 PRO A C 1
ATOM 5546 O O . PRO A 1 681 ? 11.156 50.562 24.891 1 88.19 681 PRO A O 1
ATOM 5549 N N . GLU A 1 682 ? 13.055 51.719 24.531 1 87.5 682 GLU A N 1
ATOM 5550 C CA . GLU A 1 682 ? 12.344 52.969 24.203 1 87.5 682 GLU A CA 1
ATOM 5551 C C . GLU A 1 682 ? 11.75 52.875 22.797 1 87.5 682 GLU A C 1
ATOM 5553 O O . GLU A 1 682 ? 12.211 52.125 21.953 1 87.5 682 GLU A O 1
ATOM 5558 N N . GLY A 1 683 ? 10.703 53.5 22.609 1 89 683 GLY A N 1
ATOM 5559 C CA . GLY A 1 683 ? 10.109 53.562 21.281 1 89 683 GLY A CA 1
ATOM 5560 C C . GLY A 1 683 ? 9.047 52.5 21.078 1 89 683 GLY A C 1
ATOM 5561 O O . GLY A 1 683 ? 8.742 52.125 19.938 1 89 683 GLY A O 1
ATOM 5562 N N . MET A 1 684 ? 8.531 51.938 22.109 1 89.81 684 MET A N 1
ATOM 5563 C CA . MET A 1 684 ? 7.484 50.906 22.016 1 89.81 684 MET A CA 1
ATOM 5564 C C . MET A 1 684 ? 6.223 51.5 21.375 1 89.81 684 MET A C 1
ATOM 5566 O O . MET A 1 684 ? 5.398 50.75 20.844 1 89.81 684 MET A O 1
ATOM 5570 N N . GLN A 1 685 ? 6.117 52.844 21.359 1 88.19 685 GLN A N 1
ATOM 5571 C CA . GLN A 1 685 ? 4.949 53.5 20.812 1 88.19 685 GLN A CA 1
ATOM 5572 C C . GLN A 1 685 ? 4.859 53.312 19.297 1 88.19 685 GLN A C 1
ATOM 5574 O O . GLN A 1 685 ? 3.791 53.5 18.719 1 88.19 685 GLN A O 1
ATOM 5579 N N . TYR A 1 686 ? 5.977 52.906 18.734 1 89.06 686 TYR A N 1
ATOM 5580 C CA . TYR A 1 686 ? 6.004 52.781 17.281 1 89.06 686 TYR A CA 1
ATOM 5581 C C . TYR A 1 686 ? 5.488 51.406 16.844 1 89.06 686 TYR A C 1
ATOM 5583 O O . TYR A 1 686 ? 5.27 51.156 15.664 1 89.06 686 TYR A O 1
ATOM 5591 N N . LEU A 1 687 ? 5.305 50.5 17.797 1 92.12 687 LEU A N 1
ATOM 5592 C CA . LEU A 1 687 ? 4.758 49.188 17.484 1 92.12 687 LEU A CA 1
ATOM 5593 C C . LEU A 1 687 ? 3.238 49.25 17.391 1 92.12 687 LEU A C 1
ATOM 5595 O O . LEU A 1 687 ? 2.547 48.625 18.203 1 92.12 687 LEU A O 1
ATOM 5599 N N . LYS A 1 688 ? 2.732 49.781 16.406 1 88.56 688 LYS A N 1
ATOM 5600 C CA . LYS A 1 688 ? 1.311 50.094 16.281 1 88.56 688 LYS A CA 1
ATOM 5601 C C . LYS A 1 688 ? 0.499 48.844 16 1 88.56 688 LYS A C 1
ATOM 5603 O O . LYS A 1 688 ? -0.701 48.781 16.281 1 88.56 688 LYS A O 1
ATOM 5608 N N . SER A 1 689 ? 1.15 47.781 15.453 1 91.69 689 SER A N 1
ATOM 5609 C CA . SER A 1 689 ? 0.421 46.594 15.078 1 91.69 689 SER A CA 1
ATOM 5610 C C . SER A 1 689 ? 0.538 45.5 16.156 1 91.69 689 SER A C 1
ATOM 5612 O O . SER A 1 689 ? -0.001 44.406 16 1 91.69 689 SER A O 1
ATOM 5614 N N . LEU A 1 690 ? 1.185 45.719 17.281 1 94.38 690 LEU A N 1
ATOM 5615 C CA . LEU A 1 690 ? 1.439 44.719 18.312 1 94.38 690 LEU A CA 1
ATOM 5616 C C . LEU A 1 690 ? 0.141 44.312 19 1 94.38 690 LEU A C 1
ATOM 5618 O O . LEU A 1 690 ? -0.606 45.156 19.484 1 94.38 690 LEU A O 1
ATOM 5622 N N . ARG A 1 691 ? -0.079 43.094 19.078 1 93.19 691 ARG A N 1
ATOM 5623 C CA . ARG A 1 691 ? -1.311 42.562 19.656 1 93.19 691 ARG A CA 1
ATOM 5624 C C . ARG A 1 691 ? -1.025 41.812 20.953 1 93.19 691 ARG A C 1
ATOM 5626 O O . ARG A 1 691 ? -1.885 41.75 21.828 1 93.19 691 ARG A O 1
ATOM 5633 N N . THR A 1 692 ? 0.113 41.188 20.984 1 94.81 692 THR A N 1
ATOM 5634 C CA . THR A 1 692 ? 0.446 40.375 22.156 1 94.81 692 THR A CA 1
ATOM 5635 C C . THR A 1 692 ? 1.853 40.719 22.656 1 94.81 692 THR A C 1
ATOM 5637 O O . THR A 1 692 ? 2.805 40.719 21.875 1 94.81 692 THR A O 1
ATOM 5640 N N . LEU A 1 693 ? 1.987 41 23.875 1 94.75 693 LEU A N 1
ATOM 5641 C CA . LEU A 1 693 ? 3.268 41.219 24.547 1 94.75 693 LEU A CA 1
ATOM 5642 C C . LEU A 1 693 ? 3.449 40.25 25.719 1 94.75 693 LEU A C 1
ATOM 5644 O O . LEU A 1 693 ? 2.611 40.219 26.609 1 94.75 693 LEU A O 1
ATOM 5648 N N . VAL A 1 694 ? 4.488 39.5 25.672 1 94.81 694 VAL A N 1
ATOM 5649 C CA . VAL A 1 694 ? 4.754 38.5 26.719 1 94.81 694 VAL A CA 1
ATOM 5650 C C . VAL A 1 694 ? 6.117 38.781 27.344 1 94.81 694 VAL A C 1
ATOM 5652 O O . VAL A 1 694 ? 7.121 38.906 26.641 1 94.81 694 VAL A O 1
ATOM 5655 N N . LEU A 1 695 ? 6.172 38.938 28.562 1 94.19 695 LEU A N 1
ATOM 5656 C CA . LEU A 1 695 ? 7.402 39.062 29.328 1 94.19 695 LEU A CA 1
ATOM 5657 C C . LEU A 1 695 ? 7.586 37.875 30.266 1 94.19 695 LEU A C 1
ATOM 5659 O O . LEU A 1 695 ? 6.844 37.719 31.25 1 94.19 695 LEU A O 1
ATOM 5663 N N . GLY A 1 696 ? 8.586 37.094 29.922 1 92.81 696 GLY A N 1
ATOM 5664 C CA . GLY A 1 696 ? 8.773 35.875 30.703 1 92.81 696 GLY A CA 1
ATOM 5665 C C . GLY A 1 696 ? 10.18 35.719 31.25 1 92.81 696 GLY A C 1
ATOM 5666 O O . GLY A 1 696 ? 11.156 35.719 30.5 1 92.81 696 GLY A O 1
ATOM 5667 N N . GLY A 1 697 ? 10.273 35.625 32.531 1 90.94 697 GLY A N 1
ATOM 5668 C CA . GLY A 1 697 ? 11.547 35.312 33.156 1 90.94 697 GLY A CA 1
ATOM 5669 C C . GLY A 1 697 ? 12.516 36.469 33.156 1 90.94 697 GLY A C 1
ATOM 5670 O O . GLY A 1 697 ? 13.727 36.281 33.031 1 90.94 697 GLY A O 1
ATOM 5671 N N . CYS A 1 698 ? 12.086 37.656 32.938 1 92.44 698 CYS A N 1
ATOM 5672 C CA . CYS A 1 698 ? 12.93 38.844 33.031 1 92.44 698 CYS A CA 1
ATOM 5673 C C . CYS A 1 698 ? 13.031 39.312 34.5 1 92.44 698 CYS A C 1
ATOM 5675 O O . CYS A 1 698 ? 12.375 40.25 34.906 1 92.44 698 CYS A O 1
ATOM 5677 N N . VAL A 1 699 ? 13.93 38.781 35.25 1 88.75 699 VAL A N 1
ATOM 5678 C CA . VAL A 1 699 ? 13.984 38.875 36.688 1 88.75 699 VAL A CA 1
ATOM 5679 C C . VAL A 1 699 ? 14.375 40.281 37.125 1 88.75 699 VAL A C 1
ATOM 5681 O O . VAL A 1 699 ? 13.969 40.75 38.188 1 88.75 699 VAL A O 1
ATOM 5684 N N . LYS A 1 700 ? 15.141 41.062 36.344 1 89.94 700 LYS A N 1
ATOM 5685 C CA . LYS A 1 700 ? 15.656 42.344 36.781 1 89.94 700 LYS A CA 1
ATOM 5686 C C . LYS A 1 700 ? 14.812 43.469 36.188 1 89.94 700 LYS A C 1
ATOM 5688 O O . LYS A 1 700 ? 15.102 44.656 36.438 1 89.94 700 LYS A O 1
ATOM 5693 N N . LEU A 1 701 ? 13.797 43.125 35.5 1 90.25 701 LEU A N 1
ATOM 5694 C CA . LEU A 1 701 ? 12.93 44.156 34.906 1 90.25 701 LEU A CA 1
ATOM 5695 C C . LEU A 1 701 ? 12.219 44.938 36.031 1 90.25 701 LEU A C 1
ATOM 5697 O O . LEU A 1 701 ? 11.586 44.344 36.906 1 90.25 701 LEU A O 1
ATOM 5701 N N . VAL A 1 702 ? 12.25 46.281 35.938 1 85.44 702 VAL A N 1
ATOM 5702 C CA . VAL A 1 702 ? 11.836 47.062 37.094 1 85.44 702 VAL A CA 1
ATOM 5703 C C . VAL A 1 702 ? 10.461 47.688 36.812 1 85.44 702 VAL A C 1
ATOM 5705 O O . VAL A 1 702 ? 9.648 47.812 37.719 1 85.44 702 VAL A O 1
ATOM 5708 N N . SER A 1 703 ? 10.25 48.156 35.656 1 83.38 703 SER A N 1
ATOM 5709 C CA . SER A 1 703 ? 8.969 48.812 35.406 1 83.38 703 SER A CA 1
ATOM 5710 C C . SER A 1 703 ? 8.547 48.656 33.969 1 83.38 703 SER A C 1
ATOM 5712 O O . SER A 1 703 ? 9.359 48.281 33.094 1 83.38 703 SER A O 1
ATOM 5714 N N . LEU A 1 704 ? 7.277 49 33.719 1 87.5 704 LEU A N 1
ATOM 5715 C CA . LEU A 1 704 ? 6.738 49.094 32.344 1 87.5 704 LEU A CA 1
ATOM 5716 C C . LEU A 1 704 ? 6.766 50.531 31.859 1 87.5 704 LEU A C 1
ATOM 5718 O O . LEU A 1 704 ? 6.477 51.438 32.625 1 87.5 704 LEU A O 1
ATOM 5722 N N . PRO A 1 705 ? 7.195 50.625 30.656 1 84.81 705 PRO A N 1
ATOM 5723 C CA . PRO A 1 705 ? 7.234 51.969 30.125 1 84.81 705 PRO A CA 1
ATOM 5724 C C . PRO A 1 705 ? 5.84 52.562 29.938 1 84.81 705 PRO A C 1
ATOM 5726 O O . PRO A 1 705 ? 4.906 51.875 29.562 1 84.81 705 PRO A O 1
ATOM 5729 N N . ARG A 1 706 ? 5.684 53.812 30.094 1 83.44 706 ARG A N 1
ATOM 5730 C CA . ARG A 1 706 ? 4.414 54.531 29.938 1 83.44 706 ARG A CA 1
ATOM 5731 C C . ARG A 1 706 ? 3.975 54.562 28.484 1 83.44 706 ARG A C 1
ATOM 5733 O O . ARG A 1 706 ? 2.795 54.781 28.188 1 83.44 706 ARG A O 1
ATOM 5740 N N . SER A 1 707 ? 4.906 54.375 27.672 1 84.88 707 SER A N 1
ATOM 5741 C CA . SER A 1 707 ? 4.637 54.406 26.234 1 84.88 707 SER A CA 1
ATOM 5742 C C . SER A 1 707 ? 3.705 53.281 25.812 1 84.88 707 SER A C 1
ATOM 5744 O O . SER A 1 707 ? 3.137 53.312 24.719 1 84.88 707 SER A O 1
ATOM 5746 N N . LEU A 1 708 ? 3.43 52.312 26.703 1 88 708 LEU A N 1
ATOM 5747 C CA . LEU A 1 708 ? 2.535 51.219 26.391 1 88 708 LEU A CA 1
ATOM 5748 C C . LEU A 1 708 ? 1.107 51.688 26.188 1 88 708 LEU A C 1
ATOM 5750 O O . LEU A 1 708 ? 0.287 51 25.594 1 88 708 LEU A O 1
ATOM 5754 N N . LYS A 1 709 ? 0.807 52.875 26.734 1 85.88 709 LYS A N 1
ATOM 5755 C CA . LYS A 1 709 ? -0.535 53.438 26.609 1 85.88 709 LYS A CA 1
ATOM 5756 C C . LYS A 1 709 ? -0.872 53.75 25.156 1 85.88 709 LYS A C 1
ATOM 5758 O O . LYS A 1 709 ? -2.045 53.875 24.812 1 85.88 709 LYS A O 1
ATOM 5763 N N . PHE A 1 710 ? 0.178 53.844 24.266 1 87.06 710 PHE A N 1
ATOM 5764 C CA . PHE A 1 710 ? -0.028 54.219 22.875 1 87.06 710 PHE A CA 1
ATOM 5765 C C . PHE A 1 710 ? -0.318 52.969 22.031 1 87.06 710 PHE A C 1
ATOM 5767 O O . PHE A 1 710 ? -0.661 53.094 20.844 1 87.06 710 PHE A O 1
ATOM 5774 N N . LEU A 1 711 ? -0.178 51.812 22.594 1 90.81 711 LEU A N 1
ATOM 5775 C CA . LEU A 1 711 ? -0.436 50.594 21.875 1 90.81 711 LEU A CA 1
ATOM 5776 C C . LEU A 1 711 ? -1.927 50.281 21.844 1 90.81 711 LEU A C 1
ATOM 5778 O O . LEU A 1 711 ? -2.402 49.438 22.625 1 90.81 711 LEU A O 1
ATOM 5782 N N . THR A 1 712 ? -2.65 50.75 20.906 1 87.94 712 THR A N 1
ATOM 5783 C CA . THR A 1 712 ? -4.105 50.688 20.859 1 87.94 712 THR A CA 1
ATOM 5784 C C . THR A 1 712 ? -4.566 49.281 20.422 1 87.94 712 THR A C 1
ATOM 5786 O O . THR A 1 712 ? -5.703 48.875 20.688 1 87.94 712 THR A O 1
ATOM 5789 N N . LYS A 1 713 ? -3.701 48.531 19.766 1 90.12 713 LYS A N 1
ATOM 5790 C CA . LYS A 1 713 ? -4.125 47.25 19.25 1 90.12 713 LYS A CA 1
ATOM 5791 C C . LYS A 1 713 ? -3.727 46.094 20.203 1 90.12 713 LYS A C 1
ATOM 5793 O O . LYS A 1 713 ? -4.035 44.938 19.953 1 90.12 713 LYS A O 1
ATOM 5798 N N . LEU A 1 714 ? -3.062 46.406 21.281 1 91.94 714 LEU A N 1
ATOM 5799 C CA . LEU A 1 714 ? -2.623 45.375 22.234 1 91.94 714 LEU A CA 1
ATOM 5800 C C . LEU A 1 714 ? -3.816 44.688 22.875 1 91.94 714 LEU A C 1
ATOM 5802 O O . LEU A 1 714 ? -4.637 45.344 23.531 1 91.94 714 LEU A O 1
ATOM 5806 N N . GLU A 1 715 ? -3.879 43.438 22.75 1 91 715 GLU A N 1
ATOM 5807 C CA . GLU A 1 715 ? -5.012 42.688 23.266 1 91 715 GLU A CA 1
ATOM 5808 C C . GLU A 1 715 ? -4.59 41.781 24.438 1 91 715 GLU A C 1
ATOM 5810 O O . GLU A 1 715 ? -5.387 41.531 25.344 1 91 715 GLU A O 1
ATOM 5815 N N . HIS A 1 716 ? -3.348 41.281 24.359 1 91.94 716 HIS A N 1
ATOM 5816 C CA . HIS A 1 716 ? -2.896 40.344 25.375 1 91.94 716 HIS A CA 1
ATOM 5817 C C . HIS A 1 716 ? -1.584 40.812 26.016 1 91.94 716 HIS A C 1
ATOM 5819 O O . HIS A 1 716 ? -0.632 41.125 25.297 1 91.94 716 HIS A O 1
ATOM 5825 N N . LEU A 1 717 ? -1.581 40.875 27.281 1 91.44 717 LEU A N 1
ATOM 5826 C CA . LEU A 1 717 ? -0.376 41.188 28.047 1 91.44 717 LEU A CA 1
ATOM 5827 C C . LEU A 1 717 ? -0.121 40.094 29.094 1 91.44 717 LEU A C 1
ATOM 5829 O O . LEU A 1 717 ? -0.954 39.875 29.984 1 91.44 717 LEU A O 1
ATOM 5833 N N . GLU A 1 718 ? 0.979 39.438 28.922 1 92 718 GLU A N 1
ATOM 5834 C CA . GLU A 1 718 ? 1.326 38.375 29.844 1 92 718 GLU A CA 1
ATOM 5835 C C . GLU A 1 718 ? 2.67 38.625 30.516 1 92 718 GLU A C 1
ATOM 5837 O O . GLU A 1 718 ? 3.676 38.844 29.844 1 92 718 GLU A O 1
ATOM 5842 N N . ILE A 1 719 ? 2.666 38.625 31.797 1 91.44 719 ILE A N 1
ATOM 5843 C CA . ILE A 1 719 ? 3.877 38.812 32.594 1 91.44 719 ILE A CA 1
ATOM 5844 C C . ILE A 1 719 ? 4.07 37.594 33.5 1 91.44 719 ILE A C 1
ATOM 5846 O O . ILE A 1 719 ? 3.234 37.312 34.344 1 91.44 719 ILE A O 1
ATOM 5850 N N . VAL A 1 720 ? 5.16 36.938 33.188 1 90.5 720 VAL A N 1
ATOM 5851 C CA . VAL A 1 720 ? 5.379 35.688 33.906 1 90.5 720 VAL A CA 1
ATOM 5852 C C . VAL A 1 720 ? 6.746 35.719 34.594 1 90.5 720 VAL A C 1
ATOM 5854 O O . VAL A 1 720 ? 7.762 36 33.938 1 90.5 720 VAL A O 1
ATOM 5857 N N . MET A 1 721 ? 6.863 35.562 35.844 1 90.44 721 MET A N 1
ATOM 5858 C CA . MET A 1 721 ? 8.07 35.375 36.656 1 90.44 721 MET A CA 1
ATOM 5859 C C . MET A 1 721 ? 8.992 36.594 36.562 1 90.44 721 MET A C 1
ATOM 5861 O O . MET A 1 721 ? 10.195 36.438 36.375 1 90.44 721 MET A O 1
ATOM 5865 N N . CYS A 1 722 ? 8.516 37.719 36.406 1 90.5 722 CYS A N 1
ATOM 5866 C CA . CYS A 1 722 ? 9.25 38.969 36.562 1 90.5 722 CYS A CA 1
ATOM 5867 C C . CYS A 1 722 ? 9.188 39.469 38 1 90.5 722 CYS A C 1
ATOM 5869 O O . CYS A 1 722 ? 8.336 40.281 38.344 1 90.5 722 CYS A O 1
ATOM 5871 N N . HIS A 1 723 ? 10.117 39.156 38.812 1 86.06 723 HIS A N 1
ATOM 5872 C CA . HIS A 1 723 ? 10.047 39.25 40.25 1 86.06 723 HIS A CA 1
ATOM 5873 C C . HIS A 1 723 ? 10.172 40.688 40.719 1 86.06 723 HIS A C 1
ATOM 5875 O O . HIS A 1 723 ? 9.633 41.062 41.781 1 86.06 723 HIS A O 1
ATOM 5881 N N . ARG A 1 724 ? 10.797 41.562 40.031 1 85 724 ARG A N 1
ATOM 5882 C CA . ARG A 1 724 ? 11.102 42.875 40.562 1 85 724 ARG A CA 1
ATOM 5883 C C . ARG A 1 724 ? 10.242 43.938 39.875 1 85 724 ARG A C 1
ATOM 5885 O O . ARG A 1 724 ? 10.391 45.156 40.156 1 85 724 ARG A O 1
ATOM 5892 N N . ILE A 1 725 ? 9.281 43.531 39.125 1 87.44 725 ILE A N 1
ATOM 5893 C CA . ILE A 1 725 ? 8.57 44.469 38.281 1 87.44 725 ILE A CA 1
ATOM 5894 C C . ILE A 1 725 ? 7.543 45.25 39.125 1 87.44 725 ILE A C 1
ATOM 5896 O O . ILE A 1 725 ? 6.863 44.656 39.969 1 87.44 725 ILE A O 1
ATOM 5900 N N . ASN A 1 726 ? 7.602 46.562 39 1 83.06 726 ASN A N 1
ATOM 5901 C CA . ASN A 1 726 ? 6.582 47.438 39.562 1 83.06 726 ASN A CA 1
ATOM 5902 C C . ASN A 1 726 ? 5.543 47.844 38.531 1 83.06 726 ASN A C 1
ATOM 5904 O O . ASN A 1 726 ? 5.867 48.531 37.562 1 83.06 726 ASN A O 1
ATOM 5908 N N . LEU A 1 727 ? 4.332 47.5 38.688 1 84.81 727 LEU A N 1
ATOM 5909 C CA . LEU A 1 727 ? 3.299 47.688 37.688 1 84.81 727 LEU A CA 1
ATOM 5910 C C . LEU A 1 727 ? 2.523 48.969 37.938 1 84.81 727 LEU A C 1
ATOM 5912 O O . LEU A 1 727 ? 1.531 49.25 37.25 1 84.81 727 LEU A O 1
ATOM 5916 N N . LYS A 1 728 ? 3.025 49.719 38.875 1 80.75 728 LYS A N 1
ATOM 5917 C CA . LYS A 1 728 ? 2.314 50.969 39.188 1 80.75 728 LYS A CA 1
ATOM 5918 C C . LYS A 1 728 ? 2.338 51.938 38.031 1 80.75 728 LYS A C 1
ATOM 5920 O O . LYS A 1 728 ? 3.404 52.406 37.625 1 80.75 728 LYS A O 1
ATOM 5925 N N . MET A 1 729 ? 1.268 52.094 37.375 1 81.56 729 MET A N 1
ATOM 5926 C CA . MET A 1 729 ? 1.083 53.031 36.281 1 81.56 729 MET A CA 1
ATOM 5927 C C . MET A 1 729 ? -0.165 53.875 36.469 1 81.56 729 MET A C 1
ATOM 5929 O O . MET A 1 729 ? -1.275 53.438 36.156 1 81.56 729 MET A O 1
ATOM 5933 N N . GLU A 1 730 ? -0.048 55.125 36.969 1 77.88 730 GLU A N 1
ATOM 5934 C CA . GLU A 1 730 ? -1.186 55.969 37.281 1 77.88 730 GLU A CA 1
ATOM 5935 C C . GLU A 1 730 ? -1.432 56.969 36.156 1 77.88 730 GLU A C 1
ATOM 5937 O O . GLU A 1 730 ? -0.503 57.375 35.438 1 77.88 730 GLU A O 1
ATOM 5942 N N . PRO A 1 731 ? -2.734 57.281 35.969 1 81.06 731 PRO A N 1
ATOM 5943 C CA . PRO A 1 731 ? -3.033 58.344 35 1 81.06 731 PRO A CA 1
ATOM 5944 C C . PRO A 1 731 ? -2.545 59.688 35.438 1 81.06 731 PRO A C 1
ATOM 5946 O O . PRO A 1 731 ? -2.807 60.094 36.562 1 81.06 731 PRO A O 1
ATOM 5949 N N . GLU A 1 732 ? -1.626 60.312 34.812 1 75.19 732 GLU A N 1
ATOM 5950 C CA . GLU A 1 732 ? -1.054 61.594 35.219 1 75.19 732 GLU A CA 1
ATOM 5951 C C . GLU A 1 732 ? -1.565 62.719 34.344 1 75.19 732 GLU A C 1
ATOM 5953 O O . GLU A 1 732 ? -1.662 63.875 34.781 1 75.19 732 GLU A O 1
ATOM 5958 N N . GLU A 1 733 ? -1.744 62.438 33.094 1 76.31 733 GLU A N 1
ATOM 5959 C CA . GLU A 1 733 ? -2.111 63.5 32.156 1 76.31 733 GLU A CA 1
ATOM 5960 C C . GLU A 1 733 ? -3.592 63.406 31.797 1 76.31 733 GLU A C 1
ATOM 5962 O O . GLU A 1 733 ? -4.234 62.375 31.984 1 76.31 733 GLU A O 1
ATOM 5967 N N . GLU A 1 734 ? -4.141 64.562 31.516 1 74.38 734 GLU A N 1
ATOM 5968 C CA . GLU A 1 734 ? -5.539 64.688 31.109 1 74.38 734 GLU A CA 1
ATOM 5969 C C . GLU A 1 734 ? -5.836 63.75 29.938 1 74.38 734 GLU A C 1
ATOM 5971 O O . GLU A 1 734 ? -6.93 63.188 29.828 1 74.38 734 GLU A O 1
ATOM 5976 N N . GLU A 1 735 ? -4.891 63.5 29.188 1 75.62 735 GLU A N 1
ATOM 5977 C CA . GLU A 1 735 ? -5.062 62.656 27.984 1 75.62 735 GLU A CA 1
ATOM 5978 C C . GLU A 1 735 ? -5.172 61.188 28.359 1 75.62 735 GLU A C 1
ATOM 5980 O O . GLU A 1 735 ? -5.688 60.375 27.562 1 75.62 735 GLU A O 1
ATOM 5985 N N . ASP A 1 736 ? -4.777 60.906 29.531 1 78.56 736 ASP A N 1
ATOM 5986 C CA . ASP A 1 736 ? -4.77 59.5 29.984 1 78.56 736 ASP A CA 1
ATOM 5987 C C . ASP A 1 736 ? -6.188 59.031 30.281 1 78.56 736 ASP A C 1
ATOM 5989 O O . ASP A 1 736 ? -6.434 57.812 30.344 1 78.56 736 ASP A O 1
ATOM 5993 N N . LYS A 1 737 ? -7.09 60 30.422 1 72.38 737 LYS A N 1
ATOM 5994 C CA . LYS A 1 737 ? -8.461 59.625 30.781 1 72.38 737 LYS A CA 1
ATOM 5995 C C . LYS A 1 737 ? -9.227 59.094 29.562 1 72.38 737 LYS A C 1
ATOM 5997 O O . LYS A 1 737 ? -10.219 58.406 29.719 1 72.38 737 LYS A O 1
ATOM 6002 N N . ASP A 1 738 ? -8.711 59.469 28.359 1 74 738 ASP A N 1
ATOM 6003 C CA . ASP A 1 738 ? -9.477 59.062 27.188 1 74 738 ASP A CA 1
ATOM 6004 C C . ASP A 1 738 ? -8.719 58.031 26.375 1 74 738 ASP A C 1
ATOM 6006 O O . ASP A 1 738 ? -8.773 58.031 25.141 1 74 738 ASP A O 1
ATOM 6010 N N . LEU A 1 739 ? -8.07 57.062 27.078 1 79.56 739 LEU A N 1
ATOM 6011 C CA . LEU A 1 739 ? -7.316 56.031 26.359 1 79.56 739 LEU A CA 1
ATOM 6012 C C . LEU A 1 739 ? -8.234 54.938 25.859 1 79.56 739 LEU A C 1
ATOM 6014 O O . LEU A 1 739 ? -9.156 54.5 26.562 1 79.56 739 LEU A O 1
ATOM 6018 N N . GLN A 1 740 ? -8.281 54.688 24.578 1 81.38 740 GLN A N 1
ATOM 6019 C CA . GLN A 1 740 ? -9.055 53.625 23.984 1 81.38 740 GLN A CA 1
ATOM 6020 C C . GLN A 1 740 ? -8.172 52.438 23.656 1 81.38 740 GLN A C 1
ATOM 6022 O O . GLN A 1 740 ? -7.805 52.219 22.5 1 81.38 740 GLN A O 1
ATOM 6027 N N . LEU A 1 741 ? -7.953 51.594 24.703 1 84.88 741 LEU A N 1
ATOM 6028 C CA . LEU A 1 741 ? -7.113 50.406 24.547 1 84.88 741 LEU A CA 1
ATOM 6029 C C . LEU A 1 741 ? -7.965 49.188 24.312 1 84.88 741 LEU A C 1
ATOM 6031 O O . LEU A 1 741 ? -9.172 49.188 24.578 1 84.88 741 LEU A O 1
ATOM 6035 N N . SER A 1 742 ? -7.395 48.188 23.688 1 87.25 742 SER A N 1
ATOM 6036 C CA . SER A 1 742 ? -8.125 47 23.297 1 87.25 742 SER A CA 1
ATOM 6037 C C . SER A 1 742 ? -7.664 45.781 24.109 1 87.25 742 SER A C 1
ATOM 6039 O O . SER A 1 742 ? -7.754 44.656 23.641 1 87.25 742 SER A O 1
ATOM 6041 N N . LEU A 1 743 ? -7.184 45.969 25.266 1 88.69 743 LEU A N 1
ATOM 6042 C CA . LEU A 1 743 ? -6.664 44.906 26.094 1 88.69 743 LEU A CA 1
ATOM 6043 C C . LEU A 1 743 ? -7.785 43.938 26.5 1 88.69 743 LEU A C 1
ATOM 6045 O O . LEU A 1 743 ? -8.773 44.375 27.109 1 88.69 743 LEU A O 1
ATOM 6049 N N . LYS A 1 744 ? -7.625 42.75 26.219 1 86.44 744 LYS A N 1
ATOM 6050 C CA . LYS A 1 744 ? -8.648 41.75 26.531 1 86.44 744 LYS A CA 1
ATOM 6051 C C . LYS A 1 744 ? -8.211 40.875 27.688 1 86.44 744 LYS A C 1
ATOM 6053 O O . LYS A 1 744 ? -9.039 40.438 28.5 1 86.44 744 LYS A O 1
ATOM 6058 N N . THR A 1 745 ? -6.895 40.5 27.625 1 88.75 745 THR A N 1
ATOM 6059 C CA . THR A 1 745 ? -6.434 39.562 28.641 1 88.75 745 THR A CA 1
ATOM 6060 C C . THR A 1 745 ? -5.156 40.094 29.297 1 88.75 745 THR A C 1
ATOM 6062 O O . THR A 1 745 ? -4.238 40.562 28.609 1 88.75 745 THR A O 1
ATOM 6065 N N . LEU A 1 746 ? -5.191 40.094 30.641 1 88.62 746 LEU A N 1
ATOM 6066 C CA . LEU A 1 746 ? -4.012 40.375 31.453 1 88.62 746 LEU A CA 1
ATOM 6067 C C . LEU A 1 746 ? -3.691 39.188 32.375 1 88.62 746 LEU A C 1
ATOM 6069 O O . LEU A 1 746 ? -4.52 38.812 33.188 1 88.62 746 LEU A O 1
ATOM 6073 N N . SER A 1 747 ? -2.578 38.594 32.062 1 87.81 747 SER A N 1
ATOM 6074 C CA . SER A 1 747 ? -2.17 37.438 32.844 1 87.81 747 SER A CA 1
ATOM 6075 C C . SER A 1 747 ? -0.913 37.75 33.656 1 87.81 747 SER A C 1
ATOM 6077 O O . SER A 1 747 ? 0.117 38.125 33.094 1 87.81 747 SER A O 1
ATOM 6079 N N . LEU A 1 748 ? -1.071 37.625 34.938 1 88.25 748 LEU A N 1
ATOM 6080 C CA . LEU A 1 748 ? 0.048 37.812 35.875 1 88.25 748 LEU A CA 1
ATOM 6081 C C . LEU A 1 748 ? 0.34 36.531 36.625 1 88.25 748 LEU A C 1
ATOM 6083 O O . LEU A 1 748 ? -0.496 36.031 37.406 1 88.25 748 LEU A O 1
ATOM 6087 N N . ILE A 1 749 ? 1.514 36 36.375 1 85.81 749 ILE A N 1
ATOM 6088 C CA . ILE A 1 749 ? 1.834 34.719 36.969 1 85.81 749 ILE A CA 1
ATOM 6089 C C . ILE A 1 749 ? 3.195 34.812 37.656 1 85.81 749 ILE A C 1
ATOM 6091 O O . ILE A 1 749 ? 4.188 35.188 37.031 1 85.81 749 ILE A O 1
ATOM 6095 N N . GLY A 1 750 ? 3.365 34.5 38.906 1 81.88 750 GLY A N 1
ATOM 6096 C CA . GLY A 1 750 ? 4.621 34.344 39.625 1 81.88 750 GLY A CA 1
ATOM 6097 C C . GLY A 1 750 ? 5.293 35.688 39.906 1 81.88 750 GLY A C 1
ATOM 6098 O O . GLY A 1 750 ? 6.504 35.812 39.719 1 81.88 750 GLY A O 1
ATOM 6099 N N . LEU A 1 751 ? 4.543 36.719 40.219 1 82.81 751 LEU A N 1
ATOM 6100 C CA . LEU A 1 751 ? 5.137 38 40.594 1 82.81 751 LEU A CA 1
ATOM 6101 C C . LEU A 1 751 ? 5.285 38.094 42.094 1 82.81 751 LEU A C 1
ATOM 6103 O O . LEU A 1 751 ? 4.324 37.906 42.844 1 82.81 751 LEU A O 1
ATOM 6107 N N . LEU A 1 752 ? 6.379 38.125 42.719 1 76 752 LEU A N 1
ATOM 6108 C CA . LEU A 1 752 ? 6.609 38.188 44.156 1 76 752 LEU A CA 1
ATOM 6109 C C . LEU A 1 752 ? 6.328 39.562 44.719 1 76 752 LEU A C 1
ATOM 6111 O O . LEU A 1 752 ? 5.859 39.719 45.844 1 76 752 LEU A O 1
ATOM 6115 N N . ALA A 1 753 ? 6.637 40.594 43.969 1 69.69 753 ALA A N 1
ATOM 6116 C CA . ALA A 1 753 ? 6.523 41.938 44.469 1 69.69 753 ALA A CA 1
ATOM 6117 C C . ALA A 1 753 ? 5.266 42.625 43.938 1 69.69 753 ALA A C 1
ATOM 6119 O O . ALA A 1 753 ? 5.246 43.844 43.75 1 69.69 753 ALA A O 1
ATOM 6120 N N . LEU A 1 754 ? 4.184 41.781 43.875 1 74.75 754 LEU A N 1
ATOM 6121 C CA . LEU A 1 754 ? 3.031 42.438 43.25 1 74.75 754 LEU A CA 1
ATOM 6122 C C . LEU A 1 754 ? 2.334 43.375 44.219 1 74.75 754 LEU A C 1
ATOM 6124 O O . LEU A 1 754 ? 1.839 42.938 45.281 1 74.75 754 LEU A O 1
ATOM 6128 N N . GLY A 1 755 ? 2.604 44.656 44.156 1 73.19 755 GLY A N 1
ATOM 6129 C CA . GLY A 1 755 ? 1.944 45.594 45.062 1 73.19 755 GLY A CA 1
ATOM 6130 C C . GLY A 1 755 ? 0.862 46.406 44.375 1 73.19 755 GLY A C 1
ATOM 6131 O O . GLY A 1 755 ? -0.103 46.844 45 1 73.19 755 GLY A O 1
ATOM 6132 N N . ASP A 1 756 ? 1.065 46.562 43.062 1 81.06 756 ASP A N 1
ATOM 6133 C CA . ASP A 1 756 ? 0.126 47.438 42.344 1 81.06 756 ASP A CA 1
ATOM 6134 C C . ASP A 1 756 ? -0.247 46.844 41 1 81.06 756 ASP A C 1
ATOM 6136 O O . ASP A 1 756 ? 0.452 45.969 40.469 1 81.06 756 ASP A O 1
ATOM 6140 N N . LEU A 1 757 ? -1.39 47.188 40.375 1 83.69 757 LEU A N 1
ATOM 6141 C CA . LEU A 1 757 ? -1.824 46.844 39.031 1 83.69 757 LEU A CA 1
ATOM 6142 C C . LEU A 1 757 ? -1.707 48.062 38.094 1 83.69 757 LEU A C 1
ATOM 6144 O O . LEU A 1 757 ? -1.756 49.188 38.562 1 83.69 757 LEU A O 1
ATOM 6148 N N . PRO A 1 758 ? -1.441 47.75 36.875 1 84.5 758 PRO A N 1
ATOM 6149 C CA . PRO A 1 758 ? -1.342 48.875 35.969 1 84.5 758 PRO A CA 1
ATOM 6150 C C . PRO A 1 758 ? -2.695 49.531 35.656 1 84.5 758 PRO A C 1
ATOM 6152 O O . PRO A 1 758 ? -3.281 49.281 34.594 1 84.5 758 PRO A O 1
ATOM 6155 N N . ARG A 1 759 ? -3.104 50.375 36.375 1 83.25 759 ARG A N 1
ATOM 6156 C CA . ARG A 1 759 ? -4.438 50.969 36.344 1 83.25 759 ARG A CA 1
ATOM 6157 C C . ARG A 1 759 ? -4.656 51.75 35.062 1 83.25 759 ARG A C 1
ATOM 6159 O O . ARG A 1 759 ? -5.773 51.812 34.531 1 83.25 759 ARG A O 1
ATOM 6166 N N . LEU A 1 760 ? -3.584 52.312 34.688 1 84.06 760 LEU A N 1
ATOM 6167 C CA . LEU A 1 760 ? -3.684 53.062 33.469 1 84.06 760 LEU A CA 1
ATOM 6168 C C . LEU A 1 760 ? -4.141 52.188 32.312 1 84.06 760 LEU A C 1
ATOM 6170 O O . LEU A 1 760 ? -5.004 52.562 31.516 1 84.06 760 LEU A O 1
ATOM 6174 N N . LEU A 1 761 ? -3.645 51 32.25 1 82.69 761 LEU A N 1
ATOM 6175 C CA . LEU A 1 761 ? -3.967 50.094 31.156 1 82.69 761 LEU A CA 1
ATOM 6176 C C . LEU A 1 761 ? -5.328 49.438 31.375 1 82.69 761 LEU A C 1
ATOM 6178 O O . LEU A 1 761 ? -6.066 49.188 30.422 1 82.69 761 LEU A O 1
ATOM 6182 N N . LEU A 1 762 ? -5.688 49.219 32.562 1 84.25 762 LEU A N 1
ATOM 6183 C CA . LEU A 1 762 ? -6.938 48.562 32.906 1 84.25 762 LEU A CA 1
ATOM 6184 C C . LEU A 1 762 ? -8.125 49.5 32.719 1 84.25 762 LEU A C 1
ATOM 6186 O O . LEU A 1 762 ? -9.18 49.062 32.219 1 84.25 762 LEU A O 1
ATOM 6190 N N . GLN A 1 763 ? -7.914 50.688 33.125 1 80.75 763 GLN A N 1
ATOM 6191 C CA . GLN A 1 763 ? -9.008 51.625 33.031 1 80.75 763 GLN A CA 1
ATOM 6192 C C . GLN A 1 763 ? -9.219 52.094 31.578 1 80.75 763 GLN A C 1
ATOM 6194 O O . GLN A 1 763 ? -10.32 52.5 31.203 1 80.75 763 GLN A O 1
ATOM 6199 N N . GLY A 1 764 ? -8.203 52 30.859 1 78 764 GLY A N 1
ATOM 6200 C CA . GLY A 1 764 ? -8.305 52.406 29.469 1 78 764 GLY A CA 1
ATOM 6201 C C . GLY A 1 764 ? -8.875 51.312 28.578 1 78 764 GLY A C 1
ATOM 6202 O O . GLY A 1 764 ? -9.141 51.562 27.391 1 78 764 GLY A O 1
ATOM 6203 N N . SER A 1 765 ? -9.109 50.156 29.141 1 79.62 765 SER A N 1
ATOM 6204 C CA . SER A 1 765 ? -9.586 49.031 28.328 1 79.62 765 SER A CA 1
ATOM 6205 C C . SER A 1 765 ? -10.969 48.562 28.781 1 79.62 765 SER A C 1
ATOM 6207 O O . SER A 1 765 ? -11.164 48.25 29.953 1 79.62 765 SER A O 1
ATOM 6209 N N . SER A 1 766 ? -11.977 48.688 27.969 1 75.5 766 SER A N 1
ATOM 6210 C CA . SER A 1 766 ? -13.32 48.219 28.297 1 75.5 766 SER A CA 1
ATOM 6211 C C . SER A 1 766 ? -13.516 46.781 27.891 1 75.5 766 SER A C 1
ATOM 6213 O O . SER A 1 766 ? -14.539 46.156 28.219 1 75.5 766 SER A O 1
ATOM 6215 N N . THR A 1 767 ? -12.531 46.188 27.344 1 73.5 767 THR A N 1
ATOM 6216 C CA . THR A 1 767 ? -12.695 44.844 26.781 1 73.5 767 THR A CA 1
ATOM 6217 C C . THR A 1 767 ? -12.047 43.781 27.672 1 73.5 767 THR A C 1
ATOM 6219 O O . THR A 1 767 ? -11.922 42.625 27.281 1 73.5 767 THR A O 1
ATOM 6222 N N . LEU A 1 768 ? -11.688 44.125 28.812 1 75.69 768 LEU A N 1
ATOM 6223 C CA . LEU A 1 768 ? -10.961 43.219 29.672 1 75.69 768 LEU A CA 1
ATOM 6224 C C . LEU A 1 768 ? -11.859 42.062 30.125 1 75.69 768 LEU A C 1
ATOM 6226 O O . LEU A 1 768 ? -13 42.281 30.531 1 75.69 768 LEU A O 1
ATOM 6230 N N . GLN A 1 769 ? -11.516 40.781 29.906 1 68.5 769 GLN A N 1
ATOM 6231 C CA . GLN A 1 769 ? -12.227 39.594 30.375 1 68.5 769 GLN A CA 1
ATOM 6232 C C . GLN A 1 769 ? -11.484 38.938 31.531 1 68.5 769 GLN A C 1
ATOM 6234 O O . GLN A 1 769 ? -10.25 38.906 31.531 1 68.5 769 GLN A O 1
ATOM 6239 N N . MET B 1 1 ? -4.016 -18.922 -27 1 68.06 1 MET B N 1
ATOM 6240 C CA . MET B 1 1 ? -3.404 -17.781 -27.672 1 68.06 1 MET B CA 1
ATOM 6241 C C . MET B 1 1 ? -2.32 -17.141 -26.797 1 68.06 1 MET B C 1
ATOM 6243 O O . MET B 1 1 ? -2.514 -16.953 -25.594 1 68.06 1 MET B O 1
ATOM 6247 N N . ALA B 1 2 ? -1.152 -16.906 -27.297 1 77 2 ALA B N 1
ATOM 6248 C CA . ALA B 1 2 ? 0.071 -16.438 -26.656 1 77 2 ALA B CA 1
ATOM 6249 C C . ALA B 1 2 ? -0.146 -15.086 -25.984 1 77 2 ALA B C 1
ATOM 6251 O O . ALA B 1 2 ? -0.799 -14.211 -26.547 1 77 2 ALA B O 1
ATOM 6252 N N . GLU B 1 3 ? 0.193 -15.07 -24.719 1 84.88 3 GLU B N 1
ATOM 6253 C CA . GLU B 1 3 ? 0.082 -13.82 -23.969 1 84.88 3 GLU B CA 1
ATOM 6254 C C . GLU B 1 3 ? 1.357 -12.992 -24.094 1 84.88 3 GLU B C 1
ATOM 6256 O O . GLU B 1 3 ? 2.459 -13.547 -24.156 1 84.88 3 GLU B O 1
ATOM 6261 N N . THR B 1 4 ? 1.246 -11.719 -24.234 1 84.31 4 THR B N 1
ATOM 6262 C CA . THR B 1 4 ? 2.391 -10.828 -24.391 1 84.31 4 THR B CA 1
ATOM 6263 C C . THR B 1 4 ? 2.992 -10.484 -23.031 1 84.31 4 THR B C 1
ATOM 6265 O O . THR B 1 4 ? 4.168 -10.133 -22.938 1 84.31 4 THR B O 1
ATOM 6268 N N . PHE B 1 5 ? 2.234 -10.5 -21.906 1 86.94 5 PHE B N 1
ATOM 6269 C CA . PHE B 1 5 ? 2.65 -10.133 -20.547 1 86.94 5 PHE B CA 1
ATOM 6270 C C . PHE B 1 5 ? 3.131 -8.688 -20.5 1 86.94 5 PHE B C 1
ATOM 6272 O O . PHE B 1 5 ? 4.059 -8.367 -19.766 1 86.94 5 PHE B O 1
ATOM 6279 N N . LEU B 1 6 ? 2.605 -7.883 -21.344 1 88.38 6 LEU B N 1
ATOM 6280 C CA . LEU B 1 6 ? 3.111 -6.531 -21.562 1 88.38 6 LEU B CA 1
ATOM 6281 C C . LEU B 1 6 ? 2.934 -5.684 -20.297 1 88.38 6 LEU B C 1
ATOM 6283 O O . LEU B 1 6 ? 3.789 -4.855 -19.984 1 88.38 6 LEU B O 1
ATOM 6287 N N . PHE B 1 7 ? 1.863 -5.812 -19.641 1 86.75 7 PHE B N 1
ATOM 6288 C CA . PHE B 1 7 ? 1.617 -5.02 -18.453 1 86.75 7 PHE B CA 1
ATOM 6289 C C . PHE B 1 7 ? 2.695 -5.27 -17.406 1 86.75 7 PHE B C 1
ATOM 6291 O O . PHE B 1 7 ? 3.242 -4.324 -16.828 1 86.75 7 PHE B O 1
ATOM 6298 N N . ASN B 1 8 ? 2.986 -6.48 -17.125 1 86.69 8 ASN B N 1
ATOM 6299 C CA . ASN B 1 8 ? 4 -6.828 -16.141 1 86.69 8 ASN B CA 1
ATOM 6300 C C . ASN B 1 8 ? 5.387 -6.348 -16.562 1 86.69 8 ASN B C 1
ATOM 6302 O O . ASN B 1 8 ? 6.176 -5.906 -15.734 1 86.69 8 ASN B O 1
ATOM 6306 N N . ILE B 1 9 ? 5.684 -6.438 -17.797 1 90.44 9 ILE B N 1
ATOM 6307 C CA . ILE B 1 9 ? 6.977 -6.004 -18.312 1 90.44 9 ILE B CA 1
ATOM 6308 C C . ILE B 1 9 ? 7.117 -4.492 -18.141 1 90.44 9 ILE B C 1
ATOM 6310 O O . ILE B 1 9 ? 8.156 -4.008 -17.688 1 90.44 9 ILE B O 1
ATOM 6314 N N . ALA B 1 10 ? 6.051 -3.855 -18.516 1 90 10 ALA B N 1
ATOM 6315 C CA . ALA B 1 10 ? 6.07 -2.404 -18.359 1 90 10 ALA B CA 1
ATOM 6316 C C . ALA B 1 10 ? 6.266 -2.014 -16.906 1 90 10 ALA B C 1
ATOM 6318 O O . ALA B 1 10 ? 7.031 -1.098 -16.594 1 90 10 ALA B O 1
ATOM 6319 N N . LYS B 1 11 ? 5.578 -2.697 -16.047 1 87.62 11 LYS B N 1
ATOM 6320 C CA . LYS B 1 11 ? 5.68 -2.422 -14.625 1 87.62 11 LYS B CA 1
ATOM 6321 C C . LYS B 1 11 ? 7.102 -2.645 -14.117 1 87.62 11 LYS B C 1
ATOM 6323 O O . LYS B 1 11 ? 7.613 -1.857 -13.32 1 87.62 11 LYS B O 1
ATOM 6328 N N . ARG B 1 12 ? 7.734 -3.607 -14.594 1 89.94 12 ARG B N 1
ATOM 6329 C CA . ARG B 1 12 ? 9.086 -3.941 -14.172 1 89.94 12 ARG B CA 1
ATOM 6330 C C . ARG B 1 12 ? 10.094 -2.93 -14.703 1 89.94 12 ARG B C 1
ATOM 6332 O O . ARG B 1 12 ? 11.008 -2.518 -13.984 1 89.94 12 ARG B O 1
ATOM 6339 N N . VAL B 1 13 ? 9.953 -2.537 -15.906 1 91.06 13 VAL B N 1
ATOM 6340 C CA . VAL B 1 13 ? 10.867 -1.573 -16.5 1 91.06 13 VAL B CA 1
ATOM 6341 C C . VAL B 1 13 ? 10.734 -0.225 -15.805 1 91.06 13 VAL B C 1
ATOM 6343 O O . VAL B 1 13 ? 11.734 0.427 -15.5 1 91.06 13 VAL B O 1
ATOM 6346 N N . LEU B 1 14 ? 9.523 0.113 -15.5 1 88.25 14 LEU B N 1
ATOM 6347 C CA . LEU B 1 14 ? 9.281 1.376 -14.812 1 88.25 14 LEU B CA 1
ATOM 6348 C C . LEU B 1 14 ? 9.844 1.34 -13.398 1 88.25 14 LEU B C 1
ATOM 6350 O O . LEU B 1 14 ? 10.375 2.342 -12.914 1 88.25 14 LEU B O 1
ATOM 6354 N N . ALA B 1 15 ? 9.711 0.213 -12.82 1 86.38 15 ALA B N 1
ATOM 6355 C CA . ALA B 1 15 ? 10.281 0.067 -11.484 1 86.38 15 ALA B CA 1
ATOM 6356 C C . ALA B 1 15 ? 11.805 0.196 -11.516 1 86.38 15 ALA B C 1
ATOM 6358 O O . ALA B 1 15 ? 12.406 0.772 -10.609 1 86.38 15 ALA B O 1
ATOM 6359 N N . LYS B 1 16 ? 12.406 -0.303 -12.531 1 87.12 16 LYS B N 1
ATOM 6360 C CA . LYS B 1 16 ? 13.859 -0.213 -12.672 1 87.12 16 LYS B CA 1
ATOM 6361 C C . LYS B 1 16 ? 14.297 1.229 -12.922 1 87.12 16 LYS B C 1
ATOM 6363 O O . LYS B 1 16 ? 15.328 1.664 -12.406 1 87.12 16 LYS B O 1
ATOM 6368 N N . ILE B 1 17 ? 13.477 1.919 -13.688 1 85 17 ILE B N 1
ATOM 6369 C CA . ILE B 1 17 ? 13.797 3.309 -13.992 1 85 17 ILE B CA 1
ATOM 6370 C C . ILE B 1 17 ? 13.648 4.16 -12.734 1 85 17 ILE B C 1
ATOM 6372 O O . ILE B 1 17 ? 14.453 5.059 -12.484 1 85 17 ILE B O 1
ATOM 6376 N N . GLY B 1 18 ? 12.656 3.824 -11.992 1 75.38 18 GLY B N 1
ATOM 6377 C CA . GLY B 1 18 ? 12.375 4.609 -10.805 1 75.38 18 GLY B CA 1
ATOM 6378 C C . GLY B 1 18 ? 13.344 4.328 -9.664 1 75.38 18 GLY B C 1
ATOM 6379 O O . GLY B 1 18 ? 13.5 5.156 -8.766 1 75.38 18 GLY B O 1
ATOM 6380 N N . ASN B 1 19 ? 14.039 3.24 -9.727 1 75 19 ASN B N 1
ATOM 6381 C CA . ASN B 1 19 ? 14.93 2.852 -8.633 1 75 19 ASN B CA 1
ATOM 6382 C C . ASN B 1 19 ? 16.391 2.848 -9.07 1 75 19 ASN B C 1
ATOM 6384 O O . ASN B 1 19 ? 17.141 1.942 -8.719 1 75 19 ASN B O 1
ATOM 6388 N N . LEU B 1 20 ? 16.656 3.846 -9.844 1 78.19 20 LEU B N 1
ATOM 6389 C CA . LEU B 1 20 ? 18.062 3.965 -10.234 1 78.19 20 LEU B CA 1
ATOM 6390 C C . LEU B 1 20 ? 18.906 4.438 -9.062 1 78.19 20 LEU B C 1
ATOM 6392 O O . LEU B 1 20 ? 18.5 5.312 -8.297 1 78.19 20 LEU B O 1
ATOM 6396 N N . SER B 1 21 ? 19.938 3.754 -8.859 1 70.56 21 SER B N 1
ATOM 6397 C CA . SER B 1 21 ? 20.875 4.176 -7.816 1 70.56 21 SER B CA 1
ATOM 6398 C C . SER B 1 21 ? 21.516 5.512 -8.164 1 70.56 21 SER B C 1
ATOM 6400 O O . SER B 1 21 ? 21.406 5.988 -9.297 1 70.56 21 SER B O 1
ATOM 6402 N N . VAL B 1 22 ? 22.141 6.121 -7.246 1 66.88 22 VAL B N 1
ATOM 6403 C CA . VAL B 1 22 ? 22.812 7.406 -7.414 1 66.88 22 VAL B CA 1
ATOM 6404 C C . VAL B 1 22 ? 23.875 7.297 -8.508 1 66.88 22 VAL B C 1
ATOM 6406 O O . VAL B 1 22 ? 24.016 8.195 -9.336 1 66.88 22 VAL B O 1
ATOM 6409 N N . ASP B 1 23 ? 24.547 6.141 -8.508 1 70 23 ASP B N 1
ATOM 6410 C CA . ASP B 1 23 ? 25.609 5.953 -9.492 1 70 23 ASP B CA 1
ATOM 6411 C C . ASP B 1 23 ? 25.047 5.801 -10.898 1 70 23 ASP B C 1
ATOM 6413 O O . ASP B 1 23 ? 25.625 6.293 -11.867 1 70 23 ASP B O 1
ATOM 6417 N N . GLU B 1 24 ? 23.984 5.188 -10.93 1 76.81 24 GLU B N 1
ATOM 6418 C CA . GLU B 1 24 ? 23.328 5.004 -12.227 1 76.81 24 GLU B CA 1
ATOM 6419 C C . GLU B 1 24 ? 22.781 6.324 -12.758 1 76.81 24 GLU B C 1
ATOM 6421 O O . GLU B 1 24 ? 22.859 6.598 -13.961 1 76.81 24 GLU B O 1
ATOM 6426 N N . VAL B 1 25 ? 22.297 7.117 -11.867 1 69 25 VAL B N 1
ATOM 6427 C CA . VAL B 1 25 ? 21.766 8.414 -12.25 1 69 25 VAL B CA 1
ATOM 6428 C C . VAL B 1 25 ? 22.875 9.312 -12.773 1 69 25 VAL B C 1
ATOM 6430 O O . VAL B 1 25 ? 22.688 10.047 -13.742 1 69 25 VAL B O 1
ATOM 6433 N N . ARG B 1 26 ? 23.969 9.195 -12.117 1 67.88 26 ARG B N 1
ATOM 6434 C CA . ARG B 1 26 ? 25.109 9.992 -12.555 1 67.88 26 ARG B CA 1
ATOM 6435 C C . ARG B 1 26 ? 25.547 9.602 -13.961 1 67.88 26 ARG B C 1
ATOM 6437 O O . ARG B 1 26 ? 25.906 10.461 -14.766 1 67.88 26 ARG B O 1
ATOM 6444 N N . LEU B 1 27 ? 25.469 8.328 -14.164 1 73.06 27 LEU B N 1
ATOM 6445 C CA . LEU B 1 27 ? 25.828 7.844 -15.492 1 73.06 27 LEU B CA 1
ATOM 6446 C C . LEU B 1 27 ? 24.797 8.281 -16.531 1 73.06 27 LEU B C 1
ATOM 6448 O O . LEU B 1 27 ? 25.125 8.484 -17.688 1 73.06 27 LEU B O 1
ATOM 6452 N N . ALA B 1 28 ? 23.625 8.406 -15.992 1 71.44 28 ALA B N 1
ATOM 6453 C CA . ALA B 1 28 ? 22.516 8.742 -16.891 1 71.44 28 ALA B CA 1
ATOM 6454 C C . ALA B 1 28 ? 22.297 10.25 -16.953 1 71.44 28 ALA B C 1
ATOM 6456 O O . ALA B 1 28 ? 21.281 10.711 -17.484 1 71.44 28 ALA B O 1
ATOM 6457 N N . PHE B 1 29 ? 23.141 10.977 -16.438 1 69.56 29 PHE B N 1
ATOM 6458 C CA . PHE B 1 29 ? 22.953 12.414 -16.281 1 69.56 29 PHE B CA 1
ATOM 6459 C C . PHE B 1 29 ? 22.688 13.078 -17.625 1 69.56 29 PHE B C 1
ATOM 6461 O O . PHE B 1 29 ? 21.781 13.914 -17.734 1 69.56 29 PHE B O 1
ATOM 6468 N N . ASN B 1 30 ? 23.375 12.641 -18.641 1 70.69 30 ASN B N 1
ATOM 6469 C CA . ASN B 1 30 ? 23.234 13.281 -19.953 1 70.69 30 ASN B CA 1
ATOM 6470 C C . ASN B 1 30 ? 21.953 12.852 -20.656 1 70.69 30 ASN B C 1
ATOM 6472 O O . ASN B 1 30 ? 21.547 13.477 -21.625 1 70.69 30 ASN B O 1
ATOM 6476 N N . VAL B 1 31 ? 21.516 11.781 -20.156 1 80.31 31 VAL B N 1
ATOM 6477 C CA . VAL B 1 31 ? 20.328 11.258 -20.828 1 80.31 31 VAL B CA 1
ATOM 6478 C C . VAL B 1 31 ? 19.109 11.359 -19.906 1 80.31 31 VAL B C 1
ATOM 6480 O O . VAL B 1 31 ? 18.125 10.648 -20.094 1 80.31 31 VAL B O 1
ATOM 6483 N N . LYS B 1 32 ? 19.203 12.164 -18.984 1 78.81 32 LYS B N 1
ATOM 6484 C CA . LYS B 1 32 ? 18.156 12.258 -17.969 1 78.81 32 LYS B CA 1
ATOM 6485 C C . LYS B 1 32 ? 16.828 12.711 -18.578 1 78.81 32 LYS B C 1
ATOM 6487 O O . LYS B 1 32 ? 15.773 12.18 -18.25 1 78.81 32 LYS B O 1
ATOM 6492 N N . THR B 1 33 ? 16.875 13.602 -19.469 1 80.88 33 THR B N 1
ATOM 6493 C CA . THR B 1 33 ? 15.664 14.117 -20.094 1 80.88 33 THR B CA 1
ATOM 6494 C C . THR B 1 33 ? 15.008 13.055 -20.969 1 80.88 33 THR B C 1
ATOM 6496 O O . THR B 1 33 ? 13.789 12.906 -20.984 1 80.88 33 THR B O 1
ATOM 6499 N N . ASP B 1 34 ? 15.898 12.344 -21.688 1 84.62 34 ASP B N 1
ATOM 6500 C CA . ASP B 1 34 ? 15.375 11.281 -22.547 1 84.62 34 ASP B CA 1
ATOM 6501 C C . ASP B 1 34 ? 14.773 10.156 -21.703 1 84.62 34 ASP B C 1
ATOM 6503 O O . ASP B 1 34 ? 13.773 9.547 -22.109 1 84.62 34 ASP B O 1
ATOM 6507 N N . LEU B 1 35 ? 15.422 9.906 -20.672 1 85.81 35 LEU B N 1
ATOM 6508 C CA . LEU B 1 35 ? 14.922 8.859 -19.781 1 85.81 35 LEU B CA 1
ATOM 6509 C C . LEU B 1 35 ? 13.594 9.266 -19.172 1 85.81 35 LEU B C 1
ATOM 6511 O O . LEU B 1 35 ? 12.703 8.422 -18.984 1 85.81 35 LEU B O 1
ATOM 6515 N N . LYS B 1 36 ? 13.484 10.508 -18.875 1 83.56 36 LYS B N 1
ATOM 6516 C CA . LYS B 1 36 ? 12.227 11 -18.312 1 83.56 36 LYS B CA 1
ATOM 6517 C C . LYS B 1 36 ? 11.109 10.938 -19.359 1 83.56 36 LYS B C 1
ATOM 6519 O O . LYS B 1 36 ? 9.961 10.617 -19.016 1 83.56 36 LYS B O 1
ATOM 6524 N N . LYS B 1 37 ? 11.43 11.258 -20.5 1 84.12 37 LYS B N 1
ATOM 6525 C CA . LYS B 1 37 ? 10.453 11.141 -21.578 1 84.12 37 LYS B CA 1
ATOM 6526 C C . LYS B 1 37 ? 10 9.695 -21.766 1 84.12 37 LYS B C 1
ATOM 6528 O O . LYS B 1 37 ? 8.82 9.43 -21.969 1 84.12 37 LYS B O 1
ATOM 6533 N N . LEU B 1 38 ? 11 8.812 -21.75 1 87.81 38 LEU B N 1
ATOM 6534 C CA . LEU B 1 38 ? 10.695 7.387 -21.859 1 87.81 38 LEU B CA 1
ATOM 6535 C C . LEU B 1 38 ? 9.789 6.941 -20.719 1 87.81 38 LEU B C 1
ATOM 6537 O O . LEU B 1 38 ? 8.797 6.238 -20.938 1 87.81 38 LEU B O 1
ATOM 6541 N N . GLU B 1 39 ? 10.109 7.352 -19.562 1 87.12 39 GLU B N 1
ATOM 6542 C CA . GLU B 1 39 ? 9.328 7.004 -18.375 1 87.12 39 GLU B CA 1
ATOM 6543 C C . GLU B 1 39 ? 7.891 7.512 -18.5 1 87.12 39 GLU B C 1
ATOM 6545 O O . GLU B 1 39 ? 6.941 6.77 -18.234 1 87.12 39 GLU B O 1
ATOM 6550 N N . ASP B 1 40 ? 7.723 8.695 -18.984 1 82.44 40 ASP B N 1
ATOM 6551 C CA . ASP B 1 40 ? 6.402 9.305 -19.109 1 82.44 40 ASP B CA 1
ATOM 6552 C C . ASP B 1 40 ? 5.551 8.57 -20.141 1 82.44 40 ASP B C 1
ATOM 6554 O O . ASP B 1 40 ? 4.367 8.312 -19.906 1 82.44 40 ASP B O 1
ATOM 6558 N N . THR B 1 41 ? 6.168 8.305 -21.156 1 84.88 41 THR B N 1
ATOM 6559 C CA . THR B 1 41 ? 5.441 7.613 -22.203 1 84.88 41 THR B CA 1
ATOM 6560 C C . THR B 1 41 ? 5.043 6.211 -21.75 1 84.88 41 THR B C 1
ATOM 6562 O O . THR B 1 41 ? 3.938 5.746 -22.047 1 84.88 41 THR B O 1
ATOM 6565 N N . MET B 1 42 ? 5.926 5.547 -21.125 1 87.94 42 MET B N 1
ATOM 6566 C CA . MET B 1 42 ? 5.652 4.188 -20.672 1 87.94 42 MET B CA 1
ATOM 6567 C C . MET B 1 42 ? 4.547 4.18 -19.609 1 87.94 42 MET B C 1
ATOM 6569 O O . MET B 1 42 ? 3.74 3.25 -19.562 1 87.94 42 MET B O 1
ATOM 6573 N N . ILE B 1 43 ? 4.523 5.188 -18.812 1 83.06 43 ILE B N 1
ATOM 6574 C CA . ILE B 1 43 ? 3.479 5.285 -17.797 1 83.06 43 ILE B CA 1
ATOM 6575 C C . ILE B 1 43 ? 2.121 5.469 -18.469 1 83.06 43 ILE B C 1
ATOM 6577 O O . ILE B 1 43 ? 1.132 4.855 -18.078 1 83.06 43 ILE B O 1
ATOM 6581 N N . SER B 1 44 ? 2.145 6.215 -19.5 1 80.44 44 SER B N 1
ATOM 6582 C CA . SER B 1 44 ? 0.906 6.453 -20.234 1 80.44 44 SER B CA 1
ATOM 6583 C C . SER B 1 44 ? 0.409 5.18 -20.906 1 80.44 44 SER B C 1
ATOM 6585 O O . SER B 1 44 ? -0.792 4.902 -20.922 1 80.44 44 SER B O 1
ATOM 6587 N N . ILE B 1 45 ? 1.3 4.441 -21.391 1 84.75 45 ILE B N 1
ATOM 6588 C CA . ILE B 1 45 ? 0.93 3.203 -22.062 1 84.75 45 ILE B CA 1
ATOM 6589 C C . ILE B 1 45 ? 0.492 2.164 -21.031 1 84.75 45 ILE B C 1
ATOM 6591 O O . ILE B 1 45 ? -0.466 1.422 -21.266 1 84.75 45 ILE B O 1
ATOM 6595 N N . LYS B 1 46 ? 1.182 2.07 -19.984 1 85.88 46 LYS B N 1
ATOM 6596 C CA . LYS B 1 46 ? 0.893 1.093 -18.938 1 85.88 46 LYS B CA 1
ATOM 6597 C C . LYS B 1 46 ? -0.512 1.289 -18.375 1 85.88 46 LYS B C 1
ATOM 6599 O O . LYS B 1 46 ? -1.185 0.32 -18.016 1 85.88 46 LYS B O 1
ATOM 6604 N N . ALA B 1 47 ? -1.018 2.436 -18.406 1 79.88 47 ALA B N 1
ATOM 6605 C CA . ALA B 1 47 ? -2.311 2.768 -17.812 1 79.88 47 ALA B CA 1
ATOM 6606 C C . ALA B 1 47 ? -3.443 2.025 -18.516 1 79.88 47 ALA B C 1
ATOM 6608 O O . ALA B 1 47 ? -4.449 1.682 -17.891 1 79.88 47 ALA B O 1
ATOM 6609 N N . VAL B 1 48 ? -3.264 1.679 -19.766 1 84.94 48 VAL B N 1
ATOM 6610 C CA . VAL B 1 48 ? -4.359 1.086 -20.531 1 84.94 48 VAL B CA 1
ATOM 6611 C C . VAL B 1 48 ? -3.98 -0.326 -20.969 1 84.94 48 VAL B C 1
ATOM 6613 O O . VAL B 1 48 ? -4.711 -0.962 -21.734 1 84.94 48 VAL B O 1
ATOM 6616 N N . LEU B 1 49 ? -2.934 -0.845 -20.453 1 87.12 49 LEU B N 1
ATOM 6617 C CA . LEU B 1 49 ? -2.43 -2.123 -20.953 1 87.12 49 LEU B CA 1
ATOM 6618 C C . LEU B 1 49 ? -3.324 -3.271 -20.484 1 87.12 49 LEU B C 1
ATOM 6620 O O . LEU B 1 49 ? -3.467 -4.273 -21.188 1 87.12 49 LEU B O 1
ATOM 6624 N N . LEU B 1 50 ? -3.916 -3.133 -19.375 1 82.12 50 LEU B N 1
ATOM 6625 C CA . LEU B 1 50 ? -4.77 -4.215 -18.891 1 82.12 50 LEU B CA 1
ATOM 6626 C C . LEU B 1 50 ? -5.984 -4.395 -19.781 1 82.12 50 LEU B C 1
ATOM 6628 O O . LEU B 1 50 ? -6.371 -5.523 -20.094 1 82.12 50 LEU B O 1
ATOM 6632 N N . ASP B 1 51 ? -6.516 -3.334 -20.141 1 82.62 51 ASP B N 1
ATOM 6633 C CA . ASP B 1 51 ? -7.641 -3.395 -21.078 1 82.62 51 ASP B CA 1
ATOM 6634 C C . ASP B 1 51 ? -7.195 -3.92 -22.438 1 82.62 51 ASP B C 1
ATOM 6636 O O . ASP B 1 51 ? -7.938 -4.652 -23.094 1 82.62 51 ASP B O 1
ATOM 6640 N N . ALA B 1 52 ? -6.059 -3.508 -22.828 1 86.38 52 ALA B N 1
ATOM 6641 C CA . ALA B 1 52 ? -5.516 -3.982 -24.094 1 86.38 52 ALA B CA 1
ATOM 6642 C C . ALA B 1 52 ? -5.312 -5.492 -24.078 1 86.38 52 ALA B C 1
ATOM 6644 O O . ALA B 1 52 ? -5.566 -6.172 -25.078 1 86.38 52 ALA B O 1
ATOM 6645 N N . GLU B 1 53 ? -4.84 -6.02 -23 1 84.94 53 GLU B N 1
ATOM 6646 C CA . GLU B 1 53 ? -4.609 -7.453 -22.875 1 84.94 53 GLU B CA 1
ATOM 6647 C C . GLU B 1 53 ? -5.922 -8.227 -22.922 1 84.94 53 GLU B C 1
ATOM 6649 O O . GLU B 1 53 ? -5.957 -9.367 -23.406 1 84.94 53 GLU B O 1
ATOM 6654 N N . ARG B 1 54 ? -6.93 -7.605 -22.531 1 77.62 54 ARG B N 1
ATOM 6655 C CA . ARG B 1 54 ? -8.234 -8.258 -22.594 1 77.62 54 ARG B CA 1
ATOM 6656 C C . ARG B 1 54 ? -8.789 -8.234 -24 1 77.62 54 ARG B C 1
ATOM 6658 O O . ARG B 1 54 ? -9.398 -9.203 -24.453 1 77.62 54 ARG B O 1
ATOM 6665 N N . GLN B 1 55 ? -8.5 -7.168 -24.688 1 81.44 55 GLN B N 1
ATOM 6666 C CA . GLN B 1 55 ? -9.094 -6.965 -26 1 81.44 55 GLN B CA 1
ATOM 6667 C C . GLN B 1 55 ? -8.219 -7.574 -27.094 1 81.44 55 GLN B C 1
ATOM 6669 O O . GLN B 1 55 ? -8.68 -7.773 -28.234 1 81.44 55 GLN B O 1
ATOM 6674 N N . GLN B 1 56 ? -7.098 -7.938 -26.766 1 81.94 56 GLN B N 1
ATOM 6675 C CA . GLN B 1 56 ? -6.148 -8.398 -27.766 1 81.94 56 GLN B CA 1
ATOM 6676 C C . GLN B 1 56 ? -6.664 -9.648 -28.484 1 81.94 56 GLN B C 1
ATOM 6678 O O . GLN B 1 56 ? -6.309 -9.906 -29.641 1 81.94 56 GLN B O 1
ATOM 6683 N N . HIS B 1 57 ? -7.469 -10.344 -27.844 1 77 57 HIS B N 1
ATOM 6684 C CA . HIS B 1 57 ? -7.945 -11.602 -28.422 1 77 57 HIS B CA 1
ATOM 6685 C C . HIS B 1 57 ? -8.969 -11.344 -29.531 1 77 57 HIS B C 1
ATOM 6687 O O . HIS B 1 57 ? -9.164 -12.188 -30.406 1 77 57 HIS B O 1
ATOM 6693 N N . GLN B 1 58 ? -9.562 -10.133 -29.609 1 78.44 58 GLN B N 1
ATOM 6694 C CA . GLN B 1 58 ? -10.594 -9.82 -30.594 1 78.44 58 GLN B CA 1
ATOM 6695 C C . GLN B 1 58 ? -10.07 -8.844 -31.656 1 78.44 58 GLN B C 1
ATOM 6697 O O . GLN B 1 58 ? -10.672 -8.688 -32.719 1 78.44 58 GLN B O 1
ATOM 6702 N N . ASN B 1 59 ? -8.945 -8.25 -31.359 1 84.12 59 ASN B N 1
ATOM 6703 C CA . ASN B 1 59 ? -8.383 -7.238 -32.25 1 84.12 59 ASN B CA 1
ATOM 6704 C C . ASN B 1 59 ? -6.953 -7.59 -32.656 1 84.12 59 ASN B C 1
ATOM 6706 O O . ASN B 1 59 ? -6.008 -7.363 -31.906 1 84.12 59 ASN B O 1
ATOM 6710 N N . GLU B 1 60 ? -6.812 -7.965 -33.906 1 85.94 60 GLU B N 1
ATOM 6711 C CA . GLU B 1 60 ? -5.512 -8.406 -34.375 1 85.94 60 GLU B CA 1
ATOM 6712 C C . GLU B 1 60 ? -4.539 -7.234 -34.5 1 85.94 60 GLU B C 1
ATOM 6714 O O . GLU B 1 60 ? -3.34 -7.391 -34.281 1 85.94 60 GLU B O 1
ATOM 6719 N N . LYS B 1 61 ? -5.051 -6.141 -34.875 1 86.69 61 LYS B N 1
ATOM 6720 C CA . LYS B 1 61 ? -4.191 -4.965 -35 1 86.69 61 LYS B CA 1
ATOM 6721 C C . LYS B 1 61 ? -3.615 -4.586 -33.625 1 86.69 61 LYS B C 1
ATOM 6723 O O . LYS B 1 61 ? -2.441 -4.223 -33.531 1 86.69 61 LYS B O 1
ATOM 6728 N N . LEU B 1 62 ? -4.48 -4.668 -32.719 1 89.44 62 LEU B N 1
ATOM 6729 C CA . LEU B 1 62 ? -4.027 -4.387 -31.359 1 89.44 62 LEU B CA 1
ATOM 6730 C C . LEU B 1 62 ? -2.986 -5.402 -30.906 1 89.44 62 LEU B C 1
ATOM 6732 O O . LEU B 1 62 ? -1.999 -5.043 -30.266 1 89.44 62 LEU B O 1
ATOM 6736 N N . ARG B 1 63 ? -3.186 -6.605 -31.328 1 89 63 ARG B N 1
ATOM 6737 C CA . ARG B 1 63 ? -2.262 -7.672 -30.969 1 89 63 ARG B CA 1
ATOM 6738 C C . ARG B 1 63 ? -0.882 -7.438 -31.562 1 89 63 ARG B C 1
ATOM 6740 O O . ARG B 1 63 ? 0.135 -7.609 -30.891 1 89 63 ARG B O 1
ATOM 6747 N N . LEU B 1 64 ? -0.855 -7.043 -32.719 1 88.06 64 LEU B N 1
ATOM 6748 C CA . LEU B 1 64 ? 0.412 -6.773 -33.375 1 88.06 64 LEU B CA 1
ATOM 6749 C C . LEU B 1 64 ? 1.133 -5.598 -32.719 1 88.06 64 LEU B C 1
ATOM 6751 O O . LEU B 1 64 ? 2.352 -5.637 -32.531 1 88.06 64 LEU B O 1
ATOM 6755 N N . CYS B 1 65 ? 0.336 -4.664 -32.469 1 90.25 65 CYS B N 1
ATOM 6756 C CA . CYS B 1 65 ? 0.913 -3.498 -31.797 1 90.25 65 CYS B CA 1
ATOM 6757 C C . CYS B 1 65 ? 1.484 -3.869 -30.438 1 90.25 65 CYS B C 1
ATOM 6759 O O . CYS B 1 65 ? 2.535 -3.361 -30.031 1 90.25 65 CYS B O 1
ATOM 6761 N N . MET B 1 66 ? 0.835 -4.727 -29.781 1 91.88 66 MET B N 1
ATOM 6762 C CA . MET B 1 66 ? 1.273 -5.145 -28.453 1 91.88 66 MET B CA 1
ATOM 6763 C C . MET B 1 66 ? 2.582 -5.926 -28.531 1 91.88 66 MET B C 1
ATOM 6765 O O . MET B 1 66 ? 3.459 -5.762 -27.688 1 91.88 66 MET B O 1
ATOM 6769 N N . TRP B 1 67 ? 2.729 -6.699 -29.516 1 90.25 67 TRP B N 1
ATOM 6770 C CA . TRP B 1 67 ? 3.969 -7.453 -29.688 1 90.25 67 TRP B CA 1
ATOM 6771 C C . TRP B 1 67 ? 5.129 -6.523 -30.016 1 90.25 67 TRP B C 1
ATOM 6773 O O . TRP B 1 67 ? 6.254 -6.734 -29.562 1 90.25 67 TRP B O 1
ATOM 6783 N N . LYS B 1 68 ? 4.859 -5.508 -30.75 1 90.69 68 LYS B N 1
ATOM 6784 C CA . LYS B 1 68 ? 5.891 -4.52 -31.062 1 90.69 68 LYS B CA 1
ATOM 6785 C C . LYS B 1 68 ? 6.309 -3.756 -29.797 1 90.69 68 LYS B C 1
ATOM 6787 O O . LYS B 1 68 ? 7.5 -3.512 -29.578 1 90.69 68 LYS B O 1
ATOM 6792 N N . LEU B 1 69 ? 5.293 -3.418 -29.031 1 91.69 69 LEU B N 1
ATOM 6793 C CA . LEU B 1 69 ? 5.57 -2.713 -27.781 1 91.69 69 LEU B CA 1
ATOM 6794 C C . LEU B 1 69 ? 6.391 -3.58 -26.844 1 91.69 69 LEU B C 1
ATOM 6796 O O . LEU B 1 69 ? 7.258 -3.076 -26.125 1 91.69 69 LEU B O 1
ATOM 6800 N N . ARG B 1 70 ? 6.086 -4.836 -26.875 1 92.19 70 ARG B N 1
ATOM 6801 C CA . ARG B 1 70 ? 6.816 -5.777 -26.031 1 92.19 70 ARG B CA 1
ATOM 6802 C C . ARG B 1 70 ? 8.305 -5.773 -26.359 1 92.19 70 ARG B C 1
ATOM 6804 O O . ARG B 1 70 ? 9.148 -5.727 -25.469 1 92.19 70 ARG B O 1
ATOM 6811 N N . ASP B 1 71 ? 8.617 -5.742 -27.562 1 91.12 71 ASP B N 1
ATOM 6812 C CA . ASP B 1 71 ? 10.008 -5.727 -28 1 91.12 71 ASP B CA 1
ATOM 6813 C C . ASP B 1 71 ? 10.703 -4.43 -27.594 1 91.12 71 ASP B C 1
ATOM 6815 O O . ASP B 1 71 ? 11.859 -4.445 -27.156 1 91.12 71 ASP B O 1
ATOM 6819 N N . ILE B 1 72 ? 10 -3.406 -27.719 1 92.94 72 ILE B N 1
ATOM 6820 C CA . ILE B 1 72 ? 10.555 -2.105 -27.359 1 92.94 72 ILE B CA 1
ATOM 6821 C C . ILE B 1 72 ? 10.828 -2.062 -25.859 1 92.94 72 ILE B C 1
ATOM 6823 O O . ILE B 1 72 ? 11.867 -1.546 -25.422 1 92.94 72 ILE B O 1
ATOM 6827 N N . PHE B 1 73 ? 9.922 -2.574 -25.094 1 93.12 73 PHE B N 1
ATOM 6828 C CA . PHE B 1 73 ? 10.086 -2.541 -23.641 1 93.12 73 PHE B CA 1
ATOM 6829 C C . PHE B 1 73 ? 11.234 -3.439 -23.203 1 93.12 73 PHE B C 1
ATOM 6831 O O . PHE B 1 73 ? 11.945 -3.129 -22.25 1 93.12 73 PHE B O 1
ATOM 6838 N N . TYR B 1 74 ? 11.414 -4.566 -23.875 1 92.31 74 TYR B N 1
ATOM 6839 C CA . TYR B 1 74 ? 12.562 -5.41 -23.578 1 92.31 74 TYR B CA 1
ATOM 6840 C C . TYR B 1 74 ? 13.867 -4.691 -23.922 1 92.31 74 TYR B C 1
ATOM 6842 O O . TYR B 1 74 ? 14.859 -4.816 -23.203 1 92.31 74 TYR B O 1
ATOM 6850 N N . ASP B 1 75 ? 13.859 -3.951 -24.969 1 92.19 75 ASP B N 1
ATOM 6851 C CA . ASP B 1 75 ? 15.047 -3.172 -25.312 1 92.19 75 ASP B CA 1
ATOM 6852 C C . ASP B 1 75 ? 15.336 -2.105 -24.266 1 92.19 75 ASP B C 1
ATOM 6854 O O . ASP B 1 75 ? 16.5 -1.857 -23.922 1 92.19 75 ASP B O 1
ATOM 6858 N N . ALA B 1 76 ? 14.273 -1.523 -23.859 1 92.38 76 ALA B N 1
ATOM 6859 C CA . ALA B 1 76 ? 14.438 -0.536 -22.797 1 92.38 76 ALA B CA 1
ATOM 6860 C C . ALA B 1 76 ? 15.016 -1.174 -21.531 1 92.38 76 ALA B C 1
ATOM 6862 O O . ALA B 1 76 ? 15.875 -0.589 -20.875 1 92.38 76 ALA B O 1
ATOM 6863 N N . GLU B 1 77 ? 14.531 -2.328 -21.172 1 92.19 77 GLU B N 1
ATOM 6864 C CA . GLU B 1 77 ? 15.047 -3.049 -20.016 1 92.19 77 GLU B CA 1
ATOM 6865 C C . GLU B 1 77 ? 16.531 -3.334 -20.156 1 92.19 77 GLU B C 1
ATOM 6867 O O . GLU B 1 77 ? 17.297 -3.197 -19.188 1 92.19 77 GLU B O 1
ATOM 6872 N N . ASN B 1 78 ? 16.922 -3.719 -21.344 1 91.56 78 ASN B N 1
ATOM 6873 C CA . ASN B 1 78 ? 18.328 -4.016 -21.609 1 91.56 78 ASN B CA 1
ATOM 6874 C C . ASN B 1 78 ? 19.203 -2.779 -21.422 1 91.56 78 ASN B C 1
ATOM 6876 O O . ASN B 1 78 ? 20.312 -2.867 -20.875 1 91.56 78 ASN B O 1
ATOM 6880 N N . VAL B 1 79 ? 18.734 -1.679 -21.844 1 90.38 79 VAL B N 1
ATOM 6881 C CA . VAL B 1 79 ? 19.484 -0.438 -21.734 1 90.38 79 VAL B CA 1
ATOM 6882 C C . VAL B 1 79 ? 19.672 -0.069 -20.266 1 90.38 79 VAL B C 1
ATOM 6884 O O . VAL B 1 79 ? 20.75 0.34 -19.844 1 90.38 79 VAL B O 1
ATOM 6887 N N . ILE B 1 80 ? 18.609 -0.224 -19.531 1 89.25 80 ILE B N 1
ATOM 6888 C CA . ILE B 1 80 ? 18.688 0.096 -18.125 1 89.25 80 ILE B CA 1
ATOM 6889 C C . ILE B 1 80 ? 19.641 -0.862 -17.422 1 89.25 80 ILE B C 1
ATOM 6891 O O . ILE B 1 80 ? 20.406 -0.453 -16.547 1 89.25 80 ILE B O 1
ATOM 6895 N N . ASP B 1 81 ? 19.609 -2.094 -17.797 1 90.88 81 ASP B N 1
ATOM 6896 C CA . ASP B 1 81 ? 20.516 -3.08 -17.219 1 90.88 81 ASP B CA 1
ATOM 6897 C C . ASP B 1 81 ? 21.969 -2.795 -17.609 1 90.88 81 ASP B C 1
ATOM 6899 O O . ASP B 1 81 ? 22.891 -3.113 -16.844 1 90.88 81 ASP B O 1
ATOM 6903 N N . ASP B 1 82 ? 22.156 -2.172 -18.766 1 90.31 82 ASP B N 1
ATOM 6904 C CA . ASP B 1 82 ? 23.5 -1.784 -19.172 1 90.31 82 ASP B CA 1
ATOM 6905 C C . ASP B 1 82 ? 24.078 -0.738 -18.234 1 90.31 82 ASP B C 1
ATOM 6907 O O . ASP B 1 82 ? 25.281 -0.744 -17.969 1 90.31 82 ASP B O 1
ATOM 6911 N N . PHE B 1 83 ? 23.25 0.154 -17.766 1 88 83 PHE B N 1
ATOM 6912 C CA . PHE B 1 83 ? 23.703 1.142 -16.797 1 88 83 PHE B CA 1
ATOM 6913 C C . PHE B 1 83 ? 24.156 0.465 -15.508 1 88 83 PHE B C 1
ATOM 6915 O O . PHE B 1 83 ? 25.172 0.851 -14.922 1 88 83 PHE B O 1
ATOM 6922 N N . LYS B 1 84 ? 23.422 -0.478 -15.102 1 88.44 84 LYS B N 1
ATOM 6923 C CA . LYS B 1 84 ? 23.766 -1.197 -13.883 1 88.44 84 LYS B CA 1
ATOM 6924 C C . LYS B 1 84 ? 25.094 -1.934 -14.047 1 88.44 84 LYS B C 1
ATOM 6926 O O . LYS B 1 84 ? 25.922 -1.938 -13.133 1 88.44 84 LYS B O 1
ATOM 6931 N N . CYS B 1 85 ? 25.219 -2.576 -15.203 1 89.56 85 CYS B N 1
ATOM 6932 C CA . CYS B 1 85 ? 26.469 -3.297 -15.461 1 89.56 85 CYS B CA 1
ATOM 6933 C C . CYS B 1 85 ? 27.656 -2.348 -15.445 1 89.56 85 CYS B C 1
ATOM 6935 O O . CYS B 1 85 ? 28.703 -2.676 -14.883 1 89.56 85 CYS B O 1
ATOM 6937 N N . GLU B 1 86 ? 27.484 -1.199 -15.992 1 87.56 86 GLU B N 1
ATOM 6938 C CA . GLU B 1 86 ? 28.578 -0.228 -16.031 1 87.56 86 GLU B CA 1
ATOM 6939 C C . GLU B 1 86 ? 28.859 0.325 -14.641 1 87.56 86 GLU B C 1
ATOM 6941 O O . GLU B 1 86 ? 30.016 0.584 -14.297 1 87.56 86 GLU B O 1
ATOM 6946 N N . ALA B 1 87 ? 27.844 0.514 -13.875 1 85.44 87 ALA B N 1
ATOM 6947 C CA . ALA B 1 87 ? 28.031 0.97 -12.5 1 85.44 87 ALA B CA 1
ATOM 6948 C C . ALA B 1 87 ? 28.812 -0.058 -11.688 1 85.44 87 ALA B C 1
ATOM 6950 O O . ALA B 1 87 ? 29.672 0.304 -10.875 1 85.44 87 ALA B O 1
ATOM 6951 N N . LEU B 1 88 ? 28.531 -1.305 -11.891 1 86.62 88 LEU B N 1
ATOM 6952 C CA . LEU B 1 88 ? 29.234 -2.379 -11.195 1 86.62 88 LEU B CA 1
ATOM 6953 C C . LEU B 1 88 ? 30.688 -2.453 -11.641 1 86.62 88 LEU B C 1
ATOM 6955 O O . LEU B 1 88 ? 31.578 -2.729 -10.828 1 86.62 88 LEU B O 1
ATOM 6959 N N . ARG B 1 89 ? 30.875 -2.25 -12.859 1 86.19 89 ARG B N 1
ATOM 6960 C CA . ARG B 1 89 ? 32.25 -2.256 -13.375 1 86.19 89 ARG B CA 1
ATOM 6961 C C . ARG B 1 89 ? 33.062 -1.146 -12.742 1 86.19 89 ARG B C 1
ATOM 6963 O O . ARG B 1 89 ? 34.219 -1.368 -12.352 1 86.19 89 ARG B O 1
ATOM 6970 N N . LYS B 1 90 ? 32.5 -0.005 -12.586 1 83.25 90 LYS B N 1
ATOM 6971 C CA . LYS B 1 90 ? 33.188 1.12 -11.969 1 83.25 90 LYS B CA 1
ATOM 6972 C C . LYS B 1 90 ? 33.469 0.858 -10.492 1 83.25 90 LYS B C 1
ATOM 6974 O O . LYS B 1 90 ? 34.531 1.195 -9.977 1 83.25 90 LYS B O 1
ATOM 6979 N N . GLN B 1 91 ? 32.5 0.315 -9.906 1 81.62 91 GLN B N 1
ATOM 6980 C CA . GLN B 1 91 ? 32.656 -0.01 -8.492 1 81.62 91 GLN B CA 1
ATOM 6981 C C . GLN B 1 91 ? 33.781 -1.038 -8.305 1 81.62 91 GLN B C 1
ATOM 6983 O O . GLN B 1 91 ? 34.562 -0.939 -7.359 1 81.62 91 GLN B O 1
ATOM 6988 N N . ASP B 1 92 ? 33.812 -2.061 -9.148 1 83 92 ASP B N 1
ATOM 6989 C CA . ASP B 1 92 ? 34.844 -3.082 -9.086 1 83 92 ASP B CA 1
ATOM 6990 C C . ASP B 1 92 ? 36.219 -2.469 -9.312 1 83 92 ASP B C 1
ATOM 6992 O O . ASP B 1 92 ? 37.188 -2.852 -8.656 1 83 92 ASP B O 1
ATOM 6996 N N . ALA B 1 93 ? 36.25 -1.519 -10.195 1 79.19 93 ALA B N 1
ATOM 6997 C CA . ALA B 1 93 ? 37.5 -0.852 -10.5 1 79.19 93 ALA B CA 1
ATOM 6998 C C . ALA B 1 93 ? 38 -0.021 -9.312 1 79.19 93 ALA B C 1
ATOM 7000 O O . ALA B 1 93 ? 39.188 0.068 -9.055 1 79.19 93 ALA B O 1
ATOM 7001 N N . ILE B 1 94 ? 37.094 0.527 -8.602 1 75.56 94 ILE B N 1
ATOM 7002 C CA . ILE B 1 94 ? 37.406 1.35 -7.445 1 75.56 94 ILE B CA 1
ATOM 7003 C C . ILE B 1 94 ? 37.875 0.457 -6.297 1 75.56 94 ILE B C 1
ATOM 7005 O O . ILE B 1 94 ? 38.875 0.776 -5.609 1 75.56 94 ILE B O 1
ATOM 7009 N N . ASN B 1 95 ? 37.219 -0.631 -6.121 1 75.44 95 ASN B N 1
ATOM 7010 C CA . ASN B 1 95 ? 37.531 -1.522 -5.008 1 75.44 95 ASN B CA 1
ATOM 7011 C C . ASN B 1 95 ? 38.844 -2.254 -5.219 1 75.44 95 ASN B C 1
ATOM 7013 O O . ASN B 1 95 ? 39.531 -2.621 -4.254 1 75.44 95 ASN B O 1
ATOM 7017 N N . HIS B 1 96 ? 39.125 -2.555 -6.375 1 72.31 96 HIS B N 1
ATOM 7018 C CA . HIS B 1 96 ? 40.344 -3.326 -6.633 1 72.31 96 HIS B CA 1
ATOM 7019 C C . HIS B 1 96 ? 41.312 -2.531 -7.473 1 72.31 96 HIS B C 1
ATOM 7021 O O . HIS B 1 96 ? 41.5 -2.812 -8.656 1 72.31 96 HIS B O 1
ATOM 7027 N N . ARG B 1 97 ? 41.656 -1.193 -6.922 1 58.81 97 ARG B N 1
ATOM 7028 C CA . ARG B 1 97 ? 42.625 -0.326 -7.566 1 58.81 97 ARG B CA 1
ATOM 7029 C C . ARG B 1 97 ? 43.969 -1.046 -7.75 1 58.81 97 ARG B C 1
ATOM 7031 O O . ARG B 1 97 ? 44.562 -1.521 -6.777 1 58.81 97 ARG B O 1
ATOM 7038 N N . ASP B 1 98 ? 44.25 -1.783 -8.594 1 49.66 98 ASP B N 1
ATOM 7039 C CA . ASP B 1 98 ? 45.594 -2.221 -8.898 1 49.66 98 ASP B CA 1
ATOM 7040 C C . ASP B 1 98 ? 46.562 -1.03 -8.984 1 49.66 98 ASP B C 1
ATOM 7042 O O . ASP B 1 98 ? 46.25 -0.038 -9.648 1 49.66 98 ASP B O 1
ATOM 7046 N N . ASN B 1 99 ? 47.562 -0.773 -8.062 1 42.19 99 ASN B N 1
ATOM 7047 C CA . ASN B 1 99 ? 48.625 0.212 -7.906 1 42.19 99 ASN B CA 1
ATOM 7048 C C . ASN B 1 99 ? 49.188 0.661 -9.258 1 42.19 99 ASN B C 1
ATOM 7050 O O . ASN B 1 99 ? 49.688 1.78 -9.383 1 42.19 99 ASN B O 1
ATOM 7054 N N . ASN B 1 100 ? 49.719 -0.194 -10.117 1 40.91 100 ASN B N 1
ATOM 7055 C CA . ASN B 1 100 ? 50.625 0.242 -11.195 1 40.91 100 ASN B CA 1
ATOM 7056 C C . ASN B 1 100 ? 49.875 1.09 -12.227 1 40.91 100 ASN B C 1
ATOM 7058 O O . ASN B 1 100 ? 50.469 1.897 -12.922 1 40.91 100 ASN B O 1
ATOM 7062 N N . ASN B 1 101 ? 48.781 0.705 -12.805 1 40.53 101 ASN B N 1
ATOM 7063 C CA . ASN B 1 101 ? 48.219 1.359 -13.984 1 40.53 101 ASN B CA 1
ATOM 7064 C C . ASN B 1 101 ? 47.25 2.461 -13.609 1 40.53 101 ASN B C 1
ATOM 7066 O O . ASN B 1 101 ? 46.062 2.395 -13.953 1 40.53 101 ASN B O 1
ATOM 7070 N N . LEU B 1 102 ? 47.344 3.107 -12.641 1 38.44 102 LEU B N 1
ATOM 7071 C CA . LEU B 1 102 ? 46.469 4.117 -12.078 1 38.44 102 LEU B CA 1
ATOM 7072 C C . LEU B 1 102 ? 46.312 5.297 -13.039 1 38.44 102 LEU B C 1
ATOM 7074 O O . LEU B 1 102 ? 45.219 5.887 -13.125 1 38.44 102 LEU B O 1
ATOM 7078 N N . LYS B 1 103 ? 47.5 5.844 -13.547 1 38.91 103 LYS B N 1
ATOM 7079 C CA . LYS B 1 103 ? 47.531 7.129 -14.242 1 38.91 103 LYS B CA 1
ATOM 7080 C C . LYS B 1 103 ? 46.719 7.074 -15.531 1 38.91 103 LYS B C 1
ATOM 7082 O O . LYS B 1 103 ? 46.031 8.039 -15.883 1 38.91 103 LYS B O 1
ATOM 7087 N N . VAL B 1 104 ? 47 6.191 -16.359 1 38.44 104 VAL B N 1
ATOM 7088 C CA . VAL B 1 104 ? 46.438 6.145 -17.703 1 38.44 104 VAL B CA 1
ATOM 7089 C C . VAL B 1 104 ? 44.969 5.773 -17.625 1 38.44 104 VAL B C 1
ATOM 7091 O O . VAL B 1 104 ? 44.188 6.152 -18.5 1 38.44 104 VAL B O 1
ATOM 7094 N N . ARG B 1 105 ? 44.625 4.996 -16.656 1 40.47 105 ARG B N 1
ATOM 7095 C CA . ARG B 1 105 ? 43.25 4.453 -16.625 1 40.47 105 ARG B CA 1
ATOM 7096 C C . ARG B 1 105 ? 42.281 5.48 -16.078 1 40.47 105 ARG B C 1
ATOM 7098 O O . ARG B 1 105 ? 41.062 5.34 -16.25 1 40.47 105 ARG B O 1
ATOM 7105 N N . VAL B 1 106 ? 42.719 6.336 -15.32 1 39.38 106 VAL B N 1
ATOM 7106 C CA . VAL B 1 106 ? 41.906 7.449 -14.875 1 39.38 106 VAL B CA 1
ATOM 7107 C C . VAL B 1 106 ? 41.5 8.312 -16.078 1 39.38 106 VAL B C 1
ATOM 7109 O O . VAL B 1 106 ? 40.375 8.781 -16.172 1 39.38 106 VAL B O 1
ATOM 7112 N N . LEU B 1 107 ? 42.5 8.656 -16.953 1 38.22 107 LEU B N 1
ATOM 7113 C CA . LEU B 1 107 ? 42.188 9.438 -18.141 1 38.22 107 LEU B CA 1
ATOM 7114 C C . LEU B 1 107 ? 41.25 8.68 -19.078 1 38.22 107 LEU B C 1
ATOM 7116 O O . LEU B 1 107 ? 40.406 9.273 -19.719 1 38.22 107 LEU B O 1
ATOM 7120 N N . GLY B 1 108 ? 41.594 7.41 -19.406 1 39.62 108 GLY B N 1
ATOM 7121 C CA . GLY B 1 108 ? 40.781 6.574 -20.266 1 39.62 108 GLY B CA 1
ATOM 7122 C C . GLY B 1 108 ? 39.438 6.266 -19.656 1 39.62 108 GLY B C 1
ATOM 7123 O O . GLY B 1 108 ? 38.5 5.914 -20.375 1 39.62 108 GLY B O 1
ATOM 7124 N N . SER B 1 109 ? 39.344 6.066 -18.438 1 42.12 109 SER B N 1
ATOM 7125 C CA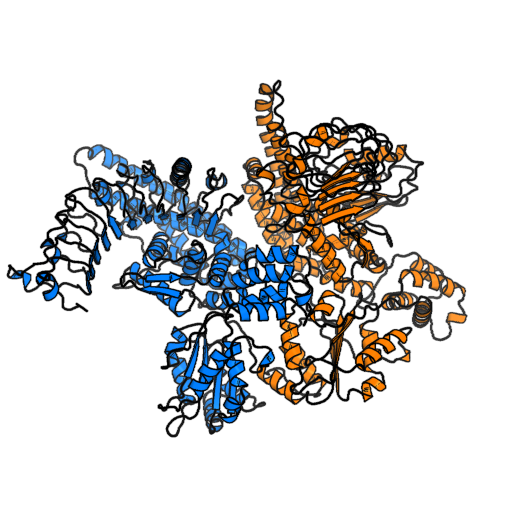 . SER B 1 109 ? 38.125 5.879 -17.703 1 42.12 109 SER B CA 1
ATOM 7126 C C . SER B 1 109 ? 37.219 7.117 -17.781 1 42.12 109 SER B C 1
ATOM 7128 O O . SER B 1 109 ? 36.062 7.078 -17.391 1 42.12 109 SER B O 1
ATOM 7130 N N . CYS B 1 110 ? 37.812 8.203 -18 1 40.22 110 CYS B N 1
ATOM 7131 C CA . CYS B 1 110 ? 37.062 9.438 -18.203 1 40.22 110 CYS B CA 1
ATOM 7132 C C . CYS B 1 110 ? 36.344 9.43 -19.547 1 40.22 110 CYS B C 1
ATOM 7134 O O . CYS B 1 110 ? 35.375 10.18 -19.75 1 40.22 110 CYS B O 1
ATOM 7136 N N . CYS B 1 111 ? 37.094 8.977 -20.609 1 42.97 111 CYS B N 1
ATOM 7137 C CA . CYS B 1 111 ? 36.562 9.023 -21.969 1 42.97 111 CYS B CA 1
ATOM 7138 C C . CYS B 1 111 ? 35.469 7.996 -22.172 1 42.97 111 CYS B C 1
ATOM 7140 O O . CYS B 1 111 ? 34.688 8.078 -23.125 1 42.97 111 CYS B O 1
ATOM 7142 N N . LEU B 1 112 ? 35.531 6.805 -21.562 1 50.72 112 LEU B N 1
ATOM 7143 C CA . LEU B 1 112 ? 34.625 5.656 -21.625 1 50.72 112 LEU B CA 1
ATOM 7144 C C . LEU B 1 112 ? 33.25 6.043 -21.156 1 50.72 112 LEU B C 1
ATOM 7146 O O . LEU B 1 112 ? 32.25 5.609 -21.75 1 50.72 112 LEU B O 1
ATOM 7150 N N . PRO B 1 113 ? 33.25 6.961 -20.141 1 59.25 113 PRO B N 1
ATOM 7151 C CA . PRO B 1 113 ? 31.922 7.398 -19.703 1 59.25 113 PRO B CA 1
ATOM 7152 C C . PRO B 1 113 ? 31.188 8.203 -20.781 1 59.25 113 PRO B C 1
ATOM 7154 O O . PRO B 1 113 ? 29.969 8.062 -20.922 1 59.25 113 PRO B O 1
ATOM 7157 N N . LEU B 1 114 ? 32.062 8.828 -21.688 1 64.19 114 LEU B N 1
ATOM 7158 C CA . LEU B 1 114 ? 31.375 9.633 -22.688 1 64.19 114 LEU B CA 1
ATOM 7159 C C . LEU B 1 114 ? 30.859 8.75 -23.828 1 64.19 114 LEU B C 1
ATOM 7161 O O . LEU B 1 114 ? 29.766 8.969 -24.344 1 64.19 114 LEU B O 1
ATOM 7165 N N . SER B 1 115 ? 31.844 7.641 -24.234 1 77.44 115 SER B N 1
ATOM 7166 C CA . SER B 1 115 ? 31.375 6.723 -25.281 1 77.44 115 SER B CA 1
ATOM 7167 C C . SER B 1 115 ? 30.156 5.938 -24.812 1 77.44 115 SER B C 1
ATOM 7169 O O . SER B 1 115 ? 29.219 5.738 -25.594 1 77.44 115 SER B O 1
ATOM 7171 N N . PHE B 1 116 ? 30.234 5.496 -23.625 1 83.62 116 PHE B N 1
ATOM 7172 C CA . PHE B 1 116 ? 29.094 4.793 -23.062 1 83.62 116 PHE B CA 1
ATOM 7173 C C . PHE B 1 116 ? 27.859 5.695 -23.031 1 83.62 116 PHE B C 1
ATOM 7175 O O . PHE B 1 116 ? 26.766 5.273 -23.422 1 83.62 116 PHE B O 1
ATOM 7182 N N . SER B 1 117 ? 28.141 6.961 -22.625 1 79 117 SER B N 1
ATOM 7183 C CA . SER B 1 117 ? 27.031 7.906 -22.531 1 79 117 SER B CA 1
ATOM 7184 C C . SER B 1 117 ? 26.438 8.203 -23.906 1 79 117 SER B C 1
ATOM 7186 O O . SER B 1 117 ? 25.219 8.297 -24.047 1 79 117 SER B O 1
ATOM 7188 N N . LEU B 1 118 ? 27.281 8.25 -24.875 1 79.5 118 LEU B N 1
ATOM 7189 C CA . LEU B 1 118 ? 26.812 8.531 -26.234 1 79.5 118 LEU B CA 1
ATOM 7190 C C . LEU B 1 118 ? 26.047 7.332 -26.797 1 79.5 118 LEU B C 1
ATOM 7192 O O . LEU B 1 118 ? 25 7.496 -27.422 1 79.5 118 LEU B O 1
ATOM 7196 N N . LYS B 1 119 ? 26.641 6.16 -26.562 1 84.38 119 LYS B N 1
ATOM 7197 C CA . LYS B 1 119 ? 25.984 4.949 -27.031 1 84.38 119 LYS B CA 1
ATOM 7198 C C . LYS B 1 119 ? 24.609 4.793 -26.391 1 84.38 119 LYS B C 1
ATOM 7200 O O . LYS B 1 119 ? 23.625 4.465 -27.078 1 84.38 119 LYS B O 1
ATOM 7205 N N . MET B 1 120 ? 24.594 4.996 -25.156 1 87 120 MET B N 1
ATOM 7206 C CA . MET B 1 120 ? 23.328 4.863 -24.438 1 87 120 MET B CA 1
ATOM 7207 C C . MET B 1 120 ? 22.344 5.934 -24.875 1 87 120 MET B C 1
ATOM 7209 O O . MET B 1 120 ? 21.141 5.672 -24.969 1 87 120 MET B O 1
ATOM 7213 N N . SER B 1 121 ? 22.828 7.129 -25.125 1 85.62 121 SER B N 1
ATOM 7214 C CA . SER B 1 121 ? 21.969 8.203 -25.594 1 85.62 121 SER B CA 1
ATOM 7215 C C . SER B 1 121 ? 21.328 7.848 -26.938 1 85.62 121 SER B C 1
ATOM 7217 O O . SER B 1 121 ? 20.125 8.086 -27.125 1 85.62 121 SER B O 1
ATOM 7219 N N . HIS B 1 122 ? 22.094 7.242 -27.734 1 87.56 122 HIS B N 1
ATOM 7220 C CA . HIS B 1 122 ? 21.578 6.836 -29.031 1 87.56 122 HIS B CA 1
ATOM 7221 C C . HIS B 1 122 ? 20.531 5.73 -28.875 1 87.56 122 HIS B C 1
ATOM 7223 O O . HIS B 1 122 ? 19.5 5.746 -29.562 1 87.56 122 HIS B O 1
ATOM 7229 N N . LYS B 1 123 ? 20.844 4.797 -28.094 1 90.19 123 LYS B N 1
ATOM 7230 C CA . LYS B 1 123 ? 19.906 3.689 -27.891 1 90.19 123 LYS B CA 1
ATOM 7231 C C . LYS B 1 123 ? 18.578 4.184 -27.328 1 90.19 123 LYS B C 1
ATOM 7233 O O . LYS B 1 123 ? 17.516 3.762 -27.766 1 90.19 123 LYS B O 1
ATOM 7238 N N . ILE B 1 124 ? 18.609 5.086 -26.359 1 90.12 124 ILE B N 1
ATOM 7239 C CA . ILE B 1 124 ? 17.406 5.594 -25.734 1 90.12 124 ILE B CA 1
ATOM 7240 C C . ILE B 1 124 ? 16.609 6.434 -26.734 1 90.12 124 ILE B C 1
ATOM 7242 O O . ILE B 1 124 ? 15.383 6.367 -26.766 1 90.12 124 ILE B O 1
ATOM 7246 N N . LYS B 1 125 ? 17.297 7.215 -27.516 1 89.56 125 LYS B N 1
ATOM 7247 C CA . LYS B 1 125 ? 16.625 8.023 -28.531 1 89.56 125 LYS B CA 1
ATOM 7248 C C . LYS B 1 125 ? 15.945 7.152 -29.578 1 89.56 125 LYS B C 1
ATOM 7250 O O . LYS B 1 125 ? 14.852 7.473 -30.047 1 89.56 125 LYS B O 1
ATOM 7255 N N . ASP B 1 126 ? 16.656 6.109 -29.859 1 91.12 126 ASP B N 1
ATOM 7256 C CA . ASP B 1 126 ? 16.062 5.164 -30.797 1 91.12 126 ASP B CA 1
ATOM 7257 C C . ASP B 1 126 ? 14.781 4.551 -30.219 1 91.12 126 ASP B C 1
ATOM 7259 O O . ASP B 1 126 ? 13.773 4.422 -30.922 1 91.12 126 ASP B O 1
ATOM 7263 N N . ILE B 1 127 ? 14.859 4.121 -29.047 1 93 127 ILE B N 1
ATOM 7264 C CA . ILE B 1 127 ? 13.703 3.545 -28.359 1 93 127 ILE B CA 1
ATOM 7265 C C . ILE B 1 127 ? 12.57 4.566 -28.312 1 93 127 ILE B C 1
ATOM 7267 O O . ILE B 1 127 ? 11.414 4.242 -28.609 1 93 127 ILE B O 1
ATOM 7271 N N . ASN B 1 128 ? 12.891 5.809 -27.969 1 91.81 128 ASN B N 1
ATOM 7272 C CA . ASN B 1 128 ? 11.891 6.867 -27.906 1 91.81 128 ASN B CA 1
ATOM 7273 C C . ASN B 1 128 ? 11.273 7.129 -29.281 1 91.81 128 ASN B C 1
ATOM 7275 O O . ASN B 1 128 ? 10.078 7.41 -29.391 1 91.81 128 ASN B O 1
ATOM 7279 N N . GLY B 1 129 ? 12.125 7.078 -30.234 1 90.06 129 GLY B N 1
ATOM 7280 C CA . GLY B 1 129 ? 11.633 7.242 -31.594 1 90.06 129 GLY B CA 1
ATOM 7281 C C . GLY B 1 129 ? 10.641 6.168 -32 1 90.06 129 GLY B C 1
ATOM 7282 O O . GLY B 1 129 ? 9.586 6.473 -32.562 1 90.06 129 GLY B O 1
ATOM 7283 N N . ARG B 1 130 ? 10.945 4.922 -31.766 1 92 130 ARG B N 1
ATOM 7284 C CA . ARG B 1 130 ? 10.062 3.807 -32.062 1 92 130 ARG B CA 1
ATOM 7285 C C . ARG B 1 130 ? 8.758 3.908 -31.281 1 92 130 ARG B C 1
ATOM 7287 O O . ARG B 1 130 ? 7.68 3.621 -31.812 1 92 130 ARG B O 1
ATOM 7294 N N . LEU B 1 131 ? 8.867 4.281 -30 1 91 131 LEU B N 1
ATOM 7295 C CA . LEU B 1 131 ? 7.695 4.438 -29.156 1 91 131 LEU B CA 1
ATOM 7296 C C . LEU B 1 131 ? 6.809 5.57 -29.656 1 91 131 LEU B C 1
ATOM 7298 O O . LEU B 1 131 ? 5.578 5.488 -29.562 1 91 131 LEU B O 1
ATOM 7302 N N . GLY B 1 132 ? 7.379 6.641 -30.125 1 85.69 132 GLY B N 1
ATOM 7303 C CA . GLY B 1 132 ? 6.625 7.758 -30.672 1 85.69 132 GLY B CA 1
ATOM 7304 C C . GLY B 1 132 ? 5.805 7.383 -31.891 1 85.69 132 GLY B C 1
ATOM 7305 O O . GLY B 1 132 ? 4.652 7.801 -32.031 1 85.69 132 GLY B O 1
ATOM 7306 N N . GLU B 1 133 ? 6.344 6.543 -32.625 1 85.94 133 GLU B N 1
ATOM 7307 C CA . GLU B 1 133 ? 5.645 6.078 -33.812 1 85.94 133 GLU B CA 1
ATOM 7308 C C . GLU B 1 133 ? 4.453 5.195 -33.469 1 85.94 133 GLU B C 1
ATOM 7310 O O . GLU B 1 133 ? 3.385 5.301 -34.062 1 85.94 133 GLU B O 1
ATOM 7315 N N . LEU B 1 134 ? 4.699 4.371 -32.562 1 88.25 134 LEU B N 1
ATOM 7316 C CA . LEU B 1 134 ? 3.641 3.449 -32.156 1 88.25 134 LEU B CA 1
ATOM 7317 C C . LEU B 1 134 ? 2.586 4.164 -31.312 1 88.25 134 LEU B C 1
ATOM 7319 O O . LEU B 1 134 ? 1.439 3.717 -31.234 1 88.25 134 LEU B O 1
ATOM 7323 N N . ALA B 1 135 ? 3.021 5.215 -30.625 1 81 135 ALA B N 1
ATOM 7324 C CA . ALA B 1 135 ? 2.109 5.945 -29.75 1 81 135 ALA B CA 1
ATOM 7325 C C . ALA B 1 135 ? 0.948 6.539 -30.547 1 81 135 ALA B C 1
ATOM 7327 O O . ALA B 1 135 ? -0.183 6.59 -30.047 1 81 135 ALA B O 1
ATOM 7328 N N . THR B 1 136 ? 1.147 6.934 -31.734 1 78.94 136 THR B N 1
ATOM 7329 C CA . THR B 1 136 ? 0.09 7.473 -32.562 1 78.94 136 THR B CA 1
ATOM 7330 C C . THR B 1 136 ? -0.94 6.398 -32.906 1 78.94 136 THR B C 1
ATOM 7332 O O . THR B 1 136 ? -2.145 6.656 -32.875 1 78.94 136 THR B O 1
ATOM 7335 N N . GLU B 1 137 ? -0.441 5.242 -33.188 1 83.25 137 GLU B N 1
ATOM 7336 C CA . GLU B 1 137 ? -1.341 4.121 -33.438 1 83.25 137 GLU B CA 1
ATOM 7337 C C . GLU B 1 137 ? -2.066 3.689 -32.156 1 83.25 137 GLU B C 1
ATOM 7339 O O . GLU B 1 137 ? -3.242 3.326 -32.219 1 83.25 137 GLU B O 1
ATOM 7344 N N . TRP B 1 138 ? -1.401 3.705 -31.172 1 85.12 138 TRP B N 1
ATOM 7345 C CA . TRP B 1 138 ? -1.916 3.277 -29.875 1 85.12 138 TRP B CA 1
ATOM 7346 C C . TRP B 1 138 ? -3.094 4.145 -29.453 1 85.12 138 TRP B C 1
ATOM 7348 O O . TRP B 1 138 ? -4.055 3.646 -28.844 1 85.12 138 TRP B O 1
ATOM 7358 N N . LYS B 1 139 ? -3.055 5.402 -29.797 1 78.25 139 LYS B N 1
ATOM 7359 C CA . LYS B 1 139 ? -4.109 6.344 -29.422 1 78.25 139 LYS B CA 1
ATOM 7360 C C . LYS B 1 139 ? -5.383 6.078 -30.219 1 78.25 139 LYS B C 1
ATOM 7362 O O . LYS B 1 139 ? -6.48 6.449 -29.797 1 78.25 139 LYS B O 1
ATOM 7367 N N . SER B 1 140 ? -5.199 5.367 -31.266 1 81.88 140 SER B N 1
ATOM 7368 C CA . SER B 1 140 ? -6.355 5.086 -32.094 1 81.88 140 SER B CA 1
ATOM 7369 C C . SER B 1 140 ? -7.23 3.998 -31.5 1 81.88 140 SER B C 1
ATOM 7371 O O . SER B 1 140 ? -8.398 3.852 -31.875 1 81.88 140 SER B O 1
ATOM 7373 N N . PHE B 1 141 ? -6.598 3.301 -30.547 1 86.38 141 PHE B N 1
ATOM 7374 C CA . PHE B 1 141 ? -7.375 2.242 -29.906 1 86.38 141 PHE B CA 1
ATOM 7375 C C . PHE B 1 141 ? -8.195 2.795 -28.75 1 86.38 141 PHE B C 1
ATOM 7377 O O . PHE B 1 141 ? -7.77 3.729 -28.062 1 86.38 141 PHE B O 1
ATOM 7384 N N . ASP B 1 142 ? -9.477 2.635 -28.641 1 80.06 142 ASP B N 1
ATOM 7385 C CA . ASP B 1 142 ? -10.352 3.08 -27.562 1 80.06 142 ASP B CA 1
ATOM 7386 C C . ASP B 1 142 ? -10.172 2.215 -26.312 1 80.06 142 ASP B C 1
ATOM 7388 O O . ASP B 1 142 ? -11.062 1.438 -25.953 1 80.06 142 ASP B O 1
ATOM 7392 N N . LEU B 1 143 ? -9 2.344 -25.672 1 83.81 143 LEU B N 1
ATOM 7393 C CA . LEU B 1 143 ? -8.711 1.525 -24.5 1 83.81 143 LEU B CA 1
ATOM 7394 C C . LEU B 1 143 ? -9.062 2.27 -23.219 1 83.81 143 LEU B C 1
ATOM 7396 O O . LEU B 1 143 ? -8.891 3.488 -23.125 1 83.81 143 LEU B O 1
ATOM 7400 N N . ARG B 1 144 ? -9.633 1.521 -22.328 1 76.88 144 ARG B N 1
ATOM 7401 C CA . ARG B 1 144 ? -10.039 2.086 -21.047 1 76.88 144 ARG B CA 1
ATOM 7402 C C . ARG B 1 144 ? -9.039 1.73 -19.953 1 76.88 144 ARG B C 1
ATOM 7404 O O . ARG B 1 144 ? -8.289 0.76 -20.078 1 76.88 144 ARG B O 1
ATOM 7411 N N . GLN B 1 145 ? -8.953 2.551 -18.938 1 74.81 145 GLN B N 1
ATOM 7412 C CA . GLN B 1 145 ? -8.094 2.27 -17.797 1 74.81 145 GLN B CA 1
ATOM 7413 C C . GLN B 1 145 ? -8.789 1.37 -16.781 1 74.81 145 GLN B C 1
ATOM 7415 O O . GLN B 1 145 ? -9.969 1.569 -16.484 1 74.81 145 GLN B O 1
ATOM 7420 N N . CYS B 1 146 ? -8.117 0.215 -16.5 1 68.62 146 CYS B N 1
ATOM 7421 C CA . CYS B 1 146 ? -8.633 -0.727 -15.516 1 68.62 146 CYS B CA 1
ATOM 7422 C C . CYS B 1 146 ? -7.652 -0.897 -14.359 1 68.62 146 CYS B C 1
ATOM 7424 O O . CYS B 1 146 ? -6.438 -0.835 -14.555 1 68.62 146 CYS B O 1
ATOM 7426 N N . SER B 1 147 ? -8.156 -0.828 -13.133 1 62.06 147 SER B N 1
ATOM 7427 C CA . SER B 1 147 ? -7.266 -0.956 -11.984 1 62.06 147 SER B CA 1
ATOM 7428 C C . SER B 1 147 ? -6.984 -2.42 -11.664 1 62.06 147 SER B C 1
ATOM 7430 O O . SER B 1 147 ? -5.953 -2.742 -11.062 1 62.06 147 SER B O 1
ATOM 7432 N N . ASP B 1 148 ? -8.008 -3.236 -11.883 1 60.91 148 ASP B N 1
ATOM 7433 C CA . ASP B 1 148 ? -7.82 -4.617 -11.453 1 60.91 148 ASP B CA 1
ATOM 7434 C C . ASP B 1 148 ? -7.766 -5.566 -12.648 1 60.91 148 ASP B C 1
ATOM 7436 O O . ASP B 1 148 ? -8.594 -5.473 -13.555 1 60.91 148 ASP B O 1
ATOM 7440 N N . ASN B 1 149 ? -6.633 -6.211 -12.727 1 59.72 149 ASN B N 1
ATOM 7441 C CA . ASN B 1 149 ? -6.477 -7.152 -13.828 1 59.72 149 ASN B CA 1
ATOM 7442 C C . ASN B 1 149 ? -7.367 -8.375 -13.656 1 59.72 149 ASN B C 1
ATOM 7444 O O . ASN B 1 149 ? -7.488 -9.195 -14.57 1 59.72 149 ASN B O 1
ATOM 7448 N N . ARG B 1 150 ? -8.141 -8.445 -12.492 1 63.59 150 ARG B N 1
ATOM 7449 C CA . ARG B 1 150 ? -8.898 -9.688 -12.32 1 63.59 150 ARG B CA 1
ATOM 7450 C C . ARG B 1 150 ? -10.219 -9.633 -13.07 1 63.59 150 ARG B C 1
ATOM 7452 O O . ARG B 1 150 ? -10.953 -8.641 -12.984 1 63.59 150 ARG B O 1
ATOM 7459 N N . HIS B 1 151 ? -10.32 -10.492 -14.031 1 62.25 151 HIS B N 1
ATOM 7460 C CA . HIS B 1 151 ? -11.516 -10.539 -14.875 1 62.25 151 HIS B CA 1
ATOM 7461 C C . HIS B 1 151 ? -12.633 -11.328 -14.211 1 62.25 151 HIS B C 1
ATOM 7463 O O . HIS B 1 151 ? -12.414 -12.438 -13.727 1 62.25 151 HIS B O 1
ATOM 7469 N N . VAL B 1 152 ? -13.781 -10.633 -13.945 1 60.09 152 VAL B N 1
ATOM 7470 C CA . VAL B 1 152 ? -14.961 -11.273 -13.367 1 60.09 152 VAL B CA 1
ATOM 7471 C C . VAL B 1 152 ? -15.727 -12.023 -14.461 1 60.09 152 VAL B C 1
ATOM 7473 O O . VAL B 1 152 ? -15.992 -11.469 -15.523 1 60.09 152 VAL B O 1
ATOM 7476 N N . PHE B 1 153 ? -15.594 -13.352 -14.344 1 65.56 153 PHE B N 1
ATOM 7477 C CA . PHE B 1 153 ? -16.375 -14.156 -15.281 1 65.56 153 PHE B CA 1
ATOM 7478 C C . PHE B 1 153 ? -17.734 -14.5 -14.688 1 65.56 153 PHE B C 1
ATOM 7480 O O . PHE B 1 153 ? -17.828 -14.875 -13.516 1 65.56 153 PHE B O 1
ATOM 7487 N N . ARG B 1 154 ? -18.734 -14.125 -15.461 1 68.94 154 ARG B N 1
ATOM 7488 C CA . ARG B 1 154 ? -20.078 -14.469 -15.016 1 68.94 154 ARG B CA 1
ATOM 7489 C C . ARG B 1 154 ? -20.453 -15.875 -15.469 1 68.94 154 ARG B C 1
ATOM 7491 O O . ARG B 1 154 ? -20.547 -16.141 -16.672 1 68.94 154 ARG B O 1
ATOM 7498 N N . ARG B 1 155 ? -20.312 -16.812 -14.594 1 77.44 155 ARG B N 1
ATOM 7499 C CA . ARG B 1 155 ? -20.75 -18.172 -14.844 1 77.44 155 ARG B CA 1
ATOM 7500 C C . ARG B 1 155 ? -22 -18.5 -14.031 1 77.44 155 ARG B C 1
ATOM 7502 O O . ARG B 1 155 ? -22.156 -18.016 -12.914 1 77.44 155 ARG B O 1
ATOM 7509 N N . GLU B 1 156 ? -22.969 -19.141 -14.648 1 79.94 156 GLU B N 1
ATOM 7510 C CA . GLU B 1 156 ? -24.156 -19.625 -13.953 1 79.94 156 GLU B CA 1
ATOM 7511 C C . GLU B 1 156 ? -24.25 -21.141 -13.977 1 79.94 156 GLU B C 1
ATOM 7513 O O . GLU B 1 156 ? -23.906 -21.781 -14.977 1 79.94 156 GLU B O 1
ATOM 7518 N N . THR B 1 157 ? -24.5 -21.75 -12.828 1 85.75 157 THR B N 1
ATOM 7519 C CA . THR B 1 157 ? -24.641 -23.203 -12.734 1 85.75 157 THR B CA 1
ATOM 7520 C C . THR B 1 157 ? -26.031 -23.578 -12.258 1 85.75 157 THR B C 1
ATOM 7522 O O . THR B 1 157 ? -26.781 -22.734 -11.766 1 85.75 157 THR B O 1
ATOM 7525 N N . ILE B 1 158 ? -26.375 -24.828 -12.523 1 81.12 158 ILE B N 1
ATOM 7526 C CA . ILE B 1 158 ? -27.672 -25.344 -12.109 1 81.12 158 ILE B CA 1
ATOM 7527 C C . ILE B 1 158 ? -27.5 -26.406 -11.031 1 81.12 158 ILE B C 1
ATOM 7529 O O . ILE B 1 158 ? -26.438 -27.047 -10.953 1 81.12 158 ILE B O 1
ATOM 7533 N N . SER B 1 159 ? -28.484 -26.562 -10.203 1 85.94 159 SER B N 1
ATOM 7534 C CA . SER B 1 159 ? -28.406 -27.5 -9.086 1 85.94 159 SER B CA 1
ATOM 7535 C C . SER B 1 159 ? -28.734 -28.922 -9.531 1 85.94 159 SER B C 1
ATOM 7537 O O . SER B 1 159 ? -28.281 -29.891 -8.906 1 85.94 159 SER B O 1
ATOM 7539 N N . PHE B 1 160 ? -29.375 -29.078 -10.648 1 83.44 160 PHE B N 1
ATOM 7540 C CA . PHE B 1 160 ? -29.906 -30.391 -11.055 1 83.44 160 PHE B 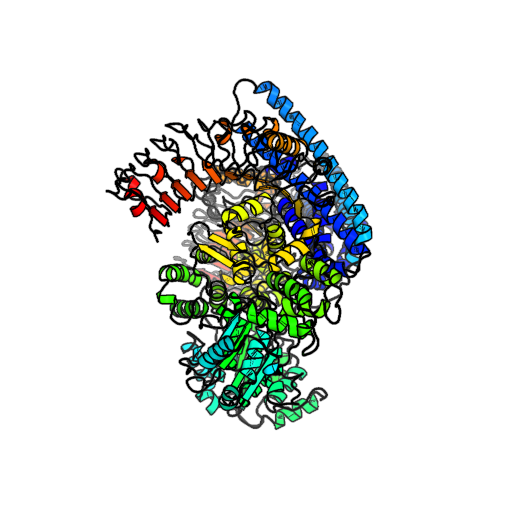CA 1
ATOM 7541 C C . PHE B 1 160 ? -28.859 -31.172 -11.828 1 83.44 160 PHE B C 1
ATOM 7543 O O . PHE B 1 160 ? -28.109 -30.609 -12.641 1 83.44 160 PHE B O 1
ATOM 7550 N N . VAL B 1 161 ? -28.703 -32.438 -11.422 1 84.62 161 VAL B N 1
ATOM 7551 C CA . VAL B 1 161 ? -27.875 -33.375 -12.18 1 84.62 161 VAL B CA 1
ATOM 7552 C C . VAL B 1 161 ? -28.484 -34.781 -12.109 1 84.62 161 VAL B C 1
ATOM 7554 O O . VAL B 1 161 ? -29.031 -35.188 -11.078 1 84.62 161 VAL B O 1
ATOM 7557 N N . ASP B 1 162 ? -28.516 -35.469 -13.211 1 82.5 162 ASP B N 1
ATOM 7558 C CA . ASP B 1 162 ? -28.922 -36.875 -13.211 1 82.5 162 ASP B CA 1
ATOM 7559 C C . ASP B 1 162 ? -27.781 -37.781 -12.75 1 82.5 162 ASP B C 1
ATOM 7561 O O . ASP B 1 162 ? -26.719 -37.812 -13.359 1 82.5 162 ASP B O 1
ATOM 7565 N N . SER B 1 163 ? -28.031 -38.469 -11.719 1 84.31 163 SER B N 1
ATOM 7566 C CA . SER B 1 163 ? -27.016 -39.312 -11.109 1 84.31 163 SER B CA 1
ATOM 7567 C C . SER B 1 163 ? -26.453 -40.312 -12.102 1 84.31 163 SER B C 1
ATOM 7569 O O . SER B 1 163 ? -25.297 -40.75 -12 1 84.31 163 SER B O 1
ATOM 7571 N N . SER B 1 164 ? -27.266 -40.75 -13.062 1 79.94 164 SER B N 1
ATOM 7572 C CA . SER B 1 164 ? -26.844 -41.75 -14.031 1 79.94 164 SER B CA 1
ATOM 7573 C C . SER B 1 164 ? -25.797 -41.156 -14.992 1 79.94 164 SER B C 1
ATOM 7575 O O . SER B 1 164 ? -25.031 -41.906 -15.609 1 79.94 164 SER B O 1
ATOM 7577 N N . ASP B 1 165 ? -25.797 -39.938 -14.969 1 83.12 165 ASP B N 1
ATOM 7578 C CA . ASP B 1 165 ? -24.906 -39.312 -15.914 1 83.12 165 ASP B CA 1
ATOM 7579 C C . ASP B 1 165 ? -23.547 -39.031 -15.273 1 83.12 165 ASP B C 1
ATOM 7581 O O . ASP B 1 165 ? -22.594 -38.656 -15.961 1 83.12 165 ASP B O 1
ATOM 7585 N N . VAL B 1 166 ? -23.484 -39.188 -14.031 1 90.56 166 VAL B N 1
ATOM 7586 C CA . VAL B 1 166 ? -22.234 -38.938 -13.328 1 90.56 166 VAL B CA 1
ATOM 7587 C C . VAL B 1 166 ? -21.469 -40.219 -13.109 1 90.56 166 VAL B C 1
ATOM 7589 O O . VAL B 1 166 ? -22.016 -41.188 -12.562 1 90.56 166 VAL B O 1
ATOM 7592 N N . ILE B 1 167 ? -20.297 -40.219 -13.57 1 91.12 167 ILE B N 1
ATOM 7593 C CA . ILE B 1 167 ? -19.5 -41.469 -13.516 1 91.12 167 ILE B CA 1
ATOM 7594 C C . ILE B 1 167 ? -18.359 -41.281 -12.523 1 91.12 167 ILE B C 1
ATOM 7596 O O . ILE B 1 167 ? -17.625 -40.281 -12.578 1 91.12 167 ILE B O 1
ATOM 7600 N N . GLY B 1 168 ? -18.141 -42.25 -11.641 1 90.38 168 GLY B N 1
ATOM 7601 C CA . GLY B 1 168 ? -16.938 -42.438 -10.859 1 90.38 168 GLY B CA 1
ATOM 7602 C C . GLY B 1 168 ? -16.891 -41.562 -9.609 1 90.38 168 GLY B C 1
ATOM 7603 O O . GLY B 1 168 ? -15.82 -41.312 -9.055 1 90.38 168 GLY B O 1
ATOM 7604 N N . ARG B 1 169 ? -17.953 -41 -9.133 1 93.81 169 ARG B N 1
ATOM 7605 C CA . ARG B 1 169 ? -17.906 -40.094 -7.992 1 93.81 169 ARG B CA 1
ATOM 7606 C C . ARG B 1 169 ? -18.719 -40.625 -6.824 1 93.81 169 ARG B C 1
ATOM 7608 O O . ARG B 1 169 ? -19.078 -39.906 -5.906 1 93.81 169 ARG B O 1
ATOM 7615 N N . ASP B 1 170 ? -18.922 -41.938 -6.75 1 93.06 170 ASP B N 1
ATOM 7616 C CA . ASP B 1 170 ? -19.766 -42.5 -5.719 1 93.06 170 ASP B CA 1
ATOM 7617 C C . ASP B 1 170 ? -19.094 -42.469 -4.355 1 93.06 170 ASP B C 1
ATOM 7619 O O . ASP B 1 170 ? -19.719 -42.156 -3.35 1 93.06 170 ASP B O 1
ATOM 7623 N N . GLU B 1 171 ? -17.844 -42.781 -4.406 1 94.31 171 GLU B N 1
ATOM 7624 C CA . GLU B 1 171 ? -17.109 -42.719 -3.148 1 94.31 171 GLU B CA 1
ATOM 7625 C C . GLU B 1 171 ? -17.031 -41.312 -2.604 1 94.31 171 GLU B C 1
ATOM 7627 O O . GLU B 1 171 ? -17.172 -41.094 -1.397 1 94.31 171 GLU B O 1
ATOM 7632 N N . ASP B 1 172 ? -16.75 -40.406 -3.439 1 96 172 ASP B N 1
ATOM 7633 C CA . ASP B 1 172 ? -16.688 -39 -3.045 1 96 172 ASP B CA 1
ATOM 7634 C C . ASP B 1 172 ? -18.031 -38.531 -2.488 1 96 172 ASP B C 1
ATOM 7636 O O . ASP B 1 172 ? -18.078 -37.812 -1.499 1 96 172 ASP B O 1
ATOM 7640 N N . LYS B 1 173 ? -19.031 -38.969 -3.152 1 96.25 173 LYS B N 1
ATOM 7641 C CA . LYS B 1 173 ? -20.375 -38.625 -2.707 1 96.25 173 LYS B CA 1
ATOM 7642 C C . LYS B 1 173 ? -20.641 -39.125 -1.294 1 96.25 173 LYS B C 1
ATOM 7644 O O . LYS B 1 173 ? -21.156 -38.406 -0.448 1 96.25 173 LYS B O 1
ATOM 7649 N N . GLU B 1 174 ? -20.234 -40.312 -1.043 1 96.19 174 GLU B N 1
ATOM 7650 C CA . GLU B 1 174 ? -20.453 -40.906 0.27 1 96.19 174 GLU B CA 1
ATOM 7651 C C . GLU B 1 174 ? -19.672 -40.188 1.351 1 96.19 174 GLU B C 1
ATOM 7653 O O . GLU B 1 174 ? -20.156 -40.031 2.475 1 96.19 174 GLU B O 1
ATOM 7658 N N . ASN B 1 175 ? -18.547 -39.75 1.012 1 96.12 175 ASN B N 1
ATOM 7659 C CA . ASN B 1 175 ? -17.719 -39.031 1.971 1 96.12 175 ASN B CA 1
ATOM 7660 C C . ASN B 1 175 ? -18.344 -37.688 2.338 1 96.12 175 ASN B C 1
ATOM 7662 O O . ASN B 1 175 ? -18.375 -37.312 3.512 1 96.12 175 ASN B O 1
ATOM 7666 N N . ILE B 1 176 ? -18.812 -36.969 1.357 1 96.94 176 ILE B N 1
ATOM 7667 C CA . ILE B 1 176 ? -19.406 -35.656 1.611 1 96.94 176 ILE B CA 1
ATOM 7668 C C . ILE B 1 176 ? -20.688 -35.812 2.406 1 96.94 176 ILE B C 1
ATOM 7670 O O . ILE B 1 176 ? -20.969 -35.031 3.316 1 96.94 176 ILE B O 1
ATOM 7674 N N . ILE B 1 177 ? -21.484 -36.875 2.059 1 96.38 177 ILE B N 1
ATOM 7675 C CA . ILE B 1 177 ? -22.734 -37.125 2.766 1 96.38 177 ILE B CA 1
ATOM 7676 C C . ILE B 1 177 ? -22.453 -37.469 4.223 1 96.38 177 ILE B C 1
ATOM 7678 O O . ILE B 1 177 ? -23.156 -37.031 5.129 1 96.38 177 ILE B O 1
ATOM 7682 N N . SER B 1 178 ? -21.406 -38.219 4.387 1 95.31 178 SER B N 1
ATOM 7683 C CA . SER B 1 178 ? -21 -38.562 5.75 1 95.31 178 SER B CA 1
ATOM 7684 C C . SER B 1 178 ? -20.641 -37.312 6.543 1 95.31 178 SER B C 1
ATOM 7686 O O . SER B 1 178 ? -20.938 -37.219 7.734 1 95.31 178 SER B O 1
ATOM 7688 N N . MET B 1 179 ? -20.031 -36.406 5.91 1 94.88 179 MET B N 1
ATOM 7689 C CA . MET B 1 179 ? -19.656 -35.156 6.555 1 94.88 179 MET B CA 1
ATOM 7690 C C . MET B 1 179 ? -20.891 -34.312 6.859 1 94.88 179 MET B C 1
ATOM 7692 O O . MET B 1 179 ? -20.953 -33.625 7.891 1 94.88 179 MET B O 1
ATOM 7696 N N . LEU B 1 180 ? -21.859 -34.375 5.992 1 94.69 180 LEU B N 1
ATOM 7697 C CA . LEU B 1 180 ? -23.094 -33.625 6.176 1 94.69 180 LEU B CA 1
ATOM 7698 C C . LEU B 1 180 ? -23.906 -34.188 7.336 1 94.69 180 LEU B C 1
ATOM 7700 O O . LEU B 1 180 ? -24.641 -33.438 8 1 94.69 180 LEU B O 1
ATOM 7704 N N . MET B 1 181 ? -23.719 -35.469 7.613 1 93.12 181 MET B N 1
ATOM 7705 C CA . MET B 1 181 ? -24.516 -36.125 8.633 1 93.12 181 MET B CA 1
ATOM 7706 C C . MET B 1 181 ? -23.906 -35.969 10.016 1 93.12 181 MET B C 1
ATOM 7708 O O . MET B 1 181 ? -24.578 -36.156 11.023 1 93.12 181 MET B O 1
ATOM 7712 N N . LYS B 1 182 ? -22.719 -35.5 10.055 1 90.5 182 LYS B N 1
ATOM 7713 C CA . LYS B 1 182 ? -22.078 -35.281 11.352 1 90.5 182 LYS B CA 1
ATOM 7714 C C . LYS B 1 182 ? -22.719 -34.094 12.078 1 90.5 182 LYS B C 1
ATOM 7716 O O . LYS B 1 182 ? -22.969 -33.062 11.469 1 90.5 182 LYS B O 1
ATOM 7721 N N . PRO B 1 183 ? -23.016 -34.25 13.305 1 87.62 183 PRO B N 1
ATOM 7722 C CA . PRO B 1 183 ? -23.625 -33.156 14.047 1 87.62 183 PRO B CA 1
ATOM 7723 C C . PRO B 1 183 ? -22.672 -31.969 14.242 1 87.62 183 PRO B C 1
ATOM 7725 O O . PRO B 1 183 ? -21.453 -32.156 14.344 1 87.62 183 PRO B O 1
ATOM 7728 N N . SER B 1 184 ? -23.312 -30.828 14.211 1 84.25 184 SER B N 1
ATOM 7729 C CA . SER B 1 184 ? -22.531 -29.609 14.367 1 84.25 184 SER B CA 1
ATOM 7730 C C . SER B 1 184 ? -22.188 -29.359 15.836 1 84.25 184 SER B C 1
ATOM 7732 O O . SER B 1 184 ? -22.984 -29.641 16.719 1 84.25 184 SER B O 1
ATOM 7734 N N . GLU B 1 185 ? -20.969 -28.969 16.109 1 78.12 185 GLU B N 1
ATOM 7735 C CA . GLU B 1 185 ? -20.531 -28.688 17.484 1 78.12 185 GLU B CA 1
ATOM 7736 C C . GLU B 1 185 ? -20.281 -27.203 17.688 1 78.12 185 GLU B C 1
ATOM 7738 O O . GLU B 1 185 ? -19.672 -26.812 18.688 1 78.12 185 GLU B O 1
ATOM 7743 N N . ALA B 1 186 ? -20.688 -26.469 16.797 1 79.56 186 ALA B N 1
ATOM 7744 C CA . ALA B 1 186 ? -20.406 -25.031 16.906 1 79.56 186 ALA B CA 1
ATOM 7745 C C . ALA B 1 186 ? -21.656 -24.219 16.562 1 79.56 186 ALA B C 1
ATOM 7747 O O . ALA B 1 186 ? -22.609 -24.734 16 1 79.56 186 ALA B O 1
ATOM 7748 N N . ARG B 1 187 ? -21.609 -22.938 16.969 1 81.38 187 ARG B N 1
ATOM 7749 C CA . ARG B 1 187 ? -22.719 -22.031 16.688 1 81.38 187 ARG B CA 1
ATOM 7750 C C . ARG B 1 187 ? -22.734 -21.594 15.227 1 81.38 187 ARG B C 1
ATOM 7752 O O . ARG B 1 187 ? -23.797 -21.344 14.656 1 81.38 187 ARG B O 1
ATOM 7759 N N . ASN B 1 188 ? -21.562 -21.562 14.695 1 86.62 188 ASN B N 1
ATOM 7760 C CA . ASN B 1 188 ? -21.469 -21.203 13.281 1 86.62 188 ASN B CA 1
ATOM 7761 C C . ASN B 1 188 ? -21.844 -22.375 12.383 1 86.62 188 ASN B C 1
ATOM 7763 O O . ASN B 1 188 ? -21.609 -23.531 12.727 1 86.62 188 ASN B O 1
ATOM 7767 N N . VAL B 1 189 ? -22.453 -22.031 11.328 1 91.25 189 VAL B N 1
ATOM 7768 C CA . VAL B 1 189 ? -22.828 -23.078 10.375 1 91.25 189 VAL B CA 1
ATOM 7769 C C . VAL B 1 189 ? -21.562 -23.734 9.805 1 91.25 189 VAL B C 1
ATOM 7771 O O . VAL B 1 189 ? -20.688 -23.047 9.289 1 91.25 189 VAL B O 1
ATOM 7774 N N . PRO B 1 190 ? -21.469 -25.016 9.953 1 93 190 PRO B N 1
ATOM 7775 C CA . PRO B 1 190 ? -20.281 -25.672 9.398 1 93 190 PRO B CA 1
ATOM 7776 C C . PRO B 1 190 ? -20.234 -25.60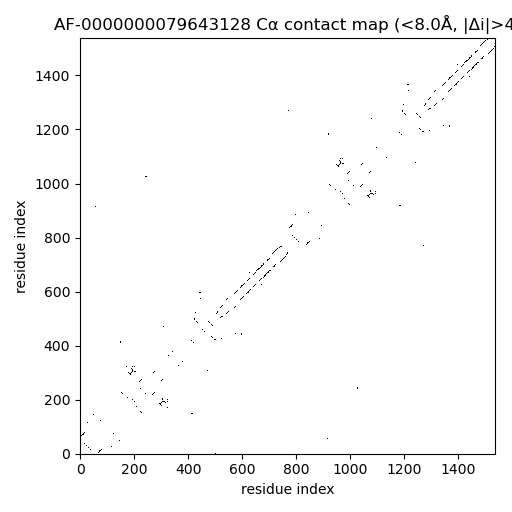9 7.879 1 93 190 PRO B C 1
ATOM 7778 O O . PRO B 1 190 ? -21.266 -25.734 7.211 1 93 190 PRO B O 1
ATOM 7781 N N . VAL B 1 191 ? -19.047 -25.375 7.387 1 95.5 191 VAL B N 1
ATOM 7782 C CA . VAL B 1 191 ? -18.828 -25.281 5.949 1 95.5 191 VAL B CA 1
ATOM 7783 C C . VAL B 1 191 ? -17.969 -26.453 5.473 1 95.5 191 VAL B C 1
ATOM 7785 O O . VAL B 1 191 ? -16.938 -26.75 6.07 1 95.5 191 VAL B O 1
ATOM 7788 N N . ILE B 1 192 ? -18.391 -27.156 4.5 1 96.62 192 ILE B N 1
ATOM 7789 C CA . ILE B 1 192 ? -17.641 -28.234 3.881 1 96.62 192 ILE B CA 1
ATOM 7790 C C . ILE B 1 192 ? -17.078 -27.781 2.533 1 96.62 192 ILE B C 1
ATOM 7792 O O . ILE B 1 192 ? -17.797 -27.797 1.526 1 96.62 192 ILE B O 1
ATOM 7796 N N . PRO B 1 193 ? -15.789 -27.5 2.475 1 97.12 193 PRO B N 1
ATOM 7797 C CA . PRO B 1 193 ? -15.203 -27.031 1.217 1 97.12 193 PRO B CA 1
ATOM 7798 C C . PRO B 1 193 ? -14.727 -28.188 0.329 1 97.12 193 PRO B C 1
ATOM 7800 O O . PRO B 1 193 ? -14.102 -29.125 0.818 1 97.12 193 PRO B O 1
ATOM 7803 N N . ILE B 1 194 ? -15.086 -28.172 -0.897 1 97 194 ILE B N 1
ATOM 7804 C CA . ILE B 1 194 ? -14.57 -29.062 -1.938 1 97 194 ILE B CA 1
ATOM 7805 C C . ILE B 1 194 ? -13.594 -28.297 -2.828 1 97 194 ILE B C 1
ATOM 7807 O O . ILE B 1 194 ? -13.969 -27.312 -3.471 1 97 194 ILE B O 1
ATOM 7811 N N . VAL B 1 195 ? -12.383 -28.797 -2.838 1 95.56 195 VAL B N 1
ATOM 7812 C CA . VAL B 1 195 ? -11.344 -28.016 -3.514 1 95.56 195 VAL B CA 1
ATOM 7813 C C . VAL B 1 195 ? -10.695 -28.875 -4.609 1 95.56 195 VAL B C 1
ATOM 7815 O O . VAL B 1 195 ? -10.602 -30.094 -4.48 1 95.56 195 VAL B O 1
ATOM 7818 N N . GLY B 1 196 ? -10.266 -28.219 -5.672 1 92.25 196 GLY B N 1
ATOM 7819 C CA . GLY B 1 196 ? -9.555 -28.828 -6.781 1 92.25 196 GLY B CA 1
ATOM 7820 C C . GLY B 1 196 ? -9.398 -27.922 -7.98 1 92.25 196 GLY B C 1
ATOM 7821 O O . GLY B 1 196 ? -9.984 -26.828 -8.016 1 92.25 196 GLY B O 1
ATOM 7822 N N . ILE B 1 197 ? -8.641 -28.375 -8.969 1 90.56 197 ILE B N 1
ATOM 7823 C CA . ILE B 1 197 ? -8.438 -27.578 -10.172 1 90.56 197 ILE B CA 1
ATOM 7824 C C . ILE B 1 197 ? -9.727 -27.547 -10.992 1 90.56 197 ILE B C 1
ATOM 7826 O O . ILE B 1 197 ? -10.648 -28.312 -10.742 1 90.56 197 ILE B O 1
ATOM 7830 N N . GLY B 1 198 ? -9.734 -26.672 -11.914 1 88.12 198 GLY B N 1
ATOM 7831 C CA . GLY B 1 198 ? -10.906 -26.562 -12.773 1 88.12 198 GLY B CA 1
ATOM 7832 C C . GLY B 1 198 ? -11.102 -27.781 -13.656 1 88.12 198 GLY B C 1
ATOM 7833 O O . GLY B 1 198 ? -10.141 -28.328 -14.203 1 88.12 198 GLY B O 1
ATOM 7834 N N . GLY B 1 199 ? -12.312 -28.281 -13.695 1 89.94 199 GLY B N 1
ATOM 7835 C CA . GLY B 1 199 ? -12.656 -29.391 -14.578 1 89.94 199 GLY B CA 1
ATOM 7836 C C . GLY B 1 199 ? -12.656 -30.734 -13.883 1 89.94 199 GLY B C 1
ATOM 7837 O O . GLY B 1 199 ? -13.055 -31.734 -14.469 1 89.94 199 GLY B O 1
ATOM 7838 N N . LEU B 1 200 ? -12.32 -30.719 -12.633 1 92.44 200 LEU B N 1
ATOM 7839 C CA . LEU B 1 200 ? -12.211 -31.969 -11.891 1 92.44 200 LEU B CA 1
ATOM 7840 C C . LEU B 1 200 ? -13.586 -32.5 -11.531 1 92.44 200 LEU B C 1
ATOM 7842 O O . LEU B 1 200 ? -13.719 -33.656 -11.141 1 92.44 200 LEU B O 1
ATOM 7846 N N . GLY B 1 201 ? -14.625 -31.641 -11.625 1 92.62 201 GLY B N 1
ATOM 7847 C CA . GLY B 1 201 ? -15.984 -32.062 -11.328 1 92.62 201 GLY B CA 1
ATOM 7848 C C . GLY B 1 201 ? -16.438 -31.688 -9.938 1 92.62 201 GLY B C 1
ATOM 7849 O O . GLY B 1 201 ? -17.203 -32.438 -9.305 1 92.62 201 GLY B O 1
ATOM 7850 N N . LYS B 1 202 ? -15.906 -30.672 -9.344 1 93.69 202 LYS B N 1
ATOM 7851 C CA . LYS B 1 202 ? -16.328 -30.203 -8.023 1 93.69 202 LYS B CA 1
ATOM 7852 C C . LYS B 1 202 ? -17.812 -29.844 -8.016 1 93.69 202 LYS B C 1
ATOM 7854 O O . LYS B 1 202 ? -18.531 -30.25 -7.102 1 93.69 202 LYS B O 1
ATOM 7859 N N . THR B 1 203 ? -18.234 -29.016 -9.055 1 92.56 203 THR B N 1
ATOM 7860 C CA . THR B 1 203 ? -19.625 -28.625 -9.18 1 92.56 203 THR B CA 1
ATOM 7861 C C . THR B 1 203 ? -20.516 -29.859 -9.352 1 92.56 203 THR B C 1
ATOM 7863 O O . THR B 1 203 ? -21.578 -29.953 -8.719 1 92.56 203 THR B O 1
ATOM 7866 N N . THR B 1 204 ? -20.047 -30.797 -10.133 1 93.56 204 THR B N 1
ATOM 7867 C CA . THR B 1 204 ? -20.812 -32 -10.383 1 93.56 204 THR B CA 1
ATOM 7868 C C . THR B 1 204 ? -20.969 -32.812 -9.094 1 93.56 204 THR B C 1
ATOM 7870 O O . THR B 1 204 ? -22.047 -33.375 -8.836 1 93.56 204 THR B O 1
ATOM 7873 N N . LEU B 1 205 ? -19.922 -32.906 -8.367 1 95 205 LEU B N 1
ATOM 7874 C CA . LEU B 1 205 ? -19.984 -33.625 -7.102 1 95 205 LEU B CA 1
ATOM 7875 C C . LEU B 1 205 ? -21 -33 -6.152 1 95 205 LEU B C 1
ATOM 7877 O O . LEU B 1 205 ? -21.781 -33.688 -5.5 1 95 205 LEU B O 1
ATOM 7881 N N . ALA B 1 206 ? -20.953 -31.703 -6.027 1 95.88 206 ALA B N 1
ATOM 7882 C CA . ALA B 1 206 ? -21.891 -30.984 -5.184 1 95.88 206 ALA B CA 1
ATOM 7883 C C . ALA B 1 206 ? -23.328 -31.203 -5.648 1 95.88 206 ALA B C 1
ATOM 7885 O O . ALA B 1 206 ? -24.25 -31.328 -4.828 1 95.88 206 ALA B O 1
ATOM 7886 N N . GLN B 1 207 ? -23.562 -31.25 -6.969 1 94.88 207 GLN B N 1
ATOM 7887 C CA . GLN B 1 207 ? -24.875 -31.531 -7.527 1 94.88 207 GLN B CA 1
ATOM 7888 C C . GLN B 1 207 ? -25.359 -32.938 -7.145 1 94.88 207 GLN B C 1
ATOM 7890 O O . GLN B 1 207 ? -26.516 -33.125 -6.797 1 94.88 207 GLN B O 1
ATOM 7895 N N . LEU B 1 208 ? -24.438 -33.844 -7.277 1 95.25 208 LEU B N 1
ATOM 7896 C CA . LEU B 1 208 ? -24.766 -35.219 -6.953 1 95.25 208 LEU B CA 1
ATOM 7897 C C . LEU B 1 208 ? -25.219 -35.344 -5.5 1 95.25 208 LEU B C 1
ATOM 7899 O O . LEU B 1 208 ? -26.172 -36.062 -5.203 1 95.25 208 LEU B O 1
ATOM 7903 N N . VAL B 1 209 ? -24.531 -34.688 -4.625 1 95.81 209 VAL B N 1
ATOM 7904 C CA . VAL B 1 209 ? -24.859 -34.719 -3.201 1 95.81 209 VAL B CA 1
ATOM 7905 C C . VAL B 1 209 ? -26.172 -33.969 -2.959 1 95.81 209 VAL B C 1
ATOM 7907 O O . VAL B 1 209 ? -27.016 -34.438 -2.197 1 95.81 209 VAL B O 1
ATOM 7910 N N . TYR B 1 210 ? -26.328 -32.844 -3.602 1 95.5 210 TYR B N 1
ATOM 7911 C CA . TYR B 1 210 ? -27.5 -31.969 -3.465 1 95.5 210 TYR B CA 1
ATOM 7912 C C . TYR B 1 210 ? -28.766 -32.719 -3.812 1 95.5 210 TYR B C 1
ATOM 7914 O O . TYR B 1 210 ? -29.828 -32.5 -3.211 1 95.5 210 TYR B O 1
ATOM 7922 N N . ASN B 1 211 ? -28.719 -33.656 -4.762 1 93.69 211 ASN B N 1
ATOM 7923 C CA . ASN B 1 211 ? -29.906 -34.344 -5.262 1 93.69 211 ASN B CA 1
ATOM 7924 C C . ASN B 1 211 ? -30.047 -35.75 -4.629 1 93.69 211 ASN B C 1
ATOM 7926 O O . ASN B 1 211 ? -30.953 -36.5 -4.988 1 93.69 211 ASN B O 1
ATOM 7930 N N . ASP B 1 212 ? -29.234 -36.094 -3.77 1 94.12 212 ASP B N 1
ATOM 7931 C CA . ASP B 1 212 ? -29.328 -37.375 -3.084 1 94.12 212 ASP B CA 1
ATOM 7932 C C . ASP B 1 212 ? -30.547 -37.406 -2.154 1 94.12 212 ASP B C 1
ATOM 7934 O O . ASP B 1 212 ? -30.844 -36.438 -1.483 1 94.12 212 ASP B O 1
ATOM 7938 N N . ASP B 1 213 ? -31.172 -38.5 -2 1 93.12 213 ASP B N 1
ATOM 7939 C CA . ASP B 1 213 ? -32.406 -38.656 -1.236 1 93.12 213 ASP B CA 1
ATOM 7940 C C . ASP B 1 213 ? -32.156 -38.469 0.259 1 93.12 213 ASP B C 1
ATOM 7942 O O . ASP B 1 213 ? -33 -37.938 0.973 1 93.12 213 ASP B O 1
ATOM 7946 N N . ARG B 1 214 ? -31.203 -38.906 0.851 1 94.44 214 ARG B N 1
ATOM 7947 C CA . ARG B 1 214 ? -30.875 -38.781 2.264 1 94.44 214 ARG B CA 1
ATOM 7948 C C . ARG B 1 214 ? -30.703 -37.312 2.645 1 94.44 214 ARG B C 1
ATOM 7950 O O . ARG B 1 214 ? -31.125 -36.875 3.725 1 94.44 214 ARG B O 1
ATOM 7957 N N . VAL B 1 215 ? -30.016 -36.562 1.667 1 95.06 215 VAL B N 1
ATOM 7958 C CA . VAL B 1 215 ? -29.797 -35.125 1.904 1 95.06 215 VAL B CA 1
ATOM 7959 C C . VAL B 1 215 ? -31.109 -34.375 1.82 1 95.06 215 VAL B C 1
ATOM 7961 O O . VAL B 1 215 ? -31.359 -33.469 2.617 1 95.06 215 VAL B O 1
ATOM 7964 N N . THR B 1 216 ? -31.938 -34.812 0.898 1 93.75 216 THR B N 1
ATOM 7965 C CA . THR B 1 216 ? -33.25 -34.188 0.751 1 93.75 216 THR B CA 1
ATOM 7966 C C . THR B 1 216 ? -34.094 -34.406 1.991 1 93.75 216 THR B C 1
ATOM 7968 O O . THR B 1 216 ? -34.875 -33.531 2.383 1 93.75 216 THR B O 1
ATOM 7971 N N . SER B 1 217 ? -33.906 -35.5 2.541 1 93.5 217 SER B N 1
ATOM 7972 C CA . SER B 1 217 ? -34.688 -35.812 3.748 1 93.5 217 SER B CA 1
ATOM 7973 C C . SER B 1 217 ? -34.094 -35.094 4.965 1 93.5 217 SER B C 1
ATOM 7975 O O . SER B 1 217 ? -34.844 -34.688 5.859 1 93.5 217 SER B O 1
ATOM 7977 N N . LEU B 1 218 ? -32.906 -34.969 5 1 93.38 218 LEU B N 1
ATOM 7978 C CA . LEU B 1 218 ? -32.219 -34.375 6.137 1 93.38 218 LEU B CA 1
ATOM 7979 C C . LEU B 1 218 ? -32.438 -32.844 6.164 1 93.38 218 LEU B C 1
ATOM 7981 O O . LEU B 1 218 ? -32.469 -32.25 7.238 1 93.38 218 LEU B O 1
ATOM 7985 N N . PHE B 1 219 ? -32.469 -32.25 5.027 1 95.06 219 PHE B N 1
ATOM 7986 C CA . PHE B 1 219 ? -32.594 -30.812 4.922 1 95.06 219 PHE B CA 1
ATOM 7987 C C . PHE B 1 219 ? -33.875 -30.422 4.176 1 95.06 219 PHE B C 1
ATOM 7989 O O . PHE B 1 219 ? -33.906 -30.422 2.943 1 95.06 219 PHE B O 1
ATOM 7996 N N . PRO B 1 220 ? -34.781 -29.938 4.895 1 91.44 220 PRO B N 1
ATOM 7997 C CA . PRO B 1 220 ? -36.031 -29.562 4.242 1 91.44 220 PRO B CA 1
ATOM 7998 C C . PRO B 1 220 ? -35.875 -28.375 3.289 1 91.44 220 PRO B C 1
ATOM 8000 O O . PRO B 1 220 ? -36.594 -28.297 2.287 1 91.44 220 PRO B O 1
ATOM 8003 N N . LEU B 1 221 ? -35 -27.5 3.615 1 92.94 221 LEU B N 1
ATOM 8004 C CA . LEU B 1 221 ? -34.719 -26.359 2.756 1 92.94 221 LEU B CA 1
ATOM 8005 C C . LEU B 1 221 ? -33.344 -26.469 2.102 1 92.94 221 LEU B C 1
ATOM 8007 O O . LEU B 1 221 ? -32.344 -26.578 2.795 1 92.94 221 LEU B O 1
ATOM 8011 N N . LYS B 1 222 ? -33.344 -26.547 0.79 1 94.5 222 LYS B N 1
ATOM 8012 C CA . LYS B 1 222 ? -32.125 -26.609 0.029 1 94.5 222 LYS B CA 1
ATOM 8013 C C . LYS B 1 222 ? -31.969 -25.391 -0.875 1 94.5 222 LYS B C 1
ATOM 8015 O O . LYS B 1 222 ? -32.906 -25.016 -1.597 1 94.5 222 LYS B O 1
ATOM 8020 N N . ILE B 1 223 ? -30.797 -24.719 -0.8 1 94.88 223 ILE B N 1
ATOM 8021 C CA . ILE B 1 223 ? -30.531 -23.5 -1.54 1 94.88 223 ILE B CA 1
ATOM 8022 C C . ILE B 1 223 ? -29.266 -23.656 -2.375 1 94.88 223 ILE B C 1
ATOM 8024 O O . ILE B 1 223 ? -28.234 -24.094 -1.865 1 94.88 223 ILE B O 1
ATOM 8028 N N . TRP B 1 224 ? -29.266 -23.344 -3.729 1 94.44 224 TRP B N 1
ATOM 8029 C CA . TRP B 1 224 ? -28.109 -23.406 -4.625 1 94.44 224 TRP B CA 1
ATOM 8030 C C . TRP B 1 224 ? -27.781 -22.031 -5.188 1 94.44 224 TRP B C 1
ATOM 8032 O O . TRP B 1 224 ? -28.609 -21.422 -5.871 1 94.44 224 TRP B O 1
ATOM 8042 N N . ILE B 1 225 ? -26.594 -21.547 -4.848 1 93 225 ILE B N 1
ATOM 8043 C CA . ILE B 1 225 ? -26.172 -20.234 -5.332 1 93 225 ILE B CA 1
ATOM 8044 C C . ILE B 1 225 ? -24.844 -20.375 -6.078 1 93 225 ILE B C 1
ATOM 8046 O O . ILE B 1 225 ? -23.891 -20.953 -5.562 1 93 225 ILE B O 1
ATOM 8050 N N . CYS B 1 226 ? -24.781 -19.875 -7.293 1 92.38 226 CYS B N 1
ATOM 8051 C CA . CYS B 1 226 ? -23.516 -19.734 -8.023 1 92.38 226 CYS B CA 1
ATOM 8052 C C . CYS B 1 226 ? -22.875 -18.375 -7.754 1 92.38 226 CYS B C 1
ATOM 8054 O O . CYS B 1 226 ? -23.375 -17.359 -8.219 1 92.38 226 CYS B O 1
ATOM 8056 N N . VAL B 1 227 ? -21.844 -18.234 -7.059 1 89 227 VAL B N 1
ATOM 8057 C CA . VAL B 1 227 ? -21.234 -16.984 -6.633 1 89 227 VAL B CA 1
ATOM 8058 C C . VAL B 1 227 ? -20.359 -16.422 -7.758 1 89 227 VAL B C 1
ATOM 8060 O O . VAL B 1 227 ? -20.531 -15.281 -8.18 1 89 227 VAL B O 1
ATOM 8063 N N . SER B 1 228 ? -19.516 -17.203 -8.57 1 75.88 228 SER B N 1
ATOM 8064 C CA . SER B 1 228 ? -18.547 -17.016 -9.656 1 75.88 228 SER B CA 1
ATOM 8065 C C . SER B 1 228 ? -18.203 -15.539 -9.836 1 75.88 228 SER B C 1
ATOM 8067 O O . SER B 1 228 ? -17.188 -15.211 -10.453 1 75.88 228 SER B O 1
ATOM 8069 N N . GLU B 1 229 ? -18.922 -14.578 -9.305 1 70.5 229 GLU B N 1
ATOM 8070 C CA . GLU B 1 229 ? -18.656 -13.148 -9.453 1 70.5 229 GLU B CA 1
ATOM 8071 C C . GLU B 1 229 ? -18.141 -12.547 -8.148 1 70.5 229 GLU B C 1
ATOM 8073 O O . GLU B 1 229 ? -17.609 -13.258 -7.297 1 70.5 229 GLU B O 1
ATOM 8078 N N . GLU B 1 230 ? -18.328 -11.258 -8.148 1 76.19 230 GLU B N 1
ATOM 8079 C CA . GLU B 1 230 ? -17.922 -10.5 -6.973 1 76.19 230 GLU B CA 1
ATOM 8080 C C . GLU B 1 230 ? -18.703 -10.93 -5.734 1 76.19 230 GLU B C 1
ATOM 8082 O O . GLU B 1 230 ? -19.906 -11.18 -5.805 1 76.19 230 GLU B O 1
ATOM 8087 N N . PHE B 1 231 ? -17.953 -11.328 -4.723 1 86.88 231 PHE B N 1
ATOM 8088 C CA . PHE B 1 231 ? -18.547 -11.695 -3.438 1 86.88 231 PHE B CA 1
ATOM 8089 C C . PHE B 1 231 ? -19.125 -10.477 -2.73 1 86.88 231 PHE B C 1
ATOM 8091 O O . PHE B 1 231 ? -18.469 -9.898 -1.854 1 86.88 231 PHE B O 1
ATOM 8098 N N . ASP B 1 232 ? -20.281 -10.031 -3.129 1 88.81 232 ASP B N 1
ATOM 8099 C CA . ASP B 1 232 ? -21 -8.891 -2.574 1 88.81 232 ASP B CA 1
ATOM 8100 C C . ASP B 1 232 ? -22.141 -9.344 -1.672 1 88.81 232 ASP B C 1
ATOM 8102 O O . ASP B 1 232 ? -22.984 -10.148 -2.084 1 88.81 232 ASP B O 1
ATOM 8106 N N . LEU B 1 233 ? -22.188 -8.844 -0.547 1 90 233 LEU B N 1
ATOM 8107 C CA . LEU B 1 233 ? -23.156 -9.289 0.459 1 90 233 LEU B CA 1
ATOM 8108 C C . LEU B 1 233 ? -24.578 -9.031 -0.003 1 90 233 LEU B C 1
ATOM 8110 O O . LEU B 1 233 ? -25.438 -9.914 0.092 1 90 233 LEU B O 1
ATOM 8114 N N . SER B 1 234 ? -24.922 -7.816 -0.478 1 89.44 234 SER B N 1
ATOM 8115 C CA . SER B 1 234 ? -26.281 -7.477 -0.904 1 89.44 234 SER B CA 1
ATOM 8116 C C . SER B 1 234 ? -26.75 -8.391 -2.031 1 89.44 234 SER B C 1
ATOM 8118 O O . SER B 1 234 ? -27.891 -8.844 -2.029 1 89.44 234 SER B O 1
ATOM 8120 N N . ARG B 1 235 ? -25.859 -8.664 -2.934 1 89.31 235 ARG B N 1
ATOM 8121 C CA . ARG B 1 235 ? -26.172 -9.539 -4.059 1 89.31 235 ARG B CA 1
ATOM 8122 C C . ARG B 1 235 ? -26.453 -10.961 -3.584 1 89.31 235 ARG B C 1
ATOM 8124 O O . ARG B 1 235 ? -27.422 -11.586 -4.023 1 89.31 235 ARG B O 1
ATOM 8131 N N . LEU B 1 236 ? -25.625 -11.516 -2.742 1 92 236 LEU B N 1
ATOM 8132 C CA . LEU B 1 236 ? -25.766 -12.883 -2.264 1 92 236 LEU B CA 1
ATOM 8133 C C . LEU B 1 236 ? -27.047 -13.047 -1.453 1 92 236 LEU B C 1
ATOM 8135 O O . LEU B 1 236 ? -27.734 -14.062 -1.572 1 92 236 LEU B O 1
ATOM 8139 N N . LEU B 1 237 ? -27.406 -12.008 -0.633 1 93.06 237 LEU B N 1
ATOM 8140 C CA . LEU B 1 237 ? -28.625 -12.07 0.146 1 93.06 237 LEU B CA 1
ATOM 8141 C C . LEU B 1 237 ? -29.859 -12.102 -0.768 1 93.06 237 LEU B C 1
ATOM 8143 O O . LEU B 1 237 ? -30.797 -12.867 -0.531 1 93.06 237 LEU B O 1
ATOM 8147 N N . ARG B 1 238 ? -29.828 -11.297 -1.763 1 91.56 238 ARG B N 1
ATOM 8148 C CA . ARG B 1 238 ? -30.938 -11.281 -2.723 1 91.56 238 ARG B CA 1
ATOM 8149 C C . ARG B 1 238 ? -31.094 -12.641 -3.383 1 91.56 238 ARG B C 1
ATOM 8151 O O . ARG B 1 238 ? -32.219 -13.133 -3.529 1 91.56 238 ARG B O 1
ATOM 8158 N N . LEU B 1 239 ? -29.953 -13.273 -3.758 1 90.12 239 LEU B N 1
ATOM 8159 C CA . LEU B 1 239 ? -29.984 -14.57 -4.426 1 90.12 239 LEU B CA 1
ATOM 8160 C C . LEU B 1 239 ? -30.516 -15.648 -3.484 1 90.12 239 LEU B C 1
ATOM 8162 O O . LEU B 1 239 ? -31.297 -16.516 -3.898 1 90.12 239 LEU B O 1
ATOM 8166 N N . ILE B 1 240 ? -30.141 -15.617 -2.256 1 92.88 240 ILE B N 1
ATOM 8167 C CA . ILE B 1 240 ? -30.578 -16.609 -1.282 1 92.88 240 ILE B CA 1
ATOM 8168 C C . ILE B 1 240 ? -32.094 -16.469 -1.03 1 92.88 240 ILE B C 1
ATOM 8170 O O . ILE B 1 240 ? -32.812 -17.453 -1.029 1 92.88 240 ILE B O 1
ATOM 8174 N N . ILE B 1 241 ? -32.531 -15.18 -0.859 1 92.75 241 ILE B N 1
ATOM 8175 C CA . ILE B 1 241 ? -33.938 -14.914 -0.575 1 92.75 241 ILE B CA 1
ATOM 8176 C C . ILE B 1 241 ? -34.812 -15.328 -1.769 1 92.75 241 ILE B C 1
ATOM 8178 O O . ILE B 1 241 ? -35.875 -15.945 -1.6 1 92.75 241 ILE B O 1
ATOM 8182 N N . GLN B 1 242 ? -34.281 -15.047 -2.92 1 90.75 242 GLN B N 1
ATOM 8183 C CA . GLN B 1 242 ? -35.031 -15.398 -4.129 1 90.75 242 GLN B CA 1
ATOM 8184 C C . GLN B 1 242 ? -35.094 -16.906 -4.324 1 90.75 242 GLN B C 1
ATOM 8186 O O . GLN B 1 242 ? -36.031 -17.422 -4.902 1 90.75 242 GLN B O 1
ATOM 8191 N N . SER B 1 243 ? -34.062 -17.562 -3.926 1 90.31 243 SER B N 1
ATOM 8192 C CA . SER B 1 243 ? -34.031 -19.016 -4.047 1 90.31 243 SER B CA 1
ATOM 8193 C C . SER B 1 243 ? -35.031 -19.672 -3.098 1 90.31 243 SER B C 1
ATOM 8195 O O . SER B 1 243 ? -35.531 -20.766 -3.383 1 90.31 243 SER B O 1
ATOM 8197 N N . VAL B 1 244 ? -35.219 -19.109 -1.926 1 89.69 244 VAL B N 1
ATOM 8198 C CA . VAL B 1 244 ? -36.156 -19.656 -0.936 1 89.69 244 VAL B CA 1
ATOM 8199 C C . VAL B 1 244 ? -37.594 -19.297 -1.322 1 89.69 244 VAL B C 1
ATOM 8201 O O . VAL B 1 244 ? -38.469 -20.172 -1.335 1 89.69 244 VAL B O 1
ATOM 8204 N N . ASN B 1 245 ? -37.75 -17.969 -1.488 1 86 245 ASN B N 1
ATOM 8205 C CA . ASN B 1 245 ? -39.062 -17.5 -1.9 1 86 245 ASN B CA 1
ATOM 8206 C C . ASN B 1 245 ? -39.062 -17.047 -3.357 1 86 245 ASN B C 1
ATOM 8208 O O . ASN B 1 245 ? -38.781 -15.883 -3.65 1 86 245 ASN B O 1
ATOM 8212 N N . LYS B 1 246 ? -39.594 -18.031 -4.09 1 78.38 246 LYS B N 1
ATOM 8213 C CA . LYS B 1 246 ? -39.594 -17.797 -5.531 1 78.38 246 LYS B CA 1
ATOM 8214 C C . LYS B 1 246 ? -40.531 -16.656 -5.902 1 78.38 246 LYS B C 1
ATOM 8216 O O . LYS B 1 246 ? -41.625 -16.578 -5.398 1 78.38 246 LYS B O 1
ATOM 8221 N N . GLY B 1 247 ? -40.031 -15.359 -6.336 1 70.94 247 GLY B N 1
ATOM 8222 C CA . GLY B 1 247 ? -40.844 -14.258 -6.82 1 70.94 247 GLY B CA 1
ATOM 8223 C C . GLY B 1 247 ? -40.656 -12.984 -6.023 1 70.94 247 GLY B C 1
ATOM 8224 O O . GLY B 1 247 ? -41.156 -11.922 -6.406 1 70.94 247 GLY B O 1
ATOM 8225 N N . GLU B 1 248 ? -40.094 -13.219 -4.961 1 78.5 248 GLU B N 1
ATOM 8226 C CA . GLU B 1 248 ? -39.906 -12.016 -4.156 1 78.5 248 GLU B CA 1
ATOM 8227 C C . GLU B 1 248 ? -38.969 -11.031 -4.832 1 78.5 248 GLU B C 1
ATOM 8229 O O . GLU B 1 248 ? -37.875 -11.414 -5.297 1 78.5 248 GLU B O 1
ATOM 8234 N N . ARG B 1 249 ? -39.5 -9.82 -5.156 1 74.38 249 ARG B N 1
ATOM 8235 C CA . ARG B 1 249 ? -38.688 -8.773 -5.773 1 74.38 249 ARG B CA 1
ATOM 8236 C C . ARG B 1 249 ? -37.969 -7.949 -4.719 1 74.38 249 ARG B C 1
ATOM 8238 O O . ARG B 1 249 ? -38.594 -7.293 -3.889 1 74.38 249 ARG B O 1
ATOM 8245 N N . CYS B 1 250 ? -36.656 -8.156 -4.582 1 76.38 250 CYS B N 1
ATOM 8246 C CA . CYS B 1 250 ? -35.875 -7.449 -3.58 1 76.38 250 CYS B CA 1
ATOM 8247 C C . CYS B 1 250 ? -34.906 -6.457 -4.234 1 76.38 250 CYS B C 1
ATOM 8249 O O . CYS B 1 250 ? -33.938 -6.027 -3.621 1 76.38 250 CYS B O 1
ATOM 8251 N N . ASP B 1 251 ? -35.094 -6 -5.395 1 72.62 251 ASP B N 1
ATOM 8252 C CA . ASP B 1 251 ? -34.125 -5.219 -6.145 1 72.62 251 ASP B CA 1
ATOM 8253 C C . ASP B 1 251 ? -33.875 -3.875 -5.473 1 72.62 251 ASP B C 1
ATOM 8255 O O . ASP B 1 251 ? -32.719 -3.393 -5.461 1 72.62 251 ASP B O 1
ATOM 8259 N N . ASP B 1 252 ? -34.812 -3.332 -4.793 1 74.81 252 ASP B N 1
ATOM 8260 C CA . ASP B 1 252 ? -34.594 -1.985 -4.27 1 74.81 252 ASP B CA 1
ATOM 8261 C C . ASP B 1 252 ? -34.562 -1.987 -2.742 1 74.81 252 ASP B C 1
ATOM 8263 O O . ASP B 1 252 ? -34.656 -0.932 -2.113 1 74.81 252 ASP B O 1
ATOM 8267 N N . SER B 1 253 ? -34.312 -3.129 -2.271 1 81.12 253 SER B N 1
ATOM 8268 C CA . SER B 1 253 ? -34.312 -3.203 -0.814 1 81.12 253 SER B CA 1
ATOM 8269 C C . SER B 1 253 ? -32.969 -2.811 -0.222 1 81.12 253 SER B C 1
ATOM 8271 O O . SER B 1 253 ? -31.938 -3.012 -0.851 1 81.12 253 SER B O 1
ATOM 8273 N N . THR B 1 254 ? -33.062 -2.164 0.915 1 84.25 254 THR B N 1
ATOM 8274 C CA . THR B 1 254 ? -31.844 -1.807 1.642 1 84.25 254 THR B CA 1
ATOM 8275 C C . THR B 1 254 ? -31.188 -3.043 2.256 1 84.25 254 THR B C 1
ATOM 8277 O O . THR B 1 254 ? -31.844 -4.082 2.404 1 84.25 254 THR B O 1
ATOM 8280 N N . LEU B 1 255 ? -30 -2.975 2.535 1 86.69 255 LEU B N 1
ATOM 8281 C CA . LEU B 1 255 ? -29.25 -4.086 3.117 1 86.69 255 LEU B CA 1
ATOM 8282 C C . LEU B 1 255 ? -29.875 -4.527 4.438 1 86.69 255 LEU B C 1
ATOM 8284 O O . LEU B 1 255 ? -29.922 -5.723 4.738 1 86.69 255 LEU B O 1
ATOM 8288 N N . ASP B 1 256 ? -30.328 -3.58 5.207 1 87.31 256 ASP B N 1
ATOM 8289 C CA . ASP B 1 256 ? -30.922 -3.912 6.496 1 87.31 256 ASP B CA 1
ATOM 8290 C C . ASP B 1 256 ? -32.25 -4.621 6.312 1 87.31 256 ASP B C 1
ATOM 8292 O O . ASP B 1 256 ? -32.594 -5.516 7.082 1 87.31 256 ASP B O 1
ATOM 8296 N N . ALA B 1 257 ? -32.969 -4.207 5.328 1 86 257 ALA B N 1
ATOM 8297 C CA . ALA B 1 257 ? -34.219 -4.891 5.027 1 86 257 ALA B CA 1
ATOM 8298 C C . ALA B 1 257 ? -33.969 -6.316 4.551 1 86 257 ALA B C 1
ATOM 8300 O O . ALA B 1 257 ? -34.719 -7.234 4.895 1 86 257 ALA B O 1
ATOM 8301 N N . LEU B 1 258 ? -32.938 -6.477 3.814 1 88.5 258 LEU B N 1
ATOM 8302 C CA . LEU B 1 258 ? -32.594 -7.793 3.295 1 88.5 258 LEU B CA 1
ATOM 8303 C C . LEU B 1 258 ? -32.188 -8.742 4.426 1 88.5 258 LEU B C 1
ATOM 8305 O O . LEU B 1 258 ? -32.594 -9.898 4.441 1 88.5 258 LEU B O 1
ATOM 8309 N N . GLN B 1 259 ? -31.375 -8.258 5.309 1 89.5 259 GLN B N 1
ATOM 8310 C CA . GLN B 1 259 ? -30.953 -9.117 6.406 1 89.5 259 GLN B CA 1
ATOM 8311 C C . GLN B 1 259 ? -32.125 -9.508 7.293 1 89.5 259 GLN B C 1
ATOM 8313 O O . GLN B 1 259 ? -32.219 -10.648 7.75 1 89.5 259 GLN B O 1
ATOM 8318 N N . ALA B 1 260 ? -33.031 -8.562 7.547 1 87 260 ALA B N 1
ATOM 8319 C CA . ALA B 1 260 ? -34.219 -8.867 8.352 1 87 260 ALA B CA 1
ATOM 8320 C C . ALA B 1 260 ? -35.094 -9.93 7.672 1 87 260 ALA B C 1
ATOM 8322 O O . ALA B 1 260 ? -35.594 -10.844 8.328 1 87 260 ALA B O 1
ATOM 8323 N N . ARG B 1 261 ? -35.219 -9.797 6.367 1 87.62 261 ARG B N 1
ATOM 8324 C CA . ARG B 1 261 ? -36 -10.758 5.602 1 87.62 261 ARG B CA 1
ATOM 8325 C C . ARG B 1 261 ? -35.344 -12.141 5.617 1 87.62 261 ARG B C 1
ATOM 8327 O O . ARG B 1 261 ? -36.031 -13.156 5.746 1 87.62 261 ARG B O 1
ATOM 8334 N N . LEU B 1 262 ? -34.062 -12.195 5.453 1 89.88 262 LEU B N 1
ATOM 8335 C CA . LEU B 1 262 ? -33.312 -13.445 5.449 1 89.88 262 LEU B CA 1
ATOM 8336 C C . LEU B 1 262 ? -33.469 -14.18 6.777 1 89.88 262 LEU B C 1
ATOM 8338 O O . LEU B 1 262 ? -33.719 -15.391 6.805 1 89.88 262 LEU B O 1
ATOM 8342 N N . ARG B 1 263 ? -33.375 -13.453 7.82 1 86.5 263 ARG B N 1
ATOM 8343 C CA . ARG B 1 263 ? -33.438 -14.055 9.148 1 86.5 263 ARG B CA 1
ATOM 8344 C C . ARG B 1 263 ? -34.812 -14.594 9.445 1 86.5 263 ARG B C 1
ATOM 8346 O O . ARG B 1 263 ? -34.969 -15.602 10.141 1 86.5 263 ARG B O 1
ATOM 8353 N N . SER B 1 264 ? -35.781 -13.906 8.836 1 85.31 264 SER B N 1
ATOM 8354 C CA . SER B 1 264 ? -37.156 -14.375 9.016 1 85.31 264 SER B CA 1
ATOM 8355 C C . SER B 1 264 ? -37.438 -15.648 8.219 1 85.31 264 SER B C 1
ATOM 8357 O O . SER B 1 264 ? -38.281 -16.469 8.594 1 85.31 264 SER B O 1
ATOM 8359 N N . LEU B 1 265 ? -36.688 -15.844 7.184 1 86.56 265 LEU B N 1
ATOM 8360 C CA . LEU B 1 265 ? -36.906 -16.984 6.297 1 86.56 265 LEU B CA 1
ATOM 8361 C C . LEU B 1 265 ? -36.125 -18.203 6.781 1 86.56 265 LEU B C 1
ATOM 8363 O O . LEU B 1 265 ? -36.531 -19.344 6.559 1 86.56 265 LEU B O 1
ATOM 8367 N N . LEU B 1 266 ? -35 -18 7.406 1 85.69 266 LEU B N 1
ATOM 8368 C CA . LEU B 1 266 ? -34.125 -19.109 7.754 1 85.69 266 LEU B CA 1
ATOM 8369 C C . LEU B 1 266 ? -34.406 -19.625 9.148 1 85.69 266 LEU B C 1
ATOM 8371 O O . LEU B 1 266 ? -33.531 -19.641 10.023 1 85.69 266 LEU B O 1
ATOM 8375 N N . THR B 1 267 ? -35.562 -19.969 9.391 1 80.56 267 THR B N 1
ATOM 8376 C CA . THR B 1 267 ? -35.969 -20.516 10.68 1 80.56 267 THR B CA 1
ATOM 8377 C C . THR B 1 267 ? -35.844 -22.031 10.68 1 80.56 267 THR B C 1
ATOM 8379 O O . THR B 1 267 ? -35.719 -22.656 11.734 1 80.56 267 THR B O 1
ATOM 8382 N N . GLU B 1 268 ? -35.781 -22.609 9.422 1 83.94 268 GLU B N 1
ATOM 8383 C CA . GLU B 1 268 ? -35.719 -24.062 9.305 1 83.94 268 GLU B CA 1
ATOM 8384 C C . GLU B 1 268 ? -34.281 -24.516 8.945 1 83.94 268 GLU B C 1
ATOM 8386 O O . GLU B 1 268 ? -33.469 -23.688 8.555 1 83.94 268 GLU B O 1
ATOM 8391 N N . LYS B 1 269 ? -34.125 -25.828 9.164 1 90.62 269 LYS B N 1
ATOM 8392 C CA . LYS B 1 269 ? -32.875 -26.453 8.781 1 90.62 269 LYS B CA 1
ATOM 8393 C C . LYS B 1 269 ? -32.656 -26.375 7.27 1 90.62 269 LYS B C 1
ATOM 8395 O O . LYS B 1 269 ? -33.531 -26.719 6.492 1 90.62 269 LYS B O 1
ATOM 8400 N N . PHE B 1 270 ? -31.438 -25.875 6.918 1 93.88 270 PHE B N 1
ATOM 8401 C CA . PHE B 1 270 ? -31.234 -25.672 5.488 1 93.88 270 PHE B CA 1
ATOM 8402 C C . PHE B 1 270 ? -29.844 -26.156 5.062 1 93.88 270 PHE B C 1
ATOM 8404 O O . PHE B 1 270 ? -28.953 -26.328 5.902 1 93.88 270 PHE B O 1
ATOM 8411 N N . LEU B 1 271 ? -29.719 -26.484 3.75 1 96.06 271 LEU B N 1
ATOM 8412 C CA . LEU B 1 271 ? -28.438 -26.734 3.076 1 96.06 271 LEU B CA 1
ATOM 8413 C C . LEU B 1 271 ? -28.172 -25.672 2.027 1 96.06 271 LEU B C 1
ATOM 8415 O O . LEU B 1 271 ? -28.953 -25.484 1.104 1 96.06 271 LEU B O 1
ATOM 8419 N N . LEU B 1 272 ? -27.125 -24.922 2.283 1 96.44 272 LEU B N 1
ATOM 8420 C CA . LEU B 1 272 ? -26.734 -23.875 1.347 1 96.44 272 LEU B CA 1
ATOM 8421 C C . LEU B 1 272 ? -25.484 -24.281 0.565 1 96.44 272 LEU B C 1
ATOM 8423 O O . LEU B 1 272 ? -24.469 -24.656 1.158 1 96.44 272 LEU B O 1
ATOM 8427 N N . VAL B 1 273 ? -25.594 -24.312 -0.74 1 96.69 273 VAL B N 1
ATOM 8428 C CA . VAL B 1 273 ? -24.453 -24.594 -1.597 1 96.69 273 VAL B CA 1
ATOM 8429 C C . VAL B 1 273 ? -23.953 -23.312 -2.262 1 96.69 273 VAL B C 1
ATOM 8431 O O . VAL B 1 273 ? -24.719 -22.656 -2.977 1 96.69 273 VAL B O 1
ATOM 8434 N N . LEU B 1 274 ? -22.797 -22.938 -1.97 1 96.12 274 LEU B N 1
ATOM 8435 C CA . LEU B 1 274 ? -22.109 -21.844 -2.652 1 96.12 274 LEU B CA 1
ATOM 8436 C C . LEU B 1 274 ? -21.109 -22.375 -3.678 1 96.12 274 LEU B C 1
ATOM 8438 O O . LEU B 1 274 ? -20.016 -22.812 -3.318 1 96.12 274 LEU B O 1
ATOM 8442 N N . ASP B 1 275 ? -21.438 -22.266 -4.898 1 93.94 275 ASP B N 1
ATOM 8443 C CA . ASP B 1 275 ? -20.656 -22.875 -5.969 1 93.94 275 ASP B CA 1
ATOM 8444 C C . ASP B 1 275 ? -19.656 -21.891 -6.559 1 93.94 275 ASP B C 1
ATOM 8446 O O . ASP B 1 275 ? -20 -20.734 -6.828 1 93.94 275 ASP B O 1
ATOM 8450 N N . ASP B 1 276 ? -18.375 -22.297 -6.754 1 91.62 276 ASP B N 1
ATOM 8451 C CA . ASP B 1 276 ? -17.312 -21.594 -7.465 1 91.62 276 ASP B CA 1
ATOM 8452 C C . ASP B 1 276 ? -16.953 -20.281 -6.758 1 91.62 276 ASP B C 1
ATOM 8454 O O . ASP B 1 276 ? -16.984 -19.219 -7.371 1 91.62 276 ASP B O 1
ATOM 8458 N N . VAL B 1 277 ? -16.641 -20.328 -5.531 1 92.5 277 VAL B N 1
ATOM 8459 C CA . VAL B 1 277 ? -16.328 -19.156 -4.711 1 92.5 277 VAL B CA 1
ATOM 8460 C C . VAL B 1 277 ? -14.859 -18.766 -4.898 1 92.5 277 VAL B C 1
ATOM 8462 O O . VAL B 1 277 ? -13.977 -19.625 -4.84 1 92.5 277 VAL B O 1
ATOM 8465 N N . TRP B 1 278 ? -14.57 -17.484 -5.09 1 87.94 278 TRP B N 1
ATOM 8466 C CA . TRP B 1 278 ? -13.219 -16.984 -5.32 1 87.94 278 TRP B CA 1
ATOM 8467 C C . TRP B 1 278 ? -12.836 -15.938 -4.281 1 87.94 278 TRP B C 1
ATOM 8469 O O . TRP B 1 278 ? -11.742 -15.375 -4.332 1 87.94 278 TRP B O 1
ATOM 8479 N N . ASN B 1 279 ? -13.688 -15.68 -3.27 1 88.25 279 ASN B N 1
ATOM 8480 C CA . ASN B 1 279 ? -13.484 -14.586 -2.324 1 88.25 279 ASN B CA 1
ATOM 8481 C C . ASN B 1 279 ? -12.383 -14.914 -1.321 1 88.25 279 ASN B C 1
ATOM 8483 O O . ASN B 1 279 ? -12.477 -15.898 -0.587 1 88.25 279 ASN B O 1
ATOM 8487 N N . GLU B 1 280 ? -11.398 -14.062 -1.239 1 86.69 280 GLU B N 1
ATOM 8488 C CA . GLU B 1 280 ? -10.312 -14.25 -0.277 1 86.69 280 GLU B CA 1
ATOM 8489 C C . GLU B 1 280 ? -10.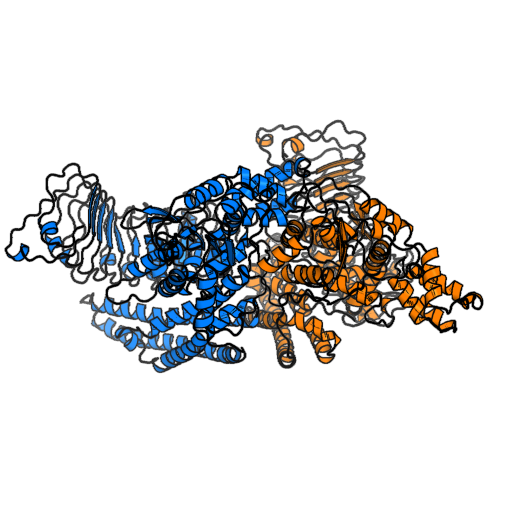406 -13.242 0.862 1 86.69 280 GLU B C 1
ATOM 8491 O O . GLU B 1 280 ? -9.508 -13.164 1.706 1 86.69 280 GLU B O 1
ATOM 8496 N N . ASN B 1 281 ? -11.406 -12.43 0.835 1 87.12 281 ASN B N 1
ATOM 8497 C CA . ASN B 1 281 ? -11.633 -11.461 1.902 1 87.12 281 ASN B CA 1
ATOM 8498 C C . ASN B 1 281 ? -12.375 -12.086 3.078 1 87.12 281 ASN B C 1
ATOM 8500 O O . ASN B 1 281 ? -13.586 -12.305 3.008 1 87.12 281 ASN B O 1
ATOM 8504 N N . LYS B 1 282 ? -11.703 -12.281 4.141 1 89.12 282 LYS B N 1
ATOM 8505 C CA . LYS B 1 282 ? -12.266 -12.93 5.316 1 89.12 282 LYS B CA 1
ATOM 8506 C C . LYS B 1 282 ? -13.406 -12.109 5.91 1 89.12 282 LYS B C 1
ATOM 8508 O O . LYS B 1 282 ? -14.414 -12.664 6.355 1 89.12 282 LYS B O 1
ATOM 8513 N N . ALA B 1 283 ? -13.266 -10.812 5.898 1 87.94 283 ALA B N 1
ATOM 8514 C CA . ALA B 1 283 ? -14.266 -9.93 6.496 1 87.94 283 ALA B CA 1
ATOM 8515 C C . ALA B 1 283 ? -15.617 -10.086 5.793 1 87.94 283 ALA B C 1
ATOM 8517 O O . ALA B 1 283 ? -16.656 -10.109 6.445 1 87.94 283 ALA B O 1
ATOM 8518 N N . LYS B 1 284 ? -15.633 -10.148 4.531 1 89.75 284 LYS B N 1
ATOM 8519 C CA . LYS B 1 284 ? -16.859 -10.312 3.77 1 89.75 284 LYS B CA 1
ATOM 8520 C C . LYS B 1 284 ? -17.547 -11.641 4.09 1 89.75 284 LYS B C 1
ATOM 8522 O O . LYS B 1 284 ? -18.766 -11.711 4.191 1 89.75 284 LYS B O 1
ATOM 8527 N N . TRP B 1 285 ? -16.719 -12.664 4.18 1 92.06 285 TRP B N 1
ATOM 8528 C CA . TRP B 1 285 ? -17.266 -13.969 4.516 1 92.06 285 TRP B CA 1
ATOM 8529 C C . TRP B 1 285 ? -17.875 -13.961 5.914 1 92.06 285 TRP B C 1
ATOM 8531 O O . TRP B 1 285 ? -18.969 -14.484 6.125 1 92.06 285 TRP B O 1
ATOM 8541 N N . VAL B 1 286 ? -17.172 -13.391 6.879 1 90.25 286 VAL B N 1
ATOM 8542 C CA . VAL B 1 286 ? -17.641 -13.367 8.266 1 90.25 286 VAL B CA 1
ATOM 8543 C C . VAL B 1 286 ? -18.969 -12.617 8.352 1 90.25 286 VAL B C 1
ATOM 8545 O O . VAL B 1 286 ? -19.844 -12.984 9.133 1 90.25 286 VAL B O 1
ATOM 8548 N N . GLU B 1 287 ? -19.141 -11.586 7.602 1 90.12 287 GLU B N 1
ATOM 8549 C CA . GLU B 1 287 ? -20.391 -10.844 7.574 1 90.12 287 GLU B CA 1
ATOM 8550 C C . GLU B 1 287 ? -21.547 -11.734 7.121 1 90.12 287 GLU B C 1
ATOM 8552 O O . GLU B 1 287 ? -22.625 -11.711 7.719 1 90.12 287 GLU B O 1
ATOM 8557 N N . LEU B 1 288 ? -21.344 -12.484 6.066 1 92.12 288 LEU B N 1
ATOM 8558 C CA . LEU B 1 288 ? -22.375 -13.383 5.578 1 92.12 288 LEU B CA 1
ATOM 8559 C C . LEU B 1 288 ? -22.609 -14.523 6.562 1 92.12 288 LEU B C 1
ATOM 8561 O O . LEU B 1 288 ? -23.766 -14.867 6.852 1 92.12 288 LEU B O 1
ATOM 8565 N N . ARG B 1 289 ? -21.547 -15.102 7.035 1 91.69 289 ARG B N 1
ATOM 8566 C CA . ARG B 1 289 ? -21.625 -16.219 7.973 1 91.69 289 ARG B CA 1
ATOM 8567 C C . ARG B 1 289 ? -22.438 -15.844 9.203 1 91.69 289 ARG B C 1
ATOM 8569 O O . ARG B 1 289 ? -23.25 -16.641 9.688 1 91.69 289 ARG B O 1
ATOM 8576 N N . ASN B 1 290 ? -22.25 -14.617 9.727 1 89.12 290 ASN B N 1
ATOM 8577 C CA . ASN B 1 290 ? -22.922 -14.172 10.938 1 89.12 290 ASN B CA 1
ATOM 8578 C C . ASN B 1 290 ? -24.438 -14.031 10.711 1 89.12 290 ASN B C 1
ATOM 8580 O O . ASN B 1 290 ? -25.219 -14.195 11.641 1 89.12 290 ASN B O 1
ATOM 8584 N N . LEU B 1 291 ? -24.812 -13.742 9.523 1 89.81 291 LEU B N 1
ATOM 8585 C CA . LEU B 1 291 ? -26.234 -13.602 9.211 1 89.81 291 LEU B CA 1
ATOM 8586 C C . LEU B 1 291 ? -26.906 -14.969 9.102 1 89.81 291 LEU B C 1
ATOM 8588 O O . LEU B 1 291 ? -28.125 -15.086 9.273 1 89.81 291 LEU B O 1
ATOM 8592 N N . LEU B 1 292 ? -26.062 -16 8.82 1 90.12 292 LEU B N 1
ATOM 8593 C CA . LEU B 1 292 ? -26.609 -17.344 8.633 1 90.12 292 LEU B CA 1
ATOM 8594 C C . LEU B 1 292 ? -26.594 -18.125 9.945 1 90.12 292 LEU B C 1
ATOM 8596 O O . LEU B 1 292 ? -27.109 -19.234 10.008 1 90.12 292 LEU B O 1
ATOM 8600 N N . ARG B 1 293 ? -26.047 -17.484 10.914 1 86.38 293 ARG B N 1
ATOM 8601 C CA . ARG B 1 293 ? -25.891 -18.156 12.203 1 86.38 293 ARG B CA 1
ATOM 8602 C C . ARG B 1 293 ? -27.25 -18.359 12.875 1 86.38 293 ARG B C 1
ATOM 8604 O O . ARG B 1 293 ? -28.172 -17.562 12.688 1 86.38 293 ARG B O 1
ATOM 8611 N N . SER B 1 294 ? -27.25 -19.453 13.562 1 78.12 294 SER B N 1
ATOM 8612 C CA . SER B 1 294 ? -28.484 -19.75 14.281 1 78.12 294 SER B CA 1
ATOM 8613 C C . SER B 1 294 ? -28.578 -18.922 15.562 1 78.12 294 SER B C 1
ATOM 8615 O O . SER B 1 294 ? -27.578 -18.625 16.203 1 78.12 294 SER B O 1
ATOM 8617 N N . THR B 1 295 ? -29.703 -18.391 15.844 1 69 295 THR B N 1
ATOM 8618 C CA . THR B 1 295 ? -29.938 -17.578 17.031 1 69 295 THR B CA 1
ATOM 8619 C C . THR B 1 295 ? -29.891 -18.453 18.297 1 69 295 THR B C 1
ATOM 8621 O O . THR B 1 295 ? -29.516 -17.969 19.375 1 69 295 THR B O 1
ATOM 8624 N N . ASP B 1 296 ? -30.281 -19.688 18.047 1 69.31 296 ASP B N 1
ATOM 8625 C CA . ASP B 1 296 ? -30.406 -20.516 19.234 1 69.31 296 ASP B CA 1
ATOM 8626 C C . ASP B 1 296 ? -29.531 -21.75 19.141 1 69.31 296 ASP B C 1
ATOM 8628 O O . ASP B 1 296 ? -29.797 -22.656 18.344 1 69.31 296 ASP B O 1
ATOM 8632 N N . GLY B 1 297 ? -28.422 -21.844 19.812 1 71.31 297 GLY B N 1
ATOM 8633 C CA . GLY B 1 297 ? -27.656 -23.062 20 1 71.31 297 GLY B CA 1
ATOM 8634 C C . GLY B 1 297 ? -26.812 -23.422 18.781 1 71.31 297 GLY B C 1
ATOM 8635 O O . GLY B 1 297 ? -26.312 -22.531 18.094 1 71.31 297 GLY B O 1
ATOM 8636 N N . PHE B 1 298 ? -26.625 -24.797 18.656 1 78.81 298 PHE B N 1
ATOM 8637 C CA . PHE B 1 298 ? -25.844 -25.359 17.547 1 78.81 298 PHE B CA 1
ATOM 8638 C C . PHE B 1 298 ? -26.641 -25.344 16.25 1 78.81 298 PHE B C 1
ATOM 8640 O O . PHE B 1 298 ? -27.844 -25.594 16.25 1 78.81 298 PHE B O 1
ATOM 8647 N N . SER B 1 299 ? -26.016 -25 15.234 1 83.44 299 SER B N 1
ATOM 8648 C CA . SER B 1 299 ? -26.703 -24.875 13.953 1 83.44 299 SER B CA 1
ATOM 8649 C C . SER B 1 299 ? -26.938 -26.25 13.32 1 83.44 299 SER B C 1
ATOM 8651 O O . SER B 1 299 ? -26 -27.031 13.172 1 83.44 299 SER B O 1
ATOM 8653 N N . PRO B 1 300 ? -28.094 -26.625 13.055 1 86 300 PRO B N 1
ATOM 8654 C CA . PRO B 1 300 ? -28.375 -27.875 12.336 1 86 300 PRO B CA 1
ATOM 8655 C C . PRO B 1 300 ? -28.156 -27.75 10.828 1 86 300 PRO B C 1
ATOM 8657 O O . PRO B 1 300 ? -28.188 -28.75 10.109 1 86 300 PRO B O 1
ATOM 8660 N N . SER B 1 301 ? -27.906 -26.547 10.383 1 93.06 301 SER B N 1
ATOM 8661 C CA . SER B 1 301 ? -27.734 -26.297 8.961 1 93.06 301 SER B CA 1
ATOM 8662 C C . SER B 1 301 ? -26.297 -26.5 8.531 1 93.06 301 SER B C 1
ATOM 8664 O O . SER B 1 301 ? -25.406 -26.625 9.367 1 93.06 301 SER B O 1
ATOM 8666 N N . LYS B 1 302 ? -26.125 -26.766 7.219 1 95.25 302 LYS B N 1
ATOM 8667 C CA . LYS B 1 302 ? -24.781 -26.969 6.66 1 95.25 302 LYS B CA 1
ATOM 8668 C C . LYS B 1 302 ? -24.594 -26.156 5.387 1 95.25 302 LYS B C 1
ATOM 8670 O O . LYS B 1 302 ? -25.562 -25.781 4.727 1 95.25 302 LYS B O 1
ATOM 8675 N N . ILE B 1 303 ? -23.297 -25.812 5.086 1 96.44 303 ILE B N 1
ATOM 8676 C CA . ILE B 1 303 ? -22.938 -25.109 3.857 1 96.44 303 ILE B CA 1
ATOM 8677 C C . ILE B 1 303 ? -21.906 -25.906 3.078 1 96.44 303 ILE B C 1
ATOM 8679 O O . ILE B 1 303 ? -20.938 -26.422 3.656 1 96.44 303 ILE B O 1
ATOM 8683 N N . ILE B 1 304 ? -22.078 -26.141 1.799 1 97.19 304 ILE B N 1
ATOM 8684 C CA . ILE B 1 304 ? -21.094 -26.719 0.902 1 97.19 304 ILE B CA 1
ATOM 8685 C C . ILE B 1 304 ? -20.5 -25.625 0.009 1 97.19 304 ILE B C 1
ATOM 8687 O O . ILE B 1 304 ? -21.234 -24.828 -0.573 1 97.19 304 ILE B O 1
ATOM 8691 N N . VAL B 1 305 ? -19.219 -25.594 -0.039 1 97 305 VAL B N 1
ATOM 8692 C CA . VAL B 1 305 ? -18.547 -24.609 -0.872 1 97 305 VAL B CA 1
ATOM 8693 C C . VAL B 1 305 ? -17.625 -25.312 -1.872 1 97 305 VAL B C 1
ATOM 8695 O O . VAL B 1 305 ? -16.906 -26.25 -1.515 1 97 305 VAL B O 1
ATOM 8698 N N . THR B 1 306 ? -17.719 -24.969 -3.152 1 96.06 306 THR B N 1
ATOM 8699 C CA . THR B 1 306 ? -16.766 -25.438 -4.16 1 96.06 306 THR B CA 1
ATOM 8700 C C . THR B 1 306 ? -15.82 -24.312 -4.578 1 96.06 306 THR B C 1
ATOM 8702 O O . THR B 1 306 ? -16.25 -23.188 -4.832 1 96.06 306 THR B O 1
ATOM 8705 N N . THR B 1 307 ? -14.586 -24.562 -4.566 1 93.94 307 THR B N 1
ATOM 8706 C CA . THR B 1 307 ? -13.609 -23.547 -4.902 1 93.94 307 THR B CA 1
ATOM 8707 C C . THR B 1 307 ? -12.352 -24.172 -5.508 1 93.94 307 THR B C 1
ATOM 8709 O O . THR B 1 307 ? -12.156 -25.375 -5.426 1 93.94 307 THR B O 1
ATOM 8712 N N . ARG B 1 308 ? -11.586 -23.359 -6.16 1 90.94 308 ARG B N 1
ATOM 8713 C CA . ARG B 1 308 ? -10.336 -23.781 -6.777 1 90.94 308 ARG B CA 1
ATOM 8714 C C . ARG B 1 308 ? -9.141 -23.422 -5.895 1 90.94 308 ARG B C 1
ATOM 8716 O O . ARG B 1 308 ? -7.996 -23.734 -6.23 1 90.94 308 ARG B O 1
ATOM 8723 N N . SER B 1 309 ? -9.453 -22.859 -4.762 1 91 309 SER B N 1
ATOM 8724 C CA . SER B 1 309 ? -8.375 -22.328 -3.941 1 91 309 SER B CA 1
ATOM 8725 C C . SER B 1 309 ? -8.414 -22.891 -2.525 1 91 309 SER B C 1
ATOM 8727 O O . SER B 1 309 ? -9.469 -22.875 -1.878 1 91 309 SER B O 1
ATOM 8729 N N . LEU B 1 310 ? -7.262 -23.328 -2.092 1 91.06 310 LEU B N 1
ATOM 8730 C CA . LEU B 1 310 ? -7.141 -23.812 -0.721 1 91.06 310 LEU B CA 1
ATOM 8731 C C . LEU B 1 310 ? -7.262 -22.656 0.272 1 91.06 310 LEU B C 1
ATOM 8733 O O . LEU B 1 310 ? -7.77 -22.844 1.382 1 91.06 310 LEU B O 1
ATOM 8737 N N . ASN B 1 311 ? -6.789 -21.562 -0.138 1 88.38 311 ASN B N 1
ATOM 8738 C CA . ASN B 1 311 ? -6.883 -20.375 0.711 1 88.38 311 ASN B CA 1
ATOM 8739 C C . ASN B 1 311 ? -8.336 -19.984 0.981 1 88.38 311 ASN B C 1
ATOM 8741 O O . ASN B 1 311 ? -8.695 -19.656 2.113 1 88.38 311 ASN B O 1
ATOM 8745 N N . VAL B 1 312 ? -9.125 -20 -0.047 1 91.19 312 VAL B N 1
ATOM 8746 C CA . VAL B 1 312 ? -10.547 -19.688 0.103 1 91.19 312 VAL B CA 1
ATOM 8747 C C . VAL B 1 312 ? -11.195 -20.703 1.037 1 91.19 312 VAL B C 1
ATOM 8749 O O . VAL B 1 312 ? -11.992 -20.344 1.907 1 91.19 312 VAL B O 1
ATOM 8752 N N . ALA B 1 313 ? -10.844 -21.969 0.838 1 93.88 313 ALA B N 1
ATOM 8753 C CA . ALA B 1 313 ? -11.383 -23.031 1.687 1 93.88 313 ALA B CA 1
ATOM 8754 C C . ALA B 1 313 ? -11.008 -22.812 3.148 1 93.88 313 ALA B C 1
ATOM 8756 O O . ALA B 1 313 ? -11.844 -22.969 4.043 1 93.88 313 ALA B O 1
ATOM 8757 N N . SER B 1 314 ? -9.805 -22.375 3.326 1 90.19 314 SER B N 1
ATOM 8758 C CA . SER B 1 314 ? -9.336 -22.156 4.691 1 90.19 314 SER B CA 1
ATOM 8759 C C . SER B 1 314 ? -10.016 -20.953 5.328 1 90.19 314 SER B C 1
ATOM 8761 O O . SER B 1 314 ? -10.242 -20.938 6.539 1 90.19 314 SER B O 1
ATOM 8763 N N . ILE B 1 315 ? -10.297 -19.984 4.617 1 90.19 315 ILE B N 1
ATOM 8764 C CA . ILE B 1 315 ? -10.953 -18.781 5.109 1 90.19 315 ILE B CA 1
ATOM 8765 C C . ILE B 1 315 ? -12.391 -19.094 5.496 1 90.19 315 ILE B C 1
ATOM 8767 O O . ILE B 1 315 ? -12.891 -18.609 6.516 1 90.19 315 ILE B O 1
ATOM 8771 N N . MET B 1 316 ? -13.008 -19.938 4.762 1 93.06 316 MET B N 1
ATOM 8772 C CA . MET B 1 316 ? -14.445 -20.141 4.93 1 93.06 316 MET B CA 1
ATOM 8773 C C . MET B 1 316 ? -14.727 -21.266 5.918 1 93.06 316 MET B C 1
ATOM 8775 O O . MET B 1 316 ? -15.844 -21.375 6.434 1 93.06 316 MET B O 1
ATOM 8779 N N . SER B 1 317 ? -13.688 -22.094 6.121 1 91.5 317 SER B N 1
ATOM 8780 C CA . SER B 1 317 ? -14.008 -23.266 6.941 1 91.5 317 SER B CA 1
ATOM 8781 C C . SER B 1 317 ? -12.867 -23.594 7.902 1 91.5 317 SER B C 1
ATOM 8783 O O . SER B 1 317 ? -11.703 -23.312 7.617 1 91.5 317 SER B O 1
ATOM 8785 N N . SER B 1 318 ? -13.258 -24.156 9.031 1 85.31 318 SER B N 1
ATOM 8786 C CA . SER B 1 318 ? -12.281 -24.688 9.977 1 85.31 318 SER B CA 1
ATOM 8787 C C . SER B 1 318 ? -12.039 -26.172 9.75 1 85.31 318 SER B C 1
ATOM 8789 O O . SER B 1 318 ? -11.062 -26.734 10.25 1 85.31 318 SER B O 1
ATOM 8791 N N . ILE B 1 319 ? -12.93 -26.75 8.93 1 88 319 ILE B N 1
ATOM 8792 C CA . ILE B 1 319 ? -12.797 -28.156 8.562 1 88 319 ILE B CA 1
ATOM 8793 C C . ILE B 1 319 ? -11.812 -28.297 7.398 1 88 319 ILE B C 1
ATOM 8795 O O . ILE B 1 319 ? -11.805 -27.469 6.488 1 88 319 ILE B O 1
ATOM 8799 N N . PRO B 1 320 ? -10.961 -29.234 7.5 1 90.38 320 PRO B N 1
ATOM 8800 C CA . PRO B 1 320 ? -10.055 -29.453 6.371 1 90.38 320 PRO B CA 1
ATOM 8801 C C . PRO B 1 320 ? -10.789 -29.656 5.051 1 90.38 320 PRO B C 1
ATOM 8803 O O . PRO B 1 320 ? -11.82 -30.328 5.008 1 90.38 320 PRO B O 1
ATOM 8806 N N . PRO B 1 321 ? -10.312 -29.078 4.117 1 94.56 321 PRO B N 1
ATOM 8807 C CA . PRO B 1 321 ? -10.984 -29.156 2.818 1 94.56 321 PRO B CA 1
ATOM 8808 C C . PRO B 1 321 ? -10.938 -30.562 2.213 1 94.56 321 PRO B C 1
ATOM 8810 O O . PRO B 1 321 ? -9.984 -31.312 2.459 1 94.56 321 PRO B O 1
ATOM 8813 N N . TYR B 1 322 ? -12 -30.922 1.601 1 96.12 322 TYR B N 1
ATOM 8814 C CA . TYR B 1 322 ? -12.016 -32.156 0.806 1 96.12 322 TYR B CA 1
ATOM 8815 C C . TYR B 1 322 ? -11.336 -31.938 -0.542 1 96.12 322 TYR B C 1
ATOM 8817 O O . TYR B 1 322 ? -11.938 -31.391 -1.467 1 96.12 322 TYR B O 1
ATOM 8825 N N . ILE B 1 323 ? -10.117 -32.406 -0.664 1 94.5 323 ILE B N 1
ATOM 8826 C CA . ILE B 1 323 ? -9.359 -32.25 -1.898 1 94.5 323 ILE B CA 1
ATOM 8827 C C . ILE B 1 323 ? -9.789 -33.281 -2.914 1 94.5 323 ILE B C 1
ATOM 8829 O O . ILE B 1 323 ? -9.516 -34.469 -2.736 1 94.5 323 ILE B O 1
ATOM 8833 N N . LEU B 1 324 ? -10.453 -32.812 -3.92 1 94.88 324 LEU B N 1
ATOM 8834 C CA . LEU B 1 324 ? -10.977 -33.719 -4.934 1 94.88 324 LEU B CA 1
ATOM 8835 C C . LEU B 1 324 ? -9.852 -34.219 -5.832 1 94.88 324 LEU B C 1
ATOM 8837 O O . LEU B 1 324 ? -9.086 -33.438 -6.387 1 94.88 324 LEU B O 1
ATOM 8841 N N . LYS B 1 325 ? -9.742 -35.531 -5.965 1 91.94 325 LYS B N 1
ATOM 8842 C CA . LYS B 1 325 ? -8.727 -36.125 -6.812 1 91.94 325 LYS B CA 1
ATOM 8843 C C . LYS B 1 325 ? -9.289 -36.5 -8.188 1 91.94 325 LYS B C 1
ATOM 8845 O O . LYS B 1 325 ? -10.5 -36.406 -8.398 1 91.94 325 LYS B O 1
ATOM 8850 N N . GLY B 1 326 ? -8.406 -36.812 -9.094 1 92.62 326 GLY B N 1
ATOM 8851 C CA . GLY B 1 326 ? -8.828 -37.219 -10.43 1 92.62 326 GLY B CA 1
ATOM 8852 C C . GLY B 1 326 ? -9.547 -38.531 -10.461 1 92.62 326 GLY B C 1
ATOM 8853 O O . GLY B 1 326 ? -9.453 -39.344 -9.516 1 92.62 326 GLY B O 1
ATOM 8854 N N . LEU B 1 327 ? -10.367 -38.719 -11.539 1 94.5 327 LEU B N 1
ATOM 8855 C CA . LEU B 1 327 ? -11.078 -40 -11.727 1 94.5 327 LEU B CA 1
ATOM 8856 C C . LEU B 1 327 ? -10.109 -41.125 -12.039 1 94.5 327 LEU B C 1
ATOM 8858 O O . LEU B 1 327 ? -9.086 -40.906 -12.695 1 94.5 327 LEU B O 1
ATOM 8862 N N . PRO B 1 328 ? -10.43 -42.281 -11.5 1 93.69 328 PRO B N 1
ATOM 8863 C CA . PRO B 1 328 ? -9.617 -43.438 -11.914 1 93.69 328 PRO B CA 1
ATOM 8864 C C . PRO B 1 328 ? -9.688 -43.688 -13.422 1 93.69 328 PRO B C 1
ATOM 8866 O O . PRO B 1 328 ? -10.648 -43.281 -14.078 1 93.69 328 PRO B O 1
ATOM 8869 N N . LEU B 1 329 ? -8.719 -44.406 -13.938 1 94 329 LEU B N 1
ATOM 8870 C CA . LEU B 1 329 ? -8.57 -44.625 -15.375 1 94 329 LEU B CA 1
ATOM 8871 C C . LEU B 1 329 ? -9.766 -45.375 -15.938 1 94 329 LEU B C 1
ATOM 8873 O O . LEU B 1 329 ? -10.242 -45.062 -17.031 1 94 329 LEU B O 1
ATOM 8877 N N . GLU B 1 330 ? -10.273 -46.312 -15.156 1 93.44 330 GLU B N 1
ATOM 8878 C CA . GLU B 1 330 ? -11.406 -47.125 -15.625 1 93.44 330 GLU B CA 1
ATOM 8879 C C . GLU B 1 330 ? -12.648 -46.25 -15.82 1 93.44 330 GLU B C 1
ATOM 8881 O O . GLU B 1 330 ? -13.375 -46.406 -16.797 1 93.44 330 GLU B O 1
ATOM 8886 N N . ASP B 1 331 ? -12.852 -45.438 -14.906 1 94.75 331 ASP B N 1
ATOM 8887 C CA . ASP B 1 331 ? -14.008 -44.531 -14.992 1 94.75 331 ASP B CA 1
ATOM 8888 C C . ASP B 1 331 ? -13.82 -43.5 -16.109 1 94.75 331 ASP B C 1
ATOM 8890 O O . ASP B 1 331 ? -14.789 -43.125 -16.766 1 94.75 331 ASP B O 1
ATOM 8894 N N . CYS B 1 332 ? -12.641 -43.062 -16.312 1 94.94 332 CYS B N 1
ATOM 8895 C CA . CYS B 1 332 ? -12.359 -42.125 -17.391 1 94.94 332 CYS B CA 1
ATOM 8896 C C . CYS B 1 332 ? -12.641 -42.75 -18.75 1 94.94 332 CYS B C 1
ATOM 8898 O O . CYS B 1 332 ? -13.148 -42.094 -19.656 1 94.94 332 CYS B O 1
ATOM 8900 N N . LEU B 1 333 ? -12.297 -44.031 -18.828 1 93.5 333 LEU B N 1
ATOM 8901 C CA . LEU B 1 333 ? -12.539 -44.719 -20.078 1 93.5 333 LEU B CA 1
ATOM 8902 C C . LEU B 1 333 ? -14.031 -44.875 -20.359 1 93.5 333 LEU B C 1
ATOM 8904 O O . LEU B 1 333 ? -14.477 -44.719 -21.5 1 93.5 333 LEU B O 1
ATOM 8908 N N . THR B 1 334 ? -14.75 -45.188 -19.297 1 92.75 334 THR B N 1
ATOM 8909 C CA . THR B 1 334 ? -16.203 -45.281 -19.422 1 92.75 334 THR B CA 1
ATOM 8910 C C . THR B 1 334 ? -16.797 -43.938 -19.859 1 92.75 334 THR B C 1
ATOM 8912 O O . THR B 1 334 ? -17.656 -43.875 -20.719 1 92.75 334 THR B O 1
ATOM 8915 N N . LEU B 1 335 ? -16.312 -42.875 -19.219 1 93.12 335 LEU B N 1
ATOM 8916 C CA . LEU B 1 335 ? -16.797 -41.562 -19.562 1 93.12 335 LEU B CA 1
ATOM 8917 C C . LEU B 1 335 ? -16.422 -41.188 -21 1 93.12 335 LEU B C 1
ATOM 8919 O O . LEU B 1 335 ? -17.234 -40.594 -21.719 1 93.12 335 LEU B O 1
ATOM 8923 N N . PHE B 1 336 ? -15.234 -41.562 -21.391 1 93.38 336 PHE B N 1
ATOM 8924 C CA . PHE B 1 336 ? -14.75 -41.281 -22.734 1 93.38 336 PHE B CA 1
ATOM 8925 C C . PHE B 1 336 ? -15.609 -42 -23.781 1 93.38 336 PHE B C 1
ATOM 8927 O O . PHE B 1 336 ? -16 -41.375 -24.781 1 93.38 336 PHE B O 1
ATOM 8934 N N . THR B 1 337 ? -15.938 -43.219 -23.531 1 92 337 THR B N 1
ATOM 8935 C CA . THR B 1 337 ? -16.719 -44 -24.469 1 92 337 THR B CA 1
ATOM 8936 C C . THR B 1 337 ? -18.141 -43.438 -24.594 1 92 337 THR B C 1
ATOM 8938 O O . THR B 1 337 ? -18.719 -43.438 -25.672 1 92 337 THR B O 1
ATOM 8941 N N . LYS B 1 338 ? -18.625 -43.031 -23.531 1 90.25 338 LYS B N 1
ATOM 8942 C CA . LYS B 1 338 ? -19.969 -42.469 -23.516 1 90.25 338 LYS B CA 1
ATOM 8943 C C . LYS B 1 338 ? -20.062 -41.219 -24.406 1 90.25 338 LYS B C 1
ATOM 8945 O O . LYS B 1 338 ? -21.094 -40.969 -25.031 1 90.25 338 LYS B O 1
ATOM 8950 N N . TRP B 1 339 ? -19.062 -40.469 -24.484 1 90.25 339 TRP B N 1
ATOM 8951 C CA . TRP B 1 339 ? -19.078 -39.219 -25.219 1 90.25 339 TRP B CA 1
ATOM 8952 C C . TRP B 1 339 ? -18.562 -39.406 -26.641 1 90.25 339 TRP B C 1
ATOM 8954 O O . TRP B 1 339 ? -18.938 -38.656 -27.547 1 90.25 339 TRP B O 1
ATOM 8964 N N . ALA B 1 340 ? -17.672 -40.406 -26.828 1 91 340 ALA B N 1
ATOM 8965 C CA . ALA B 1 340 ? -17.062 -40.594 -28.141 1 91 340 ALA B CA 1
ATOM 8966 C C . ALA B 1 340 ? -17.969 -41.438 -29.031 1 91 340 ALA B C 1
ATOM 8968 O O . ALA B 1 340 ? -17.875 -41.375 -30.25 1 91 340 ALA B O 1
ATOM 8969 N N . PHE B 1 341 ? -18.844 -42.312 -28.391 1 90.38 341 PHE B N 1
ATOM 8970 C CA . PHE B 1 341 ? -19.656 -43.25 -29.172 1 90.38 341 PHE B CA 1
ATOM 8971 C C . PHE B 1 341 ? -21.125 -43.125 -28.781 1 90.38 341 PHE B C 1
ATOM 8973 O O . PHE B 1 341 ? -21.453 -42.594 -27.719 1 90.38 341 PHE B O 1
ATOM 8980 N N . ASN B 1 342 ? -21.938 -43.531 -29.734 1 83.56 342 ASN B N 1
ATOM 8981 C CA . ASN B 1 342 ? -23.328 -43.781 -29.344 1 83.56 342 ASN B CA 1
ATOM 8982 C C . ASN B 1 342 ? -23.422 -45.062 -28.5 1 83.56 342 ASN B C 1
ATOM 8984 O O . ASN B 1 342 ? -22.547 -45.938 -28.562 1 83.56 342 ASN B O 1
ATOM 8988 N N . ASP B 1 343 ? -24.453 -45.125 -27.672 1 80.69 343 ASP B N 1
ATOM 8989 C CA . ASP B 1 343 ? -24.625 -46.219 -26.734 1 80.69 343 ASP B CA 1
ATOM 8990 C C . ASP B 1 343 ? -24.5 -47.562 -27.453 1 80.69 343 ASP B C 1
ATOM 8992 O O . ASP B 1 343 ? -25.266 -47.844 -28.375 1 80.69 343 ASP B O 1
ATOM 8996 N N . GLY B 1 344 ? -23.406 -48.344 -27.141 1 79.12 344 GLY B N 1
ATOM 8997 C CA . GLY B 1 344 ? -23.266 -49.688 -27.641 1 79.12 344 GLY B CA 1
ATOM 8998 C C . GLY B 1 344 ? -22.375 -49.781 -28.859 1 79.12 344 GLY B C 1
ATOM 8999 O O . GLY B 1 344 ? -21.938 -50.875 -29.234 1 79.12 344 GLY B O 1
ATOM 9000 N N . ASP B 1 345 ? -22.047 -48.75 -29.516 1 82.12 345 ASP B N 1
ATOM 9001 C CA . ASP B 1 345 ? -21.297 -48.75 -30.766 1 82.12 345 ASP B CA 1
ATOM 9002 C C . ASP B 1 345 ? -19.812 -49.062 -30.5 1 82.12 345 ASP B C 1
ATOM 9004 O O . ASP B 1 345 ? -19.078 -49.438 -31.422 1 82.12 345 ASP B O 1
ATOM 9008 N N . GLU B 1 346 ? -19.328 -48.875 -29.25 1 83.12 346 GLU B N 1
ATOM 9009 C CA . GLU B 1 346 ? -17.922 -49.062 -28.922 1 83.12 346 GLU B CA 1
ATOM 9010 C C . GLU B 1 346 ? -17.453 -50.469 -29.188 1 83.12 346 GLU B C 1
ATOM 9012 O O . GLU B 1 346 ? -16.281 -50.719 -29.484 1 83.12 346 GLU B O 1
ATOM 9017 N N . ARG B 1 347 ? -18.391 -51.375 -29.219 1 83 347 ARG B N 1
ATOM 9018 C CA . ARG B 1 347 ? -18.047 -52.812 -29.391 1 83 347 ARG B CA 1
ATOM 9019 C C . ARG B 1 347 ? -17.594 -53.094 -30.812 1 83 347 ARG B C 1
ATOM 9021 O O . ARG B 1 347 ? -16.844 -54.031 -31.062 1 83 347 ARG B O 1
ATOM 9028 N N . HIS B 1 348 ? -17.969 -52.219 -31.75 1 86.38 348 HIS B N 1
ATOM 9029 C CA . HIS B 1 348 ? -17.656 -52.406 -33.156 1 86.38 348 HIS B CA 1
ATOM 9030 C C . HIS B 1 348 ? -16.281 -51.844 -33.5 1 86.38 348 HIS B C 1
ATOM 9032 O O . HIS B 1 348 ? -15.758 -52.094 -34.594 1 86.38 348 HIS B O 1
ATOM 9038 N N . TYR B 1 349 ? -15.727 -51.156 -32.656 1 89 349 TYR B N 1
ATOM 9039 C CA . TYR B 1 349 ? -14.492 -50.469 -32.969 1 89 349 TYR B CA 1
ATOM 9040 C C . TYR B 1 349 ? -13.414 -50.75 -31.938 1 89 349 TYR B C 1
ATOM 9042 O O . TYR B 1 349 ? -12.969 -49.812 -31.25 1 89 349 TYR B O 1
ATOM 9050 N N . SER B 1 350 ? -12.906 -51.938 -31.875 1 88 350 SER B N 1
ATOM 9051 C CA . SER B 1 350 ? -11.938 -52.375 -30.859 1 88 350 SER B CA 1
ATOM 9052 C C . SER B 1 350 ? -10.617 -51.625 -31.031 1 88 350 SER B C 1
ATOM 9054 O O . SER B 1 350 ? -9.945 -51.281 -30.047 1 88 350 SER B O 1
ATOM 9056 N N . ASN B 1 351 ? -10.234 -51.312 -32.219 1 89.75 351 ASN B N 1
ATOM 9057 C CA . ASN B 1 351 ? -8.992 -50.562 -32.469 1 89.75 351 ASN B CA 1
ATOM 9058 C C . ASN B 1 351 ? -9.078 -49.125 -31.969 1 89.75 351 ASN B C 1
ATOM 9060 O O . ASN B 1 351 ? -8.102 -48.594 -31.438 1 89.75 351 ASN B O 1
ATOM 9064 N N . LEU B 1 352 ? -10.164 -48.531 -32.188 1 91.62 352 LEU B N 1
ATOM 9065 C CA . LEU B 1 352 ? -10.352 -47.156 -31.734 1 91.62 352 LEU B CA 1
ATOM 9066 C C . LEU B 1 352 ? -10.336 -47.062 -30.219 1 91.62 352 LEU B C 1
ATOM 9068 O O . LEU B 1 352 ? -9.828 -46.094 -29.641 1 91.62 352 LEU B O 1
ATOM 9072 N N . ILE B 1 353 ? -10.789 -48.062 -29.578 1 91.25 353 ILE B N 1
ATOM 9073 C CA . ILE B 1 353 ? -10.82 -48.094 -28.125 1 91.25 353 ILE B CA 1
ATOM 9074 C C . ILE B 1 353 ? -9.391 -48.188 -27.578 1 91.25 353 ILE B C 1
ATOM 9076 O O . ILE B 1 353 ? -9.086 -47.594 -26.547 1 91.25 353 ILE B O 1
ATOM 9080 N N . ARG B 1 354 ? -8.602 -48.906 -28.219 1 91.44 354 ARG B N 1
ATOM 9081 C CA . ARG B 1 354 ? -7.203 -49 -27.812 1 91.44 354 ARG B CA 1
ATOM 9082 C C . ARG B 1 354 ? -6.52 -47.625 -27.891 1 91.44 354 ARG B C 1
ATOM 9084 O O . ARG B 1 354 ? -5.781 -47.25 -26.984 1 91.44 354 ARG B O 1
ATOM 9091 N N . ILE B 1 355 ? -6.789 -46.969 -28.969 1 92.62 355 ILE B N 1
ATOM 9092 C CA . ILE B 1 355 ? -6.25 -45.625 -29.109 1 92.62 355 ILE B CA 1
ATOM 9093 C C . ILE B 1 355 ? -6.867 -44.688 -28.047 1 92.62 355 ILE B C 1
ATOM 9095 O O . ILE B 1 355 ? -6.184 -43.844 -27.5 1 92.62 355 ILE B O 1
ATOM 9099 N N . GLY B 1 356 ? -8.102 -44.969 -27.844 1 92.44 356 GLY B N 1
ATOM 9100 C CA . GLY B 1 356 ? -8.805 -44.188 -26.844 1 92.44 356 GLY B CA 1
ATOM 9101 C C . GLY B 1 356 ? -8.211 -44.312 -25.453 1 92.44 356 GLY B C 1
ATOM 9102 O O . GLY B 1 356 ? -8.203 -43.344 -24.688 1 92.44 356 GLY B O 1
ATOM 9103 N N . GLU B 1 357 ? -7.691 -45.406 -25.156 1 93.25 357 GLU B N 1
ATOM 9104 C CA . GLU B 1 357 ? -7.051 -45.625 -23.859 1 93.25 357 GLU B CA 1
ATOM 9105 C C . GLU B 1 357 ? -5.824 -44.719 -23.703 1 93.25 357 GLU B C 1
ATOM 9107 O O . GLU B 1 357 ? -5.57 -44.219 -22.609 1 93.25 357 GLU B O 1
ATOM 9112 N N . GLU B 1 358 ? -5.172 -44.531 -24.719 1 92.31 358 GLU B N 1
ATOM 9113 C CA . GLU B 1 358 ? -4 -43.656 -24.672 1 92.31 358 GLU B CA 1
ATOM 9114 C C . GLU B 1 358 ? -4.406 -42.188 -24.578 1 92.31 358 GLU B C 1
ATOM 9116 O O . GLU B 1 358 ? -3.729 -41.406 -23.922 1 92.31 358 GLU B O 1
ATOM 9121 N N . ILE B 1 359 ? -5.434 -41.906 -25.188 1 92 359 ILE B N 1
ATOM 9122 C CA . ILE B 1 359 ? -5.941 -40.531 -25.156 1 92 359 ILE B CA 1
ATOM 9123 C C . ILE B 1 359 ? -6.391 -40.188 -23.734 1 92 359 ILE B C 1
ATOM 9125 O O . ILE B 1 359 ? -6.125 -39.094 -23.234 1 92 359 ILE B O 1
ATOM 9129 N N . VAL B 1 360 ? -7.023 -41.125 -23.172 1 93.19 360 VAL B N 1
ATOM 9130 C CA . VAL B 1 360 ? -7.555 -40.906 -21.828 1 93.19 360 VAL B CA 1
ATOM 9131 C C . VAL B 1 360 ? -6.406 -40.75 -20.828 1 93.19 360 VAL B C 1
ATOM 9133 O O . VAL B 1 360 ? -6.516 -39.969 -19.875 1 93.19 360 VAL B O 1
ATOM 9136 N N . LYS B 1 361 ? -5.328 -41.344 -21.062 1 90.88 361 LYS B N 1
ATOM 9137 C CA . LYS B 1 361 ? -4.168 -41.219 -20.188 1 90.88 361 LYS B CA 1
ATOM 9138 C C . LYS B 1 361 ? -3.619 -39.781 -20.219 1 90.88 361 LYS B C 1
ATOM 9140 O O . LYS B 1 361 ? -3.113 -39.281 -19.203 1 90.88 361 LYS B O 1
ATOM 9145 N N . LYS B 1 362 ? -3.809 -39.094 -21.234 1 88.25 362 LYS B N 1
ATOM 9146 C CA . LYS B 1 362 ? -3.344 -37.719 -21.375 1 88.25 362 LYS B CA 1
ATOM 9147 C C . LYS B 1 362 ? -4.172 -36.781 -20.516 1 88.25 362 LYS B C 1
ATOM 9149 O O . LYS B 1 362 ? -3.715 -35.688 -20.188 1 88.25 362 LYS B O 1
ATOM 9154 N N . CYS B 1 363 ? -5.305 -37.156 -20.203 1 91.31 363 CYS B N 1
ATOM 9155 C CA . CYS B 1 363 ? -6.211 -36.281 -19.453 1 91.31 363 CYS B CA 1
ATOM 9156 C C . CYS B 1 363 ? -5.918 -36.344 -17.969 1 91.31 363 CYS B C 1
ATOM 9158 O O . CYS B 1 363 ? -6.355 -35.5 -17.203 1 91.31 363 CYS B O 1
ATOM 9160 N N . LYS B 1 364 ? -5.113 -37.281 -17.516 1 89.44 364 LYS B N 1
ATOM 9161 C CA . LYS B 1 364 ? -4.641 -37.438 -16.141 1 89.44 364 LYS B CA 1
ATOM 9162 C C . LYS B 1 364 ? -5.801 -37.406 -15.148 1 89.44 364 LYS B C 1
ATOM 9164 O O . LYS B 1 364 ? -5.727 -36.688 -14.133 1 89.44 364 LYS B O 1
ATOM 9169 N N . GLY B 1 365 ? -6.941 -37.969 -15.508 1 91.5 365 GLY B N 1
ATOM 9170 C CA . GLY B 1 365 ? -8.039 -38.188 -14.578 1 91.5 365 GLY B CA 1
ATOM 9171 C C . GLY B 1 365 ? -9 -37 -14.5 1 91.5 365 GLY B C 1
ATOM 9172 O O . GLY B 1 365 ? -9.875 -36.969 -13.633 1 91.5 365 GLY B O 1
ATOM 9173 N N . VAL B 1 366 ? -8.906 -36 -15.312 1 92.94 366 VAL B N 1
ATOM 9174 C CA . VAL B 1 366 ? -9.789 -34.844 -15.289 1 92.94 366 VAL B CA 1
ATOM 9175 C C . VAL B 1 366 ? -11 -35.094 -16.188 1 92.94 366 VAL B C 1
ATOM 9177 O O . VAL B 1 366 ? -10.875 -35.156 -17.406 1 92.94 366 VAL B O 1
ATOM 9180 N N . PRO B 1 367 ? -12.18 -35.125 -15.633 1 92.44 367 PRO B N 1
ATOM 9181 C CA . PRO B 1 367 ? -13.375 -35.5 -16.391 1 92.44 367 PRO B CA 1
ATOM 9182 C C . PRO B 1 367 ? -13.68 -34.5 -17.516 1 92.44 367 PRO B C 1
ATOM 9184 O O . PRO B 1 367 ? -14.062 -34.938 -18.609 1 92.44 367 PRO B O 1
ATOM 9187 N N . LEU B 1 368 ? -13.555 -33.25 -17.281 1 88.31 368 LEU B N 1
ATOM 9188 C CA . LEU B 1 368 ? -13.859 -32.281 -18.312 1 88.31 368 LEU B CA 1
ATOM 9189 C C . LEU B 1 368 ? -12.945 -32.438 -19.516 1 88.31 368 LEU B C 1
ATOM 9191 O O . LEU B 1 368 ? -13.367 -32.25 -20.656 1 88.31 368 LEU B O 1
ATOM 9195 N N . ALA B 1 369 ? -11.703 -32.75 -19.266 1 92 369 ALA B N 1
ATOM 9196 C CA . ALA B 1 369 ? -10.773 -33.031 -20.359 1 92 369 ALA B CA 1
ATOM 9197 C C . ALA B 1 369 ? -11.195 -34.25 -21.156 1 92 369 ALA B C 1
ATOM 9199 O O . ALA B 1 369 ? -11.148 -34.219 -22.391 1 92 369 ALA B O 1
ATOM 9200 N N . VAL B 1 370 ? -11.625 -35.281 -20.453 1 92.06 370 VAL B N 1
ATOM 9201 C CA . VAL B 1 370 ? -12.086 -36.5 -21.094 1 92.06 370 VAL B CA 1
ATOM 9202 C C . VAL B 1 370 ? -13.312 -36.219 -21.953 1 92.06 370 VAL B C 1
ATOM 9204 O O . VAL B 1 370 ? -13.391 -36.656 -23.094 1 92.06 370 VAL B O 1
ATOM 9207 N N . ARG B 1 371 ? -14.242 -35.531 -21.422 1 89.69 371 ARG B N 1
ATOM 9208 C CA . ARG B 1 371 ? -15.461 -35.156 -22.141 1 89.69 371 ARG B CA 1
ATOM 9209 C C . ARG B 1 371 ? -15.141 -34.344 -23.375 1 89.69 371 ARG B C 1
ATOM 9211 O O . ARG B 1 371 ? -15.742 -34.531 -24.422 1 89.69 371 ARG B O 1
ATOM 9218 N N . THR B 1 372 ? -14.273 -33.406 -23.219 1 89.75 372 THR B N 1
ATOM 9219 C CA . THR B 1 372 ? -13.891 -32.531 -24.328 1 89.75 372 THR B CA 1
ATOM 9220 C C . THR B 1 372 ? -13.289 -33.344 -25.469 1 89.75 372 THR B C 1
ATOM 9222 O O . THR B 1 372 ? -13.688 -33.188 -26.625 1 89.75 372 THR B O 1
ATOM 9225 N N . LEU B 1 373 ? -12.336 -34.25 -25.172 1 89.44 373 LEU B N 1
ATOM 9226 C CA . LEU B 1 373 ? -11.672 -35.031 -26.203 1 89.44 373 LEU B CA 1
ATOM 9227 C C . LEU B 1 373 ? -12.625 -36.062 -26.781 1 89.44 373 LEU B C 1
ATOM 9229 O O . LEU B 1 373 ? -12.586 -36.344 -27.984 1 89.44 373 LEU B O 1
ATOM 9233 N N . GLY B 1 374 ? -13.43 -36.656 -25.953 1 89.94 374 GLY B N 1
ATOM 9234 C CA . GLY B 1 374 ? -14.445 -37.594 -26.438 1 89.94 374 GLY B CA 1
ATOM 9235 C C . GLY B 1 374 ? -15.422 -36.938 -27.406 1 89.94 374 GLY B C 1
ATOM 9236 O O . GLY B 1 374 ? -15.789 -37.5 -28.422 1 89.94 374 GLY B O 1
ATOM 9237 N N . SER B 1 375 ? -15.797 -35.719 -27.094 1 89.12 375 SER B N 1
ATOM 9238 C CA . SER B 1 375 ? -16.734 -35 -27.938 1 89.12 375 SER B CA 1
ATOM 9239 C C . SER B 1 375 ? -16.125 -34.656 -29.297 1 89.12 375 SER B C 1
ATOM 9241 O O . SER B 1 375 ? -16.828 -34.594 -30.297 1 89.12 375 SER B O 1
ATOM 9243 N N . LEU B 1 376 ? -14.883 -34.375 -29.328 1 88.12 376 LEU B N 1
ATOM 9244 C CA . LEU B 1 376 ? -14.188 -34.062 -30.562 1 88.12 376 LEU B CA 1
ATOM 9245 C C . LEU B 1 376 ? -14.172 -35.25 -31.5 1 88.12 376 LEU B C 1
ATOM 9247 O O . LEU B 1 376 ? -14.133 -35.125 -32.719 1 88.12 376 LEU B O 1
ATOM 9251 N N . LEU B 1 377 ? -14.211 -36.469 -30.891 1 90 377 LEU B N 1
ATOM 9252 C CA . LEU B 1 377 ? -14.086 -37.688 -31.672 1 90 377 LEU B CA 1
ATOM 9253 C C . LEU B 1 377 ? -15.461 -38.312 -31.922 1 90 377 LEU B C 1
ATOM 9255 O O . LEU B 1 377 ? -15.562 -39.375 -32.562 1 90 377 LEU B O 1
ATOM 9259 N N . PHE B 1 378 ? -16.453 -37.625 -31.531 1 90 378 PHE B N 1
ATOM 9260 C CA . PHE B 1 378 ? -17.812 -38.188 -31.672 1 90 378 PHE B CA 1
ATOM 9261 C C . PHE B 1 378 ? -18.156 -38.375 -33.125 1 90 378 PHE B C 1
ATOM 9263 O O . PHE B 1 378 ? -18.031 -37.469 -33.938 1 90 378 PHE B O 1
ATOM 9270 N N . GLN B 1 379 ? -18.578 -39.469 -33.531 1 83.25 379 GLN B N 1
ATOM 9271 C CA . GLN B 1 379 ? -19.031 -39.906 -34.875 1 83.25 379 GLN B CA 1
ATOM 9272 C C . GLN B 1 379 ? -17.875 -39.938 -35.844 1 83.25 379 GLN B C 1
ATOM 9274 O O . GLN B 1 379 ? -18.094 -39.875 -37.062 1 83.25 379 GLN B O 1
ATOM 9279 N N . LYS B 1 380 ? -16.625 -39.781 -35.344 1 88.94 380 LYS B N 1
ATOM 9280 C CA . LYS B 1 380 ? -15.445 -39.969 -36.188 1 88.94 380 LYS B CA 1
ATOM 9281 C C . LYS B 1 380 ? -14.891 -41.375 -36.062 1 88.94 380 LYS B C 1
ATOM 9283 O O . LYS B 1 380 ? -14.305 -41.75 -35.031 1 88.94 380 LYS B O 1
ATOM 9288 N N . THR B 1 381 ? -15.016 -42.188 -37.062 1 85.94 381 THR B N 1
ATOM 9289 C CA . THR B 1 381 ? -14.633 -43.562 -36.938 1 85.94 381 THR B CA 1
ATOM 9290 C C . THR B 1 381 ? -13.328 -43.844 -37.719 1 85.94 381 THR B C 1
ATOM 9292 O O . THR B 1 381 ? -12.82 -44.969 -37.688 1 85.94 381 THR B O 1
ATOM 9295 N N . ASP B 1 382 ? -12.844 -42.75 -38.344 1 88.94 382 ASP B N 1
ATOM 9296 C CA . ASP B 1 382 ? -11.57 -42.906 -39.031 1 88.94 382 ASP B CA 1
ATOM 9297 C C . ASP B 1 382 ? -10.406 -42.938 -38.031 1 88.94 382 ASP B C 1
ATOM 9299 O O . ASP B 1 382 ? -10.305 -42.062 -37.188 1 88.94 382 ASP B O 1
ATOM 9303 N N . GLU B 1 383 ? -9.586 -43.875 -38.156 1 90.12 383 GLU B N 1
ATOM 9304 C CA . GLU B 1 383 ? -8.453 -44.062 -37.25 1 90.12 383 GLU B CA 1
ATOM 9305 C C . GLU B 1 383 ? -7.5 -42.875 -37.312 1 90.12 383 GLU B C 1
ATOM 9307 O O . GLU B 1 383 ? -6.828 -42.562 -36.312 1 90.12 383 GLU B O 1
ATOM 9312 N N . SER B 1 384 ? -7.434 -42.25 -38.469 1 90.38 384 SER B N 1
ATOM 9313 C CA . SER B 1 384 ? -6.523 -41.125 -38.625 1 90.38 384 SER B CA 1
ATOM 9314 C C . SER B 1 384 ? -6.906 -39.969 -37.688 1 90.38 384 SER B C 1
ATOM 9316 O O . SER B 1 384 ? -6.035 -39.281 -37.125 1 90.38 384 SER B O 1
ATOM 9318 N N . ASP B 1 385 ? -8.156 -39.781 -37.5 1 91.19 385 ASP B N 1
ATOM 9319 C CA . ASP B 1 385 ? -8.625 -38.719 -36.594 1 91.19 385 ASP B CA 1
ATOM 9320 C C . ASP B 1 385 ? -8.25 -39.031 -35.156 1 91.19 385 ASP B C 1
ATOM 9322 O O . ASP B 1 385 ? -7.906 -38.125 -34.406 1 91.19 385 ASP B O 1
ATOM 9326 N N . TRP B 1 386 ? -8.336 -40.25 -34.781 1 91.12 386 TRP B N 1
ATOM 9327 C CA . TRP B 1 386 ? -8.023 -40.688 -33.438 1 91.12 386 TRP B CA 1
ATOM 9328 C C . TRP B 1 386 ? -6.527 -40.562 -33.156 1 91.12 386 TRP B C 1
ATOM 9330 O O . TRP B 1 386 ? -6.113 -40.156 -32.062 1 91.12 386 TRP B O 1
ATOM 9340 N N . ILE B 1 387 ? -5.742 -40.938 -34.156 1 90.81 387 ILE B N 1
ATOM 9341 C CA . ILE B 1 387 ? -4.293 -40.844 -34.031 1 90.81 387 ILE B CA 1
ATOM 9342 C C . ILE B 1 387 ? -3.881 -39.375 -33.938 1 90.81 387 ILE B C 1
ATOM 9344 O O . ILE B 1 387 ? -2.965 -39.031 -33.188 1 90.81 387 ILE B O 1
ATOM 9348 N N . TYR B 1 388 ? -4.594 -38.625 -34.594 1 88.88 388 TYR B N 1
ATOM 9349 C CA . TYR B 1 388 ? -4.32 -37.188 -34.531 1 88.88 388 TYR B CA 1
ATOM 9350 C C . TYR B 1 388 ? -4.523 -36.625 -33.125 1 88.88 388 TYR B C 1
ATOM 9352 O O . TYR B 1 388 ? -3.689 -35.875 -32.625 1 88.88 388 TYR B O 1
ATOM 9360 N N . ILE B 1 389 ? -5.566 -36.969 -32.531 1 88.44 389 ILE B N 1
ATOM 9361 C CA . ILE B 1 389 ? -5.875 -36.5 -31.188 1 88.44 389 ILE B CA 1
ATOM 9362 C C . ILE B 1 389 ? -4.883 -37.062 -30.172 1 88.44 389 ILE B C 1
ATOM 9364 O O . ILE B 1 389 ? -4.473 -36.406 -29.234 1 88.44 389 ILE B O 1
ATOM 9368 N N . ARG B 1 390 ? -4.531 -38.281 -30.359 1 89.62 390 ARG B N 1
ATOM 9369 C CA . ARG B 1 390 ? -3.57 -38.906 -29.469 1 89.62 390 ARG B CA 1
ATOM 9370 C C . ARG B 1 390 ? -2.219 -38.219 -29.531 1 89.62 390 ARG B C 1
ATOM 9372 O O . ARG B 1 390 ? -1.568 -38.031 -28.5 1 89.62 390 ARG B O 1
ATOM 9379 N N . GLU B 1 391 ? -1.799 -37.781 -30.703 1 86.19 391 GLU B N 1
ATOM 9380 C CA . GLU B 1 391 ? -0.464 -37.219 -30.906 1 86.19 391 GLU B CA 1
ATOM 9381 C C . GLU B 1 391 ? -0.464 -35.719 -30.688 1 86.19 391 GLU B C 1
ATOM 9383 O O . GLU B 1 391 ? 0.589 -35.094 -30.469 1 86.19 391 GLU B O 1
ATOM 9388 N N . SER B 1 392 ? -1.568 -35.156 -30.688 1 84.25 392 SER B N 1
ATOM 9389 C CA . SER B 1 392 ? -1.649 -33.719 -30.516 1 84.25 392 SER B CA 1
ATOM 9390 C C . SER B 1 392 ? -1.699 -33.312 -29.047 1 84.25 392 SER B C 1
ATOM 9392 O O . SER B 1 392 ? -2.246 -34.062 -28.219 1 84.25 392 SER B O 1
ATOM 9394 N N . GLU B 1 393 ? -0.983 -32.25 -28.797 1 83.19 393 GLU B N 1
ATOM 9395 C CA . GLU B 1 393 ? -1.124 -31.703 -27.453 1 83.19 393 GLU B CA 1
ATOM 9396 C C . GLU B 1 393 ? -2.488 -31.047 -27.266 1 83.19 393 GLU B C 1
ATOM 9398 O O . GLU B 1 393 ? -3.025 -30.438 -28.188 1 83.19 393 GLU B O 1
ATOM 9403 N N . ILE B 1 394 ? -3.039 -31.156 -26.156 1 82.81 394 ILE B N 1
ATOM 9404 C CA . ILE B 1 394 ? -4.402 -30.719 -25.859 1 82.81 394 ILE B CA 1
ATOM 9405 C C . ILE B 1 394 ? -4.531 -29.219 -26.125 1 82.81 394 ILE B C 1
ATOM 9407 O O . ILE B 1 394 ? -5.566 -28.75 -26.609 1 82.81 394 ILE B O 1
ATOM 9411 N N . TRP B 1 395 ? -3.5 -28.5 -25.859 1 77.44 395 TRP B N 1
ATOM 9412 C CA . TRP B 1 395 ? -3.584 -27.047 -25.969 1 77.44 395 TRP B CA 1
ATOM 9413 C C . TRP B 1 395 ? -3.6 -26.609 -27.438 1 77.44 395 TRP B C 1
ATOM 9415 O O . TRP B 1 395 ? -3.967 -25.484 -27.75 1 77.44 395 TRP B O 1
ATOM 9425 N N . ARG B 1 396 ? -3.23 -27.469 -28.344 1 81.19 396 ARG B N 1
ATOM 9426 C CA . ARG B 1 396 ? -3.221 -27.156 -29.781 1 81.19 396 ARG B CA 1
ATOM 9427 C C . ARG B 1 396 ? -4.574 -27.453 -30.406 1 81.19 396 ARG B C 1
ATOM 9429 O O . ARG B 1 396 ? -4.844 -27.031 -31.531 1 81.19 396 ARG B O 1
ATOM 9436 N N . LEU B 1 397 ? -5.457 -28.109 -29.656 1 84 397 LEU B N 1
ATOM 9437 C CA . LEU B 1 397 ? -6.758 -28.516 -30.172 1 84 397 LEU B CA 1
ATOM 9438 C C . LEU B 1 397 ? -7.762 -27.375 -30.078 1 84 397 LEU B C 1
ATOM 9440 O O . LEU B 1 397 ? -7.672 -26.531 -29.188 1 84 397 LEU B O 1
ATOM 9444 N N . GLU B 1 398 ? -8.602 -27.266 -31.047 1 81.25 398 GLU B N 1
ATOM 9445 C CA . GLU B 1 398 ? -9.664 -26.266 -31.016 1 81.25 398 GLU B CA 1
ATOM 9446 C C . GLU B 1 398 ? -10.664 -26.547 -29.891 1 81.25 398 GLU B C 1
ATOM 9448 O O . GLU B 1 398 ? -11.133 -27.672 -29.75 1 81.25 398 GLU B O 1
ATOM 9453 N N . GLN B 1 399 ? -10.898 -25.578 -29.109 1 84 399 GLN B N 1
ATOM 9454 C CA . GLN B 1 399 ? -11.781 -25.766 -27.969 1 84 399 GLN B CA 1
ATOM 9455 C C . GLN B 1 399 ? -12.805 -24.641 -27.875 1 84 399 GLN B C 1
ATOM 9457 O O . GLN B 1 399 ? -12.523 -23.516 -28.25 1 84 399 GLN B O 1
ATOM 9462 N N . HIS B 1 400 ? -13.922 -24.984 -27.344 1 78.81 400 HIS B N 1
ATOM 9463 C CA . HIS B 1 400 ? -14.992 -24.031 -27.109 1 78.81 400 HIS B CA 1
ATOM 9464 C C . HIS B 1 400 ? -14.945 -23.5 -25.688 1 78.81 400 HIS B C 1
ATOM 9466 O O . HIS B 1 400 ? -14.078 -23.891 -24.891 1 78.81 400 HIS B O 1
ATOM 9472 N N . GLU B 1 401 ? -15.805 -22.609 -25.281 1 77.94 401 GLU B N 1
ATOM 9473 C CA . GLU B 1 401 ? -15.797 -21.859 -24.031 1 77.94 401 GLU B CA 1
ATOM 9474 C C . GLU B 1 401 ? -15.898 -22.797 -22.828 1 77.94 401 GLU B C 1
ATOM 9476 O O . GLU B 1 401 ? -15.289 -22.547 -21.781 1 77.94 401 GLU B O 1
ATOM 9481 N N . ASN B 1 402 ? -16.594 -23.906 -22.906 1 79.06 402 ASN B N 1
ATOM 9482 C CA . ASN B 1 402 ? -16.797 -24.781 -21.75 1 79.06 402 ASN B CA 1
ATOM 9483 C C . ASN B 1 402 ? -15.922 -26.031 -21.828 1 79.06 402 ASN B C 1
ATOM 9485 O O . ASN B 1 402 ? -16.156 -27 -21.109 1 79.06 402 ASN B O 1
ATOM 9489 N N . ASP B 1 403 ? -14.875 -25.906 -22.641 1 87.75 403 ASP B N 1
ATOM 9490 C CA . ASP B 1 403 ? -13.914 -27 -22.719 1 87.75 403 ASP B CA 1
ATOM 9491 C C . ASP B 1 403 ? -12.805 -26.828 -21.672 1 87.75 403 ASP B C 1
ATOM 9493 O O . ASP B 1 403 ? -12.828 -25.891 -20.875 1 87.75 403 ASP B O 1
ATOM 9497 N N . ILE B 1 404 ? -11.914 -27.734 -21.656 1 88.19 404 ILE B N 1
ATOM 9498 C CA . ILE B 1 404 ? -11 -27.859 -20.531 1 88.19 404 ILE B CA 1
ATOM 9499 C C . ILE B 1 404 ? -10.062 -26.656 -20.484 1 88.19 404 ILE B C 1
ATOM 9501 O O . ILE B 1 404 ? -9.875 -26.047 -19.422 1 88.19 404 ILE B O 1
ATOM 9505 N N . LEU B 1 405 ? -9.484 -26.25 -21.562 1 87.81 405 LEU B N 1
ATOM 9506 C CA . LEU B 1 405 ? -8.469 -25.203 -21.531 1 87.81 405 LEU B CA 1
ATOM 9507 C C . LEU B 1 405 ? -9.086 -23.875 -21.141 1 87.81 405 LEU B C 1
ATOM 9509 O O . LEU B 1 405 ? -8.555 -23.156 -20.281 1 87.81 405 LEU B O 1
ATOM 9513 N N . PRO B 1 406 ? -10.258 -23.484 -21.641 1 84.19 406 PRO B N 1
ATOM 9514 C CA . PRO B 1 406 ? -10.891 -22.25 -21.203 1 84.19 406 PRO B CA 1
ATOM 9515 C C . PRO B 1 406 ? -11.273 -22.281 -19.719 1 84.19 406 PRO B C 1
ATOM 9517 O O . PRO B 1 406 ? -11.211 -21.25 -19.047 1 84.19 406 PRO B O 1
ATOM 9520 N N . VAL B 1 407 ? -11.641 -23.406 -19.312 1 83.69 407 VAL B N 1
ATOM 9521 C CA . VAL B 1 407 ? -12.008 -23.531 -17.906 1 83.69 407 VAL B CA 1
ATOM 9522 C C . VAL B 1 407 ? -10.773 -23.375 -17.031 1 83.69 407 VAL B C 1
ATOM 9524 O O . VAL B 1 407 ? -10.828 -22.734 -15.977 1 83.69 407 VAL B O 1
ATOM 9527 N N . LEU B 1 408 ? -9.664 -23.969 -17.469 1 86.31 408 LEU B N 1
ATOM 9528 C CA . LEU B 1 408 ? -8.414 -23.812 -16.719 1 86.31 408 LEU B CA 1
ATOM 9529 C C . LEU B 1 408 ? -7.906 -22.375 -16.797 1 86.31 408 LEU B C 1
ATOM 9531 O O . LEU B 1 408 ? -7.285 -21.875 -15.859 1 86.31 408 LEU B O 1
ATOM 9535 N N . LYS B 1 409 ? -8.188 -21.766 -17.875 1 87.56 409 LYS B N 1
ATOM 9536 C CA . LYS B 1 409 ? -7.707 -20.406 -18.109 1 87.56 409 LYS B CA 1
ATOM 9537 C C . LYS B 1 409 ? -8.375 -19.406 -17.156 1 87.56 409 LYS B C 1
ATOM 9539 O O . LYS B 1 409 ? -7.848 -18.328 -16.906 1 87.56 409 LYS B O 1
ATOM 9544 N N . LEU B 1 410 ? -9.508 -19.812 -16.609 1 82.44 410 LEU B N 1
ATOM 9545 C CA . LEU B 1 410 ? -10.172 -18.969 -15.641 1 82.44 410 LEU B CA 1
ATOM 9546 C C . LEU B 1 410 ? -9.305 -18.766 -14.398 1 82.44 410 LEU B C 1
ATOM 9548 O O . LEU B 1 410 ? -9.242 -17.656 -13.852 1 82.44 410 LEU B O 1
ATOM 9552 N N . SER B 1 411 ? -8.688 -19.828 -13.906 1 84.94 411 SER B N 1
ATOM 9553 C CA . SER B 1 411 ? -7.797 -19.734 -12.758 1 84.94 411 SER B CA 1
ATOM 9554 C C . SER B 1 411 ? -6.582 -18.859 -13.07 1 84.94 411 SER B C 1
ATOM 9556 O O . SER B 1 411 ? -6.102 -18.125 -12.203 1 84.94 411 SER B O 1
ATOM 9558 N N . TYR B 1 412 ? -6.086 -18.969 -14.305 1 87.69 412 TYR B N 1
ATOM 9559 C CA . TYR B 1 412 ? -4.957 -18.172 -14.75 1 87.69 412 TYR B CA 1
ATOM 9560 C C . TYR B 1 412 ? -5.328 -16.688 -14.797 1 87.69 412 TYR B C 1
ATOM 9562 O O . TYR B 1 412 ? -4.551 -15.836 -14.359 1 87.69 412 TYR B O 1
ATOM 9570 N N . ASN B 1 413 ? -6.492 -16.406 -15.281 1 82.44 413 ASN B N 1
ATOM 9571 C CA . ASN B 1 413 ? -6.941 -15.031 -15.414 1 82.44 413 ASN B CA 1
ATOM 9572 C C . ASN B 1 413 ? -7.18 -14.383 -14.047 1 82.44 413 ASN B C 1
ATOM 9574 O O . ASN B 1 413 ? -7.152 -13.156 -13.93 1 82.44 413 ASN B O 1
ATOM 9578 N N . HIS B 1 414 ? -7.367 -15.211 -13.086 1 82.81 414 HIS B N 1
ATOM 9579 C CA . HIS B 1 414 ? -7.621 -14.695 -11.75 1 82.81 414 HIS B CA 1
ATOM 9580 C C . HIS B 1 414 ? -6.316 -14.438 -11 1 82.81 414 HIS B C 1
ATOM 9582 O O . HIS B 1 414 ? -6.32 -13.828 -9.93 1 82.81 414 HIS B O 1
ATOM 9588 N N . LEU B 1 415 ? -5.172 -14.844 -11.641 1 86.5 415 LEU B N 1
ATOM 9589 C CA . LEU B 1 415 ? -3.873 -14.578 -11.031 1 86.5 415 LEU B CA 1
ATOM 9590 C C . LEU B 1 415 ? -3.463 -13.125 -11.242 1 86.5 415 LEU B C 1
ATOM 9592 O O . LEU B 1 415 ? -3.783 -12.531 -12.273 1 86.5 415 LEU B O 1
ATOM 9596 N N . PRO B 1 416 ? -2.816 -12.594 -10.195 1 83.69 416 PRO B N 1
ATOM 9597 C CA . PRO B 1 416 ? -2.211 -11.281 -10.461 1 83.69 416 PRO B CA 1
ATOM 9598 C C . PRO B 1 416 ? -1.205 -11.32 -11.609 1 83.69 416 PRO B C 1
ATOM 9600 O O . PRO B 1 416 ? -0.645 -12.383 -11.914 1 83.69 416 PRO B O 1
ATOM 9603 N N . SER B 1 417 ? -0.929 -10.219 -12.211 1 85.62 417 SER B N 1
ATOM 9604 C CA . SER B 1 417 ? -0.117 -10.125 -13.414 1 85.62 417 SER B CA 1
ATOM 9605 C C . SER B 1 417 ? 1.282 -10.688 -13.188 1 85.62 417 SER B C 1
ATOM 9607 O O . SER B 1 417 ? 1.848 -11.344 -14.062 1 85.62 417 SER B O 1
ATOM 9609 N N . HIS B 1 418 ? 1.823 -10.492 -12.047 1 88.44 418 HIS B N 1
ATOM 9610 C CA . HIS B 1 418 ? 3.178 -10.969 -11.781 1 88.44 418 HIS B CA 1
ATOM 9611 C C . HIS B 1 418 ? 3.219 -12.484 -11.688 1 88.44 418 HIS B C 1
ATOM 9613 O O . HIS B 1 418 ? 4.199 -13.109 -12.094 1 88.44 418 HIS B O 1
ATOM 9619 N N . LEU B 1 419 ? 2.178 -13.102 -11.211 1 91.56 419 LEU B N 1
ATOM 9620 C CA . LEU B 1 419 ? 2.146 -14.555 -11.078 1 91.56 419 LEU B CA 1
ATOM 9621 C C . LEU B 1 419 ? 1.821 -15.219 -12.414 1 91.56 419 LEU B C 1
ATOM 9623 O O . LEU B 1 419 ? 2.201 -16.359 -12.656 1 91.56 419 LEU B O 1
ATOM 9627 N N . GLN B 1 420 ? 1.107 -14.477 -13.273 1 90.69 420 GLN B N 1
ATOM 9628 C CA . GLN B 1 420 ? 0.812 -15.016 -14.602 1 90.69 420 GLN B CA 1
ATOM 9629 C C . GLN B 1 420 ? 2.094 -15.289 -15.383 1 90.69 420 GLN B C 1
ATOM 9631 O O . GLN B 1 420 ? 2.236 -16.344 -15.992 1 90.69 420 GLN B O 1
ATOM 9636 N N . ARG B 1 421 ? 2.943 -14.422 -15.273 1 92.38 421 ARG B N 1
ATOM 9637 C CA . ARG B 1 421 ? 4.207 -14.562 -15.992 1 92.38 421 ARG B CA 1
ATOM 9638 C C . ARG B 1 421 ? 5.062 -15.672 -15.375 1 92.38 421 ARG B C 1
ATOM 9640 O O . ARG B 1 421 ? 5.73 -16.422 -16.094 1 92.38 421 ARG B O 1
ATOM 9647 N N . CYS B 1 422 ? 5.09 -15.719 -14.07 1 94.94 422 CYS B N 1
ATOM 9648 C CA . CYS B 1 422 ? 5.859 -16.75 -13.391 1 94.94 422 CYS B CA 1
ATOM 9649 C C . CYS B 1 422 ? 5.336 -18.141 -13.742 1 94.94 422 CYS B C 1
ATOM 9651 O O . CYS B 1 422 ? 6.117 -19.062 -13.953 1 94.94 422 CYS B O 1
ATOM 9653 N N . LEU B 1 423 ? 3.984 -18.266 -13.805 1 94.75 423 LEU B N 1
ATOM 9654 C CA . LEU B 1 423 ? 3.395 -19.547 -14.172 1 94.75 423 LEU B CA 1
ATOM 9655 C C . LEU B 1 423 ? 3.748 -19.906 -15.617 1 94.75 423 LEU B C 1
ATOM 9657 O O . LEU B 1 423 ? 4.047 -21.062 -15.914 1 94.75 423 LEU B O 1
ATOM 9661 N N . ALA B 1 424 ? 3.66 -18.906 -16.484 1 94.19 424 ALA B N 1
ATOM 9662 C CA . ALA B 1 424 ? 4.012 -19.141 -17.891 1 94.19 424 ALA B CA 1
ATOM 9663 C C . ALA B 1 424 ? 5.461 -19.594 -18.016 1 94.19 424 ALA B C 1
ATOM 9665 O O . ALA B 1 424 ? 5.777 -20.438 -18.859 1 94.19 424 ALA B O 1
ATOM 9666 N N . PHE B 1 425 ? 6.293 -19.094 -17.203 1 95.06 425 PHE B N 1
ATOM 9667 C CA . PHE B 1 425 ? 7.719 -19.406 -17.234 1 95.06 425 PHE B CA 1
ATOM 9668 C C . PHE B 1 425 ? 7.957 -20.875 -16.891 1 95.06 425 PHE B C 1
ATOM 9670 O O . PHE B 1 425 ? 8.93 -21.469 -17.344 1 95.06 425 PHE B O 1
ATOM 9677 N N . LEU B 1 426 ? 7.094 -21.453 -16.156 1 94.56 426 LEU B N 1
ATOM 9678 C CA . LEU B 1 426 ? 7.258 -22.844 -15.727 1 94.56 426 LEU B CA 1
ATOM 9679 C C . LEU B 1 426 ? 7.004 -23.797 -16.875 1 94.56 426 LEU B C 1
ATOM 9681 O O . LEU B 1 426 ? 7.266 -25 -16.766 1 94.56 426 LEU B O 1
ATOM 9685 N N . SER B 1 427 ? 6.555 -23.297 -18 1 92.81 427 SER B N 1
ATOM 9686 C CA . SER B 1 427 ? 6.352 -24.125 -19.172 1 92.81 427 SER B CA 1
ATOM 9687 C C . SER B 1 427 ? 7.672 -24.688 -19.688 1 92.81 427 SER B C 1
ATOM 9689 O O . SER B 1 427 ? 7.684 -25.656 -20.469 1 92.81 427 SER B O 1
ATOM 9691 N N . LEU B 1 428 ? 8.75 -24.094 -19.281 1 91.69 428 LEU B N 1
ATOM 9692 C CA . LEU B 1 428 ? 10.07 -24.516 -19.734 1 91.69 428 LEU B CA 1
ATOM 9693 C C . LEU B 1 428 ? 10.445 -25.875 -19.156 1 91.69 428 LEU B C 1
ATOM 9695 O O . LEU B 1 428 ? 11.328 -26.562 -19.688 1 91.69 428 LEU B O 1
ATOM 9699 N N . TYR B 1 429 ? 9.805 -26.297 -18.234 1 86.5 429 TYR B N 1
ATOM 9700 C CA . TYR B 1 429 ? 10.117 -27.594 -17.641 1 86.5 429 TYR B CA 1
ATOM 9701 C C . TYR B 1 429 ? 9.328 -28.703 -18.312 1 86.5 429 TYR B C 1
ATOM 9703 O O . TYR B 1 429 ? 8.258 -28.469 -18.875 1 86.5 429 TYR B O 1
ATOM 9711 N N . LYS B 1 430 ? 9.844 -29.781 -18.219 1 85.94 430 LYS B N 1
ATOM 9712 C CA . LYS B 1 430 ? 9.188 -30.938 -18.828 1 85.94 430 LYS B CA 1
ATOM 9713 C C . LYS B 1 430 ? 7.934 -31.328 -18.062 1 85.94 430 LYS B C 1
ATOM 9715 O O . LYS B 1 430 ? 7.82 -31.062 -16.875 1 85.94 430 LYS B O 1
ATOM 9720 N N . LYS B 1 431 ? 7.129 -31.953 -18.844 1 85.88 431 LYS B N 1
ATOM 9721 C CA . LYS B 1 431 ? 5.887 -32.438 -18.25 1 85.88 431 LYS B CA 1
ATOM 9722 C C . LYS B 1 431 ? 6.156 -33.562 -17.25 1 85.88 431 LYS B C 1
ATOM 9724 O O . LYS B 1 431 ? 7 -34.406 -17.5 1 85.88 431 LYS B O 1
ATOM 9729 N N . ASP B 1 432 ? 5.543 -33.562 -16.125 1 81.19 432 ASP B N 1
ATOM 9730 C CA . ASP B 1 432 ? 5.559 -34.594 -15.094 1 81.19 432 ASP B CA 1
ATOM 9731 C C . ASP B 1 432 ? 6.926 -34.688 -14.422 1 81.19 432 ASP B C 1
ATOM 9733 O O . ASP B 1 432 ? 7.309 -35.75 -13.922 1 81.19 432 ASP B O 1
ATOM 9737 N N . GLU B 1 433 ? 7.648 -33.688 -14.539 1 86.75 433 GLU B N 1
ATOM 9738 C CA . GLU B 1 433 ? 8.93 -33.656 -13.852 1 86.75 433 GLU B CA 1
ATOM 9739 C C . GLU B 1 433 ? 8.82 -32.906 -12.516 1 86.75 433 GLU B C 1
ATOM 9741 O O . GLU B 1 433 ? 7.93 -32.062 -12.336 1 86.75 433 GLU B O 1
ATOM 9746 N N . ILE B 1 434 ? 9.742 -33.281 -11.68 1 92 434 ILE B N 1
ATOM 9747 C CA . ILE B 1 434 ? 9.797 -32.625 -10.367 1 92 434 ILE B CA 1
ATOM 9748 C C . ILE B 1 434 ? 10.672 -31.391 -10.43 1 92 434 ILE B C 1
ATOM 9750 O O . ILE B 1 434 ? 11.773 -31.422 -10.992 1 92 434 ILE B O 1
ATOM 9754 N N . TYR B 1 435 ? 10.18 -30.375 -9.961 1 92.62 435 TYR B N 1
ATOM 9755 C CA . TYR B 1 435 ? 10.883 -29.094 -9.938 1 92.62 435 TYR B CA 1
ATOM 9756 C C . TYR B 1 435 ? 11.375 -28.766 -8.531 1 92.62 435 TYR B C 1
ATOM 9758 O O . TYR B 1 435 ? 10.75 -29.156 -7.543 1 92.62 435 TYR B O 1
ATOM 9766 N N . TYR B 1 436 ? 12.438 -28.031 -8.445 1 93.62 436 TYR B N 1
ATOM 9767 C CA . TYR B 1 436 ? 12.969 -27.531 -7.176 1 93.62 436 TYR B CA 1
ATOM 9768 C C . TYR B 1 436 ? 12.625 -26.062 -6.973 1 93.62 436 TYR B C 1
ATOM 9770 O O . TYR B 1 436 ? 12.906 -25.234 -7.836 1 93.62 436 TYR B O 1
ATOM 9778 N N . SER B 1 437 ? 12.031 -25.797 -5.828 1 95.44 437 SER B N 1
ATOM 9779 C CA . SER B 1 437 ? 11.523 -24.453 -5.57 1 95.44 437 SER B CA 1
ATOM 9780 C C . SER B 1 437 ? 12.648 -23.422 -5.609 1 95.44 437 SER B C 1
ATOM 9782 O O . SER B 1 437 ? 12.477 -22.328 -6.148 1 95.44 437 SER B O 1
ATOM 9784 N N . ASP B 1 438 ? 13.812 -23.672 -5.02 1 94 438 ASP B N 1
ATOM 9785 C CA . ASP B 1 438 ? 14.922 -22.719 -4.969 1 94 438 ASP B CA 1
ATOM 9786 C C . ASP B 1 438 ? 15.438 -22.406 -6.371 1 94 438 ASP B C 1
ATOM 9788 O O . ASP B 1 438 ? 15.672 -21.234 -6.703 1 94 438 ASP B O 1
ATOM 9792 N N . ARG B 1 439 ? 15.562 -23.406 -7.215 1 93.5 439 ARG B N 1
ATOM 9793 C CA . ARG B 1 439 ? 16.062 -23.219 -8.578 1 93.5 439 ARG B CA 1
ATOM 9794 C C . ARG B 1 439 ? 15.109 -22.328 -9.383 1 93.5 439 ARG B C 1
ATOM 9796 O O . ARG B 1 439 ? 15.555 -21.5 -10.172 1 93.5 439 ARG B O 1
ATOM 9803 N N . VAL B 1 440 ? 13.852 -22.625 -9.219 1 95.75 440 VAL B N 1
ATOM 9804 C CA . VAL B 1 440 ? 12.852 -21.844 -9.945 1 95.75 440 VAL B CA 1
ATOM 9805 C C . VAL B 1 440 ? 12.922 -20.391 -9.508 1 95.75 440 VAL B C 1
ATOM 9807 O O . VAL B 1 440 ? 12.828 -19.484 -10.344 1 95.75 440 VAL B O 1
ATOM 9810 N N . ILE B 1 441 ? 13.109 -20.141 -8.219 1 95.88 441 ILE B N 1
ATOM 9811 C CA . ILE B 1 441 ? 13.172 -18.781 -7.688 1 95.88 441 ILE B CA 1
ATOM 9812 C C . ILE B 1 441 ? 14.406 -18.062 -8.25 1 95.88 441 ILE B C 1
ATOM 9814 O O . ILE B 1 441 ? 14.336 -16.891 -8.602 1 95.88 441 ILE B O 1
ATOM 9818 N N . TYR B 1 442 ? 15.516 -18.797 -8.391 1 96 442 TYR B N 1
ATOM 9819 C CA . TYR B 1 442 ? 16.719 -18.203 -8.953 1 96 442 TYR B CA 1
ATOM 9820 C C . TYR B 1 442 ? 16.5 -17.781 -10.398 1 96 442 TYR B C 1
ATOM 9822 O O . TYR B 1 442 ? 16.938 -16.703 -10.805 1 96 442 TYR B O 1
ATOM 9830 N N . LEU B 1 443 ? 15.844 -18.578 -11.078 1 96.06 443 LEU B N 1
ATOM 9831 C CA . LEU B 1 443 ? 15.578 -18.266 -12.477 1 96.06 443 LEU B CA 1
ATOM 9832 C C . LEU B 1 443 ? 14.656 -17.047 -12.594 1 96.06 443 LEU B C 1
ATOM 9834 O O . LEU B 1 443 ? 14.844 -16.203 -13.461 1 96.06 443 LEU B O 1
ATOM 9838 N N . TRP B 1 444 ? 13.633 -17.062 -11.711 1 96.44 444 TRP B N 1
ATOM 9839 C CA . TRP B 1 444 ? 12.742 -15.906 -11.703 1 96.44 444 TRP B CA 1
ATOM 9840 C C . TRP B 1 444 ? 13.508 -14.633 -11.367 1 96.44 444 TRP B C 1
ATOM 9842 O O . TRP B 1 444 ? 13.266 -13.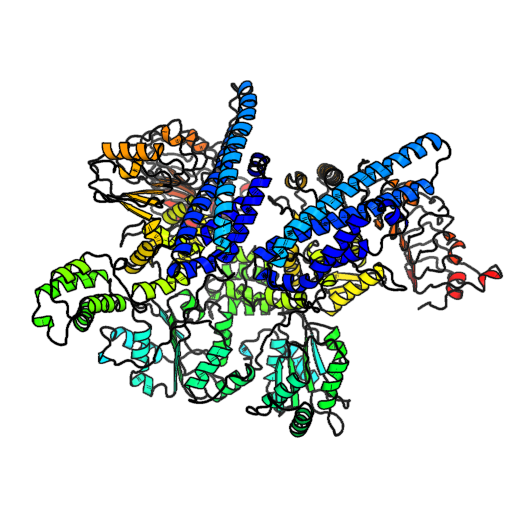578 -11.961 1 96.44 444 TRP B O 1
ATOM 9852 N N . MET B 1 445 ? 14.406 -14.703 -10.414 1 95.25 445 MET B N 1
ATOM 9853 C CA . MET B 1 445 ? 15.219 -13.562 -10.008 1 95.25 445 MET B CA 1
ATOM 9854 C C . MET B 1 445 ? 16.141 -13.109 -11.141 1 95.25 445 MET B C 1
ATOM 9856 O O . MET B 1 445 ? 16.266 -11.914 -11.406 1 95.25 445 MET B O 1
ATOM 9860 N N . ALA B 1 446 ? 16.734 -14.039 -11.734 1 95.81 446 ALA B N 1
ATOM 9861 C CA . ALA B 1 446 ? 17.672 -13.734 -12.812 1 95.81 446 ALA B CA 1
ATOM 9862 C C . ALA B 1 446 ? 16.984 -13.008 -13.961 1 95.81 446 ALA B C 1
ATOM 9864 O O . ALA B 1 446 ? 17.562 -12.133 -14.594 1 95.81 446 ALA B O 1
ATOM 9865 N N . ASN B 1 447 ? 15.727 -13.375 -14.219 1 94.56 447 ASN B N 1
ATOM 9866 C CA . ASN B 1 447 ? 14.992 -12.773 -15.32 1 94.56 447 ASN B CA 1
ATOM 9867 C C . ASN B 1 447 ? 14.172 -11.57 -14.867 1 94.56 447 ASN B C 1
ATOM 9869 O O . ASN B 1 447 ? 13.391 -11.016 -15.641 1 94.56 447 ASN B O 1
ATOM 9873 N N . GLY B 1 448 ? 14.297 -11.188 -13.672 1 90.94 448 GLY B N 1
ATOM 9874 C CA . GLY B 1 448 ? 13.641 -9.992 -13.164 1 90.94 448 GLY B CA 1
ATOM 9875 C C . GLY B 1 448 ? 12.133 -10.125 -13.094 1 90.94 448 GLY B C 1
ATOM 9876 O O . GLY B 1 448 ? 11.406 -9.18 -13.398 1 90.94 448 GLY B O 1
ATOM 9877 N N . LEU B 1 449 ? 11.617 -11.258 -12.742 1 93.81 449 LEU B N 1
ATOM 9878 C CA . LEU B 1 449 ? 10.172 -11.477 -12.711 1 93.81 449 LEU B CA 1
ATOM 9879 C C . LEU B 1 449 ? 9.594 -11.109 -11.344 1 93.81 449 LEU B C 1
ATOM 9881 O O . LEU B 1 449 ? 8.383 -10.984 -11.195 1 93.81 449 LEU B O 1
ATOM 9885 N N . LEU B 1 450 ? 10.477 -10.914 -10.375 1 92.88 450 LEU B N 1
ATOM 9886 C CA . LEU B 1 450 ? 10 -10.656 -9.016 1 92.88 450 LEU B CA 1
ATOM 9887 C C . LEU B 1 450 ? 9.859 -9.156 -8.773 1 92.88 450 LEU B C 1
ATOM 9889 O O . LEU B 1 450 ? 10.648 -8.359 -9.273 1 92.88 450 LEU B O 1
ATOM 9893 N N . GLU B 1 451 ? 8.883 -8.844 -8.031 1 88.5 451 GLU B N 1
ATOM 9894 C CA . GLU B 1 451 ? 8.695 -7.457 -7.621 1 88.5 451 GLU B CA 1
ATOM 9895 C C . GLU B 1 451 ? 9.727 -7.047 -6.578 1 88.5 451 GLU B C 1
ATOM 9897 O O . GLU B 1 451 ? 10.305 -7.898 -5.895 1 88.5 451 GLU B O 1
ATOM 9902 N N . HIS B 1 452 ? 9.938 -5.789 -6.504 1 84.75 452 HIS B N 1
ATOM 9903 C CA . HIS B 1 452 ? 10.891 -5.277 -5.527 1 84.75 452 HIS B CA 1
ATOM 9904 C C . HIS B 1 452 ? 10.445 -5.602 -4.102 1 84.75 452 HIS B C 1
ATOM 9906 O O . HIS B 1 452 ? 9.281 -5.418 -3.754 1 84.75 452 HIS B O 1
ATOM 9912 N N . PRO B 1 453 ? 11.414 -6.152 -3.451 1 83.19 453 PRO B N 1
ATOM 9913 C CA . PRO B 1 453 ? 11.055 -6.527 -2.08 1 83.19 453 PRO B CA 1
ATOM 9914 C C . PRO B 1 453 ? 10.703 -5.32 -1.211 1 83.19 453 PRO B C 1
ATOM 9916 O O . PRO B 1 453 ? 11.281 -4.242 -1.385 1 83.19 453 PRO B O 1
ATOM 9919 N N . ARG B 1 454 ? 9.828 -5.48 -0.355 1 73.06 454 ARG B N 1
ATOM 9920 C CA . ARG B 1 454 ? 9.445 -4.477 0.634 1 73.06 454 ARG B CA 1
ATOM 9921 C C . ARG B 1 454 ? 10.477 -4.402 1.757 1 73.06 454 ARG B C 1
ATOM 9923 O O . ARG B 1 454 ? 11.492 -5.105 1.727 1 73.06 454 ARG B O 1
ATOM 9930 N N . GLN B 1 455 ? 10.227 -3.561 2.707 1 69.19 455 GLN B N 1
ATOM 9931 C CA . GLN B 1 455 ? 11.188 -3.379 3.793 1 69.19 455 GLN B CA 1
ATOM 9932 C C . GLN B 1 455 ? 11.391 -4.676 4.57 1 69.19 455 GLN B C 1
ATOM 9934 O O . GLN B 1 455 ? 10.422 -5.359 4.91 1 69.19 455 GLN B O 1
ATOM 9939 N N . ASN B 1 456 ? 12.539 -5.168 4.762 1 70.31 456 ASN B N 1
ATOM 9940 C CA . ASN B 1 456 ? 12.953 -6.324 5.555 1 70.31 456 ASN B CA 1
ATOM 9941 C C . ASN B 1 456 ? 12.719 -7.633 4.805 1 70.31 456 ASN B C 1
ATOM 9943 O O . ASN B 1 456 ? 12.617 -8.695 5.418 1 70.31 456 ASN B O 1
ATOM 9947 N N . GLN B 1 457 ? 12.406 -7.512 3.596 1 80.81 457 GLN B N 1
ATOM 9948 C CA . GLN B 1 457 ? 12.281 -8.703 2.768 1 80.81 457 GLN B CA 1
ATOM 9949 C C . GLN B 1 457 ? 13.359 -8.742 1.686 1 80.81 457 GLN B C 1
ATOM 9951 O O . GLN B 1 457 ? 13.844 -7.695 1.252 1 80.81 457 GLN B O 1
ATOM 9956 N N . GLU B 1 458 ? 13.734 -9.906 1.429 1 87.69 458 GLU B N 1
ATOM 9957 C CA . GLU B 1 458 ? 14.664 -10.125 0.325 1 87.69 458 GLU B CA 1
ATOM 9958 C C . GLU B 1 458 ? 13.953 -10.703 -0.893 1 87.69 458 GLU B C 1
ATOM 9960 O O . GLU B 1 458 ? 12.781 -11.094 -0.81 1 87.69 458 GLU B O 1
ATOM 9965 N N . TRP B 1 459 ? 14.641 -10.797 -1.972 1 89.62 459 TRP B N 1
ATOM 9966 C CA . TRP B 1 459 ? 14.07 -11.297 -3.219 1 89.62 459 TRP B CA 1
ATOM 9967 C C . TRP B 1 459 ? 13.625 -12.75 -3.07 1 89.62 459 TRP B C 1
ATOM 9969 O O . TRP B 1 459 ? 12.602 -13.148 -3.629 1 89.62 459 TRP B O 1
ATOM 9979 N N . GLU B 1 460 ? 14.375 -13.5 -2.301 1 90.69 460 GLU B N 1
ATOM 9980 C CA . GLU B 1 460 ? 14.062 -14.906 -2.092 1 90.69 460 GLU B CA 1
ATOM 9981 C C . GLU B 1 460 ? 12.734 -15.078 -1.366 1 90.69 460 GLU B C 1
ATOM 9983 O O . GLU B 1 460 ? 11.984 -16.016 -1.644 1 90.69 460 GLU B O 1
ATOM 9988 N N . ASP B 1 461 ? 12.438 -14.141 -0.499 1 87.88 461 ASP B N 1
ATOM 9989 C CA . ASP B 1 461 ? 11.172 -14.188 0.225 1 87.88 461 ASP B CA 1
ATOM 9990 C C . ASP B 1 461 ? 9.992 -13.922 -0.71 1 87.88 461 ASP B C 1
ATOM 9992 O O . ASP B 1 461 ? 8.938 -14.555 -0.582 1 87.88 461 ASP B O 1
ATOM 9996 N N . VAL B 1 462 ? 10.25 -13.023 -1.591 1 91 462 VAL B N 1
ATOM 9997 C CA . VAL B 1 462 ? 9.211 -12.711 -2.562 1 91 462 VAL B CA 1
ATOM 9998 C C . VAL B 1 462 ? 8.961 -13.922 -3.463 1 91 462 VAL B C 1
ATOM 10000 O O . VAL B 1 462 ? 7.812 -14.25 -3.773 1 91 462 VAL B O 1
ATOM 10003 N N . GLY B 1 463 ? 10.047 -14.578 -3.869 1 94.06 463 GLY B N 1
ATOM 10004 C CA . GLY B 1 463 ? 9.906 -15.789 -4.668 1 94.06 463 GLY B CA 1
ATOM 10005 C C . GLY B 1 463 ? 9.141 -16.891 -3.953 1 94.06 463 GLY B C 1
ATOM 10006 O O . GLY B 1 463 ? 8.289 -17.547 -4.555 1 94.06 463 GLY B O 1
ATOM 10007 N N . LYS B 1 464 ? 9.406 -17.047 -2.715 1 91.19 464 LYS B N 1
ATOM 10008 C CA . LYS B 1 464 ? 8.711 -18.047 -1.923 1 91.19 464 LYS B CA 1
ATOM 10009 C C . LYS B 1 464 ? 7.227 -17.719 -1.79 1 91.19 464 LYS B C 1
ATOM 10011 O O . LYS B 1 464 ? 6.379 -18.609 -1.851 1 91.19 464 LYS B O 1
ATOM 10016 N N . ARG B 1 465 ? 6.977 -16.5 -1.624 1 88.62 465 ARG B N 1
ATOM 10017 C CA . ARG B 1 465 ? 5.582 -16.078 -1.541 1 88.62 465 ARG B CA 1
ATOM 10018 C C . ARG B 1 465 ? 4.84 -16.375 -2.838 1 88.62 465 ARG B C 1
ATOM 10020 O O . ARG B 1 465 ? 3.688 -16.812 -2.812 1 88.62 465 ARG B O 1
ATOM 10027 N N . TYR B 1 466 ? 5.496 -16.078 -3.955 1 94 466 TYR B N 1
ATOM 10028 C CA . TYR B 1 466 ? 4.883 -16.359 -5.25 1 94 466 TYR B CA 1
ATOM 10029 C C . TYR B 1 466 ? 4.562 -17.844 -5.402 1 94 466 TYR B C 1
ATOM 10031 O O . TYR B 1 466 ? 3.469 -18.203 -5.84 1 94 466 TYR B O 1
ATOM 10039 N N . LEU B 1 467 ? 5.5 -18.672 -4.977 1 94.31 467 LEU B N 1
ATOM 10040 C CA . LEU B 1 467 ? 5.293 -20.125 -5.098 1 94.31 467 LEU B CA 1
ATOM 10041 C C . LEU B 1 467 ? 4.18 -20.594 -4.168 1 94.31 467 LEU B C 1
ATOM 10043 O O . LEU B 1 467 ? 3.375 -21.438 -4.539 1 94.31 467 LEU B O 1
ATOM 10047 N N . ASN B 1 468 ? 4.148 -20.062 -3.023 1 88.5 468 ASN B N 1
ATOM 10048 C CA . ASN B 1 468 ? 3.096 -20.422 -2.08 1 88.5 468 ASN B CA 1
ATOM 10049 C C . ASN B 1 468 ? 1.717 -20.016 -2.59 1 88.5 468 ASN B C 1
ATOM 10051 O O . ASN B 1 468 ? 0.729 -20.703 -2.35 1 88.5 468 ASN B O 1
ATOM 10055 N N . GLU B 1 469 ? 1.712 -18.891 -3.211 1 90.12 469 GLU B N 1
ATOM 10056 C CA . GLU B 1 469 ? 0.446 -18.469 -3.795 1 90.12 469 GLU B CA 1
ATOM 10057 C C . GLU B 1 469 ? -0.003 -19.422 -4.902 1 90.12 469 GLU B C 1
ATOM 10059 O O . GLU B 1 469 ? -1.19 -19.719 -5.02 1 90.12 469 GLU B O 1
ATOM 10064 N N . LEU B 1 470 ? 0.895 -19.844 -5.695 1 92.75 470 LEU B N 1
ATOM 10065 C CA . LEU B 1 470 ? 0.563 -20.797 -6.742 1 92.75 470 LEU B CA 1
ATOM 10066 C C . LEU B 1 470 ? 0.131 -22.125 -6.145 1 92.75 470 LEU B C 1
ATOM 10068 O O . LEU B 1 470 ? -0.756 -22.797 -6.68 1 92.75 470 LEU B O 1
ATOM 10072 N N . LEU B 1 471 ? 0.741 -22.5 -5.047 1 90.25 471 LEU B N 1
ATOM 10073 C CA . LEU B 1 471 ? 0.375 -23.719 -4.34 1 90.25 471 LEU B CA 1
ATOM 10074 C C . LEU B 1 471 ? -1.035 -23.625 -3.77 1 90.25 471 LEU B C 1
ATOM 10076 O O . LEU B 1 471 ? -1.827 -24.562 -3.891 1 90.25 471 LEU B O 1
ATOM 10080 N N . SER B 1 472 ? -1.325 -22.484 -3.242 1 86.38 472 SER B N 1
ATOM 10081 C CA . SER B 1 472 ? -2.625 -22.281 -2.609 1 86.38 472 SER B CA 1
ATOM 10082 C C . SER B 1 472 ? -3.75 -22.312 -3.639 1 86.38 472 SER B C 1
ATOM 10084 O O . SER B 1 472 ? -4.883 -22.672 -3.318 1 86.38 472 SER B O 1
ATOM 10086 N N . ARG B 1 473 ? -3.428 -21.984 -4.867 1 87.75 473 ARG B N 1
ATOM 10087 C CA . ARG B 1 473 ? -4.43 -21.953 -5.93 1 87.75 473 ARG B CA 1
ATOM 10088 C C . ARG B 1 473 ? -4.449 -23.266 -6.703 1 87.75 473 ARG B C 1
ATOM 10090 O O . ARG B 1 473 ? -5.105 -23.375 -7.742 1 87.75 473 ARG B O 1
ATOM 10097 N N . CYS B 1 474 ? -3.719 -24.234 -6.262 1 88.12 474 CYS B N 1
ATOM 10098 C CA . CYS B 1 474 ? -3.705 -25.594 -6.766 1 88.12 474 CYS B CA 1
ATOM 10099 C C . CYS B 1 474 ? -3.15 -25.656 -8.188 1 88.12 474 CYS B C 1
ATOM 10101 O O . CYS B 1 474 ? -3.549 -26.5 -8.984 1 88.12 474 CYS B O 1
ATOM 10103 N N . LEU B 1 475 ? -2.359 -24.703 -8.523 1 92 475 LEU B N 1
ATOM 10104 C CA . LEU B 1 475 ? -1.743 -24.734 -9.844 1 92 475 LEU B CA 1
ATOM 10105 C C . LEU B 1 475 ? -0.469 -25.562 -9.836 1 92 475 LEU B C 1
ATOM 10107 O O . LEU B 1 475 ? -0.015 -26.016 -10.891 1 92 475 LEU B O 1
ATOM 10111 N N . ILE B 1 476 ? 0.075 -25.594 -8.648 1 92.38 476 ILE B N 1
ATOM 10112 C CA . ILE B 1 476 ? 1.194 -26.5 -8.43 1 92.38 476 ILE B CA 1
ATOM 10113 C C . ILE B 1 476 ? 0.92 -27.375 -7.203 1 92.38 476 ILE B C 1
ATOM 10115 O O . ILE B 1 476 ? 0.065 -27.031 -6.379 1 92.38 476 ILE B O 1
ATOM 10119 N N . GLN B 1 477 ? 1.573 -28.5 -7.176 1 90.06 477 GLN B N 1
ATOM 10120 C CA . GLN B 1 477 ? 1.389 -29.438 -6.07 1 90.06 477 GLN B CA 1
ATOM 10121 C C . GLN B 1 477 ? 2.719 -29.766 -5.398 1 90.06 477 GLN B C 1
ATOM 10123 O O . GLN B 1 477 ? 3.688 -30.125 -6.066 1 90.06 477 GLN B O 1
ATOM 10128 N N . MET B 1 478 ? 2.717 -29.672 -4.148 1 90.88 478 MET B N 1
ATOM 10129 C CA . MET B 1 478 ? 3.932 -29.953 -3.391 1 90.88 478 MET B CA 1
ATOM 10130 C C . MET B 1 478 ? 4.156 -31.453 -3.268 1 90.88 478 MET B C 1
ATOM 10132 O O . MET B 1 478 ? 3.211 -32.219 -3.049 1 90.88 478 MET B O 1
ATOM 10136 N N . GLU B 1 479 ? 5.332 -31.891 -3.5 1 91.44 479 GLU B N 1
ATOM 10137 C CA . GLU B 1 479 ? 5.688 -33.312 -3.377 1 91.44 479 GLU B CA 1
ATOM 10138 C C . GLU B 1 479 ? 6.406 -33.594 -2.061 1 91.44 479 GLU B C 1
ATOM 10140 O O . GLU B 1 479 ? 5.91 -34.344 -1.225 1 91.44 479 GLU B O 1
ATOM 10145 N N . GLN B 1 480 ? 7.582 -32.906 -1.962 1 90.94 480 GLN B N 1
ATOM 10146 C CA . GLN B 1 480 ? 8.383 -33.062 -0.755 1 90.94 480 GLN B CA 1
ATOM 10147 C C . GLN B 1 480 ? 8.875 -31.734 -0.223 1 90.94 480 GLN B C 1
ATOM 10149 O O . GLN B 1 480 ? 9.242 -30.844 -0.999 1 90.94 480 GLN B O 1
ATOM 10154 N N . ASP B 1 481 ? 8.859 -31.672 1.13 1 89.31 481 ASP B N 1
ATOM 10155 C CA . ASP B 1 481 ? 9.312 -30.453 1.797 1 89.31 481 ASP B CA 1
ATOM 10156 C C . ASP B 1 481 ? 10.641 -30.688 2.523 1 89.31 481 ASP B C 1
ATOM 10158 O O . ASP B 1 481 ? 10.719 -31.531 3.422 1 89.31 481 ASP B O 1
ATOM 10162 N N . TYR B 1 482 ? 11.703 -30.047 2.107 1 80.81 482 TYR B N 1
ATOM 10163 C CA . TYR B 1 482 ? 13.023 -30.188 2.703 1 80.81 482 TYR B CA 1
ATOM 10164 C C . TYR B 1 482 ? 13.328 -29.016 3.631 1 80.81 482 TYR B C 1
ATOM 10166 O O . TYR B 1 482 ? 14.492 -28.734 3.934 1 80.81 482 TYR B O 1
ATOM 10174 N N . TRP B 1 483 ? 12.414 -28.281 4.004 1 76.19 483 TRP B N 1
ATOM 10175 C CA . TRP B 1 483 ? 12.484 -27.156 4.945 1 76.19 483 TRP B CA 1
ATOM 10176 C C . TRP B 1 483 ? 13.023 -25.906 4.262 1 76.19 483 TRP B C 1
ATOM 10178 O O . TRP B 1 483 ? 12.359 -24.875 4.254 1 76.19 483 TRP B O 1
ATOM 10188 N N . LEU B 1 484 ? 14.336 -26 3.701 1 83.81 484 LEU B N 1
ATOM 10189 C CA . LEU B 1 484 ? 14.906 -24.828 3.037 1 83.81 484 LEU B CA 1
ATOM 10190 C C . LEU B 1 484 ? 14.289 -24.641 1.653 1 83.81 484 LEU B C 1
ATOM 10192 O O . LEU B 1 484 ? 14.234 -23.516 1.143 1 83.81 484 LEU B O 1
ATOM 10196 N N . TYR B 1 485 ? 13.914 -25.703 1.084 1 89.38 485 TYR B N 1
ATOM 10197 C CA . TYR B 1 485 ? 13.25 -25.703 -0.213 1 89.38 485 TYR B CA 1
ATOM 10198 C C . TYR B 1 485 ? 12.289 -26.875 -0.328 1 89.38 485 TYR B C 1
ATOM 10200 O O . TYR B 1 485 ? 12.25 -27.75 0.55 1 89.38 485 TYR B O 1
ATOM 10208 N N . PHE B 1 486 ? 11.383 -26.844 -1.229 1 92.88 486 PHE B N 1
ATOM 10209 C CA . PHE B 1 486 ? 10.477 -27.953 -1.459 1 92.88 486 PHE B CA 1
ATOM 10210 C C . PHE B 1 486 ? 10.414 -28.312 -2.941 1 92.88 486 PHE B C 1
ATOM 10212 O O . PHE B 1 486 ? 10.852 -27.531 -3.787 1 92.88 486 PHE B O 1
ATOM 10219 N N . THR B 1 487 ? 10.086 -29.469 -3.213 1 95.19 487 THR B N 1
ATOM 10220 C CA . THR B 1 487 ? 9.883 -29.906 -4.586 1 95.19 487 THR B CA 1
ATOM 10221 C C . THR B 1 487 ? 8.391 -29.906 -4.934 1 95.19 487 THR B C 1
ATOM 10223 O O . THR B 1 487 ? 7.547 -30.062 -4.051 1 95.19 487 THR B O 1
ATOM 10226 N N . PHE B 1 488 ? 8.086 -29.641 -6.172 1 94.44 488 PHE B N 1
ATOM 10227 C CA . PHE B 1 488 ? 6.684 -29.594 -6.57 1 94.44 488 PHE B CA 1
ATOM 10228 C C . PHE B 1 488 ? 6.512 -30.078 -8.008 1 94.44 488 PHE B C 1
ATOM 10230 O O . PHE B 1 488 ? 7.496 -30.234 -8.734 1 94.44 488 PHE B O 1
ATOM 10237 N N . LYS B 1 489 ? 5.34 -30.422 -8.32 1 93.25 489 LYS B N 1
ATOM 10238 C CA . LYS B 1 489 ? 4.957 -30.844 -9.664 1 93.25 489 LYS B CA 1
ATOM 10239 C C . LYS B 1 489 ? 3.766 -30.047 -10.18 1 93.25 489 LYS B C 1
ATOM 10241 O O . LYS B 1 489 ? 3.02 -29.453 -9.398 1 93.25 489 LYS B O 1
ATOM 10246 N N . MET B 1 490 ? 3.705 -29.938 -11.477 1 92.12 490 MET B N 1
ATOM 10247 C CA . MET B 1 490 ? 2.566 -29.312 -12.141 1 92.12 490 MET B CA 1
ATOM 10248 C C . MET B 1 490 ? 1.7 -30.359 -12.836 1 92.12 490 MET B C 1
ATOM 10250 O O . MET B 1 490 ? 2.219 -31.266 -13.484 1 92.12 490 MET B O 1
ATOM 10254 N N . HIS B 1 491 ? 0.391 -30.219 -12.625 1 88.5 491 HIS B N 1
ATOM 10255 C CA . HIS B 1 491 ? -0.511 -31.094 -13.359 1 88.5 491 HIS B CA 1
ATOM 10256 C C . HIS B 1 491 ? -0.335 -30.938 -14.867 1 88.5 491 HIS B C 1
ATOM 10258 O O . HIS B 1 491 ? -0.148 -29.812 -15.359 1 88.5 491 HIS B O 1
ATOM 10264 N N . ASP B 1 492 ? -0.436 -31.938 -15.648 1 89.12 492 ASP B N 1
ATOM 10265 C CA . ASP B 1 492 ? -0.162 -31.938 -17.078 1 89.12 492 ASP B CA 1
ATOM 10266 C C . ASP B 1 492 ? -1.037 -30.906 -17.797 1 89.12 492 ASP B C 1
ATOM 10268 O O . ASP B 1 492 ? -0.571 -30.219 -18.719 1 89.12 492 ASP B O 1
ATOM 10272 N N . LEU B 1 493 ? -2.234 -30.859 -17.406 1 89.62 493 LEU B N 1
ATOM 10273 C CA . LEU B 1 493 ? -3.15 -29.953 -18.078 1 89.62 493 LEU B CA 1
ATOM 10274 C C . LEU B 1 493 ? -2.807 -28.5 -17.75 1 89.62 493 LEU B C 1
ATOM 10276 O O . LEU B 1 493 ? -3.016 -27.609 -18.578 1 89.62 493 LEU B O 1
ATOM 10280 N N . VAL B 1 494 ? -2.377 -28.281 -16.531 1 91.25 494 VAL B N 1
ATOM 10281 C CA . VAL B 1 494 ? -1.926 -26.938 -16.172 1 91.25 494 VAL B CA 1
ATOM 10282 C C . VAL B 1 494 ? -0.665 -26.594 -16.953 1 91.25 494 VAL B C 1
ATOM 10284 O O . VAL B 1 494 ? -0.481 -25.438 -17.359 1 91.25 494 VAL B O 1
ATOM 10287 N N . HIS B 1 495 ? 0.167 -27.578 -17.109 1 92.56 495 HIS B N 1
ATOM 10288 C CA . HIS B 1 495 ? 1.351 -27.391 -17.938 1 92.56 495 HIS B CA 1
ATOM 10289 C C . HIS B 1 495 ? 0.968 -27.031 -19.359 1 92.56 495 HIS B C 1
ATOM 10291 O O . HIS B 1 495 ? 1.599 -26.172 -19.984 1 92.56 495 HIS B O 1
ATOM 10297 N N . ASP B 1 496 ? -0.024 -27.703 -19.891 1 90.81 496 ASP B N 1
ATOM 10298 C CA . ASP B 1 496 ? -0.524 -27.375 -21.219 1 90.81 496 ASP B CA 1
ATOM 10299 C C . ASP B 1 496 ? -1.017 -25.938 -21.297 1 90.81 496 ASP B C 1
ATOM 10301 O O . ASP B 1 496 ? -0.833 -25.25 -22.312 1 90.81 496 ASP B O 1
ATOM 10305 N N . LEU B 1 497 ? -1.652 -25.594 -20.266 1 91.19 497 LEU B N 1
ATOM 10306 C CA . LEU B 1 497 ? -2.1 -24.203 -20.203 1 91.19 497 LEU B CA 1
ATOM 10307 C C . LEU B 1 497 ? -0.911 -23.25 -20.219 1 91.19 497 LEU B C 1
ATOM 10309 O O . LEU B 1 497 ? -0.94 -22.234 -20.922 1 91.19 497 LEU B O 1
ATOM 10313 N N . ALA B 1 498 ? 0.079 -23.531 -19.438 1 92.88 498 ALA B N 1
ATOM 10314 C CA . ALA B 1 498 ? 1.282 -22.703 -19.406 1 92.88 498 ALA B CA 1
ATOM 10315 C C . ALA B 1 498 ? 1.941 -22.641 -20.781 1 92.88 498 ALA B C 1
ATOM 10317 O O . ALA B 1 498 ? 2.443 -21.594 -21.188 1 92.88 498 ALA B O 1
ATOM 10318 N N . LEU B 1 499 ? 1.941 -23.719 -21.469 1 91.69 499 LEU B N 1
ATOM 10319 C CA . LEU B 1 499 ? 2.494 -23.766 -22.828 1 91.69 499 LEU B CA 1
ATOM 10320 C C . LEU B 1 499 ? 1.675 -22.906 -23.781 1 91.69 499 LEU B C 1
ATOM 10322 O O . LEU B 1 499 ? 2.234 -22.219 -24.641 1 91.69 499 LEU B O 1
ATOM 10326 N N . ASP B 1 500 ? 0.439 -23.031 -23.625 1 90.81 500 ASP B N 1
ATOM 10327 C CA . ASP B 1 500 ? -0.467 -22.266 -24.484 1 90.81 500 ASP B CA 1
ATOM 10328 C C . ASP B 1 500 ? -0.231 -20.766 -24.344 1 90.81 500 ASP B C 1
ATOM 10330 O O . ASP B 1 500 ? -0.16 -20.047 -25.328 1 90.81 500 ASP B O 1
ATOM 10334 N N . VAL B 1 501 ? -0.091 -20.328 -23.094 1 90.5 501 VAL B N 1
ATOM 10335 C CA . VAL B 1 501 ? 0.021 -18.891 -22.828 1 90.5 501 VAL B CA 1
ATOM 10336 C C . VAL B 1 501 ? 1.43 -18.422 -23.156 1 90.5 501 VAL B C 1
ATOM 10338 O O . VAL B 1 501 ? 1.619 -17.266 -23.562 1 90.5 501 VAL B O 1
ATOM 10341 N N . SER B 1 502 ? 2.48 -19.25 -23.109 1 91.56 502 SER B N 1
ATOM 10342 C CA . SER B 1 502 ? 3.869 -18.844 -23.266 1 91.56 502 SER B CA 1
ATOM 10343 C C . SER B 1 502 ? 4.41 -19.219 -24.641 1 91.56 502 SER B C 1
ATOM 10345 O O . SER B 1 502 ? 5.594 -19.031 -24.922 1 91.56 502 SER B O 1
ATOM 10347 N N . GLN B 1 503 ? 3.705 -19.719 -25.531 1 82.62 503 GLN B N 1
ATOM 10348 C CA . GLN B 1 503 ? 4.172 -20.391 -26.734 1 82.62 503 GLN B CA 1
ATOM 10349 C C . GLN B 1 503 ? 5.035 -19.453 -27.594 1 82.62 503 GLN B C 1
ATOM 10351 O O . GLN B 1 503 ? 5.938 -19.906 -28.297 1 82.62 503 GLN B O 1
ATOM 10356 N N . LYS B 1 504 ? 4.918 -18.219 -27.453 1 85.81 504 LYS B N 1
ATOM 10357 C CA . LYS B 1 504 ? 5.73 -17.312 -28.266 1 85.81 504 LYS B CA 1
ATOM 10358 C C . LYS B 1 504 ? 6.953 -16.828 -27.5 1 85.81 504 LYS B C 1
ATOM 10360 O O . LYS B 1 504 ? 7.863 -16.234 -28.062 1 85.81 504 LYS B O 1
ATOM 10365 N N . GLU B 1 505 ? 7.043 -17.109 -26.266 1 91.06 505 GLU B N 1
ATOM 10366 C CA . GLU B 1 505 ? 8.156 -16.625 -25.453 1 91.06 505 GLU B CA 1
ATOM 10367 C C . GLU B 1 505 ? 9.062 -17.781 -25.031 1 91.06 505 GLU B C 1
ATOM 10369 O O . GLU B 1 505 ? 10.273 -17.594 -24.906 1 91.06 505 GLU B O 1
ATOM 10374 N N . CYS B 1 506 ? 8.492 -18.859 -24.75 1 92 506 CYS B N 1
ATOM 10375 C CA . CYS B 1 506 ? 9.219 -20.047 -24.328 1 92 506 CYS B CA 1
ATOM 10376 C C . CYS B 1 506 ? 9.141 -21.141 -25.375 1 92 506 CYS B C 1
ATOM 10378 O O . CYS B 1 506 ? 8.102 -21.328 -26.016 1 92 506 CYS B O 1
ATOM 10380 N N . LYS B 1 507 ? 10.273 -21.797 -25.594 1 90.5 507 LYS B N 1
ATOM 10381 C CA . LYS B 1 507 ? 10.273 -22.875 -26.578 1 90.5 507 LYS B CA 1
ATOM 10382 C C . LYS B 1 507 ? 11.172 -24.031 -26.125 1 90.5 507 LYS B C 1
ATOM 10384 O O . LYS B 1 507 ? 12.25 -23.797 -25.562 1 90.5 507 LYS B O 1
ATOM 10389 N N . THR B 1 508 ? 10.633 -25.141 -26.219 1 87.38 508 THR B N 1
ATOM 10390 C CA . THR B 1 508 ? 11.422 -26.344 -26.047 1 87.38 508 THR B CA 1
ATOM 10391 C C . THR B 1 508 ? 11.945 -26.859 -27.375 1 87.38 508 THR B C 1
ATOM 10393 O O . THR B 1 508 ? 11.156 -27.125 -28.297 1 87.38 508 THR B O 1
ATOM 10396 N N . MET B 1 509 ? 13.203 -26.906 -27.516 1 83.81 509 MET B N 1
ATOM 10397 C CA . MET B 1 509 ? 13.805 -27.297 -28.781 1 83.81 509 MET B CA 1
ATOM 10398 C C . MET B 1 509 ? 14.234 -28.766 -28.766 1 83.81 509 MET B C 1
ATOM 10400 O O . MET B 1 509 ? 14.828 -29.219 -27.781 1 83.81 509 MET B O 1
ATOM 10404 N N . ASN B 1 510 ? 13.703 -29.312 -29.703 1 78.19 510 ASN B N 1
ATOM 10405 C CA . ASN B 1 510 ? 14.164 -30.672 -29.969 1 78.19 510 ASN B CA 1
ATOM 10406 C C . ASN B 1 510 ? 14.898 -30.766 -31.297 1 78.19 510 ASN B C 1
ATOM 10408 O O . ASN B 1 510 ? 15.039 -29.766 -32 1 78.19 510 ASN B O 1
ATOM 10412 N N . SER B 1 511 ? 15.5 -31.859 -31.641 1 73 511 SER B N 1
ATOM 10413 C CA . SER B 1 511 ? 16.266 -32.062 -32.875 1 73 511 SER B CA 1
ATOM 10414 C C . SER B 1 511 ? 15.406 -31.828 -34.094 1 73 511 SER B C 1
ATOM 10416 O O . SER B 1 511 ? 15.922 -31.484 -35.156 1 73 511 SER B O 1
ATOM 10418 N N . GLU B 1 512 ? 14.133 -31.875 -33.938 1 73.75 512 GLU B N 1
ATOM 10419 C CA . GLU B 1 512 ? 13.234 -31.766 -35.094 1 73.75 512 GLU B CA 1
ATOM 10420 C C . GLU B 1 512 ? 12.711 -30.344 -35.25 1 73.75 512 GLU B C 1
ATOM 10422 O O . GLU B 1 512 ? 12.008 -30.031 -36.219 1 73.75 512 GLU B O 1
ATOM 10427 N N . THR B 1 513 ? 13.148 -29.547 -34.344 1 79.38 513 THR B N 1
ATOM 10428 C CA . THR B 1 513 ? 12.617 -28.188 -34.406 1 79.38 513 THR B CA 1
ATOM 10429 C C . THR B 1 513 ? 13.242 -27.406 -35.562 1 79.38 513 THR B C 1
ATOM 10431 O O . THR B 1 513 ? 14.469 -27.266 -35.625 1 79.38 513 THR B O 1
ATOM 10434 N N . GLU B 1 514 ? 12.445 -26.984 -36.469 1 74.5 514 GLU B N 1
ATOM 10435 C CA . GLU B 1 514 ? 12.953 -26.359 -37.656 1 74.5 514 GLU B CA 1
ATOM 10436 C C . GLU B 1 514 ? 12.875 -24.828 -37.562 1 74.5 514 GLU B C 1
ATOM 10438 O O . GLU B 1 514 ? 13.711 -24.125 -38.125 1 74.5 514 GLU B O 1
ATOM 10443 N N . THR B 1 515 ? 11.828 -24.344 -36.875 1 81.44 515 THR B N 1
ATOM 10444 C CA . THR B 1 515 ? 11.672 -22.891 -36.844 1 81.44 515 THR B CA 1
ATOM 10445 C C . THR B 1 515 ? 11.359 -22.422 -35.438 1 81.44 515 THR B C 1
ATOM 10447 O O . THR B 1 515 ? 10.75 -23.156 -34.625 1 81.44 515 THR B O 1
ATOM 10450 N N . VAL B 1 516 ? 11.984 -21.391 -35.156 1 84.5 516 VAL B N 1
ATOM 10451 C CA . VAL B 1 516 ? 11.734 -20.781 -33.844 1 84.5 516 VAL B CA 1
ATOM 10452 C C . VAL B 1 516 ? 11.258 -19.344 -34.031 1 84.5 516 VAL B C 1
ATOM 10454 O O . VAL B 1 516 ? 11.758 -18.625 -34.938 1 84.5 516 VAL B O 1
ATOM 10457 N N . ASP B 1 517 ? 10.219 -19.031 -33.406 1 85.94 517 ASP B N 1
ATOM 10458 C CA . ASP B 1 517 ? 9.695 -17.672 -33.438 1 85.94 517 ASP B CA 1
ATOM 10459 C C . ASP B 1 517 ? 10.742 -16.672 -33 1 85.94 517 ASP B C 1
ATOM 10461 O O . ASP B 1 517 ? 11.516 -16.938 -32.062 1 85.94 517 ASP B O 1
ATOM 10465 N N . GLU B 1 518 ? 10.766 -15.586 -33.531 1 82.25 518 GLU B N 1
ATOM 10466 C CA . GLU B 1 518 ? 11.758 -14.547 -33.25 1 82.25 518 GLU B CA 1
ATOM 10467 C C . GLU B 1 518 ? 11.555 -13.961 -31.844 1 82.25 518 GLU B C 1
ATOM 10469 O O . GLU B 1 518 ? 12.477 -13.391 -31.266 1 82.25 518 GLU B O 1
ATOM 10474 N N . ASN B 1 519 ? 10.367 -14.219 -31.312 1 86.69 519 ASN B N 1
ATOM 10475 C CA . ASN B 1 519 ? 10.039 -13.617 -30.031 1 86.69 519 ASN B CA 1
ATOM 10476 C C . ASN B 1 519 ? 10.438 -14.523 -28.875 1 86.69 519 ASN B C 1
ATOM 10478 O O . ASN B 1 519 ? 10.312 -14.141 -27.703 1 86.69 519 ASN B O 1
ATOM 10482 N N . VAL B 1 520 ? 11.062 -15.609 -29.172 1 91.06 520 VAL B N 1
ATOM 10483 C CA . VAL B 1 520 ? 11.422 -16.562 -28.125 1 91.06 520 VAL B CA 1
ATOM 10484 C C . VAL B 1 520 ? 12.594 -16.016 -27.312 1 91.06 520 VAL B C 1
ATOM 10486 O O . VAL B 1 520 ? 13.578 -15.531 -27.875 1 91.06 520 VAL B O 1
ATOM 10489 N N . ARG B 1 521 ? 12.461 -16.062 -26.031 1 93.31 521 ARG B N 1
ATOM 10490 C CA . ARG B 1 521 ? 13.492 -15.523 -25.156 1 93.31 521 ARG B CA 1
ATOM 10491 C C . ARG B 1 521 ? 14.039 -16.609 -24.234 1 93.31 521 ARG B C 1
ATOM 10493 O O . ARG B 1 521 ? 15.133 -16.469 -23.672 1 93.31 521 ARG B O 1
ATOM 10500 N N . HIS B 1 522 ? 13.312 -17.656 -23.969 1 94.88 522 HIS B N 1
ATOM 10501 C CA . HIS B 1 522 ? 13.703 -18.734 -23.062 1 94.88 522 HIS B CA 1
ATOM 10502 C C . HIS B 1 522 ? 13.703 -20.078 -23.781 1 94.88 522 HIS B C 1
ATOM 10504 O O . HIS B 1 522 ? 12.703 -20.453 -24.391 1 94.88 522 HIS B O 1
ATOM 10510 N N . LEU B 1 523 ? 14.805 -20.75 -23.703 1 92.12 523 LEU B N 1
ATOM 10511 C CA . LEU B 1 523 ? 14.977 -21.984 -24.469 1 92.12 523 LEU B CA 1
ATOM 10512 C C . LEU B 1 523 ? 15.32 -23.156 -23.547 1 92.12 523 LEU B C 1
ATOM 10514 O O . LEU B 1 523 ? 16.094 -23 -22.594 1 92.12 523 LEU B O 1
ATOM 10518 N N . LEU B 1 524 ? 14.648 -24.156 -23.75 1 90.56 524 LEU B N 1
ATOM 10519 C CA . LEU B 1 524 ? 15.008 -25.438 -23.156 1 90.56 524 LEU B CA 1
ATOM 10520 C C . LEU B 1 524 ? 15.5 -26.406 -24.219 1 90.56 524 LEU B C 1
ATOM 10522 O O . LEU B 1 524 ? 14.797 -26.672 -25.203 1 90.56 524 LEU B O 1
ATOM 10526 N N . LEU B 1 525 ? 16.688 -26.797 -24.125 1 84.56 525 LEU B N 1
ATOM 10527 C CA . LEU B 1 525 ? 17.25 -27.75 -25.062 1 84.56 525 LEU B CA 1
ATOM 10528 C C . LEU B 1 525 ? 17.25 -29.156 -24.469 1 84.56 525 LEU B C 1
ATOM 10530 O O . LEU B 1 525 ? 17.922 -29.422 -23.469 1 84.56 525 LEU B O 1
ATOM 10534 N N . CYS B 1 526 ? 16.188 -29.891 -24.953 1 70.94 526 CYS B N 1
ATOM 10535 C CA . CYS B 1 526 ? 15.984 -31.219 -24.391 1 70.94 526 CYS B CA 1
ATOM 10536 C C . CYS B 1 526 ? 16.234 -32.281 -25.438 1 70.94 526 CYS B C 1
ATOM 10538 O O . CYS B 1 526 ? 15.383 -32.531 -26.297 1 70.94 526 CYS B O 1
ATOM 10540 N N . ASP B 1 527 ? 17.359 -32.594 -25.938 1 67 527 ASP B N 1
ATOM 10541 C CA . ASP B 1 527 ? 17.391 -33.719 -26.875 1 67 527 ASP B CA 1
ATOM 10542 C C . ASP B 1 527 ? 18.688 -34.5 -26.766 1 67 527 ASP B C 1
ATOM 10544 O O . ASP B 1 527 ? 19.781 -33.938 -26.906 1 67 527 ASP B O 1
ATOM 10548 N N . GLU B 1 528 ? 18.453 -35.656 -26.359 1 62.69 528 GLU B N 1
ATOM 10549 C CA . GLU B 1 528 ? 19.562 -36.594 -26.328 1 62.69 528 GLU B CA 1
ATOM 10550 C C . GLU B 1 528 ? 20.203 -36.75 -27.703 1 62.69 528 GLU B C 1
ATOM 10552 O O . GLU B 1 528 ? 21.375 -37.062 -27.828 1 62.69 528 GLU B O 1
ATOM 10557 N N . LYS B 1 529 ? 19.375 -36.344 -28.703 1 64 529 LYS B N 1
ATOM 10558 C CA . LYS B 1 529 ? 19.812 -36.688 -30.062 1 64 529 LYS B CA 1
ATOM 10559 C C . LYS B 1 529 ? 20.438 -35.469 -30.75 1 64 529 LYS B C 1
ATOM 10561 O O . LYS B 1 529 ? 20.625 -35.469 -31.969 1 64 529 LYS B O 1
ATOM 10566 N N . PHE B 1 530 ? 20.797 -34.531 -29.984 1 65.62 530 PHE B N 1
ATOM 10567 C CA . PHE B 1 530 ? 21.391 -33.406 -30.641 1 65.62 530 PHE B CA 1
ATOM 10568 C C . PHE B 1 530 ? 22.703 -33.781 -31.297 1 65.62 530 PHE B C 1
ATOM 10570 O O . PHE B 1 530 ? 23.656 -34.188 -30.625 1 65.62 530 PHE B O 1
ATOM 10577 N N . VAL B 1 531 ? 22.656 -33.969 -32.625 1 62.09 531 VAL B N 1
ATOM 10578 C CA . VAL B 1 531 ? 23.859 -34.281 -33.344 1 62.09 531 VAL B CA 1
ATOM 10579 C C . VAL B 1 531 ? 24.594 -33 -33.75 1 62.09 531 VAL B C 1
ATOM 10581 O O . VAL B 1 531 ? 25.812 -33 -33.875 1 62.09 531 VAL B O 1
ATOM 10584 N N . GLU B 1 532 ? 23.906 -32 -34.031 1 69.56 532 GLU B N 1
ATOM 10585 C CA . GLU B 1 532 ? 24.5 -30.734 -34.406 1 69.56 532 GLU B CA 1
ATOM 10586 C C . GLU B 1 532 ? 23.781 -29.562 -33.75 1 69.56 532 GLU B C 1
ATOM 10588 O O . GLU B 1 532 ? 22.641 -29.703 -33.312 1 69.56 532 GLU B O 1
ATOM 10593 N N . VAL B 1 533 ? 24.578 -28.5 -33.594 1 76.75 533 VAL B N 1
ATOM 10594 C CA . VAL B 1 533 ? 23.969 -27.281 -33.094 1 76.75 533 VAL B CA 1
ATOM 10595 C C . VAL B 1 533 ? 22.922 -26.781 -34.094 1 76.75 533 VAL B C 1
ATOM 10597 O O . VAL B 1 533 ? 23.219 -26.609 -35.281 1 76.75 533 VAL B O 1
ATOM 10600 N N . PRO B 1 534 ? 21.719 -26.75 -33.688 1 76.94 534 PRO B N 1
ATOM 10601 C CA . PRO B 1 534 ? 20.688 -26.266 -34.594 1 76.94 534 PRO B CA 1
ATOM 10602 C C . PRO B 1 534 ? 21.016 -24.891 -35.188 1 76.94 534 PRO B C 1
ATOM 10604 O O . PRO B 1 534 ? 21.359 -23.969 -34.438 1 76.94 534 PRO B O 1
ATOM 10607 N N . ARG B 1 535 ? 20.953 -24.672 -36.406 1 77 535 ARG B N 1
ATOM 10608 C CA . ARG B 1 535 ? 21.281 -23.453 -37.125 1 77 535 ARG B CA 1
ATOM 10609 C C . ARG B 1 535 ? 20.375 -22.312 -36.719 1 77 535 ARG B C 1
ATOM 10611 O O . ARG B 1 535 ? 20.766 -21.141 -36.75 1 77 535 ARG B O 1
ATOM 10618 N N . VAL B 1 536 ? 19.25 -22.672 -36.25 1 83.44 536 VAL B N 1
ATOM 10619 C CA . VAL B 1 536 ? 18.234 -21.688 -35.875 1 83.44 536 VAL B CA 1
ATOM 10620 C C . VAL B 1 536 ? 18.719 -20.875 -34.688 1 83.44 536 VAL B C 1
ATOM 10622 O O . VAL B 1 536 ? 18.344 -19.703 -34.531 1 83.44 536 VAL B O 1
ATOM 10625 N N . LEU B 1 537 ? 19.547 -21.453 -33.906 1 83.81 537 LEU B N 1
ATOM 10626 C CA . LEU B 1 537 ? 20.047 -20.781 -32.719 1 83.81 537 LEU B CA 1
ATOM 10627 C C . LEU B 1 537 ? 20.953 -19.609 -33.094 1 83.81 537 LEU B C 1
ATOM 10629 O O . LEU B 1 537 ? 21.078 -18.641 -32.344 1 83.81 537 LEU B O 1
ATOM 10633 N N . GLY B 1 538 ? 21.562 -19.75 -34.219 1 81.81 538 GLY B N 1
ATOM 10634 C CA . GLY B 1 538 ? 22.469 -18.703 -34.656 1 81.81 538 GLY B CA 1
ATOM 10635 C C . GLY B 1 538 ? 21.766 -17.422 -35.031 1 81.81 538 GLY B C 1
ATOM 10636 O O . GLY B 1 538 ? 22.359 -16.344 -34.969 1 81.81 538 GLY B O 1
ATOM 10637 N N . GLU B 1 539 ? 20.547 -17.531 -35.344 1 82.69 539 GLU B N 1
ATOM 10638 C CA . GLU B 1 539 ? 19.797 -16.359 -35.812 1 82.69 539 GLU B CA 1
ATOM 10639 C C . GLU B 1 539 ? 19.094 -15.656 -34.625 1 82.69 539 GLU B C 1
ATOM 10641 O O . GLU B 1 539 ? 18.656 -14.508 -34.781 1 82.69 539 GLU B O 1
ATOM 10646 N N . MET B 1 540 ? 19.141 -16.281 -33.531 1 87.62 540 MET B N 1
ATOM 10647 C CA . MET B 1 540 ? 18.453 -15.711 -32.375 1 87.62 540 MET B CA 1
ATOM 10648 C C . MET B 1 540 ? 19.359 -14.742 -31.625 1 87.62 540 MET B C 1
ATOM 10650 O O . MET B 1 540 ? 20.531 -15.047 -31.375 1 87.62 540 MET B O 1
ATOM 10654 N N . LYS B 1 541 ? 18.891 -13.578 -31.344 1 83.75 541 LYS B N 1
ATOM 10655 C CA . LYS B 1 541 ? 19.766 -12.602 -30.703 1 83.75 541 LYS B CA 1
ATOM 10656 C C . LYS B 1 541 ? 19.234 -12.195 -29.328 1 83.75 541 LYS B C 1
ATOM 10658 O O . LYS B 1 541 ? 19.984 -11.711 -28.484 1 83.75 541 LYS B O 1
ATOM 10663 N N . ASN B 1 542 ? 17.984 -12.477 -29.047 1 89.5 542 ASN B N 1
ATOM 10664 C CA . ASN B 1 542 ? 17.375 -11.914 -27.844 1 89.5 542 ASN B CA 1
ATOM 10665 C C . ASN B 1 542 ? 17.047 -12.992 -26.828 1 89.5 542 ASN B C 1
ATOM 10667 O O . ASN B 1 542 ? 16.062 -12.875 -26.078 1 89.5 542 ASN B O 1
ATOM 10671 N N . VAL B 1 543 ? 17.906 -14.039 -26.75 1 93.81 543 VAL B N 1
ATOM 10672 C CA . VAL B 1 543 ? 17.672 -15.125 -25.812 1 93.81 543 VAL B CA 1
ATOM 10673 C C . VAL B 1 543 ? 18.188 -14.742 -24.438 1 93.81 543 VAL B C 1
ATOM 10675 O O . VAL B 1 543 ? 19.281 -14.188 -24.297 1 93.81 543 VAL B O 1
ATOM 10678 N N . LYS B 1 544 ? 17.406 -14.992 -23.406 1 95.19 544 LYS B N 1
ATOM 10679 C CA . LYS B 1 544 ? 17.766 -14.578 -22.047 1 95.19 544 LYS B CA 1
ATOM 10680 C C . LYS B 1 544 ? 18.016 -15.789 -21.156 1 95.19 544 LYS B C 1
ATOM 10682 O O . LYS B 1 544 ? 18.734 -15.688 -20.156 1 95.19 544 LYS B O 1
ATOM 10687 N N . THR B 1 545 ? 17.391 -16.922 -21.438 1 96.19 545 THR B N 1
ATOM 10688 C CA . THR B 1 545 ? 17.562 -18.125 -20.625 1 96.19 545 THR B CA 1
ATOM 10689 C C . THR B 1 545 ? 17.828 -19.328 -21.516 1 96.19 545 THR B C 1
ATOM 10691 O O . THR B 1 545 ? 17.188 -19.5 -22.547 1 96.19 545 THR B O 1
ATOM 10694 N N . VAL B 1 546 ? 18.812 -20.078 -21.172 1 93.19 546 VAL B N 1
ATOM 10695 C CA . VAL B 1 546 ? 19.094 -21.344 -21.828 1 93.19 546 VAL B CA 1
ATOM 10696 C C . VAL B 1 546 ? 19.25 -22.438 -20.781 1 93.19 546 VAL B C 1
ATOM 10698 O O . VAL B 1 546 ? 20.078 -22.344 -19.875 1 93.19 546 VAL B O 1
ATOM 10701 N N . ILE B 1 547 ? 18.453 -23.406 -20.906 1 91.56 547 ILE B N 1
ATOM 10702 C CA . ILE B 1 547 ? 18.516 -24.578 -20.031 1 91.56 547 ILE B CA 1
ATOM 10703 C C . ILE B 1 547 ? 18.828 -25.828 -20.844 1 91.56 547 ILE B C 1
ATOM 10705 O O . ILE B 1 547 ? 18.125 -26.141 -21.797 1 91.56 547 ILE B O 1
ATOM 10709 N N . ILE B 1 548 ? 19.844 -26.438 -20.516 1 86.31 548 ILE B N 1
ATOM 10710 C CA . ILE B 1 548 ? 20.219 -27.672 -21.203 1 86.31 548 ILE B CA 1
ATOM 10711 C C . ILE B 1 548 ? 19.984 -28.875 -20.281 1 86.31 548 ILE B C 1
ATOM 10713 O O . ILE B 1 548 ? 20.516 -28.906 -19.156 1 86.31 548 ILE B O 1
ATOM 10717 N N . GLN B 1 549 ? 19.047 -29.719 -20.734 1 77.5 549 GLN B N 1
ATOM 10718 C CA . GLN B 1 549 ? 18.734 -30.906 -19.953 1 77.5 549 GLN B CA 1
ATOM 10719 C C . GLN B 1 549 ? 19.047 -32.188 -20.734 1 77.5 549 GLN B C 1
ATOM 10721 O O . GLN B 1 549 ? 18.906 -32.219 -21.953 1 77.5 549 GLN B O 1
ATOM 10726 N N . ASP B 1 550 ? 19.375 -33.312 -20.125 1 65.56 550 ASP B N 1
ATOM 10727 C CA . ASP B 1 550 ? 19.562 -34.688 -20.609 1 65.56 550 ASP B CA 1
ATOM 10728 C C . ASP B 1 550 ? 20.609 -34.719 -21.719 1 65.56 550 ASP B C 1
ATOM 10730 O O . ASP B 1 550 ? 20.344 -35.25 -22.812 1 65.56 550 ASP B O 1
ATOM 10734 N N . ALA B 1 551 ? 21.719 -34 -21.531 1 60.03 551 ALA B N 1
ATOM 10735 C CA . ALA B 1 551 ? 22.766 -34.062 -22.562 1 60.03 551 ALA B CA 1
ATOM 10736 C C . ALA B 1 551 ? 23.453 -35.438 -22.562 1 60.03 551 ALA B C 1
ATOM 10738 O O . ALA B 1 551 ? 23.859 -35.938 -21.5 1 60.03 551 ALA B O 1
ATOM 10739 N N . SER B 1 552 ? 23.016 -36.312 -23.547 1 59.09 552 SER B N 1
ATOM 10740 C CA . SER B 1 552 ? 23.688 -37.594 -23.656 1 59.09 552 SER B CA 1
ATOM 10741 C C . SER B 1 552 ? 25.203 -37.438 -23.609 1 59.09 552 SER B C 1
ATOM 10743 O O . SER B 1 552 ? 25.75 -36.406 -24.016 1 59.09 552 SER B O 1
ATOM 10745 N N . GLU B 1 553 ? 25.938 -38.375 -22.812 1 56.12 553 GLU B N 1
ATOM 10746 C CA . GLU B 1 553 ? 27.375 -38.5 -22.641 1 56.12 553 GLU B CA 1
ATOM 10747 C C . GLU B 1 553 ? 28.094 -38.344 -23.984 1 56.12 553 GLU B C 1
ATOM 10749 O O . GLU B 1 553 ? 29.234 -37.875 -24.031 1 56.12 553 GLU B O 1
ATOM 10754 N N . ALA B 1 554 ? 27.453 -38.875 -25.016 1 52.56 554 ALA B N 1
ATOM 10755 C CA . ALA B 1 554 ? 28.172 -39.094 -26.266 1 52.56 554 ALA B CA 1
ATOM 10756 C C . ALA B 1 554 ? 28.469 -37.781 -26.969 1 52.56 554 ALA B C 1
ATOM 10758 O O . ALA B 1 554 ? 29.266 -37.75 -27.906 1 52.56 554 ALA B O 1
ATOM 10759 N N . SER B 1 555 ? 28 -36.594 -26.422 1 61.03 555 SER B N 1
ATOM 10760 C CA . SER B 1 555 ? 28.078 -35.5 -27.375 1 61.03 555 SER B CA 1
ATOM 10761 C C . SER B 1 555 ? 28.875 -34.312 -26.797 1 61.03 555 SER B C 1
ATOM 10763 O O . SER B 1 555 ? 28.453 -33.188 -26.938 1 61.03 555 SER B O 1
ATOM 10765 N N . LYS B 1 556 ? 30.078 -34.688 -26.359 1 64.31 556 LYS B N 1
ATOM 10766 C CA . LYS B 1 556 ? 30.906 -33.625 -25.766 1 64.31 556 LYS B CA 1
ATOM 10767 C C . LYS B 1 556 ? 31.109 -32.469 -26.734 1 64.31 556 LYS B C 1
ATOM 10769 O O . LYS B 1 556 ? 30.984 -31.312 -26.344 1 64.31 556 LYS B O 1
ATOM 10774 N N . THR B 1 557 ? 31.438 -32.844 -27.922 1 63.03 557 THR B N 1
ATOM 10775 C CA . THR B 1 557 ? 31.766 -31.812 -28.906 1 63.03 557 THR B CA 1
ATOM 10776 C C . THR B 1 557 ? 30.562 -30.922 -29.188 1 63.03 557 THR B C 1
ATOM 10778 O O . THR B 1 557 ? 30.719 -29.703 -29.359 1 63.03 557 THR B O 1
ATOM 10781 N N . ILE B 1 558 ? 29.516 -31.438 -29.078 1 65.88 558 ILE B N 1
ATOM 10782 C CA . ILE B 1 558 ? 28.328 -30.672 -29.406 1 65.88 558 ILE B CA 1
ATOM 10783 C C . ILE B 1 558 ? 28 -29.719 -28.266 1 65.88 558 ILE B C 1
ATOM 10785 O O . ILE B 1 558 ? 27.641 -28.562 -28.5 1 65.88 558 ILE B O 1
ATOM 10789 N N . HIS B 1 559 ? 28.391 -30.156 -27.172 1 75.38 559 HIS B N 1
ATOM 10790 C CA . HIS B 1 559 ? 28.094 -29.328 -26.016 1 75.38 559 HIS B CA 1
ATOM 10791 C C . HIS B 1 559 ? 29.016 -28.109 -25.969 1 75.38 559 HIS B C 1
ATOM 10793 O O . HIS B 1 559 ? 28.578 -27 -25.656 1 75.38 559 HIS B O 1
ATOM 10799 N N . GLU B 1 560 ? 30.188 -28.359 -26.391 1 79.88 560 GLU B N 1
ATOM 10800 C CA . GLU B 1 560 ? 31.141 -27.25 -26.375 1 79.88 560 GLU B CA 1
ATOM 10801 C C . GLU B 1 560 ? 30.812 -26.234 -27.453 1 79.88 560 GLU B C 1
ATOM 10803 O O . GLU B 1 560 ? 30.906 -25.031 -27.234 1 79.88 560 GLU B O 1
ATOM 10808 N N . SER B 1 561 ? 30.406 -26.781 -28.516 1 81.56 561 SER B N 1
ATOM 10809 C CA . SER B 1 561 ? 30.031 -25.875 -29.594 1 81.56 561 SER B CA 1
ATOM 10810 C C . SER B 1 561 ? 28.766 -25.094 -29.266 1 81.56 561 SER B C 1
ATOM 10812 O O . SER B 1 561 ? 28.641 -23.938 -29.625 1 81.56 561 SER B O 1
ATOM 10814 N N . LEU B 1 562 ? 27.969 -25.719 -28.578 1 82.88 562 LEU B N 1
ATOM 10815 C CA . LEU B 1 562 ? 26.703 -25.094 -28.188 1 82.88 562 LEU B CA 1
ATOM 10816 C C . LEU B 1 562 ? 26.953 -23.953 -27.203 1 82.88 562 LEU B C 1
ATOM 10818 O O . LEU B 1 562 ? 26.375 -22.875 -27.328 1 82.88 562 LEU B O 1
ATOM 10822 N N . ILE B 1 563 ? 27.797 -24.188 -26.328 1 86.19 563 ILE B N 1
ATOM 10823 C CA . ILE B 1 563 ? 28.094 -23.188 -25.297 1 86.19 563 ILE B CA 1
ATOM 10824 C C . ILE B 1 563 ? 28.812 -22 -25.938 1 86.19 563 ILE B C 1
ATOM 10826 O O . ILE B 1 563 ? 28.547 -20.844 -25.594 1 86.19 563 ILE B O 1
ATOM 10830 N N . ASN B 1 564 ? 29.656 -22.312 -26.844 1 86.19 564 ASN B N 1
ATOM 10831 C CA . ASN B 1 564 ? 30.359 -21.25 -27.547 1 86.19 564 ASN B CA 1
ATOM 10832 C C . ASN B 1 564 ? 29.406 -20.375 -28.359 1 86.19 564 ASN B C 1
ATOM 10834 O O . ASN B 1 564 ? 29.562 -19.156 -28.422 1 86.19 564 ASN B O 1
ATOM 10838 N N . LEU B 1 565 ? 28.516 -21.047 -28.875 1 86.12 565 LEU B N 1
ATOM 10839 C CA . LEU B 1 565 ? 27.516 -20.312 -29.641 1 86.12 565 LEU B CA 1
ATOM 10840 C C . LEU B 1 565 ? 26.672 -19.438 -28.719 1 86.12 565 LEU B C 1
ATOM 10842 O O . LEU B 1 565 ? 26.375 -18.281 -29.047 1 86.12 565 LEU B O 1
ATOM 10846 N N . CYS B 1 566 ? 26.281 -19.969 -27.625 1 85.75 566 CYS B N 1
ATOM 10847 C CA . CYS B 1 566 ? 25.469 -19.219 -26.672 1 85.75 566 CYS B CA 1
ATOM 10848 C C . CYS B 1 566 ? 26.219 -17.984 -26.172 1 85.75 566 CYS B C 1
ATOM 10850 O O . CYS B 1 566 ? 25.641 -16.891 -26.094 1 85.75 566 CYS B O 1
ATOM 10852 N N . VAL B 1 567 ? 27.453 -18.141 -25.906 1 88.75 567 VAL B N 1
ATOM 10853 C CA . VAL B 1 567 ? 28.266 -17.062 -25.344 1 88.75 567 VAL B CA 1
ATOM 10854 C C . VAL B 1 567 ? 28.516 -15.992 -26.391 1 88.75 567 VAL B C 1
ATOM 10856 O O . VAL B 1 567 ? 28.516 -14.797 -26.078 1 88.75 567 VAL B O 1
ATOM 10859 N N . SER B 1 568 ? 28.594 -16.438 -27.594 1 87.38 568 SER B N 1
ATOM 10860 C CA . SER B 1 568 ? 28.922 -15.492 -28.656 1 87.38 568 SER B CA 1
ATOM 10861 C C . SER B 1 568 ? 27.688 -14.773 -29.172 1 87.38 568 SER B C 1
ATOM 10863 O O . SER B 1 568 ? 27.734 -13.586 -29.484 1 87.38 568 SER B O 1
ATOM 10865 N N . ASN B 1 569 ? 26.625 -15.43 -29.172 1 88.56 569 ASN B N 1
ATOM 10866 C CA . ASN B 1 569 ? 25.453 -14.906 -29.859 1 88.56 569 ASN B CA 1
ATOM 10867 C C . ASN B 1 569 ? 24.484 -14.25 -28.891 1 88.56 569 ASN B C 1
ATOM 10869 O O . ASN B 1 569 ? 23.734 -13.344 -29.281 1 88.56 569 ASN B O 1
ATOM 10873 N N . PHE B 1 570 ? 24.406 -14.734 -27.781 1 93 570 PHE B N 1
ATOM 10874 C CA . PHE B 1 570 ? 23.375 -14.266 -26.875 1 93 570 PHE B CA 1
ATOM 10875 C C . PHE B 1 570 ? 23.938 -13.219 -25.906 1 93 570 PHE B C 1
ATOM 10877 O O . PHE B 1 570 ? 24.172 -13.508 -24.734 1 93 570 PHE B O 1
ATOM 10884 N N . LYS B 1 571 ? 23.906 -12.023 -26.281 1 90.12 571 LYS B N 1
ATOM 10885 C CA . LYS B 1 571 ? 24.531 -10.93 -25.547 1 90.12 571 LYS B CA 1
ATOM 10886 C C . LYS B 1 571 ? 23.75 -10.602 -24.266 1 90.12 571 LYS B C 1
ATOM 10888 O O . LYS B 1 571 ? 24.328 -10.094 -23.297 1 90.12 571 LYS B O 1
ATOM 10893 N N . TYR B 1 572 ? 22.5 -10.914 -24.297 1 93.25 572 TYR B N 1
ATOM 10894 C CA . TYR B 1 572 ? 21.656 -10.516 -23.172 1 93.25 572 TYR B CA 1
ATOM 10895 C C . TYR B 1 572 ? 21.266 -11.727 -22.344 1 93.25 572 TYR B C 1
ATOM 10897 O O . TYR B 1 572 ? 20.234 -11.703 -21.656 1 93.25 572 TYR B O 1
ATOM 10905 N N . LEU B 1 573 ? 22.078 -12.773 -22.359 1 95.06 573 LEU B N 1
ATOM 10906 C CA . LEU B 1 573 ? 21.812 -13.984 -21.594 1 95.06 573 LEU B CA 1
ATOM 10907 C C . LEU B 1 573 ? 21.844 -13.703 -20.094 1 95.06 573 LEU B C 1
ATOM 10909 O O . LEU B 1 573 ? 22.797 -13.086 -19.594 1 95.06 573 LEU B O 1
ATOM 10913 N N . ARG B 1 574 ? 20.828 -14.133 -19.406 1 96.69 574 ARG B N 1
ATOM 10914 C CA . ARG B 1 574 ? 20.719 -13.883 -17.969 1 96.69 574 ARG B CA 1
ATOM 10915 C C . ARG B 1 574 ? 20.906 -15.172 -17.172 1 96.69 574 ARG B C 1
ATOM 10917 O O . ARG B 1 574 ? 21.375 -15.141 -16.047 1 96.69 574 ARG B O 1
ATOM 10924 N N . ALA B 1 575 ? 20.453 -16.25 -17.703 1 97.06 575 ALA B N 1
ATOM 10925 C CA . ALA B 1 575 ? 20.547 -17.531 -17.016 1 97.06 575 ALA B CA 1
ATOM 10926 C C . ALA B 1 575 ? 21.062 -18.625 -17.953 1 97.06 575 ALA B C 1
ATOM 10928 O O . ALA B 1 575 ? 20.625 -18.734 -19.094 1 97.06 575 ALA B O 1
ATOM 10929 N N . LEU B 1 576 ? 22.047 -19.297 -17.5 1 95.19 576 LEU B N 1
ATOM 10930 C CA . LEU B 1 576 ? 22.641 -20.406 -18.234 1 95.19 576 LEU B CA 1
ATOM 10931 C C . LEU B 1 576 ? 22.75 -21.641 -17.344 1 95.19 576 LEU B C 1
ATOM 10933 O O . LEU B 1 576 ? 23.625 -21.719 -16.469 1 95.19 576 LEU B O 1
ATOM 10937 N N . GLU B 1 577 ? 21.953 -22.625 -17.562 1 93.25 577 GLU B N 1
ATOM 10938 C CA . GLU B 1 577 ? 21.953 -23.859 -16.797 1 93.25 577 GLU B CA 1
ATOM 10939 C C . GLU B 1 577 ? 22.562 -25.016 -17.594 1 93.25 577 GLU B C 1
ATOM 10941 O O . GLU B 1 577 ? 21.969 -25.484 -18.547 1 93.25 577 GLU B O 1
ATOM 10946 N N . LEU B 1 578 ? 23.719 -25.453 -17.141 1 90.38 578 LEU B N 1
ATOM 10947 C CA . LEU B 1 578 ? 24.453 -26.516 -17.812 1 90.38 578 LEU B CA 1
ATOM 10948 C C . LEU B 1 578 ? 24.609 -27.734 -16.922 1 90.38 578 LEU B C 1
ATOM 10950 O O . LEU B 1 578 ? 25.703 -28.312 -16.812 1 90.38 578 LEU B O 1
ATOM 10954 N N . ARG B 1 579 ? 23.656 -28.125 -16.312 1 86.88 579 ARG B N 1
ATOM 10955 C CA . ARG B 1 579 ? 23.734 -29.219 -15.344 1 86.88 579 ARG B CA 1
ATOM 10956 C C . ARG B 1 579 ? 24.031 -30.547 -16.047 1 86.88 579 ARG B C 1
ATOM 10958 O O . ARG B 1 579 ? 23.484 -30.844 -17.109 1 86.88 579 ARG B O 1
ATOM 10965 N N . ASP B 1 580 ? 24.906 -31.328 -15.484 1 83.44 580 ASP B N 1
ATOM 10966 C CA . ASP B 1 580 ? 25.219 -32.688 -15.922 1 83.44 580 ASP B CA 1
ATOM 10967 C C . ASP B 1 580 ? 25.781 -32.688 -17.344 1 83.44 580 ASP B C 1
ATOM 10969 O O . ASP B 1 580 ? 25.547 -33.625 -18.109 1 83.44 580 ASP B O 1
ATOM 10973 N N . SER B 1 581 ? 26.406 -31.594 -17.719 1 83.38 581 SER B N 1
ATOM 10974 C CA . SER B 1 581 ? 27 -31.5 -19.047 1 83.38 581 SER B CA 1
ATOM 10975 C C . SER B 1 581 ? 28.422 -32.031 -19.062 1 83.38 581 SER B C 1
ATOM 10977 O O . SER B 1 581 ? 29.172 -31.844 -18.094 1 83.38 581 SER B O 1
ATOM 10979 N N . PRO B 1 582 ? 28.734 -32.75 -20.141 1 82.69 582 PRO B N 1
ATOM 10980 C CA . PRO B 1 582 ? 30.109 -33.281 -20.234 1 82.69 582 PRO B CA 1
ATOM 10981 C C . PRO B 1 582 ? 31.125 -32.219 -20.656 1 82.69 582 PRO B C 1
ATOM 10983 O O . PRO B 1 582 ? 31.859 -32.438 -21.625 1 82.69 582 PRO B O 1
ATOM 10986 N N . LEU B 1 583 ? 31.172 -31.125 -19.953 1 84.94 583 LEU B N 1
ATOM 10987 C CA . LEU B 1 583 ? 32.094 -30.031 -20.266 1 84.94 583 LEU B CA 1
ATOM 10988 C C . LEU B 1 583 ? 33.406 -30.219 -19.547 1 84.94 583 LEU B C 1
ATOM 10990 O O . LEU B 1 583 ? 33.438 -30.625 -18.375 1 84.94 583 LEU B O 1
ATOM 10994 N N . SER B 1 584 ? 34.5 -29.984 -20.312 1 84.81 584 SER B N 1
ATOM 10995 C CA . SER B 1 584 ? 35.812 -30.062 -19.688 1 84.81 584 SER B CA 1
ATOM 10996 C C . SER B 1 584 ? 36.312 -28.688 -19.25 1 84.81 584 SER B C 1
ATOM 10998 O O . SER B 1 584 ? 37.125 -28.562 -18.359 1 84.81 584 SER B O 1
ATOM 11000 N N . ALA B 1 585 ? 35.812 -27.703 -19.953 1 88.12 585 ALA B N 1
ATOM 11001 C CA . ALA B 1 585 ? 36.219 -26.344 -19.594 1 88.12 585 ALA B CA 1
ATOM 11002 C C . ALA B 1 585 ? 35.188 -25.328 -20.109 1 88.12 585 ALA B C 1
ATOM 11004 O O . ALA B 1 585 ? 34.469 -25.594 -21.078 1 88.12 585 ALA B O 1
ATOM 11005 N N . LEU B 1 586 ? 35.062 -24.234 -19.438 1 90.25 586 LEU B N 1
ATOM 11006 C CA . LEU B 1 586 ? 34.281 -23.109 -19.922 1 90.25 586 LEU B CA 1
ATOM 11007 C C . LEU B 1 586 ? 35.094 -22.219 -20.844 1 90.25 586 LEU B C 1
ATOM 11009 O O . LEU B 1 586 ? 36.281 -22 -20.609 1 90.25 586 LEU B O 1
ATOM 11013 N N . PRO B 1 587 ? 34.438 -21.766 -21.844 1 89.56 587 PRO B N 1
ATOM 11014 C CA . PRO B 1 587 ? 35.188 -20.859 -22.734 1 89.56 587 PRO B CA 1
ATOM 11015 C C . PRO B 1 587 ? 35.562 -19.547 -22.047 1 89.56 587 PRO B C 1
ATOM 11017 O O . PRO B 1 587 ? 34.812 -19.031 -21.219 1 89.56 587 PRO B O 1
ATOM 11020 N N . ASN B 1 588 ? 36.719 -18.984 -22.359 1 89.38 588 ASN B N 1
ATOM 11021 C CA . ASN B 1 588 ? 37.188 -17.734 -21.766 1 89.38 588 ASN B CA 1
ATOM 11022 C C . ASN B 1 588 ? 36.312 -16.562 -22.156 1 89.38 588 ASN B C 1
ATOM 11024 O O . ASN B 1 588 ? 36.312 -15.539 -21.469 1 89.38 588 ASN B O 1
ATOM 11028 N N . SER B 1 589 ? 35.594 -16.766 -23.203 1 91.12 589 SER B N 1
ATOM 11029 C CA . SER B 1 589 ? 34.719 -15.703 -23.672 1 91.12 589 SER B CA 1
ATOM 11030 C C . SER B 1 589 ? 33.469 -15.578 -22.781 1 91.12 589 SER B C 1
ATOM 11032 O O . SER B 1 589 ? 32.656 -14.688 -22.984 1 91.12 589 SER B O 1
ATOM 11034 N N . ILE B 1 590 ? 33.344 -16.359 -21.781 1 91.75 590 ILE B N 1
ATOM 11035 C CA . ILE B 1 590 ? 32.156 -16.328 -20.891 1 91.75 590 ILE B CA 1
ATOM 11036 C C . ILE B 1 590 ? 32.094 -14.969 -20.188 1 91.75 590 ILE B C 1
ATOM 11038 O O . ILE B 1 590 ? 31.016 -14.516 -19.828 1 91.75 590 ILE B O 1
ATOM 11042 N N . GLY B 1 591 ? 33.219 -14.281 -20.016 1 91.12 591 GLY B N 1
ATOM 11043 C CA . GLY B 1 591 ? 33.281 -12.992 -19.359 1 91.12 591 GLY B CA 1
ATOM 11044 C C . GLY B 1 591 ? 32.594 -11.883 -20.109 1 91.12 591 GLY B C 1
ATOM 11045 O O . GLY B 1 591 ? 32.312 -10.82 -19.562 1 91.12 591 GLY B O 1
ATOM 11046 N N . THR B 1 592 ? 32.25 -12.172 -21.359 1 91.75 592 THR B N 1
ATOM 11047 C CA . THR B 1 592 ? 31.578 -11.164 -22.172 1 91.75 592 THR B CA 1
ATOM 11048 C C . THR B 1 592 ? 30.094 -11.078 -21.844 1 91.75 592 THR B C 1
ATOM 11050 O O . THR B 1 592 ? 29.422 -10.109 -22.203 1 91.75 592 THR B O 1
ATOM 11053 N N . LEU B 1 593 ? 29.641 -12.094 -21.156 1 93.88 593 LEU B N 1
ATOM 11054 C CA . LEU B 1 593 ? 28.234 -12.102 -20.766 1 93.88 593 LEU B CA 1
ATOM 11055 C C . LEU B 1 593 ? 28 -11.211 -19.547 1 93.88 593 LEU B C 1
ATOM 11057 O O . LEU B 1 593 ? 27.75 -11.711 -18.453 1 93.88 593 LEU B O 1
ATOM 11061 N N . LYS B 1 594 ? 27.906 -9.984 -19.75 1 92 594 LYS B N 1
ATOM 11062 C CA . LYS B 1 594 ? 27.859 -9.008 -18.672 1 92 594 LYS B CA 1
ATOM 11063 C C . LYS B 1 594 ? 26.516 -9.062 -17.953 1 92 594 LYS B C 1
ATOM 11065 O O . LYS B 1 594 ? 26.391 -8.617 -16.812 1 92 594 LYS B O 1
ATOM 11070 N N . HIS B 1 595 ? 25.469 -9.664 -18.641 1 94.62 595 HIS B N 1
ATOM 11071 C CA . HIS B 1 595 ? 24.125 -9.664 -18.047 1 94.62 595 HIS B CA 1
ATOM 11072 C C . HIS B 1 595 ? 23.828 -10.977 -17.344 1 94.62 595 HIS B C 1
ATOM 11074 O O . HIS B 1 595 ? 22.75 -11.156 -16.766 1 94.62 595 HIS B O 1
ATOM 11080 N N . LEU B 1 596 ? 24.781 -11.93 -17.344 1 96.12 596 LEU B N 1
ATOM 11081 C CA . LEU B 1 596 ? 24.547 -13.25 -16.75 1 96.12 596 LEU B CA 1
ATOM 11082 C C . LEU B 1 596 ? 24.391 -13.156 -15.242 1 96.12 596 LEU B C 1
ATOM 11084 O O . LEU B 1 596 ? 25.25 -12.617 -14.555 1 96.12 596 LEU B O 1
ATOM 11088 N N . ARG B 1 597 ? 23.328 -13.656 -14.773 1 97.25 597 ARG B N 1
ATOM 11089 C CA . ARG B 1 597 ? 23.016 -13.562 -13.352 1 97.25 597 ARG B CA 1
ATOM 11090 C C . ARG B 1 597 ? 22.953 -14.945 -12.711 1 97.25 597 ARG B C 1
ATOM 11092 O O . ARG B 1 597 ? 23.156 -15.086 -11.508 1 97.25 597 ARG B O 1
ATOM 11099 N N . ASP B 1 598 ? 22.609 -15.945 -13.461 1 97.62 598 ASP B N 1
ATOM 11100 C CA . ASP B 1 598 ? 22.5 -17.312 -12.969 1 97.62 598 ASP B CA 1
ATOM 11101 C C . ASP B 1 598 ? 23.344 -18.266 -13.805 1 97.62 598 ASP B C 1
ATOM 11103 O O . ASP B 1 598 ? 23.188 -18.359 -15.023 1 97.62 598 ASP B O 1
ATOM 11107 N N . LEU B 1 599 ? 24.297 -18.906 -13.195 1 96.44 599 LEU B N 1
ATOM 11108 C CA . LEU B 1 599 ? 25.141 -19.906 -13.844 1 96.44 599 LEU B CA 1
ATOM 11109 C C . LEU B 1 599 ? 25.156 -21.203 -13.047 1 96.44 599 LEU B C 1
ATOM 11111 O O . LEU B 1 599 ? 25.625 -21.234 -11.906 1 96.44 599 LEU B O 1
ATOM 11115 N N . ASP B 1 600 ? 24.656 -22.266 -13.617 1 95.38 600 ASP B N 1
ATOM 11116 C CA . ASP B 1 600 ? 24.578 -23.562 -12.945 1 95.38 600 ASP B CA 1
ATOM 11117 C C . ASP B 1 600 ? 25.469 -24.594 -13.633 1 95.38 600 ASP B C 1
ATOM 11119 O O . ASP B 1 600 ? 25.203 -24.984 -14.766 1 95.38 600 ASP B O 1
ATOM 11123 N N . LEU B 1 601 ? 26.5 -25 -12.984 1 93.62 601 LEU B N 1
ATOM 11124 C CA . LEU B 1 601 ? 27.453 -25.984 -13.5 1 93.62 601 LEU B CA 1
ATOM 11125 C C . LEU B 1 601 ? 27.422 -27.266 -12.648 1 93.62 601 LEU B C 1
ATOM 11127 O O . LEU B 1 601 ? 28.438 -27.953 -12.531 1 93.62 601 LEU B O 1
ATOM 11131 N N . ALA B 1 602 ? 26.312 -27.547 -12.102 1 92.44 602 ALA B N 1
ATOM 11132 C CA . ALA B 1 602 ? 26.203 -28.703 -11.195 1 92.44 602 ALA B CA 1
ATOM 11133 C C . ALA B 1 602 ? 26.516 -30 -11.914 1 92.44 602 ALA B C 1
ATOM 11135 O O . ALA B 1 602 ? 26.047 -30.234 -13.031 1 92.44 602 ALA B O 1
ATOM 11136 N N . LYS B 1 603 ? 27.391 -30.797 -11.359 1 89.31 603 LYS B N 1
ATOM 11137 C CA . LYS B 1 603 ? 27.75 -32.156 -11.797 1 89.31 603 LYS B CA 1
ATOM 11138 C C . LYS B 1 603 ? 28.531 -32.125 -13.102 1 89.31 603 LYS B C 1
ATOM 11140 O O . LYS B 1 603 ? 28.484 -33.062 -13.898 1 89.31 603 LYS B O 1
ATOM 11145 N N . CYS B 1 604 ? 29.109 -30.922 -13.422 1 89.44 604 CYS B N 1
ATOM 11146 C CA . CYS B 1 604 ? 30.094 -30.875 -14.5 1 89.44 604 CYS B CA 1
ATOM 11147 C C . CYS B 1 604 ? 31.469 -31.312 -14.008 1 89.44 604 CYS B C 1
ATOM 11149 O O . CYS B 1 604 ? 32.344 -30.484 -13.812 1 89.44 604 CYS B O 1
ATOM 11151 N N . GLU B 1 605 ? 31.688 -32.5 -13.969 1 89.06 605 GLU B N 1
ATOM 11152 C CA . GLU B 1 605 ? 32.844 -33.094 -13.32 1 89.06 605 GLU B CA 1
ATOM 11153 C C . GLU B 1 605 ? 34.125 -32.781 -14.109 1 89.06 605 GLU B C 1
ATOM 11155 O O . GLU B 1 605 ? 35.219 -32.844 -13.555 1 89.06 605 GLU B O 1
ATOM 11160 N N . GLY B 1 606 ? 33.969 -32.5 -15.312 1 87.94 606 GLY B N 1
ATOM 11161 C CA . GLY B 1 606 ? 35.125 -32.312 -16.172 1 87.94 606 GLY B CA 1
ATOM 11162 C C . GLY B 1 606 ? 35.781 -30.953 -15.953 1 87.94 606 GLY B C 1
ATOM 11163 O O . GLY B 1 606 ? 36.938 -30.75 -16.344 1 87.94 606 GLY B O 1
ATOM 11164 N N . ILE B 1 607 ? 35.156 -30.047 -15.305 1 91.88 607 ILE B N 1
ATOM 11165 C CA . ILE B 1 607 ? 35.688 -28.703 -15.125 1 91.88 607 ILE B CA 1
ATOM 11166 C C . ILE B 1 607 ? 36.688 -28.688 -13.953 1 91.88 607 ILE B C 1
ATOM 11168 O O . ILE B 1 607 ? 36.281 -28.938 -12.812 1 91.88 607 ILE B O 1
ATOM 11172 N N . ARG B 1 608 ? 37.906 -28.312 -14.18 1 92.94 608 ARG B N 1
ATOM 11173 C CA . ARG B 1 608 ? 38.938 -28.344 -13.156 1 92.94 608 ARG B CA 1
ATOM 11174 C C . ARG B 1 608 ? 39.344 -26.938 -12.75 1 92.94 608 ARG B C 1
ATOM 11176 O O . ARG B 1 608 ? 39.844 -26.734 -11.641 1 92.94 608 ARG B O 1
ATOM 11183 N N . GLU B 1 609 ? 39.188 -26.062 -13.734 1 93.06 609 GLU B N 1
ATOM 11184 C CA . GLU B 1 609 ? 39.531 -24.672 -13.469 1 93.06 609 GLU B CA 1
ATOM 11185 C C . GLU B 1 609 ? 38.5 -23.734 -14.125 1 93.06 609 GLU B C 1
ATOM 11187 O O . GLU B 1 609 ? 37.906 -24.078 -15.141 1 93.06 609 GLU B O 1
ATOM 11192 N N . LEU B 1 610 ? 38.312 -22.594 -13.539 1 93.25 610 LEU B N 1
ATOM 11193 C CA . LEU B 1 610 ? 37.5 -21.547 -14.125 1 93.25 610 LEU B CA 1
ATOM 11194 C C . LEU B 1 610 ? 38.312 -20.594 -14.977 1 93.25 610 LEU B C 1
ATOM 11196 O O . LEU B 1 610 ? 39.5 -20.375 -14.695 1 93.25 610 LEU B O 1
ATOM 11200 N N . PRO B 1 611 ? 37.688 -20.078 -15.961 1 91.81 611 PRO B N 1
ATOM 11201 C CA . PRO B 1 611 ? 38.469 -19.203 -16.859 1 91.81 611 PRO B CA 1
ATOM 11202 C C . PRO B 1 611 ? 38.938 -17.922 -16.172 1 91.81 611 PRO B C 1
ATOM 11204 O O . PRO B 1 611 ? 38.375 -17.516 -15.156 1 91.81 611 PRO B O 1
ATOM 11207 N N . ARG B 1 612 ? 39.938 -17.234 -16.703 1 88.5 612 ARG B N 1
ATOM 11208 C CA . ARG B 1 612 ? 40.562 -16.031 -16.141 1 88.5 612 ARG B CA 1
ATOM 11209 C C . ARG B 1 612 ? 39.594 -14.836 -16.234 1 88.5 612 ARG B C 1
ATOM 11211 O O . ARG B 1 612 ? 39.688 -13.914 -15.414 1 88.5 612 ARG B O 1
ATOM 11218 N N . SER B 1 613 ? 38.75 -14.914 -17.188 1 90.94 613 SER B N 1
ATOM 11219 C CA . SER B 1 613 ? 37.844 -13.797 -17.406 1 90.94 613 SER B CA 1
ATOM 11220 C C . SER B 1 613 ? 36.625 -13.898 -16.484 1 90.94 613 SER B C 1
ATOM 11222 O O . SER B 1 613 ? 35.688 -13.094 -16.578 1 90.94 613 SER B O 1
ATOM 11224 N N . PHE B 1 614 ? 36.594 -14.844 -15.555 1 92.69 614 PHE B N 1
ATOM 11225 C CA . PHE B 1 614 ? 35.438 -15.141 -14.734 1 92.69 614 PHE B CA 1
ATOM 11226 C C . PHE B 1 614 ? 35.062 -13.945 -13.859 1 92.69 614 PHE B C 1
ATOM 11228 O O . PHE B 1 614 ? 33.875 -13.742 -13.531 1 92.69 614 PHE B O 1
ATOM 11235 N N . TYR B 1 615 ? 36.031 -13.086 -13.539 1 89.25 615 TYR B N 1
ATOM 11236 C CA . TYR B 1 615 ? 35.812 -11.938 -12.672 1 89.25 615 TYR B CA 1
ATOM 11237 C C . TYR B 1 615 ? 34.969 -10.883 -13.367 1 89.25 615 TYR B C 1
ATOM 11239 O O . TYR B 1 615 ? 34.406 -10 -12.719 1 89.25 615 TYR B O 1
ATOM 11247 N N . LYS B 1 616 ? 34.844 -11.016 -14.656 1 91.44 616 LYS B N 1
ATOM 11248 C CA . LYS B 1 616 ? 34.094 -10.031 -15.438 1 91.44 616 LYS B CA 1
ATOM 11249 C C . LYS B 1 616 ? 32.594 -10.258 -15.305 1 91.44 616 LYS B C 1
ATOM 11251 O O . LYS B 1 616 ? 31.781 -9.398 -15.695 1 91.44 616 LYS B O 1
ATOM 11256 N N . LEU B 1 617 ? 32.188 -11.438 -14.719 1 93.88 617 LEU B N 1
ATOM 11257 C CA . LEU B 1 617 ? 30.781 -11.703 -14.508 1 93.88 617 LEU B CA 1
ATOM 11258 C C . LEU B 1 617 ? 30.281 -11.008 -13.242 1 93.88 617 LEU B C 1
ATOM 11260 O O . LEU B 1 617 ? 29.781 -11.664 -12.328 1 93.88 617 LEU B O 1
ATOM 11264 N N . ARG B 1 618 ? 30.297 -9.781 -13.289 1 92.19 618 ARG B N 1
ATOM 11265 C CA . ARG B 1 618 ? 30.047 -8.969 -12.109 1 92.19 618 ARG B CA 1
ATOM 11266 C C . ARG B 1 618 ? 28.562 -8.969 -11.742 1 92.19 618 ARG B C 1
ATOM 11268 O O . ARG B 1 618 ? 28.203 -8.688 -10.602 1 92.19 618 ARG B O 1
ATOM 11275 N N . SER B 1 619 ? 27.656 -9.328 -12.703 1 93.88 619 SER B N 1
ATOM 11276 C CA . SER B 1 619 ? 26.219 -9.32 -12.453 1 93.88 619 SER B CA 1
ATOM 11277 C C . SER B 1 619 ? 25.75 -10.656 -11.906 1 93.88 619 SER B C 1
ATOM 11279 O O . SER B 1 619 ? 24.578 -10.812 -11.57 1 93.88 619 SER B O 1
ATOM 11281 N N . LEU B 1 620 ? 26.641 -11.617 -11.742 1 95.94 620 LEU B N 1
ATOM 11282 C CA . LEU B 1 620 ? 26.281 -12.961 -11.32 1 95.94 620 LEU B CA 1
ATOM 11283 C C . LEU B 1 620 ? 25.719 -12.953 -9.898 1 95.94 620 LEU B C 1
ATOM 11285 O O . LEU B 1 620 ? 26.344 -12.398 -8.992 1 95.94 620 LEU B O 1
ATOM 11289 N N . GLN B 1 621 ? 24.609 -13.539 -9.758 1 96.19 621 GLN B N 1
ATOM 11290 C CA . GLN B 1 621 ? 23.953 -13.602 -8.453 1 96.19 621 GLN B CA 1
ATOM 11291 C C . GLN B 1 621 ? 23.938 -15.031 -7.91 1 96.19 621 GLN B C 1
ATOM 11293 O O . GLN B 1 621 ? 24.016 -15.234 -6.695 1 96.19 621 GLN B O 1
ATOM 11298 N N . PHE B 1 622 ? 23.859 -16.016 -8.797 1 97.44 622 PHE B N 1
ATOM 11299 C CA . PHE B 1 622 ? 23.781 -17.422 -8.398 1 97.44 622 PHE B CA 1
ATOM 11300 C C . PHE B 1 622 ? 24.844 -18.234 -9.125 1 97.44 622 PHE B C 1
ATOM 11302 O O . PHE B 1 622 ? 24.906 -18.234 -10.359 1 97.44 622 PHE B O 1
ATOM 11309 N N . LEU B 1 623 ? 25.672 -18.844 -8.383 1 97.06 623 LEU B N 1
ATOM 11310 C CA . LEU B 1 623 ? 26.719 -19.703 -8.93 1 97.06 623 LEU B CA 1
ATOM 11311 C C . LEU B 1 623 ? 26.672 -21.078 -8.258 1 97.06 623 LEU B C 1
ATOM 11313 O O . LEU B 1 623 ? 26.844 -21.188 -7.043 1 97.06 623 LEU B O 1
ATOM 11317 N N . ASN B 1 624 ? 26.406 -22.109 -9.039 1 96.69 624 ASN B N 1
ATOM 11318 C CA . ASN B 1 624 ? 26.344 -23.484 -8.547 1 96.69 624 ASN B CA 1
ATOM 11319 C C . ASN B 1 624 ? 27.5 -24.328 -9.102 1 96.69 624 ASN B C 1
ATOM 11321 O O . ASN B 1 624 ? 27.531 -24.625 -10.289 1 96.69 624 ASN B O 1
ATOM 11325 N N . LEU B 1 625 ? 28.438 -24.672 -8.266 1 95.81 625 LEU B N 1
ATOM 11326 C CA . LEU B 1 625 ? 29.578 -25.484 -8.648 1 95.81 625 LEU B CA 1
ATOM 11327 C C . LEU B 1 625 ? 29.531 -26.844 -7.957 1 95.81 625 LEU B C 1
ATOM 11329 O O . LEU B 1 625 ? 30.578 -27.438 -7.664 1 95.81 625 LEU B O 1
ATOM 11333 N N . GLU B 1 626 ? 28.375 -27.297 -7.699 1 94.44 626 GLU B N 1
ATOM 11334 C CA . GLU B 1 626 ? 28.203 -28.562 -7.004 1 94.44 626 GLU B CA 1
ATOM 11335 C C . GLU B 1 626 ? 28.719 -29.734 -7.844 1 94.44 626 GLU B C 1
ATOM 11337 O O . GLU B 1 626 ? 28.328 -29.891 -9.008 1 94.44 626 GLU B O 1
ATOM 11342 N N . GLY B 1 627 ? 29.547 -30.469 -7.305 1 91.56 627 GLY B N 1
ATOM 11343 C CA . GLY B 1 627 ? 30 -31.688 -7.961 1 91.56 627 GLY B CA 1
ATOM 11344 C C . GLY B 1 627 ? 31.016 -31.422 -9.062 1 91.56 627 GLY B C 1
ATOM 11345 O O . GLY B 1 627 ? 31.266 -32.312 -9.891 1 91.56 627 GLY B O 1
ATOM 11346 N N . THR B 1 628 ? 31.5 -30.234 -9.195 1 92.69 628 THR B N 1
ATOM 11347 C CA . THR B 1 628 ? 32.531 -29.938 -10.18 1 92.69 628 THR B CA 1
ATOM 11348 C C . THR B 1 628 ? 33.875 -30.5 -9.727 1 92.69 628 THR B C 1
ATOM 11350 O O . THR B 1 628 ? 34.062 -30.891 -8.562 1 92.69 628 THR B O 1
ATOM 11353 N N . GLY B 1 629 ? 34.844 -30.625 -10.695 1 90.31 629 GLY B N 1
ATOM 11354 C CA . GLY B 1 629 ? 36.188 -31.125 -10.375 1 90.31 629 GLY B CA 1
ATOM 11355 C C . GLY B 1 629 ? 37.188 -30.016 -10.062 1 90.31 629 GLY B C 1
ATOM 11356 O O . GLY B 1 629 ? 38.375 -30.188 -10.258 1 90.31 629 GLY B O 1
ATOM 11357 N N . LEU B 1 630 ? 36.719 -28.969 -9.508 1 93.44 630 LEU B N 1
ATOM 11358 C CA . LEU B 1 630 ? 37.594 -27.812 -9.273 1 93.44 630 LEU B CA 1
ATOM 11359 C C . LEU B 1 630 ? 38.656 -28.109 -8.227 1 93.44 630 LEU B C 1
ATOM 11361 O O . LEU B 1 630 ? 38.344 -28.656 -7.168 1 93.44 630 LEU B O 1
ATOM 11365 N N . LYS B 1 631 ? 39.844 -27.703 -8.477 1 91.94 631 LYS B N 1
ATOM 11366 C CA . LYS B 1 631 ? 40.938 -27.906 -7.539 1 91.94 631 LYS B CA 1
ATOM 11367 C C . LYS B 1 631 ? 40.906 -26.875 -6.406 1 91.94 631 LYS B C 1
ATOM 11369 O O . LYS B 1 631 ? 41.062 -27.234 -5.238 1 91.94 631 LYS B O 1
ATOM 11374 N N . GLN B 1 632 ? 40.688 -25.688 -6.836 1 90.88 632 GLN B N 1
ATOM 11375 C CA . GLN B 1 632 ? 40.594 -24.562 -5.902 1 90.88 632 GLN B CA 1
ATOM 11376 C C . GLN B 1 632 ? 39.656 -23.484 -6.426 1 90.88 632 GLN B C 1
ATOM 11378 O O . GLN B 1 632 ? 39.344 -23.453 -7.621 1 90.88 632 GLN B O 1
ATOM 11383 N N . LEU B 1 633 ? 39.094 -22.75 -5.531 1 91.06 633 LEU B N 1
ATOM 11384 C CA . LEU B 1 633 ? 38.281 -21.609 -5.926 1 91.06 633 LEU B CA 1
ATOM 11385 C C . LEU B 1 633 ? 39.156 -20.406 -6.27 1 91.06 633 LEU B C 1
ATOM 11387 O O . LEU B 1 633 ? 39.906 -19.906 -5.422 1 91.06 633 LEU B O 1
ATOM 11391 N N . PRO B 1 634 ? 39.094 -19.953 -7.418 1 89.06 634 PRO B N 1
ATOM 11392 C CA . PRO B 1 634 ? 39.969 -18.844 -7.809 1 89.06 634 PRO B CA 1
ATOM 11393 C C . PRO B 1 634 ? 39.562 -17.531 -7.125 1 89.06 634 PRO B C 1
ATOM 11395 O O . PRO B 1 634 ? 38.438 -17.375 -6.688 1 89.06 634 PRO B O 1
ATOM 11398 N N . ASP B 1 635 ? 40.469 -16.547 -7.094 1 87.88 635 ASP B N 1
ATOM 11399 C CA . ASP B 1 635 ? 40.25 -15.242 -6.484 1 87.88 635 ASP B CA 1
ATOM 11400 C C . ASP B 1 635 ? 39.219 -14.43 -7.27 1 87.88 635 ASP B C 1
ATOM 11402 O O . ASP B 1 635 ? 38.562 -13.539 -6.715 1 87.88 635 ASP B O 1
ATOM 11406 N N . SER B 1 636 ? 39.125 -14.828 -8.477 1 87 636 SER B N 1
ATOM 11407 C CA . SER B 1 636 ? 38.188 -14.125 -9.344 1 87 636 SER B CA 1
ATOM 11408 C C . SER B 1 636 ? 36.75 -14.227 -8.82 1 87 636 SER B C 1
ATOM 11410 O O . SER B 1 636 ? 35.938 -13.312 -9.023 1 87 636 SER B O 1
ATOM 11412 N N . VAL B 1 637 ? 36.469 -15.328 -8.109 1 90.94 637 VAL B N 1
ATOM 11413 C CA . VAL B 1 637 ? 35.125 -15.539 -7.617 1 90.94 637 VAL B CA 1
ATOM 11414 C C . VAL B 1 637 ? 34.844 -14.625 -6.422 1 90.94 637 VAL B C 1
ATOM 11416 O O . VAL B 1 637 ? 33.719 -14.242 -6.172 1 90.94 637 VAL B O 1
ATOM 11419 N N . GLN B 1 638 ? 35.844 -14.227 -5.723 1 87.88 638 GLN B N 1
ATOM 11420 C CA . GLN B 1 638 ? 35.688 -13.375 -4.551 1 87.88 638 GLN B CA 1
ATOM 11421 C C . GLN B 1 638 ? 35.344 -11.938 -4.957 1 87.88 638 GLN B C 1
ATOM 11423 O O . GLN B 1 638 ? 34.812 -11.164 -4.152 1 87.88 638 GLN B O 1
ATOM 11428 N N . ARG B 1 639 ? 35.594 -11.641 -6.215 1 86.31 639 ARG B N 1
ATOM 11429 C CA . ARG B 1 639 ? 35.375 -10.281 -6.703 1 86.31 639 ARG B CA 1
ATOM 11430 C C . ARG B 1 639 ? 33.938 -10.07 -7.129 1 86.31 639 ARG B C 1
ATOM 11432 O O . ARG B 1 639 ? 33.531 -8.945 -7.43 1 86.31 639 ARG B O 1
ATOM 11439 N N . LEU B 1 640 ? 33.25 -11.156 -7.137 1 91.25 640 LEU B N 1
ATOM 11440 C CA . LEU B 1 640 ? 31.859 -11.047 -7.566 1 91.25 640 LEU B CA 1
ATOM 11441 C C . LEU B 1 640 ? 31 -10.406 -6.48 1 91.25 640 LEU B C 1
ATOM 11443 O O . LEU B 1 640 ? 30.516 -11.102 -5.578 1 91.25 640 LEU B O 1
ATOM 11447 N N . ILE B 1 641 ? 30.656 -9.148 -6.59 1 84.75 641 ILE B N 1
ATOM 11448 C CA . ILE B 1 641 ? 30.047 -8.336 -5.535 1 84.75 641 ILE B CA 1
ATOM 11449 C C . ILE B 1 641 ? 28.562 -8.656 -5.438 1 84.75 641 ILE B C 1
ATOM 11451 O O . ILE B 1 641 ? 27.969 -8.562 -4.359 1 84.75 641 ILE B O 1
ATOM 11455 N N . GLU B 1 642 ? 27.906 -9.094 -6.566 1 92.12 642 GLU B N 1
ATOM 11456 C CA . GLU B 1 642 ? 26.469 -9.266 -6.574 1 92.12 642 GLU B CA 1
ATOM 11457 C C . GLU B 1 642 ? 26.078 -10.711 -6.266 1 92.12 642 GLU B C 1
ATOM 11459 O O . GLU B 1 642 ? 24.891 -11.062 -6.305 1 92.12 642 GLU B O 1
ATOM 11464 N N . LEU B 1 643 ? 27.031 -11.547 -5.922 1 94.88 643 LEU B N 1
ATOM 11465 C CA . LEU B 1 643 ? 26.781 -12.961 -5.68 1 94.88 643 LEU B CA 1
ATOM 11466 C C . LEU B 1 643 ? 25.953 -13.156 -4.414 1 94.88 643 LEU B C 1
ATOM 11468 O O . LEU B 1 643 ? 26.328 -12.688 -3.34 1 94.88 643 LEU B O 1
ATOM 11472 N N . ARG B 1 644 ? 24.859 -13.836 -4.555 1 95.75 644 ARG B N 1
ATOM 11473 C CA . ARG B 1 644 ? 23.938 -14.031 -3.438 1 95.75 644 ARG B CA 1
ATOM 11474 C C . ARG B 1 644 ? 23.922 -15.492 -2.994 1 95.75 644 ARG B C 1
ATOM 11476 O O . ARG B 1 644 ? 23.719 -15.781 -1.814 1 95.75 644 ARG B O 1
ATOM 11483 N N . HIS B 1 645 ? 24.078 -16.422 -3.91 1 96.69 645 HIS B N 1
ATOM 11484 C CA . HIS B 1 645 ? 24.062 -17.859 -3.641 1 96.69 645 HIS B CA 1
ATOM 11485 C C . HIS B 1 645 ? 25.281 -18.547 -4.238 1 96.69 645 HIS B C 1
ATOM 11487 O O . HIS B 1 645 ? 25.562 -18.391 -5.43 1 96.69 645 HIS B O 1
ATOM 11493 N N . LEU B 1 646 ? 26 -19.234 -3.383 1 96.69 646 LEU B N 1
ATOM 11494 C CA . LEU B 1 646 ? 27.203 -19.906 -3.828 1 96.69 646 LEU B CA 1
ATOM 11495 C C . LEU B 1 646 ? 27.266 -21.344 -3.301 1 96.69 646 LEU B C 1
ATOM 11497 O O . LEU B 1 646 ? 27.156 -21.562 -2.094 1 96.69 646 LEU B O 1
ATOM 11501 N N . VAL B 1 647 ? 27.312 -22.281 -4.168 1 96.44 647 VAL B N 1
ATOM 11502 C CA . VAL B 1 647 ? 27.531 -23.688 -3.832 1 96.44 647 VAL B CA 1
ATOM 11503 C C . VAL B 1 647 ? 28.891 -24.141 -4.363 1 96.44 647 VAL B C 1
ATOM 11505 O O . VAL B 1 647 ? 29.203 -23.953 -5.543 1 96.44 647 VAL B O 1
ATOM 11508 N N . ILE B 1 648 ? 29.719 -24.719 -3.514 1 94.75 648 ILE B N 1
ATOM 11509 C CA . ILE B 1 648 ? 31.094 -25 -3.898 1 94.75 648 ILE B CA 1
ATOM 11510 C C . ILE B 1 648 ? 31.406 -26.469 -3.641 1 94.75 648 ILE B C 1
ATOM 11512 O O . ILE B 1 648 ? 30.984 -27.031 -2.631 1 94.75 648 ILE B O 1
ATOM 11516 N N . THR B 1 649 ? 32 -27.016 -4.539 1 94.94 649 THR B N 1
ATOM 11517 C CA . THR B 1 649 ? 32.688 -28.297 -4.391 1 94.94 649 THR B CA 1
ATOM 11518 C C . THR B 1 649 ? 34.125 -28.188 -4.836 1 94.94 649 THR B C 1
ATOM 11520 O O . THR B 1 649 ? 34.406 -27.844 -5.992 1 94.94 649 THR B O 1
ATOM 11523 N N . ILE B 1 650 ? 35.094 -28.344 -3.949 1 92.19 650 ILE B N 1
ATOM 11524 C CA . ILE B 1 650 ? 36.5 -28.234 -4.289 1 92.19 650 ILE B CA 1
ATOM 11525 C C . ILE B 1 650 ? 37.25 -29.469 -3.799 1 92.19 650 ILE B C 1
ATOM 11527 O O . ILE B 1 650 ? 36.812 -30.156 -2.885 1 92.19 650 ILE B O 1
ATOM 11531 N N . LYS B 1 651 ? 38.438 -29.688 -4.363 1 91.25 651 LYS B N 1
ATOM 11532 C CA . LYS B 1 651 ? 39.281 -30.828 -3.979 1 91.25 651 LYS B CA 1
ATOM 11533 C C . LYS B 1 651 ? 40.438 -30.375 -3.09 1 91.25 651 LYS B C 1
ATOM 11535 O O . LYS B 1 651 ? 41.156 -31.219 -2.547 1 91.25 651 LYS B O 1
ATOM 11540 N N . ALA B 1 652 ? 40.531 -29.188 -2.775 1 91.62 652 ALA B N 1
ATOM 11541 C CA . ALA B 1 652 ? 41.625 -28.656 -1.964 1 91.62 652 ALA B CA 1
ATOM 11542 C C . ALA B 1 652 ? 41.375 -28.906 -0.479 1 91.62 652 ALA B C 1
ATOM 11544 O O . ALA B 1 652 ? 40.219 -29.125 -0.061 1 91.62 652 ALA B O 1
ATOM 11545 N N . THR B 1 653 ? 42.406 -28.844 0.341 1 91.44 653 THR B N 1
ATOM 11546 C CA . THR B 1 653 ? 42.312 -29.078 1.778 1 91.44 653 THR B CA 1
ATOM 11547 C C . THR B 1 653 ? 41.938 -27.797 2.516 1 91.44 653 THR B C 1
ATOM 11549 O O . THR B 1 653 ? 41.469 -27.844 3.646 1 91.44 653 THR B O 1
ATOM 11552 N N . HIS B 1 654 ? 42.25 -26.734 1.816 1 90.94 654 HIS B N 1
ATOM 11553 C CA . HIS B 1 654 ? 41.906 -25.438 2.41 1 90.94 654 HIS B CA 1
ATOM 11554 C C . HIS B 1 654 ? 41.375 -24.469 1.358 1 90.94 654 HIS B C 1
ATOM 11556 O O . HIS B 1 654 ? 41.781 -24.531 0.194 1 90.94 654 HIS B O 1
ATOM 11562 N N . LEU B 1 655 ? 40.406 -23.672 1.833 1 89.88 655 LEU B N 1
ATOM 11563 C CA . LEU B 1 655 ? 39.938 -22.609 0.971 1 89.88 655 LEU B CA 1
ATOM 11564 C C . LEU B 1 655 ? 40.688 -21.312 1.225 1 89.88 655 LEU B C 1
ATOM 11566 O O . LEU B 1 655 ? 41.188 -21.094 2.326 1 89.88 655 LEU B O 1
ATOM 11570 N N . LYS B 1 656 ? 40.781 -20.516 0.234 1 88.56 656 LYS B N 1
ATOM 11571 C CA . LYS B 1 656 ? 41.438 -19.219 0.39 1 88.56 656 LYS B CA 1
ATOM 11572 C C . LYS B 1 656 ? 40.688 -18.344 1.377 1 88.56 656 LYS B C 1
ATOM 11574 O O . LYS B 1 656 ? 39.469 -18.484 1.537 1 88.56 656 LYS B O 1
ATOM 11579 N N . GLU B 1 657 ? 41.438 -17.453 1.936 1 89.69 657 GLU B N 1
ATOM 11580 C CA . GLU B 1 657 ? 40.844 -16.562 2.924 1 89.69 657 GLU B CA 1
ATOM 11581 C C . GLU B 1 657 ? 39.875 -15.562 2.27 1 89.69 657 GLU B C 1
ATOM 11583 O O . GLU B 1 657 ? 40.125 -15.109 1.149 1 89.69 657 GLU B O 1
ATOM 11588 N N . ILE B 1 658 ? 38.844 -15.328 2.945 1 89.38 658 ILE B N 1
ATOM 11589 C CA . ILE B 1 658 ? 37.906 -14.328 2.477 1 89.38 658 ILE B CA 1
ATOM 11590 C C . ILE B 1 658 ? 38.344 -12.938 2.906 1 89.38 658 ILE B C 1
ATOM 11592 O O . ILE B 1 658 ? 38.562 -12.68 4.094 1 89.38 658 ILE B O 1
ATOM 11596 N N . ARG B 1 659 ? 38.438 -12.047 2.041 1 86.06 659 ARG B N 1
ATOM 11597 C CA . ARG B 1 659 ? 38.906 -10.695 2.303 1 86.06 659 ARG B CA 1
ATOM 11598 C C . ARG B 1 659 ? 37.75 -9.766 2.656 1 86.06 659 ARG B C 1
ATOM 11600 O O . ARG B 1 659 ? 36.625 -10.047 2.322 1 86.06 659 ARG B O 1
ATOM 11607 N N . ALA B 1 660 ? 38.156 -8.688 3.268 1 84.12 660 ALA B N 1
ATOM 11608 C CA . ALA B 1 660 ? 37.156 -7.676 3.611 1 84.12 660 ALA B CA 1
ATOM 11609 C C . ALA B 1 660 ? 36.562 -7.031 2.357 1 84.12 660 ALA B C 1
ATOM 11611 O O . ALA B 1 660 ? 37.281 -6.75 1.402 1 84.12 660 ALA B O 1
ATOM 11612 N N . GLY B 1 661 ? 35.281 -6.938 2.295 1 79.69 661 GLY B N 1
ATOM 11613 C CA . GLY B 1 661 ? 34.625 -6.297 1.166 1 79.69 661 GLY B CA 1
ATOM 11614 C C . GLY B 1 661 ? 34.188 -7.273 0.092 1 79.69 661 GLY B C 1
ATOM 11615 O O . GLY B 1 661 ? 33.531 -6.891 -0.871 1 79.69 661 GLY B O 1
ATOM 11616 N N . CYS B 1 662 ? 34.625 -8.523 0.308 1 85.62 662 CYS B N 1
ATOM 11617 C CA . CYS B 1 662 ? 34.219 -9.547 -0.66 1 85.62 662 CYS B CA 1
ATOM 11618 C C . CYS B 1 662 ? 32.938 -10.234 -0.228 1 85.62 662 CYS B C 1
ATOM 11620 O O . CYS B 1 662 ? 32.656 -10.375 0.967 1 85.62 662 CYS B O 1
ATOM 11622 N N . TRP B 1 663 ? 32.156 -10.594 -1.186 1 89.12 663 TRP B N 1
ATOM 11623 C CA . TRP B 1 663 ? 30.906 -11.328 -0.965 1 89.12 663 TRP B CA 1
ATOM 11624 C C . TRP B 1 663 ? 30 -10.594 0.023 1 89.12 663 TRP B C 1
ATOM 11626 O O . TRP B 1 663 ? 29.484 -11.195 0.961 1 89.12 663 TRP B O 1
ATOM 11636 N N . THR B 1 664 ? 29.906 -9.336 -0.184 1 85.62 664 THR B N 1
ATOM 11637 C CA . THR B 1 664 ? 29.125 -8.508 0.734 1 85.62 664 THR B CA 1
ATOM 11638 C C . THR B 1 664 ? 27.641 -8.789 0.592 1 85.62 664 THR B C 1
ATOM 11640 O O . THR B 1 664 ? 26.859 -8.531 1.513 1 85.62 664 THR B O 1
ATOM 11643 N N . SER B 1 665 ? 27.234 -9.406 -0.563 1 90.75 665 SER B N 1
ATOM 11644 C CA . SER B 1 665 ? 25.812 -9.633 -0.801 1 90.75 665 SER B CA 1
ATOM 11645 C C . SER B 1 665 ? 25.453 -11.102 -0.626 1 90.75 665 SER B C 1
ATOM 11647 O O . SER B 1 665 ? 24.297 -11.492 -0.818 1 90.75 665 SER B O 1
ATOM 11649 N N . LEU B 1 666 ? 26.375 -11.961 -0.245 1 94.38 666 LEU B N 1
ATOM 11650 C CA . LEU B 1 666 ? 26.156 -13.406 -0.176 1 94.38 666 LEU B CA 1
ATOM 11651 C C . LEU B 1 666 ? 25.188 -13.758 0.945 1 94.38 666 LEU B C 1
ATOM 11653 O O . LEU B 1 666 ? 25.422 -13.406 2.104 1 94.38 666 LEU B O 1
ATOM 11657 N N . GLN B 1 667 ? 24.172 -14.477 0.606 1 94.19 667 GLN B N 1
ATOM 11658 C CA . GLN B 1 667 ? 23.156 -14.844 1.579 1 94.19 667 GLN B CA 1
ATOM 11659 C C . GLN B 1 667 ? 23.156 -16.344 1.839 1 94.19 667 GLN B C 1
ATOM 11661 O O . GLN B 1 667 ? 22.734 -16.797 2.906 1 94.19 667 GLN B O 1
ATOM 11666 N N . TYR B 1 668 ? 23.547 -17.094 0.895 1 96 668 TYR B N 1
ATOM 11667 C CA . TYR B 1 668 ? 23.516 -18.562 0.965 1 96 668 TYR B CA 1
ATOM 11668 C C . TYR B 1 668 ? 24.875 -19.141 0.555 1 96 668 TYR B C 1
ATOM 11670 O O . TYR B 1 668 ? 25.359 -18.859 -0.539 1 96 668 TYR B O 1
ATOM 11678 N N . LEU B 1 669 ? 25.5 -19.875 1.427 1 96.31 669 LEU B N 1
ATOM 11679 C CA . LEU B 1 669 ? 26.75 -20.562 1.145 1 96.31 669 LEU B CA 1
ATOM 11680 C C . LEU B 1 669 ? 26.641 -22.047 1.469 1 96.31 669 LEU B C 1
ATOM 11682 O O . LEU B 1 669 ? 26.25 -22.422 2.578 1 96.31 669 LEU B O 1
ATOM 11686 N N . GLU B 1 670 ? 26.969 -22.844 0.521 1 96.12 670 GLU B N 1
ATOM 11687 C CA . GLU B 1 670 ? 26.906 -24.281 0.715 1 96.12 670 GLU B CA 1
ATOM 11688 C C . GLU B 1 670 ? 28.188 -24.953 0.245 1 96.12 670 GLU B C 1
ATOM 11690 O O . GLU B 1 670 ? 28.625 -24.75 -0.89 1 96.12 670 GLU B O 1
ATOM 11695 N N . LEU B 1 671 ? 28.828 -25.641 1.094 1 95.38 671 LEU B N 1
ATOM 11696 C CA . LEU B 1 671 ? 29.938 -26.516 0.754 1 95.38 671 LEU B CA 1
ATOM 11697 C C . LEU B 1 671 ? 29.484 -27.969 0.687 1 95.38 671 LEU B C 1
ATOM 11699 O O . LEU B 1 671 ? 29.125 -28.562 1.709 1 95.38 671 LEU B O 1
ATOM 11703 N N . ARG B 1 672 ? 29.5 -28.438 -0.495 1 94.06 672 ARG B N 1
ATOM 11704 C CA . ARG B 1 672 ? 28.969 -29.781 -0.702 1 94.06 672 ARG B CA 1
ATOM 11705 C C . ARG B 1 672 ? 30.031 -30.719 -1.238 1 94.06 672 ARG B C 1
ATOM 11707 O O . ARG B 1 672 ? 30.719 -30.406 -2.211 1 94.06 672 ARG B O 1
ATOM 11714 N N . TYR B 1 673 ? 30.266 -31.844 -0.601 1 91.81 673 TYR B N 1
ATOM 11715 C CA . TYR B 1 673 ? 31.141 -32.938 -1.024 1 91.81 673 TYR B CA 1
ATOM 11716 C C . TYR B 1 673 ? 32.594 -32.469 -1.144 1 91.81 673 TYR B C 1
ATOM 11718 O O . TYR B 1 673 ? 33.25 -32.75 -2.127 1 91.81 673 TYR B O 1
ATOM 11726 N N . CYS B 1 674 ? 32.969 -31.547 -0.37 1 93.44 674 CYS B N 1
ATOM 11727 C CA . CYS B 1 674 ? 34.375 -31.203 -0.234 1 93.44 674 CYS B CA 1
ATOM 11728 C C . CYS B 1 674 ? 35.125 -32.219 0.635 1 93.44 674 CYS B C 1
ATOM 11730 O O . CYS B 1 674 ? 35.406 -31.953 1.805 1 93.44 674 CYS B O 1
ATOM 11732 N N . MET B 1 675 ? 35.531 -33.281 0.06 1 90.19 675 MET B N 1
ATOM 11733 C CA . MET B 1 675 ? 36 -34.5 0.761 1 90.19 675 MET B CA 1
ATOM 11734 C C . MET B 1 675 ? 37.312 -34.25 1.456 1 90.19 675 MET B C 1
ATOM 11736 O O . MET B 1 675 ? 37.625 -34.875 2.463 1 90.19 675 MET B O 1
ATOM 11740 N N . GLU B 1 676 ? 38.125 -33.312 0.982 1 91.94 676 GLU B N 1
ATOM 11741 C CA . GLU B 1 676 ? 39.469 -33.125 1.507 1 91.94 676 GLU B CA 1
ATOM 11742 C C . GLU B 1 676 ? 39.562 -31.875 2.377 1 91.94 676 GLU B C 1
ATOM 11744 O O . GLU B 1 676 ? 40.594 -31.594 2.969 1 91.94 676 GLU B O 1
ATOM 11749 N N . LEU B 1 677 ? 38.469 -31.172 2.5 1 92.31 677 LEU B N 1
ATOM 11750 C CA . LEU B 1 677 ? 38.469 -29.906 3.234 1 92.31 677 LEU B CA 1
ATOM 11751 C C . LEU B 1 677 ? 38.625 -30.156 4.734 1 92.31 677 LEU B C 1
ATOM 11753 O O . LEU B 1 677 ? 37.812 -30.891 5.316 1 92.31 677 LEU B O 1
ATOM 11757 N N . GLU B 1 678 ? 39.531 -29.5 5.41 1 90.69 678 GLU B N 1
ATOM 11758 C CA . GLU B 1 678 ? 39.812 -29.75 6.82 1 90.69 678 GLU B CA 1
ATOM 11759 C C . GLU B 1 678 ? 39.25 -28.625 7.695 1 90.69 678 GLU B C 1
ATOM 11761 O O . GLU B 1 678 ? 38.875 -28.844 8.844 1 90.69 678 GLU B O 1
ATOM 11766 N N . CYS B 1 679 ? 39.344 -27.422 7.113 1 89.12 679 CYS B N 1
ATOM 11767 C CA . CYS B 1 679 ? 38.844 -26.281 7.875 1 89.12 679 CYS B CA 1
ATOM 11768 C C . CYS B 1 679 ? 38.094 -25.297 6.973 1 89.12 679 CYS B C 1
ATOM 11770 O O . CYS B 1 679 ? 38.344 -25.266 5.762 1 89.12 679 CYS B O 1
ATOM 11772 N N . LEU B 1 680 ? 37.188 -24.531 7.578 1 91 680 LEU B N 1
ATOM 11773 C CA . LEU B 1 680 ? 36.5 -23.469 6.855 1 91 680 LEU B CA 1
ATOM 11774 C C . LEU B 1 680 ? 37.438 -22.281 6.641 1 91 680 LEU B C 1
ATOM 11776 O O . LEU B 1 680 ? 38.438 -22.125 7.355 1 91 680 LEU B O 1
ATOM 11780 N N . PRO B 1 681 ? 37.156 -21.516 5.633 1 88.62 681 PRO B N 1
ATOM 11781 C CA . PRO B 1 681 ? 38.062 -20.406 5.324 1 88.62 681 PRO B CA 1
ATOM 11782 C C . PRO B 1 68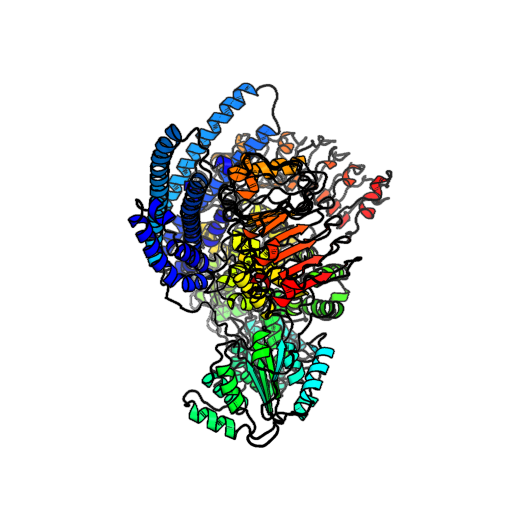1 ? 38.094 -19.359 6.438 1 88.62 681 PRO B C 1
ATOM 11784 O O . PRO B 1 681 ? 37.094 -19.125 7.125 1 88.62 681 PRO B O 1
ATOM 11787 N N . GLU B 1 682 ? 39.219 -18.703 6.523 1 88.19 682 GLU B N 1
ATOM 11788 C CA . GLU B 1 682 ? 39.344 -17.562 7.438 1 88.19 682 GLU B CA 1
ATOM 11789 C C . GLU B 1 682 ? 38.625 -16.344 6.891 1 88.19 682 GLU B C 1
ATOM 11791 O O . GLU B 1 682 ? 38.406 -16.219 5.684 1 88.19 682 GLU B O 1
ATOM 11796 N N . GLY B 1 683 ? 38.156 -15.547 7.695 1 89.5 683 GLY B N 1
ATOM 11797 C CA . GLY B 1 683 ? 37.531 -14.312 7.27 1 89.5 683 GLY B CA 1
ATOM 11798 C C . GLY B 1 683 ? 36 -14.445 7.117 1 89.5 683 GLY B C 1
ATOM 11799 O O . GLY B 1 683 ? 35.375 -13.664 6.398 1 89.5 683 GLY B O 1
ATOM 11800 N N . MET B 1 684 ? 35.438 -15.43 7.73 1 89.5 684 MET B N 1
ATOM 11801 C CA . MET B 1 684 ? 33.969 -15.633 7.66 1 89.5 684 MET B CA 1
ATOM 11802 C C . MET B 1 684 ? 33.25 -14.477 8.305 1 89.5 684 MET B C 1
ATOM 11804 O O . MET B 1 684 ? 32.062 -14.242 8.016 1 89.5 684 MET B O 1
ATOM 11808 N N . GLN B 1 685 ? 33.938 -13.711 9.117 1 88.38 685 GLN B N 1
ATOM 11809 C CA . GLN B 1 685 ? 33.344 -12.586 9.836 1 88.38 685 GLN B CA 1
ATOM 11810 C C . GLN B 1 685 ? 32.938 -11.484 8.875 1 88.38 685 GLN B C 1
ATOM 11812 O O . GLN B 1 685 ? 32.094 -10.641 9.211 1 88.38 685 GLN B O 1
ATOM 11817 N N . TYR B 1 686 ? 33.5 -11.547 7.688 1 88.5 686 TYR B N 1
ATOM 11818 C CA . TYR B 1 686 ? 33.219 -10.477 6.738 1 88.5 686 TYR B CA 1
ATOM 11819 C C . TYR B 1 686 ? 31.922 -10.742 5.977 1 88.5 686 TYR B C 1
ATOM 11821 O O . TYR B 1 686 ? 31.438 -9.875 5.254 1 88.5 686 TYR B O 1
ATOM 11829 N N . LEU B 1 687 ? 31.375 -11.961 6.129 1 91.5 687 LEU B N 1
ATOM 11830 C CA . LEU B 1 687 ? 30.109 -12.289 5.473 1 91.5 687 LEU B CA 1
ATOM 11831 C C . LEU B 1 687 ? 28.938 -11.781 6.289 1 91.5 687 LEU B C 1
ATOM 11833 O O . LEU B 1 687 ? 28.125 -12.578 6.777 1 91.5 687 LEU B O 1
ATOM 11837 N N . LYS B 1 688 ? 28.719 -10.547 6.277 1 87.69 688 LYS B N 1
ATOM 11838 C CA . LYS B 1 688 ? 27.75 -9.898 7.164 1 87.69 688 LYS B CA 1
ATOM 11839 C C . LYS B 1 688 ? 26.328 -10.148 6.703 1 87.69 688 LYS B C 1
ATOM 11841 O O . LYS B 1 688 ? 25.391 -10.07 7.496 1 87.69 688 LYS B O 1
ATOM 11846 N N . SER B 1 689 ? 26.141 -10.531 5.41 1 90.38 689 SER B N 1
ATOM 11847 C CA . SER B 1 689 ? 24.781 -10.703 4.883 1 90.38 689 SER B CA 1
ATOM 11848 C C . SER B 1 689 ? 24.391 -12.18 4.832 1 90.38 689 SER B C 1
ATOM 11850 O O . SER B 1 689 ? 23.297 -12.523 4.406 1 90.38 689 SER B O 1
ATOM 11852 N N . LEU B 1 690 ? 25.234 -13.078 5.297 1 93.94 690 LEU B N 1
ATOM 11853 C CA . LEU B 1 690 ? 24.984 -14.516 5.188 1 93.94 690 LEU B CA 1
ATOM 11854 C C . LEU B 1 690 ? 23.812 -14.938 6.066 1 93.94 690 LEU B C 1
ATOM 11856 O O . LEU B 1 690 ? 23.797 -14.648 7.266 1 93.94 690 LEU B O 1
ATOM 11860 N N . ARG B 1 691 ? 22.922 -15.656 5.477 1 92.12 691 ARG B N 1
ATOM 11861 C CA . ARG B 1 691 ? 21.734 -16.078 6.203 1 92.12 691 ARG B CA 1
ATOM 11862 C C . ARG B 1 691 ? 21.719 -17.594 6.391 1 92.12 691 ARG B C 1
ATOM 11864 O O . ARG B 1 691 ? 21.141 -18.094 7.355 1 92.12 691 ARG B O 1
ATOM 11871 N N . THR B 1 692 ? 22.25 -18.297 5.434 1 94.5 692 THR B N 1
ATOM 11872 C CA . THR B 1 692 ? 22.219 -19.75 5.484 1 94.5 692 THR B CA 1
ATOM 11873 C C . THR B 1 692 ? 23.594 -20.328 5.188 1 94.5 692 THR B C 1
ATOM 11875 O O . THR B 1 692 ? 24.234 -19.969 4.199 1 94.5 692 THR B O 1
ATOM 11878 N N . LEU B 1 693 ? 24.047 -21.156 6.035 1 94.88 693 LEU B N 1
ATOM 11879 C CA . LEU B 1 693 ? 25.297 -21.906 5.852 1 94.88 693 LEU B CA 1
ATOM 11880 C C . LEU B 1 693 ? 25.031 -23.406 5.887 1 94.88 693 LEU B C 1
ATOM 11882 O O . LEU B 1 693 ? 24.484 -23.922 6.863 1 94.88 693 LEU B O 1
ATOM 11886 N N . VAL B 1 694 ? 25.375 -24.078 4.844 1 94.88 694 VAL B N 1
ATOM 11887 C CA . VAL B 1 694 ? 25.141 -25.516 4.742 1 94.88 694 VAL B CA 1
ATOM 11888 C C . VAL B 1 694 ? 26.469 -26.234 4.52 1 94.88 694 VAL B C 1
ATOM 11890 O O . VAL B 1 694 ? 27.234 -25.891 3.617 1 94.88 694 VAL B O 1
ATOM 11893 N N . LEU B 1 695 ? 26.797 -27.125 5.316 1 94.38 695 LEU B N 1
ATOM 11894 C CA . LEU B 1 695 ? 27.953 -28.016 5.176 1 94.38 695 LEU B CA 1
ATOM 11895 C C . LEU B 1 695 ? 27.516 -29.453 4.945 1 94.38 695 LEU B C 1
ATOM 11897 O O . LEU B 1 695 ? 27 -30.094 5.855 1 94.38 695 LEU B O 1
ATOM 11901 N N . GLY B 1 696 ? 27.781 -29.875 3.709 1 93.12 696 GLY B N 1
ATOM 11902 C CA . GLY B 1 696 ? 27.312 -31.203 3.357 1 93.12 696 GLY B CA 1
ATOM 11903 C C . GLY B 1 696 ? 28.406 -32.125 2.826 1 93.12 696 GLY B C 1
ATOM 11904 O O . GLY B 1 696 ? 29.047 -31.797 1.826 1 93.12 696 GLY B O 1
ATOM 11905 N N . GLY B 1 697 ? 28.562 -33.188 3.459 1 90.94 697 GLY B N 1
ATOM 11906 C CA . GLY B 1 697 ? 29.484 -34.188 2.953 1 90.94 697 GLY B CA 1
ATOM 11907 C C . GLY B 1 697 ? 30.938 -33.812 3.096 1 90.94 697 GLY B C 1
ATOM 11908 O O . GLY B 1 697 ? 31.766 -34.125 2.238 1 90.94 697 GLY B O 1
ATOM 11909 N N . CYS B 1 698 ? 31.312 -32.906 3.914 1 92.44 698 CYS B N 1
ATOM 11910 C CA . CYS B 1 698 ? 32.688 -32.562 4.207 1 92.44 698 CYS B CA 1
ATOM 11911 C C . CYS B 1 698 ? 33.281 -33.5 5.273 1 92.44 698 CYS B C 1
ATOM 11913 O O . CYS B 1 698 ? 33.406 -33.125 6.438 1 92.44 698 CYS B O 1
ATOM 11915 N N . VAL B 1 699 ? 33.781 -34.594 4.895 1 89.06 699 VAL B N 1
ATOM 11916 C CA . VAL B 1 699 ? 34.094 -35.719 5.77 1 89.06 699 VAL B CA 1
ATOM 11917 C C . VAL B 1 699 ? 35.312 -35.406 6.633 1 89.06 699 VAL B C 1
ATOM 11919 O O . VAL B 1 699 ? 35.406 -35.844 7.773 1 89.06 699 VAL B O 1
ATOM 11922 N N . LYS B 1 700 ? 36.25 -34.562 6.238 1 90.06 700 LYS B N 1
ATOM 11923 C CA . LYS B 1 700 ? 37.5 -34.312 6.965 1 90.06 700 LYS B CA 1
ATOM 11924 C C . LYS B 1 700 ? 37.438 -33 7.746 1 90.06 700 LYS B C 1
ATOM 11926 O O . LYS B 1 700 ? 38.406 -32.625 8.398 1 90.06 700 LYS B O 1
ATOM 11931 N N . LEU B 1 701 ? 36.312 -32.375 7.684 1 90.5 701 LEU B N 1
ATOM 11932 C CA . LEU B 1 701 ? 36.156 -31.109 8.406 1 90.5 701 LEU B CA 1
ATOM 11933 C C . LEU B 1 701 ? 36.219 -31.344 9.914 1 90.5 701 LEU B C 1
ATOM 11935 O O . LEU B 1 701 ? 35.5 -32.188 10.453 1 90.5 701 LEU B O 1
ATOM 11939 N N . VAL B 1 702 ? 37.062 -30.562 10.602 1 85.88 702 VAL B N 1
ATOM 11940 C CA . VAL B 1 702 ? 37.375 -30.906 11.984 1 85.88 702 VAL B CA 1
ATOM 11941 C C . VAL B 1 702 ? 36.594 -29.984 12.93 1 85.88 702 VAL B C 1
ATOM 11943 O O . VAL B 1 702 ? 36.156 -30.406 14 1 85.88 702 VAL B O 1
ATOM 11946 N N . SER B 1 703 ? 36.531 -28.75 12.609 1 83.88 703 SER B N 1
ATOM 11947 C CA . SER B 1 703 ? 35.875 -27.844 13.555 1 83.88 703 SER B CA 1
ATOM 11948 C C . SER B 1 703 ? 35.25 -26.656 12.836 1 83.88 703 SER B C 1
ATOM 11950 O O . SER B 1 703 ? 35.531 -26.406 11.664 1 83.88 703 SER B O 1
ATOM 11952 N N . LEU B 1 704 ? 34.375 -25.969 13.562 1 87.44 704 LEU B N 1
ATOM 11953 C CA . LEU B 1 704 ? 33.812 -24.703 13.109 1 87.44 704 LEU B CA 1
ATOM 11954 C C . LEU B 1 704 ? 34.625 -23.516 13.633 1 87.44 704 LEU B C 1
ATOM 11956 O O . LEU B 1 704 ? 35.062 -23.531 14.789 1 87.44 704 LEU B O 1
ATOM 11960 N N . PRO B 1 705 ? 34.875 -22.594 12.734 1 86.06 705 PRO B N 1
ATOM 11961 C CA . PRO B 1 705 ? 35.625 -21.438 13.188 1 86.06 705 PRO B CA 1
ATOM 11962 C C . PRO B 1 705 ? 34.875 -20.578 14.195 1 86.06 705 PRO B C 1
ATOM 11964 O O . PRO B 1 705 ? 33.656 -20.422 14.078 1 86.06 705 PRO B O 1
ATOM 11967 N N . ARG B 1 706 ? 35.5 -19.938 15.086 1 84.25 706 ARG B N 1
ATOM 11968 C CA . ARG B 1 706 ? 34.938 -19.078 16.109 1 84.25 706 ARG B CA 1
ATOM 11969 C C . ARG B 1 706 ? 34.375 -17.781 15.508 1 84.25 706 ARG B C 1
ATOM 11971 O O . ARG B 1 706 ? 33.531 -17.125 16.109 1 84.25 706 ARG B O 1
ATOM 11978 N N . SER B 1 707 ? 34.844 -17.484 14.391 1 85.69 707 SER B N 1
ATOM 11979 C CA . SER B 1 707 ? 34.438 -16.266 13.711 1 85.69 707 SER B CA 1
ATOM 11980 C C . SER B 1 707 ? 32.969 -16.297 13.328 1 85.69 707 SER B C 1
ATOM 11982 O O . SER B 1 707 ? 32.375 -15.258 13.016 1 85.69 707 SER B O 1
ATOM 11984 N N . LEU B 1 708 ? 32.312 -17.484 13.492 1 87.94 708 LEU B N 1
ATOM 11985 C CA . LEU B 1 708 ? 30.906 -17.609 13.164 1 87.94 708 LEU B CA 1
ATOM 11986 C C . LEU B 1 708 ? 30.047 -16.781 14.117 1 87.94 708 LEU B C 1
ATOM 11988 O O . LEU B 1 708 ? 28.891 -16.469 13.812 1 87.94 708 LEU B O 1
ATOM 11992 N N . LYS B 1 709 ? 30.609 -16.438 15.266 1 86 709 LYS B N 1
ATOM 11993 C CA . LYS B 1 709 ? 29.875 -15.672 16.266 1 86 709 LYS B CA 1
ATOM 11994 C C . LYS B 1 709 ? 29.594 -14.258 15.766 1 86 709 LYS B C 1
ATOM 11996 O O . LYS B 1 709 ? 28.688 -13.586 16.281 1 86 709 LYS B O 1
ATOM 12001 N N . PHE B 1 710 ? 30.312 -13.828 14.688 1 86.56 710 PHE B N 1
ATOM 12002 C CA . PHE B 1 710 ? 30.156 -12.469 14.18 1 86.56 710 PHE B CA 1
ATOM 12003 C C . PHE B 1 710 ? 29.062 -12.406 13.117 1 86.56 710 PHE B C 1
ATOM 12005 O O . PHE B 1 710 ? 28.688 -11.328 12.672 1 86.56 710 PHE B O 1
ATOM 12012 N N . LEU B 1 711 ? 28.578 -13.57 12.727 1 89.88 711 LEU B N 1
ATOM 12013 C CA . LEU B 1 711 ? 27.516 -13.609 11.719 1 89.88 711 LEU B CA 1
ATOM 12014 C C . LEU B 1 711 ? 26.156 -13.344 12.352 1 89.88 711 LEU B C 1
ATOM 12016 O O . LEU B 1 711 ? 25.375 -14.273 12.578 1 89.88 711 LEU B O 1
ATOM 12020 N N . THR B 1 712 ? 25.766 -12.102 12.461 1 86.25 712 THR B N 1
ATOM 12021 C CA . THR B 1 712 ? 24.578 -11.688 13.195 1 86.25 712 THR B CA 1
ATOM 12022 C C . THR B 1 712 ? 23.312 -11.992 12.391 1 86.25 712 THR B C 1
ATOM 12024 O O . THR B 1 712 ? 22.219 -12.109 12.953 1 86.25 712 THR B O 1
ATOM 12027 N N . LYS B 1 713 ? 23.438 -12.188 11.086 1 87.56 713 LYS B N 1
ATOM 12028 C CA . LYS B 1 713 ? 22.25 -12.391 10.266 1 87.56 713 LYS B CA 1
ATOM 12029 C C . LYS B 1 713 ? 22.047 -13.867 9.953 1 87.56 713 LYS B C 1
ATOM 12031 O O . LYS B 1 713 ? 21.078 -14.242 9.289 1 87.56 713 LYS B O 1
ATOM 12036 N N . LEU B 1 714 ? 22.906 -14.719 10.406 1 90.62 714 LEU B N 1
ATOM 12037 C CA . LEU B 1 714 ? 22.781 -16.141 10.141 1 90.62 714 LEU B CA 1
ATOM 12038 C C . LEU B 1 714 ? 21.531 -16.719 10.773 1 90.62 714 LEU B C 1
ATOM 12040 O O . LEU B 1 714 ? 21.359 -16.656 12 1 90.62 714 LEU B O 1
ATOM 12044 N N . GLU B 1 715 ? 20.734 -17.328 9.984 1 87.56 715 GLU B N 1
ATOM 12045 C CA . GLU B 1 715 ? 19.453 -17.859 10.469 1 87.56 715 GLU B CA 1
ATOM 12046 C C . GLU B 1 715 ? 19.438 -19.375 10.43 1 87.56 715 GLU B C 1
ATOM 12048 O O . GLU B 1 715 ? 18.797 -20.016 11.266 1 87.56 715 GLU B O 1
ATOM 12053 N N . HIS B 1 716 ? 20.094 -19.953 9.414 1 90.81 716 HIS B N 1
ATOM 12054 C CA . HIS B 1 716 ? 20.047 -21.391 9.227 1 90.81 716 HIS B CA 1
ATOM 12055 C C . HIS B 1 716 ? 21.438 -21.984 9.133 1 90.81 716 HIS B C 1
ATOM 12057 O O . HIS B 1 716 ? 22.266 -21.516 8.352 1 90.81 716 HIS B O 1
ATOM 12063 N N . LEU B 1 717 ? 21.688 -22.922 9.953 1 91.38 717 LEU B N 1
ATOM 12064 C CA . LEU B 1 717 ? 22.938 -23.688 9.914 1 91.38 717 LEU B CA 1
ATOM 12065 C C . LEU B 1 717 ? 22.641 -25.172 9.773 1 91.38 717 LEU B C 1
ATOM 12067 O O . LEU B 1 717 ? 22 -25.766 10.641 1 91.38 717 LEU B O 1
ATOM 12071 N N . GLU B 1 718 ? 23.078 -25.734 8.672 1 92.19 718 GLU B N 1
ATOM 12072 C CA . GLU B 1 718 ? 22.844 -27.156 8.391 1 92.19 718 GLU B CA 1
ATOM 12073 C C . GLU B 1 718 ? 24.156 -27.906 8.211 1 92.19 718 GLU B C 1
ATOM 12075 O O . GLU B 1 718 ? 24.984 -27.516 7.387 1 92.19 718 GLU B O 1
ATOM 12080 N N . ILE B 1 719 ? 24.359 -28.891 8.992 1 91.62 719 ILE B N 1
ATOM 12081 C CA . ILE B 1 719 ? 25.531 -29.75 8.898 1 91.62 719 ILE B CA 1
ATOM 12082 C C . ILE B 1 719 ? 25.078 -31.188 8.625 1 91.62 719 ILE B C 1
ATOM 12084 O O . ILE B 1 719 ? 24.406 -31.797 9.453 1 91.62 719 ILE B O 1
ATOM 12088 N N . VAL B 1 720 ? 25.469 -31.594 7.457 1 90.75 720 VAL B N 1
ATOM 12089 C CA . VAL B 1 720 ? 25 -32.906 7.035 1 90.75 720 VAL B CA 1
ATOM 12090 C C . VAL B 1 720 ? 26.188 -33.812 6.703 1 90.75 720 VAL B C 1
ATOM 12092 O O . VAL B 1 720 ? 27.062 -33.438 5.918 1 90.75 720 VAL B O 1
ATOM 12095 N N . MET B 1 721 ? 26.344 -34.938 7.258 1 90.31 721 MET B N 1
ATOM 12096 C CA . MET B 1 721 ? 27.297 -36 6.938 1 90.31 721 MET B CA 1
ATOM 12097 C C . MET B 1 721 ? 28.734 -35.5 7.102 1 90.31 721 MET B C 1
ATOM 12099 O O . MET B 1 721 ? 29.562 -35.719 6.227 1 90.31 721 MET B O 1
ATOM 12103 N N . CYS B 1 722 ? 29.031 -34.656 7.973 1 90.62 722 CYS B N 1
ATOM 12104 C CA . CYS B 1 722 ? 30.391 -34.281 8.383 1 90.62 722 CYS B CA 1
ATOM 12105 C C . CYS B 1 722 ? 30.844 -35.125 9.562 1 90.62 722 CYS B C 1
ATOM 12107 O O . CYS B 1 722 ? 30.703 -34.719 10.719 1 90.62 722 CYS B O 1
ATOM 12109 N N . HIS B 1 723 ? 31.5 -36.156 9.32 1 86.12 723 HIS B N 1
ATOM 12110 C CA . HIS B 1 723 ? 31.719 -37.25 10.266 1 86.12 723 HIS B CA 1
ATOM 12111 C C . HIS B 1 723 ? 32.75 -36.875 11.32 1 86.12 723 HIS B C 1
ATOM 12113 O O . HIS B 1 723 ? 32.688 -37.375 12.453 1 86.12 723 HIS B O 1
ATOM 12119 N N . ARG B 1 724 ? 33.656 -36 11.109 1 85.25 724 ARG B N 1
ATOM 12120 C CA . ARG B 1 724 ? 34.781 -35.781 12.023 1 85.25 724 ARG B CA 1
ATOM 12121 C C . ARG B 1 724 ? 34.625 -34.406 12.711 1 85.25 724 ARG B C 1
ATOM 12123 O O . ARG B 1 724 ? 35.5 -34 13.492 1 85.25 724 ARG B O 1
ATOM 12130 N N . ILE B 1 725 ? 33.5 -33.75 12.516 1 87.69 725 ILE B N 1
ATOM 12131 C CA . ILE B 1 725 ? 33.375 -32.375 12.953 1 87.69 725 ILE B CA 1
ATOM 12132 C C . ILE B 1 725 ? 33.156 -32.312 14.461 1 87.69 725 ILE B C 1
ATOM 12134 O O . ILE B 1 725 ? 32.406 -33.125 15.008 1 87.69 725 ILE B O 1
ATOM 12138 N N . ASN B 1 726 ? 33.969 -31.516 15.148 1 83.69 726 ASN B N 1
ATOM 12139 C CA . ASN B 1 726 ? 33.781 -31.188 16.562 1 83.69 726 ASN B CA 1
ATOM 12140 C C . ASN B 1 726 ? 33.031 -29.859 16.734 1 83.69 726 ASN B C 1
ATOM 12142 O O . ASN B 1 726 ? 33.562 -28.812 16.375 1 83.69 726 ASN B O 1
ATOM 12146 N N . LEU B 1 727 ? 31.891 -29.906 17.281 1 85 727 LEU B N 1
ATOM 12147 C CA . LEU B 1 727 ? 31.062 -28.719 17.359 1 85 727 LEU B CA 1
ATOM 12148 C C . LEU B 1 727 ? 31.266 -28 18.688 1 85 727 LEU B C 1
ATOM 12150 O O . LEU B 1 727 ? 30.547 -27.047 19 1 85 727 LEU B O 1
ATOM 12154 N N . LYS B 1 728 ? 32.219 -28.438 19.453 1 81.69 728 LYS B N 1
ATOM 12155 C CA . LYS B 1 728 ? 32.438 -27.812 20.766 1 81.69 728 LYS B CA 1
ATOM 12156 C C . LYS B 1 728 ? 32.875 -26.359 20.609 1 81.69 728 LYS B C 1
ATOM 12158 O O . LYS B 1 728 ? 33.938 -26.062 20.047 1 81.69 728 LYS B O 1
ATOM 12163 N N . MET B 1 729 ? 32.031 -25.438 20.875 1 82 729 MET B N 1
ATOM 12164 C CA . MET B 1 729 ? 32.281 -24 20.859 1 82 729 MET B CA 1
ATOM 12165 C C . MET B 1 729 ? 31.844 -23.344 22.172 1 82 729 MET B C 1
ATOM 12167 O O . MET B 1 729 ? 30.672 -23.062 22.375 1 82 729 MET B O 1
ATOM 12171 N N . GLU B 1 730 ? 32.688 -23.078 23.156 1 78.62 730 GLU B N 1
ATOM 12172 C CA . GLU B 1 730 ? 32.375 -22.531 24.469 1 78.62 730 GLU B CA 1
ATOM 12173 C C . GLU B 1 730 ? 32.625 -21.031 24.531 1 78.62 730 GLU B C 1
ATOM 12175 O O . GLU B 1 730 ? 33.469 -20.5 23.797 1 78.62 730 GLU B O 1
ATOM 12180 N N . PRO B 1 731 ? 31.703 -20.297 25.25 1 79.88 731 PRO B N 1
ATOM 12181 C CA . PRO B 1 731 ? 31.938 -18.875 25.453 1 79.88 731 PRO B CA 1
ATOM 12182 C C . PRO B 1 731 ? 33.219 -18.594 26.234 1 79.88 731 PRO B C 1
ATOM 12184 O O . PRO B 1 731 ? 33.438 -19.188 27.297 1 79.88 731 PRO B O 1
ATOM 12187 N N . GLU B 1 732 ? 34.188 -18.047 25.703 1 74.69 732 GLU B N 1
ATOM 12188 C CA . GLU B 1 732 ? 35.469 -17.812 26.344 1 74.69 732 GLU B CA 1
ATOM 12189 C C . GLU B 1 732 ? 35.625 -16.359 26.766 1 74.69 732 GLU B C 1
ATOM 12191 O O . GLU B 1 732 ? 36.188 -16.062 27.828 1 74.69 732 GLU B O 1
ATOM 12196 N N . GLU B 1 733 ? 35.156 -15.469 25.922 1 75.88 733 GLU B N 1
ATOM 12197 C CA . GLU B 1 733 ? 35.344 -14.039 26.172 1 75.88 733 GLU B CA 1
ATOM 12198 C C . GLU B 1 733 ? 34.094 -13.398 26.734 1 75.88 733 GLU B C 1
ATOM 12200 O O . GLU B 1 733 ? 33 -13.953 26.609 1 75.88 733 GLU B O 1
ATOM 12205 N N . GLU B 1 734 ? 34.25 -12.367 27.531 1 73.5 734 GLU B N 1
ATOM 12206 C CA . GLU B 1 734 ? 33.156 -11.617 28.125 1 73.5 734 GLU B CA 1
ATOM 12207 C C . GLU B 1 734 ? 32.219 -11.102 27.047 1 73.5 734 GLU B C 1
ATOM 12209 O O . GLU B 1 734 ? 31 -11.008 27.266 1 73.5 734 GLU B O 1
ATOM 12214 N N . GLU B 1 735 ? 32.75 -10.922 25.922 1 73.19 735 GLU B N 1
ATOM 12215 C CA . GLU B 1 735 ? 31.938 -10.367 24.844 1 73.19 735 GLU B CA 1
ATOM 12216 C C . GLU B 1 735 ? 31 -11.422 24.266 1 73.19 735 GLU B C 1
ATOM 12218 O O . GLU B 1 735 ? 30.016 -11.086 23.609 1 73.19 735 GLU B O 1
ATOM 12223 N N . ASP B 1 736 ? 31.312 -12.68 24.609 1 79.25 736 ASP B N 1
ATOM 12224 C CA . ASP B 1 736 ? 30.516 -13.781 24.062 1 79.25 736 ASP B CA 1
ATOM 12225 C C . ASP B 1 736 ? 29.156 -13.875 24.75 1 79.25 736 ASP B C 1
ATOM 12227 O O . ASP B 1 736 ? 28.234 -14.508 24.219 1 79.25 736 ASP B O 1
ATOM 12231 N N . LYS B 1 737 ? 29.062 -13.133 25.922 1 70.31 737 LYS B N 1
ATOM 12232 C CA . LYS B 1 737 ? 27.812 -13.258 26.688 1 70.31 737 LYS B CA 1
ATOM 12233 C C . LYS B 1 737 ? 26.719 -12.375 26.094 1 70.31 737 LYS B C 1
ATOM 12235 O O . LYS B 1 737 ? 25.531 -12.648 26.266 1 70.31 737 LYS B O 1
ATOM 12240 N N . ASP B 1 738 ? 27.078 -11.352 25.344 1 71.75 738 ASP B N 1
ATOM 12241 C CA . ASP B 1 738 ? 26.062 -10.43 24.844 1 71.75 738 ASP B CA 1
ATOM 12242 C C . ASP B 1 738 ? 25.906 -10.547 23.344 1 71.75 738 ASP B C 1
ATOM 12244 O O . ASP B 1 738 ? 25.703 -9.547 22.656 1 71.75 738 ASP B O 1
ATOM 12248 N N . LEU B 1 739 ? 26.016 -11.891 22.859 1 78.19 739 LEU B N 1
ATOM 12249 C CA . LEU B 1 739 ? 25.891 -12.07 21.422 1 78.19 739 LEU B CA 1
ATOM 12250 C C . LEU B 1 739 ? 24.422 -12.031 20.984 1 78.19 739 LEU B C 1
ATOM 12252 O O . LEU B 1 739 ? 23.562 -12.57 21.688 1 78.19 739 LEU B O 1
ATOM 12256 N N . GLN B 1 740 ? 24.047 -11.18 20.125 1 79 740 GLN B N 1
ATOM 12257 C CA . GLN B 1 740 ? 22.703 -11.109 19.562 1 79 740 GLN B CA 1
ATOM 12258 C C . GLN B 1 740 ? 22.656 -11.75 18.188 1 79 740 GLN B C 1
ATOM 12260 O O . GLN B 1 740 ? 22.656 -11.055 17.172 1 79 740 GLN B O 1
ATOM 12265 N N . LEU B 1 741 ? 22.547 -13.141 18.203 1 82.19 741 LEU B N 1
ATOM 12266 C CA . LEU B 1 741 ? 22.484 -13.898 16.953 1 82.19 741 LEU B CA 1
ATOM 12267 C C . LEU B 1 741 ? 21.047 -14.172 16.547 1 82.19 741 LEU B C 1
ATOM 12269 O O . LEU B 1 741 ? 20.125 -14.047 17.375 1 82.19 741 LEU B O 1
ATOM 12273 N N . SER B 1 742 ? 20.875 -14.438 15.258 1 80.94 742 SER B N 1
ATOM 12274 C CA . SER B 1 742 ? 19.516 -14.625 14.742 1 80.94 742 SER B CA 1
ATOM 12275 C C . SER B 1 742 ? 19.297 -16.062 14.281 1 80.94 742 SER B C 1
ATOM 12277 O O . SER B 1 742 ? 18.469 -16.312 13.391 1 80.94 742 SER B O 1
ATOM 12279 N N . LEU B 1 743 ? 19.984 -17 14.852 1 85.5 743 LEU B N 1
ATOM 12280 C CA . LEU B 1 743 ? 19.875 -18.391 14.422 1 85.5 743 LEU B CA 1
ATOM 12281 C C . LEU B 1 743 ? 18.484 -18.938 14.719 1 85.5 743 LEU B C 1
ATOM 12283 O O . LEU B 1 743 ? 18.031 -18.906 15.867 1 85.5 743 LEU B O 1
ATOM 12287 N N . LYS B 1 744 ? 17.891 -19.453 13.742 1 79.5 744 LYS B N 1
ATOM 12288 C CA . LYS B 1 744 ? 16.547 -19.969 13.898 1 79.5 744 LYS B CA 1
ATOM 12289 C C . LYS B 1 744 ? 16.531 -21.5 13.836 1 79.5 744 LYS B C 1
ATOM 12291 O O . LYS B 1 744 ? 15.758 -22.141 14.547 1 79.5 744 LYS B O 1
ATOM 12296 N N . THR B 1 745 ? 17.375 -22.016 12.852 1 85.88 745 THR B N 1
ATOM 12297 C CA . THR B 1 745 ? 17.328 -23.469 12.664 1 85.88 745 THR B CA 1
ATOM 12298 C C . THR B 1 745 ? 18.75 -24.047 12.648 1 85.88 745 THR B C 1
ATOM 12300 O O . THR B 1 745 ? 19.641 -23.5 12 1 85.88 745 THR B O 1
ATOM 12303 N N . LEU B 1 746 ? 18.906 -25.062 13.492 1 88 746 LEU B N 1
ATOM 12304 C CA . LEU B 1 746 ? 20.125 -25.875 13.484 1 88 746 LEU B CA 1
ATOM 12305 C C . LEU B 1 746 ? 19.797 -27.328 13.156 1 88 746 LEU B C 1
ATOM 12307 O O . LEU B 1 746 ? 19.031 -27.969 13.883 1 88 746 LEU B O 1
ATOM 12311 N N . SER B 1 747 ? 20.234 -27.734 12.008 1 87.38 747 SER B N 1
ATOM 12312 C CA . SER B 1 747 ? 19.984 -29.109 11.578 1 87.38 747 SER B CA 1
ATOM 12313 C C . SER B 1 747 ? 21.266 -29.922 11.547 1 87.38 747 SER B C 1
ATOM 12315 O O . SER B 1 747 ? 22.219 -29.562 10.859 1 87.38 747 SER B O 1
ATOM 12317 N N . LEU B 1 748 ? 21.281 -30.906 12.375 1 88.06 748 LEU B N 1
ATOM 12318 C CA . LEU B 1 748 ? 22.406 -31.844 12.414 1 88.06 748 LEU B CA 1
ATOM 12319 C C . LEU B 1 748 ? 21.969 -33.25 11.961 1 88.06 748 LEU B C 1
ATOM 12321 O O . LEU B 1 748 ? 21.156 -33.875 12.617 1 88.06 748 LEU B O 1
ATOM 12325 N N . ILE B 1 749 ? 22.516 -33.625 10.836 1 85.69 749 ILE B N 1
ATOM 12326 C CA . ILE B 1 749 ? 22.094 -34.906 10.281 1 85.69 749 ILE B CA 1
ATOM 12327 C C . ILE B 1 749 ? 23.328 -35.75 9.992 1 85.69 749 ILE B C 1
ATOM 12329 O O . ILE B 1 749 ? 24.234 -35.312 9.289 1 85.69 749 ILE B O 1
ATOM 12333 N N . GLY B 1 750 ? 23.406 -36.938 10.422 1 81.94 750 GLY B N 1
ATOM 12334 C CA . GLY B 1 750 ? 24.422 -37.906 10.055 1 81.94 750 GLY B CA 1
ATOM 12335 C C . GLY B 1 750 ? 25.797 -37.594 10.641 1 81.94 750 GLY B C 1
ATOM 12336 O O . GLY B 1 750 ? 26.797 -37.688 9.945 1 81.94 750 GLY B O 1
ATOM 12337 N N . LEU B 1 751 ? 25.859 -37.094 11.844 1 81.94 751 LEU B N 1
ATOM 12338 C CA . LEU B 1 751 ? 27.156 -36.844 12.484 1 81.94 751 LEU B CA 1
ATOM 12339 C C . LEU B 1 751 ? 27.562 -38 13.375 1 81.94 751 LEU B C 1
ATOM 12341 O O . LEU B 1 751 ? 26.797 -38.406 14.25 1 81.94 751 LEU B O 1
ATOM 12345 N N . LEU B 1 752 ? 28.469 -38.781 13.117 1 75.88 752 LEU B N 1
ATOM 12346 C CA . LEU B 1 752 ? 28.891 -39.938 13.859 1 75.88 752 LEU B CA 1
ATOM 12347 C C . LEU B 1 752 ? 29.594 -39.562 15.156 1 75.88 752 LEU B C 1
ATOM 12349 O O . LEU B 1 752 ? 29.469 -40.25 16.172 1 75.88 752 LEU B O 1
ATOM 12353 N N . ALA B 1 753 ? 30.328 -38.5 15.148 1 70 753 ALA B N 1
ATOM 12354 C CA . ALA B 1 753 ? 31.125 -38.125 16.312 1 70 753 ALA B CA 1
ATOM 12355 C C . ALA B 1 753 ? 30.469 -36.969 17.062 1 70 753 ALA B C 1
ATOM 12357 O O . ALA B 1 753 ? 31.156 -36.125 17.656 1 70 753 ALA B O 1
ATOM 12358 N N . LEU B 1 754 ? 29.062 -37 17.141 1 74.81 754 LEU B N 1
ATOM 12359 C CA . LEU B 1 754 ? 28.453 -35.844 17.766 1 74.81 754 LEU B CA 1
ATOM 12360 C C . LEU B 1 754 ? 28.609 -35.906 19.281 1 74.81 754 LEU B C 1
ATOM 12362 O O . LEU B 1 754 ? 28.094 -36.844 19.922 1 74.81 754 LEU B O 1
ATOM 12366 N N . GLY B 1 755 ? 29.609 -35.25 19.828 1 72.94 755 GLY B N 1
ATOM 12367 C CA . GLY B 1 755 ? 29.781 -35.25 21.281 1 72.94 755 GLY B CA 1
ATOM 12368 C C . GLY B 1 755 ? 29.312 -33.969 21.938 1 72.94 755 GLY B C 1
ATOM 12369 O O . GLY B 1 755 ? 28.906 -33.969 23.109 1 72.94 755 GLY B O 1
ATOM 12370 N N . ASP B 1 756 ? 29.391 -32.906 21.125 1 81.38 756 ASP B N 1
ATOM 12371 C CA . ASP B 1 756 ? 29.078 -31.609 21.719 1 81.38 756 ASP B CA 1
ATOM 12372 C C . ASP B 1 756 ? 28.219 -30.766 20.781 1 81.38 756 ASP B C 1
ATOM 12374 O O . ASP B 1 756 ? 28.188 -31.016 19.578 1 81.38 756 ASP B O 1
ATOM 12378 N N . LEU B 1 757 ? 27.453 -29.844 21.25 1 83.69 757 LEU B N 1
ATOM 12379 C CA . LEU B 1 757 ? 26.703 -28.859 20.5 1 83.69 757 LEU B CA 1
ATOM 12380 C C . LEU B 1 757 ? 27.375 -27.484 20.594 1 83.69 757 LEU B C 1
ATOM 12382 O O . LEU B 1 757 ? 28.078 -27.203 21.547 1 83.69 757 LEU B O 1
ATOM 12386 N N . PRO B 1 758 ? 27.281 -26.766 19.547 1 84.44 758 PRO B N 1
ATOM 12387 C CA . PRO B 1 758 ? 27.891 -25.422 19.594 1 84.44 758 PRO B CA 1
ATOM 12388 C C . PRO B 1 758 ? 27.172 -24.484 20.547 1 84.44 758 PRO B C 1
ATOM 12390 O O . PRO B 1 758 ? 26.391 -23.625 20.125 1 84.44 758 PRO B O 1
ATOM 12393 N N . ARG B 1 759 ? 27.453 -24.469 21.703 1 82.94 759 ARG B N 1
ATOM 12394 C CA . ARG B 1 759 ? 26.766 -23.75 22.781 1 82.94 759 ARG B CA 1
ATOM 12395 C C . ARG B 1 759 ? 26.859 -22.25 22.594 1 82.94 759 ARG B C 1
ATOM 12397 O O . ARG B 1 759 ? 25.938 -21.5 22.953 1 82.94 759 ARG B O 1
ATOM 12404 N N . LEU B 1 760 ? 27.953 -21.906 22.062 1 83 760 LEU B N 1
ATOM 12405 C CA . LEU B 1 760 ? 28.156 -20.469 21.844 1 83 760 LEU B CA 1
ATOM 12406 C C . LEU B 1 760 ? 27.078 -19.922 20.906 1 83 760 LEU B C 1
ATOM 12408 O O . LEU B 1 760 ? 26.531 -18.844 21.141 1 83 760 LEU B O 1
ATOM 12412 N N . LEU B 1 761 ? 26.75 -20.672 19.906 1 82.44 761 LEU B N 1
ATOM 12413 C CA . LEU B 1 761 ? 25.781 -20.219 18.906 1 82.44 761 LEU B CA 1
ATOM 12414 C C . LEU B 1 761 ? 24.359 -20.375 19.438 1 82.44 761 LEU B C 1
ATOM 12416 O O . LEU B 1 761 ? 23.484 -19.547 19.141 1 82.44 761 LEU B O 1
ATOM 12420 N N . LEU B 1 762 ? 24.172 -21.344 20.203 1 83.25 762 LEU B N 1
ATOM 12421 C CA . LEU B 1 762 ? 22.828 -21.641 20.719 1 83.25 762 LEU B CA 1
ATOM 12422 C C . LEU B 1 762 ? 22.438 -20.672 21.828 1 83.25 762 LEU B C 1
ATOM 12424 O O . LEU B 1 762 ? 21.297 -20.219 21.875 1 83.25 762 LEU B O 1
ATOM 12428 N N . GLN B 1 763 ? 23.375 -20.375 22.594 1 78.31 763 GLN B N 1
ATOM 12429 C CA . GLN B 1 763 ? 23.078 -19.469 23.719 1 78.31 763 GLN B CA 1
ATOM 12430 C C . GLN B 1 763 ? 22.953 -18.031 23.234 1 78.31 763 GLN B C 1
ATOM 12432 O O . GLN B 1 763 ? 22.266 -17.219 23.859 1 78.31 763 GLN B O 1
ATOM 12437 N N . GLY B 1 764 ? 23.562 -17.766 22.172 1 75.06 764 GLY B N 1
ATOM 12438 C CA . GLY B 1 764 ? 23.516 -16.406 21.656 1 75.06 764 GLY B CA 1
ATOM 12439 C C . GLY B 1 764 ? 22.266 -16.141 20.812 1 75.06 764 GLY B C 1
ATOM 12440 O O . GLY B 1 764 ? 22.031 -15 20.406 1 75.06 764 GLY B O 1
ATOM 12441 N N . SER B 1 765 ? 21.469 -17.156 20.625 1 76.06 765 SER B N 1
ATOM 12442 C CA . SER B 1 765 ? 20.297 -17 19.766 1 76.06 765 SER B CA 1
ATOM 12443 C C . SER B 1 765 ? 19.016 -17.234 20.531 1 76.06 765 SER B C 1
ATOM 12445 O O . SER B 1 765 ? 18.844 -18.281 21.172 1 76.06 765 SER B O 1
ATOM 12447 N N . SER B 1 766 ? 18.203 -16.203 20.688 1 68.25 766 SER B N 1
ATOM 12448 C CA . SER B 1 766 ? 16.922 -16.328 21.359 1 68.25 766 SER B CA 1
ATOM 12449 C C . SER B 1 766 ? 15.836 -16.781 20.391 1 68.25 766 SER B C 1
ATOM 12451 O O . SER B 1 766 ? 14.719 -17.094 20.812 1 68.25 766 SER B O 1
ATOM 12453 N N . THR B 1 767 ? 16.203 -17.062 19.125 1 65.69 767 THR B N 1
ATOM 12454 C CA . THR B 1 767 ? 15.188 -17.312 18.109 1 65.69 767 THR B CA 1
ATOM 12455 C C . THR B 1 767 ? 15.203 -18.781 17.703 1 65.69 767 THR B C 1
ATOM 12457 O O . THR B 1 767 ? 14.609 -19.156 16.688 1 65.69 767 THR B O 1
ATOM 12460 N N . LEU B 1 768 ? 15.852 -19.609 18.406 1 69.69 768 LEU B N 1
ATOM 12461 C CA . LEU B 1 768 ? 16.016 -20.984 17.969 1 69.69 768 LEU B CA 1
ATOM 12462 C C . LEU B 1 768 ? 14.703 -21.75 18.062 1 69.69 768 LEU B C 1
ATOM 12464 O O . LEU B 1 768 ? 13.977 -21.625 19.047 1 69.69 768 LEU B O 1
ATOM 12468 N N . GLN B 1 769 ? 14.172 -22.328 16.922 1 62.56 769 GLN B N 1
ATOM 12469 C CA . GLN B 1 769 ? 12.961 -23.141 16.875 1 62.56 769 GLN B CA 1
ATOM 12470 C C . GLN B 1 769 ? 13.305 -24.625 16.828 1 62.56 769 GLN B C 1
ATOM 12472 O O . GLN B 1 769 ? 14.273 -25.016 16.172 1 62.56 769 GLN B O 1
#

Radius of gyration: 38.3 Å; Cα contacts (8 Å, |Δi|>4): 2814; chains: 2; bounding box: 100×118×84 Å

Secondary structure (DSSP, 8-state):
-----HHHHHHHHHHHHHT--HHHHHHTGGGHHHHHHHHHHHHHHHTTHHHHHHHTTT-HHHHHHHHHHHHHHHHHHHHHHHHHHHHHHHHHHHHT--STT-HHHHHHHHHHHHHHHHHHHHHHHHHHHHHHHHHHHHHTS-PPP-S-----------S---GGG--S-HHHHHHHHHHHHSPP-SSSPPEEEEE--TTSSHHHHHHHHHT-HHHHHH-SEEEEEE--S---HHHHHHHHHHHHSTT---TT--HHHHHHHHHHHTTS-EEEEEEEE----HHHHHHHHHHHS-SSSS---EEEEEES-HHHHHHH-SSPPEEPPPPPHHHHHHHHHHHHS-TTGGGG-HHHHHHHHHHHHHTTT-HHHHHHHHHHTTT---HHHHHHHHHS-GGGS---TTSHHHHHHHHHHTS-HHHHHHHHHGGGSPTT--EEHHHHHHHHHHTT-SPPP-TT--HHHHHHHHHHHHHHTTSSEEEEE-SS-EEEE--HHHHHHHHHHHTTTEEEE-TT-----TT--EEEEE-TT--S--GGGGG-----EEEEE---GGGHHHHHHHHHHHHHH-TT--EEE-TT---S---GGGGG-TT--EEE-TT-TT--S--GGGGG-TT--EEEETT---SS--GGGGG-TT--EEEE----SSPPPPPTTSSTT--EEEEE--TT--SPPS-GGG-TT--EEEEES-TT--B--GGGGG-TT--EEEEES-TT-B------SGGGGG--B---EEEEES-TT-----HHHHHTBS---/-----HHHHHHHHHHHHHT--HHHHHHTGGGHHHHHHHHHHHHHHHTTHHHHHHHTTT-HHHHHHHHHHHHHHHHHHHHHHHHHHHHHHHHHHHHT--STT-HHHHHHHHHHHHHHHHHHHHHHHHHHHHHHHHHHHHHTS-PPP-S-----------S---GGG--S-HHHHHHHHHHHHSPP-SSSPPEEEEE--TTSSHHHHHHHHHT-HHHHHH-SEEEEEE--S---HHHHHHHHHHHHSTT---TT--HHHHHHHHHHHTTS-EEEEEES-----HHHHHHHHHHHS-SSSS---EEEEEES-HHHHHHH-SSPPEEPPPPPHHHHHHHHHHHHS-TTGGGG-HHHHHHHHHHHHHTTT-HHHHHHHHHHTTT---HHHHHHHHHS-GGGS---TTSHHHHHHHHHHTS-HHHHHHHHHGGGSPTT--EEHHHHHHHHHHTT-SPPP-TT--HHHHHHHHHHHHHHTTSSEEEEE-SS-EEEE--HHHHHHHHHHHTTTEEEE-TT-----TT--EEEEE-TT--S--THHHH-----EEEEE---GGGHHHHHHHHHHHHHH-TT--EEE-TT---S---GGGGG-TT--EEE-TT-TT--S--GGGGG-TT--EEE-TT---SS--GGGGG-TT--EEEE---SSSPPPPPTTSSTT--EEEEE--TT--SPPS-GGG-TT--EEEEES-TT--B--GGGGG-TT--EEEEES-TT-B------SGGGGG--B---EEEEES-TT-----HHHHHTBS---